Protein 5SZR (pdb70)

Radius of gyration: 61.12 Å; Cα contacts (8 Å, |Δi|>4): 3206; chains: 3; bounding box: 120×68×206 Å

Secondary structure (DSSP, 8-state):
---BS-SEEEEEEETTPPTT-EEEE--B------EEEE-S--HHHHHHE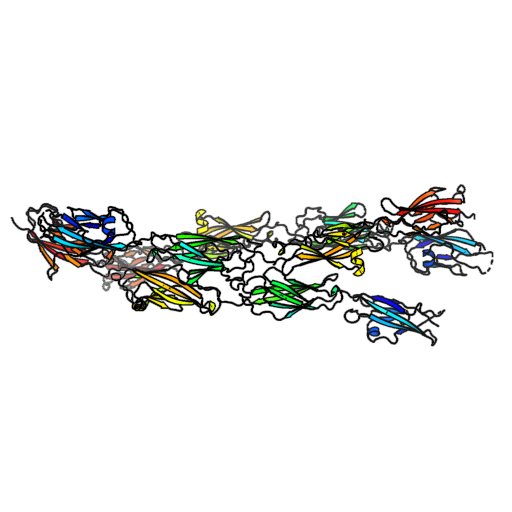EE-TTT-EEEE-S---TTT-SEEEEEEEEE-SSS-EEEEEEEEEEEP-S-S--EEEEE---SSEETTPPTT-EEEEEEEE-SS-GGGG-EEEEE-S-SSEEEEEEETTEEEEEE-S---TTT--EEEEEEEEEE-SSS--EEEEEEEEEEEP-S----EESSSEEEEEEETTPPTTEEEEE--EE--S-GGGG-EEEEEEEESS-GGGSTTTEEE-TTT-EEEE-S---TTT-SEEEEEEEEEE-SSS--EEEEEEEEEEEP------EEEESPPPTTSEEEEEEEETTPPTT-EEEE-EEE-SS-GGGG--EEEEEEESSBTTEEE-TTT-EEEE-SPPPTTS-SEEEEEEEEE-SSSSPPEEEEEEEEEEEP-/--EES-SEEEEEEETTPPTT-EEEE--EE---EEEE-S--HHHHHHEEE-TTT-EEEE-S---TTT-SEEEEEEEEE-SSS-EEEEEEEEEEE--S-S--EEEEE---SSEETTPPTT-EEEEEEEE--S-GGGG-EEEEE-S-SSEEEEEEETTEEEEEE-S---TTT--EEEEEEEEEE-SSS--EEEEEEEEEEEP-S----EESSSEEEEEEETTPPTTEEEEE--EE--S-GGGG-EEEEEEEESS-GGGHHHHEEE-TTT-EEEE-S---TTT-SEEEEEEEEEE-SSS--EEEEEEEEEEEPP-----EEEESPPPTTSEEEEEEEETTPPTT-EEEE-EEE-SS-GGGG--EEEEEEESSBTTEEE-TTT-EEEE-S---TTS-SEEEEEEEEE-SSSSPPEEEEEEEEEEEP-/--BS-SEEEEEEETTPPTT-EEEE--B------EE-S--HHHHHHEEE-SSS-EEEE-S---TTT-SEEEEEEE---EEEEEEEEE--S-S--EEEEE---SSEETTPPTT-EEEEEEEE-SS-GGGG-EEEEESS-SSEEEEEEETTEEEEEE-S---TTT--EEEEEEEEEESSSS--EEEEEEEEEEEP-S----EESSSEEEEEEESSPPTTEEEEE--EE--S-GGGG-EEEEEEEESS-GGGSTTTEEE-TTT-EEEE-S---TTT-SEEEEEEEEEE-SSS--EEEEEEEEEEEP------EEEES---TTSEEEEEEEETTPPTT-EEEE-EEE-SS-GGGG--EEEEEEESSBTTEEE-TTT-EEEE-SPPPTTS-SEEEEEEEEE-SSSSPPEEEEEEEEEEEP-

B-factor: mean 73.89, std 21.71, range [31.53, 180.65]

Foldseek 3Di:
DWDWPDAEAEFEEEQADAFFDWTDAIGTDPCAFKFKDWDPFDPVCVVFWDADRGGRTITGHHGGDCLVPQKTKTKMWIGHPDGDIDIHIYIYGYDFDLDWAKDKDKDDAPVAAELQDDFFDFGIKIFIATSTDDQSTQKDKFKPDDPFWGWDDPDRRITTITGHDRGDCLVPQKDWIKMKMWTRHVVIHIDIDIDMYGHAFALPWAWDKPDQAAEWEDEAQDAAFAFTDAIDTFTSTDDQSTQKFKWWDDKPDDPVCPVCAWTAHGRGRTITGRHGHDCLVPFKIKTKMKIWGRHVVIHMDIYIYMYGYHWALPWAKDWDPPDADPVQEDEQAAAALQDAWFAFSDATDIFTSTDDQSTQKFKAWPDKPDPQQWDAGGRTRTITGHHRHDPPDAQWIKTKMWIWGRHVVIHIDIHMYIYGYDDD/DWDWPDAEAEWEDEQADDFFAWTDATDTDVCKFKDWDPFDPVCVVFWDADGRRRTITGHDGGDCLVPQKTKTKMWIADPPRDIDIHIYIYGYDFALDWAKDKDKDDADPAAELQDDFFDFGIKIFIFTSTDDQSTQKDKFKPDDPFWGWDDPDGRITTITGHDRGDCLVPQKDWIKMKMWGRGVVIHIDIDIDMYGYAWDLDWAWDKPDQAAEWEAEAQDDFFDFGDFIDTATSTDDQSTQKFKWWDDKPDDPVCPVQAWTAHGHGRTITGNDGHDCLVPQKIKTKMKIWGRHVVIHMDIYIYIYGYDWALPWAKDWDPPDADPVQEDEQAEAALQDAWFAFSDAIDIFTSTDDQSTQKFKAWPDWPDPQQWDAGGRGRTITGHHRHDPPDAQWIKTWMWIWGRHVVIHIDIHIYIYGHDYD/DDWPDAEAEWEDEQADAWFDWTDFTDDPVLFAKDWDPFDPVVVQFWDADGRGRTITGHGGGDCLVPAWGWTWMVRVPIHIYIYGYDFALDWAKDKDKDDAQVAAELADDFFAFGIKIFIATSTDDQSTQKDKFKPDDPFWTWDDPDRRIITITGHDGGDCLVPQKDWIKMKMWTRGVVIHIDIDIDMYGHAFALPWAWDKPDQAAEWEDEFQDAAFDFGDAIDTFDSTDDQSTQKFKWWDDKPDDPVCPVCAWTAHGRGRTITGRHGGDCLVPQKIKTKMKMWGRHVVIHMDIYIYIYGHHWDLPWAKDWPPDDADPVQEDEQAEAALQDAWFAFSDFTDIFTSTDDQSTQKFKDWPDKPDPQQWDAGGRGRTITGRHRRDPPDAQWIKTWMWIWGRHVVIHIDIHMYIHGYDYD

Nearest PDB structures (foldseek):
  5szr-assembly2_B  TM=1.002E+00  e=1.065E-82  Mus musculus
  5szr-assembly1_A  TM=9.992E-01  e=2.751E-79  Mus musculus
  5v5x-assembly1_C  TM=9.193E-01  e=1.882E-64  Mus musculus
  5v5x-assembly1_A  TM=9.055E-01  e=2.402E-64  Mus musculus
  6e6b-assembly1_A  TM=9.270E-01  e=9.332E-63  Mus musculus

Structure (mmCIF, N/CA/C/O backbone):
data_5SZR
#
_entry.id   5SZR
#
_cell.length_a   104.755
_cell.length_b   104.755
_cell.length_c   352.136
_cell.angle_alpha   90.00
_cell.angle_beta   90.00
_cell.angle_gamma   90.00
#
_symmetry.space_group_name_H-M   'P 41 21 2'
#
loop_
_entity.id
_entity.type
_entity.pdbx_description
1 polymer 'Protein Pcdhgb2'
2 branched beta-D-mannopyranose-(1-4)-2-acetamido-2-deoxy-beta-D-glucopyranose-(1-4)-[alpha-L-fucopyranose-(1-6)]2-acetamido-2-deoxy-beta-D-glucopyranose
3 branched alpha-L-fucopyranose-(1-6)-2-acetamido-2-deoxy-beta-D-glucopyranose
4 branched 2-acetamido-2-deoxy-beta-D-glucopyranose-(1-4)-[alpha-L-fucopyranose-(1-6)]2-acetamido-2-deoxy-beta-D-glucopyranose
5 non-polymer 'CALCIUM ION'
6 non-polymer alpha-D-mannopyranose
7 non-polymer 1,2-ETHANEDIOL
8 water water
#
loop_
_atom_site.group_PDB
_atom_site.id
_atom_site.type_symbol
_atom_site.label_atom_id
_atom_site.label_alt_id
_atom_site.label_comp_id
_atom_site.label_asym_id
_atom_site.label_entity_id
_atom_site.label_seq_id
_atom_site.pdbx_PDB_ins_code
_atom_site.Cartn_x
_atom_site.Cartn_y
_atom_site.Cartn_z
_atom_site.occupancy
_atom_site.B_iso_or_equiv
_atom_site.auth_seq_id
_atom_site.auth_comp_id
_atom_site.auth_asym_id
_atom_site.auth_atom_id
_atom_site.pdbx_PDB_model_num
ATOM 1 N N . PRO A 1 2 ? 32.692 -12.395 138.469 1.00 150.19 209 PRO A N 1
ATOM 2 C CA . PRO A 1 2 ? 32.842 -12.777 137.061 1.00 143.75 209 PRO A CA 1
ATOM 3 C C . PRO A 1 2 ? 33.029 -11.570 136.146 1.00 137.43 209 PRO A C 1
ATOM 4 O O . PRO A 1 2 ? 32.632 -10.464 136.512 1.00 141.25 209 PRO A O 1
ATOM 8 N N . PRO A 1 3 ? 33.633 -11.776 134.977 1.00 127.72 210 PRO A N 1
ATOM 9 C CA . PRO A 1 3 ? 33.789 -10.669 134.028 1.00 119.49 210 PRO A CA 1
ATOM 10 C C . PRO A 1 3 ? 32.447 -10.233 133.461 1.00 110.14 210 PRO A C 1
ATOM 11 O O . PRO A 1 3 ? 31.511 -11.027 133.339 1.00 109.56 210 PRO A O 1
ATOM 15 N N . MET A 1 4 ? 32.356 -8.947 133.124 1.00 102.16 211 MET A N 1
ATOM 16 C CA . MET A 1 4 ? 31.139 -8.398 132.541 1.00 93.17 211 MET A CA 1
ATOM 17 C C . MET A 1 4 ? 31.478 -7.258 131.595 1.00 85.03 211 MET A C 1
ATOM 18 O O . MET A 1 4 ? 32.306 -6.399 131.914 1.00 81.90 211 MET A O 1
ATOM 23 N N . PHE A 1 5 ? 30.819 -7.253 130.439 1.00 80.61 212 PHE A N 1
ATOM 24 C CA . PHE A 1 5 ? 30.933 -6.155 129.495 1.00 76.23 212 PHE A CA 1
ATOM 25 C C . PHE A 1 5 ? 30.005 -5.010 129.892 1.00 73.50 212 PHE A C 1
ATOM 26 O O . PHE A 1 5 ? 29.001 -5.198 130.585 1.00 71.08 212 PHE A O 1
ATOM 34 N N . SER A 1 6 ? 30.360 -3.804 129.435 1.00 73.09 213 SER A N 1
ATOM 35 C CA . SER A 1 6 ? 29.565 -2.617 129.736 1.00 73.39 213 SER A CA 1
ATOM 36 C C . SER A 1 6 ? 28.134 -2.751 129.228 1.00 69.37 213 SER A C 1
ATOM 37 O O . SER A 1 6 ? 27.209 -2.178 129.814 1.00 72.08 213 SER A O 1
ATOM 40 N N . GLN A 1 7 ? 27.935 -3.500 128.150 1.00 62.68 214 GLN A N 1
ATOM 41 C CA . GLN A 1 7 ? 26.612 -3.743 127.595 1.00 62.78 214 GLN A CA 1
ATOM 42 C C . GLN A 1 7 ? 26.680 -5.042 126.805 1.00 59.75 214 GLN A C 1
ATOM 43 O O . GLN A 1 7 ? 27.760 -5.580 126.553 1.00 58.56 214 GLN A O 1
ATOM 49 N N . ASP A 1 8 ? 25.511 -5.542 126.409 1.00 58.60 215 ASP A N 1
ATOM 50 C CA . ASP A 1 8 ? 25.492 -6.810 125.688 1.00 58.64 215 ASP A CA 1
ATOM 51 C C . ASP A 1 8 ? 25.770 -6.633 124.198 1.00 55.99 215 ASP A C 1
ATOM 52 O O . ASP A 1 8 ? 26.502 -7.435 123.609 1.00 56.02 215 ASP A O 1
ATOM 57 N N . VAL A 1 9 ? 25.212 -5.599 123.570 1.00 55.38 216 VAL A N 1
ATOM 58 C CA . VAL A 1 9 ? 25.256 -5.457 122.113 1.00 53.62 216 VAL A CA 1
ATOM 59 C C . VAL A 1 9 ? 25.807 -4.081 121.758 1.00 52.63 216 VAL A C 1
ATOM 60 O O . VAL A 1 9 ? 25.209 -3.058 122.113 1.00 52.63 216 VAL A O 1
ATOM 64 N N . PHE A 1 10 ? 26.938 -4.061 121.059 1.00 53.19 217 PHE A N 1
ATOM 65 C CA . PHE A 1 10 ? 27.528 -2.850 120.510 1.00 56.55 217 PHE A CA 1
ATOM 66 C C . PHE A 1 10 ? 27.217 -2.763 119.017 1.00 56.76 217 PHE A C 1
ATOM 67 O O . PHE A 1 10 ? 27.097 -3.783 118.335 1.00 56.68 217 PHE A O 1
ATOM 75 N N . SER A 1 11 ? 27.094 -1.536 118.509 1.00 58.75 218 SER A N 1
ATOM 76 C CA . SER A 1 11 ? 26.822 -1.304 117.091 1.00 61.60 218 SER A CA 1
ATOM 77 C C . SER A 1 11 ? 27.816 -0.292 116.539 1.00 63.50 218 SER A C 1
ATOM 78 O O . SER A 1 11 ? 27.944 0.813 117.078 1.0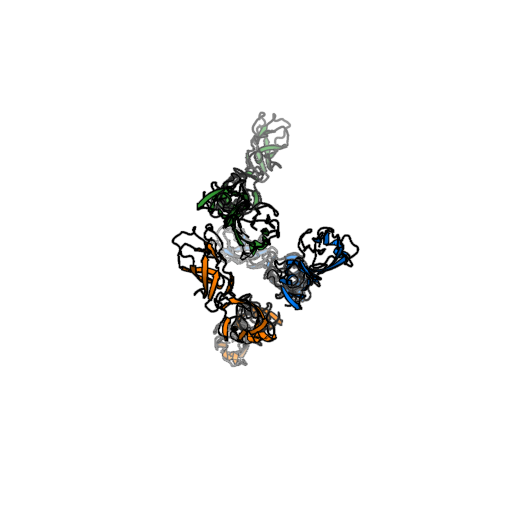0 68.32 218 SER A O 1
ATOM 81 N N . VAL A 1 12 ? 28.516 -0.672 115.469 1.00 59.44 219 VAL A N 1
ATOM 82 C CA . VAL A 1 12 ? 29.436 0.216 114.769 1.00 60.08 219 VAL A CA 1
ATOM 83 C C . VAL A 1 12 ? 29.162 0.124 113.274 1.00 59.34 219 VAL A C 1
ATOM 84 O O . VAL A 1 12 ? 28.670 -0.894 112.777 1.00 59.38 219 VAL A O 1
ATOM 88 N N . THR A 1 13 ? 29.475 1.202 112.557 1.00 59.97 220 THR A N 1
ATOM 89 C CA . THR A 1 13 ? 29.384 1.236 111.102 1.00 59.62 220 THR A CA 1
ATOM 90 C C . THR A 1 13 ? 30.765 1.478 110.508 1.00 58.89 220 THR A C 1
ATOM 91 O O . THR A 1 13 ? 31.566 2.239 111.058 1.00 58.33 220 THR A O 1
ATOM 95 N N . LEU A 1 14 ? 31.039 0.833 109.378 1.00 60.62 221 LEU A N 1
ATOM 96 C CA . LEU A 1 14 ? 32.306 0.985 108.679 1.00 62.54 221 LEU A CA 1
ATOM 97 C C . LEU A 1 14 ? 32.058 1.262 107.205 1.00 66.51 221 LEU A C 1
ATOM 98 O O . LEU A 1 14 ? 31.207 0.623 106.578 1.00 70.72 221 LEU A O 1
ATOM 103 N N . ARG A 1 15 ? 32.793 2.227 106.660 1.00 66.79 222 ARG A N 1
ATOM 104 C CA A ARG A 1 15 ? 32.802 2.429 105.218 0.47 66.26 222 ARG A CA 1
ATOM 105 C CA B ARG A 1 15 ? 32.799 2.428 105.219 0.53 66.25 222 ARG A CA 1
ATOM 106 C C . ARG A 1 15 ? 33.558 1.288 104.553 1.00 68.55 222 ARG A C 1
ATOM 107 O O . ARG A 1 15 ? 34.591 0.834 105.052 1.00 65.99 222 ARG A O 1
ATOM 122 N N . GLU A 1 16 ? 33.039 0.817 103.418 1.00 66.64 223 GLU A N 1
ATOM 123 C CA . GLU A 1 16 ? 33.633 -0.354 102.781 1.00 65.11 223 GLU A CA 1
ATOM 124 C C . GLU A 1 16 ? 35.057 -0.117 102.292 1.00 66.78 223 GLU A C 1
ATOM 125 O O . GLU A 1 16 ? 35.740 -1.089 101.953 1.00 60.99 223 GLU A O 1
ATOM 131 N N . ASP A 1 17 ? 35.536 1.126 102.276 1.00 69.16 224 ASP A N 1
ATOM 132 C CA . ASP A 1 17 ? 36.859 1.432 101.751 1.00 75.10 224 ASP A CA 1
ATOM 133 C C . ASP A 1 17 ? 37.921 1.597 102.834 1.00 70.50 224 ASP A C 1
ATOM 134 O O . ASP A 1 17 ? 39.045 1.997 102.515 1.00 70.45 224 ASP A O 1
ATOM 139 N N . VAL A 1 18 ? 37.607 1.302 104.093 1.00 65.87 225 VAL A N 1
ATOM 140 C CA . VAL A 1 18 ? 38.621 1.478 105.143 1.00 65.20 225 VAL A CA 1
ATOM 141 C C . VAL A 1 18 ? 39.756 0.487 104.917 1.00 69.08 225 VAL A C 1
ATOM 142 O O . VAL A 1 18 ? 39.500 -0.664 104.516 1.00 69.38 225 VAL A O 1
ATOM 146 N N . PRO A 1 19 ? 41.008 0.882 105.121 1.00 73.03 226 PRO A N 1
ATOM 147 C CA . PRO A 1 19 ? 42.129 -0.019 104.848 1.00 75.75 226 PRO A CA 1
ATOM 148 C C . PRO A 1 19 ? 42.247 -1.085 105.920 1.00 76.41 226 PRO A C 1
ATOM 149 O O . PRO A 1 19 ? 41.715 -0.923 107.029 1.00 75.05 226 PRO A O 1
ATOM 153 N N . PRO A 1 20 ? 42.925 -2.194 105.626 1.00 79.45 227 PRO A N 1
ATOM 154 C CA . PRO A 1 20 ? 43.140 -3.220 106.653 1.00 79.56 227 PRO A CA 1
ATOM 155 C C . PRO A 1 20 ? 43.894 -2.655 107.847 1.00 80.46 227 PRO A C 1
ATOM 156 O O . PRO A 1 20 ? 44.745 -1.773 107.714 1.00 83.13 227 PRO A O 1
ATOM 160 N N . GLY A 1 21 ? 43.572 -3.178 109.025 1.00 78.73 228 GLY A N 1
ATOM 161 C CA . GLY A 1 21 ? 44.101 -2.639 110.258 1.00 78.81 228 GLY A CA 1
ATOM 162 C C . GLY A 1 21 ? 43.308 -1.492 110.836 1.00 79.68 228 GLY A C 1
ATOM 163 O O . GLY A 1 21 ? 43.742 -0.900 111.830 1.00 83.88 228 GLY A O 1
ATOM 164 N N . PHE A 1 22 ? 42.165 -1.157 110.245 1.00 79.02 229 PHE A N 1
ATOM 165 C CA . PHE A 1 22 ? 41.336 -0.078 110.761 1.00 78.68 229 PHE A CA 1
ATOM 166 C C . PHE A 1 22 ? 40.786 -0.445 112.134 1.00 77.99 229 PHE A C 1
ATOM 167 O O . PHE A 1 22 ? 40.459 -1.604 112.401 1.00 74.98 229 PHE A O 1
ATOM 175 N N . SER A 1 23 ? 40.687 0.554 113.007 1.00 81.56 230 SER A N 1
ATOM 176 C CA . SER A 1 23 ? 40.197 0.344 114.364 1.00 85.25 230 SER A CA 1
ATOM 177 C C . SER A 1 23 ? 38.675 0.244 114.351 1.00 77.62 230 SER A C 1
ATOM 178 O O . SER A 1 23 ? 37.987 1.208 113.999 1.00 78.07 230 SER A O 1
ATOM 181 N N . VAL A 1 24 ? 38.148 -0.919 114.735 1.00 70.66 231 VAL A N 1
ATOM 182 C CA . VAL A 1 24 ? 36.706 -1.149 114.721 1.00 66.16 231 VAL A CA 1
ATOM 183 C C . VAL A 1 24 ? 36.106 -0.784 116.070 1.00 66.87 231 VAL A C 1
ATOM 184 O O . VAL A 1 24 ? 35.232 0.087 116.158 1.00 67.56 231 VAL A O 1
ATOM 188 N N . LEU A 1 25 ? 36.565 -1.458 117.124 1.00 65.61 232 LEU A N 1
ATOM 189 C CA . LEU A 1 25 ? 36.047 -1.285 118.473 1.00 63.75 232 LEU A CA 1
ATOM 190 C C . LEU A 1 25 ? 36.904 -2.103 119.423 1.00 66.59 232 LEU A C 1
ATOM 191 O O . LEU A 1 25 ? 37.447 -3.145 119.044 1.00 67.92 232 LEU A O 1
ATOM 196 N N . GLN A 1 26 ? 37.029 -1.617 120.653 1.00 67.60 233 GLN A N 1
ATOM 197 C CA . GLN A 1 26 ? 37.608 -2.386 121.743 1.00 70.19 233 GLN A CA 1
ATOM 198 C C . GLN A 1 26 ? 36.519 -2.665 122.766 1.00 69.88 233 GLN A C 1
ATOM 199 O O . GLN A 1 26 ? 35.823 -1.742 123.205 1.00 71.19 233 GLN A O 1
ATOM 205 N N . VAL A 1 27 ? 36.356 -3.934 123.125 1.00 69.62 234 VAL A N 1
ATOM 206 C CA . VAL A 1 27 ? 35.435 -4.344 124.177 1.00 71.39 234 VAL A CA 1
ATOM 207 C C . VAL A 1 27 ? 36.251 -4.862 125.354 1.00 74.96 234 VAL A C 1
ATOM 208 O O . VAL A 1 27 ? 37.251 -5.565 125.168 1.00 76.91 234 VAL A O 1
ATOM 212 N N . THR A 1 28 ? 35.835 -4.499 126.566 1.00 76.46 235 THR A N 1
ATOM 213 C CA . THR A 1 28 ? 36.520 -4.915 127.781 1.00 79.86 235 THR A CA 1
ATOM 214 C C . THR A 1 28 ? 35.505 -5.403 128.804 1.00 83.30 235 THR A C 1
ATOM 215 O O . THR A 1 28 ? 34.423 -4.825 128.944 1.00 79.41 235 THR A O 1
ATOM 219 N N . ALA A 1 29 ? 35.858 -6.477 129.504 1.00 90.74 236 ALA A N 1
ATOM 220 C CA . ALA A 1 29 ? 35.087 -7.000 130.620 1.00 97.87 236 ALA A CA 1
ATOM 221 C C . ALA A 1 29 ? 35.821 -6.721 131.926 1.00 105.86 236 ALA A C 1
ATOM 222 O O . ALA A 1 29 ? 37.030 -6.475 131.942 1.00 108.50 236 ALA A O 1
ATOM 224 N N . THR A 1 30 ? 35.078 -6.764 133.030 1.00 112.39 237 THR A N 1
ATOM 225 C CA . THR A 1 30 ? 35.581 -6.329 134.330 1.00 122.07 237 THR A CA 1
ATOM 226 C C . THR A 1 30 ? 35.500 -7.456 135.352 1.00 133.03 237 THR A C 1
ATOM 227 O O . THR A 1 30 ? 34.428 -8.029 135.567 1.00 135.34 237 THR A O 1
ATOM 231 N N . ASP A 1 31 ? 36.629 -7.741 136.009 1.00 142.42 238 ASP A N 1
ATOM 232 C CA . ASP A 1 31 ? 36.662 -8.766 137.047 1.00 151.06 238 ASP A CA 1
ATOM 233 C C . ASP A 1 31 ? 35.937 -8.337 138.317 1.00 155.29 238 ASP A C 1
ATOM 234 O O . ASP A 1 31 ? 35.534 -9.201 139.104 1.00 158.20 238 ASP A O 1
ATOM 236 N N . GLN A 1 32 ? 35.778 -7.032 138.539 1.00 155.14 239 GLN A N 1
ATOM 237 C CA . GLN A 1 32 ? 35.178 -6.510 139.769 1.00 160.29 239 GLN A CA 1
ATOM 238 C C . GLN A 1 32 ? 33.818 -7.133 140.074 1.00 160.86 239 GLN A C 1
ATOM 239 O O . GLN A 1 32 ? 32.888 -6.442 140.492 1.00 161.83 239 GLN A O 1
ATOM 241 N N . ALA A 1 38 ? 42.659 -7.950 136.368 1.00 129.02 245 ALA A N 1
ATOM 242 C CA . ALA A 1 38 ? 42.717 -9.374 136.058 1.00 128.69 245 ALA A CA 1
ATOM 243 C C . ALA A 1 38 ? 43.188 -9.615 134.627 1.00 124.68 245 ALA A C 1
ATOM 244 O O . ALA A 1 38 ? 43.206 -8.698 133.802 1.00 121.02 245 ALA A O 1
ATOM 246 N N . GLU A 1 39 ? 43.567 -10.860 134.341 1.00 126.64 246 GLU A N 1
ATOM 247 C CA . GLU A 1 39 ? 44.062 -11.270 133.028 1.00 124.84 246 GLU A CA 1
ATOM 248 C C . GLU A 1 39 ? 42.982 -12.110 132.353 1.00 119.31 246 GLU A C 1
ATOM 249 O O . GLU A 1 39 ? 42.863 -13.312 132.610 1.00 121.24 246 GLU A O 1
ATOM 255 N N . ILE A 1 40 ? 42.205 -11.475 131.481 1.00 112.58 247 ILE A N 1
ATOM 256 C CA . ILE A 1 40 ? 41.063 -12.097 130.824 1.00 108.16 247 ILE A CA 1
ATOM 257 C C . ILE A 1 40 ? 41.402 -12.324 129.359 1.00 102.29 247 ILE A C 1
ATOM 258 O O . ILE A 1 40 ? 42.079 -11.498 128.735 1.00 100.98 247 ILE A O 1
ATOM 263 N N . THR A 1 41 ? 40.943 -13.450 128.815 1.00 99.72 248 THR A N 1
ATOM 264 C CA . THR A 1 41 ? 41.128 -13.778 127.409 1.00 96.33 248 THR A CA 1
ATOM 265 C C . THR A 1 41 ? 39.840 -13.520 126.638 1.00 92.21 248 THR A C 1
ATOM 266 O O . THR A 1 41 ? 38.739 -13.747 127.151 1.00 92.83 248 THR A O 1
ATOM 270 N N . TYR A 1 42 ? 39.987 -13.042 125.405 1.00 87.30 249 TYR A N 1
ATOM 271 C CA . TYR A 1 42 ? 38.873 -12.803 124.501 1.00 82.34 249 TYR A CA 1
ATOM 272 C C . TYR A 1 42 ? 38.971 -13.728 123.295 1.00 80.91 249 TYR A C 1
ATOM 273 O O . TYR A 1 42 ? 40.066 -14.093 122.857 1.00 83.32 249 TYR A O 1
ATOM 282 N N . ALA A 1 43 ? 37.812 -14.103 122.760 1.00 77.29 250 ALA A N 1
ATOM 283 C CA . ALA A 1 43 ? 37.764 -14.982 121.602 1.00 77.24 250 ALA A CA 1
ATOM 284 C C . ALA A 1 43 ? 36.395 -14.872 120.948 1.00 77.50 250 ALA A C 1
ATOM 285 O O . ALA A 1 43 ? 35.382 -14.691 121.629 1.00 81.83 250 ALA A O 1
ATOM 287 N N . PHE A 1 44 ? 36.376 -14.971 119.622 1.00 73.26 251 PHE A N 1
ATOM 288 C CA . PHE A 1 44 ? 35.110 -15.100 118.921 1.00 70.89 251 PHE A CA 1
ATOM 289 C C . PHE A 1 44 ? 34.466 -16.444 119.248 1.00 71.19 251 PHE A C 1
ATOM 290 O O . PHE A 1 44 ? 35.137 -17.410 119.620 1.00 73.40 251 PHE A O 1
ATOM 298 N N . HIS A 1 45 ? 33.145 -16.502 119.099 1.00 69.99 252 HIS A N 1
ATOM 299 C CA . HIS A 1 45 ? 32.436 -17.765 119.240 1.00 73.36 252 HIS A CA 1
ATOM 300 C C . HIS A 1 45 ? 31.119 -17.675 118.482 1.00 70.50 252 HIS A C 1
ATOM 301 O O . HIS A 1 45 ? 30.441 -16.645 118.525 1.00 68.43 252 HIS A O 1
ATOM 308 N N . ASN A 1 46 ? 30.776 -18.756 117.780 1.00 70.48 253 ASN A N 1
ATOM 309 C CA . ASN A 1 46 ? 29.556 -18.837 116.979 1.00 71.41 253 ASN A CA 1
ATOM 310 C C . ASN A 1 46 ? 29.469 -17.677 115.987 1.00 69.16 253 ASN A C 1
ATOM 311 O O . ASN A 1 46 ? 28.438 -17.011 115.852 1.00 65.94 253 ASN A O 1
ATOM 316 N N . VAL A 1 47 ? 30.571 -17.432 115.285 1.00 69.89 254 VAL A N 1
ATOM 317 C CA . VAL A 1 47 ? 30.611 -16.406 114.255 1.00 66.96 254 VAL A CA 1
ATOM 318 C C . VAL A 1 47 ? 30.717 -17.076 112.897 1.00 66.57 254 VAL A C 1
ATOM 319 O O . VAL A 1 47 ? 31.121 -18.236 112.766 1.00 67.94 254 VAL A O 1
ATOM 323 N N . ASP A 1 48 ? 30.344 -16.319 111.873 1.00 64.63 255 ASP A N 1
ATOM 324 C CA . ASP A 1 48 ? 30.485 -16.779 110.505 1.00 63.50 255 ASP A CA 1
ATOM 325 C C . ASP A 1 48 ? 31.961 -16.927 110.151 1.00 63.84 255 ASP A C 1
ATOM 326 O O . ASP A 1 48 ? 32.833 -16.281 110.739 1.00 63.42 255 ASP A O 1
ATOM 331 N N . GLU A 1 49 ? 32.235 -17.811 109.188 1.00 64.29 256 GLU A N 1
ATOM 332 C CA . GLU A 1 49 ? 33.612 -18.053 108.771 1.00 65.28 256 GLU A CA 1
ATOM 333 C C . GLU A 1 49 ? 34.281 -16.771 108.293 1.00 66.04 256 GLU A C 1
ATOM 334 O O . GLU A 1 49 ? 35.475 -16.557 108.536 1.00 66.99 256 GLU A O 1
ATOM 340 N N . GLN A 1 50 ? 33.526 -15.899 107.624 1.00 66.51 257 GLN A N 1
ATOM 341 C CA . GLN A 1 50 ? 34.104 -14.660 107.121 1.00 66.90 257 GLN A CA 1
ATOM 342 C C . GLN A 1 50 ? 34.474 -13.694 108.240 1.00 68.77 257 GLN A C 1
ATOM 343 O O . GLN A 1 50 ? 35.347 -12.844 108.039 1.00 71.94 257 GLN A O 1
ATOM 349 N N . VAL A 1 51 ? 33.838 -13.803 109.408 1.00 67.48 258 VAL A N 1
ATOM 350 C CA . VAL A 1 51 ? 34.260 -12.998 110.554 1.00 68.02 258 VAL A CA 1
ATOM 351 C C . VAL A 1 51 ? 35.708 -13.312 110.912 1.00 72.14 258 VAL A C 1
ATOM 352 O O . VAL A 1 51 ? 36.538 -12.408 111.075 1.00 72.14 258 VAL A O 1
ATOM 356 N N . GLU A 1 52 ? 36.031 -14.604 111.038 1.00 76.64 259 GLU A N 1
ATOM 357 C CA . GLU A 1 52 ? 37.401 -15.006 111.333 1.00 81.01 259 GLU A CA 1
ATOM 358 C C . GLU A 1 52 ? 38.370 -14.552 110.248 1.00 82.98 259 GLU A C 1
ATOM 359 O O . GLU A 1 52 ? 39.568 -14.407 110.508 1.00 84.29 259 GLU A O 1
ATOM 365 N N . ARG A 1 53 ? 37.872 -14.324 109.032 1.00 82.46 260 ARG A N 1
ATOM 366 C CA . ARG A 1 53 ? 38.708 -13.999 107.888 1.00 83.89 260 ARG A CA 1
ATOM 367 C C . ARG A 1 53 ? 38.844 -12.501 107.645 1.00 79.57 260 ARG A C 1
ATOM 368 O O . ARG A 1 53 ? 39.727 -12.085 106.889 1.00 79.58 260 ARG A O 1
ATOM 376 N N . ILE A 1 54 ? 38.006 -11.686 108.273 1.00 76.16 261 ILE A N 1
ATOM 377 C CA . ILE A 1 54 ? 37.993 -10.248 108.058 1.00 73.19 261 ILE A CA 1
ATOM 378 C C . ILE A 1 54 ? 38.492 -9.487 109.282 1.00 69.14 261 ILE A C 1
ATOM 379 O O . ILE A 1 54 ? 39.200 -8.485 109.145 1.00 66.83 261 ILE A O 1
ATOM 384 N N . PHE A 1 55 ? 38.142 -9.947 110.481 1.00 68.16 262 PHE A N 1
ATOM 385 C CA . PHE A 1 55 ? 38.443 -9.230 111.710 1.00 67.57 262 PHE A CA 1
ATOM 386 C C . PHE A 1 55 ? 39.477 -9.970 112.550 1.00 69.79 262 PHE A C 1
ATOM 387 O O . PHE A 1 55 ? 39.553 -11.204 112.541 1.00 71.37 262 PHE A O 1
ATOM 395 N N . ASN A 1 56 ? 40.270 -9.194 113.287 1.00 69.54 263 ASN A N 1
ATOM 396 C CA . ASN A 1 56 ? 41.253 -9.718 114.225 1.00 71.52 263 ASN A CA 1
ATOM 397 C C . ASN A 1 56 ? 40.892 -9.251 115.628 1.00 70.32 263 ASN A C 1
ATOM 398 O O . ASN A 1 56 ? 40.713 -8.050 115.861 1.00 68.10 263 ASN A O 1
ATOM 403 N N . LEU A 1 57 ? 40.777 -10.198 116.554 1.00 70.67 264 LEU A N 1
ATOM 404 C CA . LEU A 1 57 ? 40.447 -9.912 117.944 1.00 70.16 264 LEU A CA 1
ATOM 405 C C . LEU A 1 57 ? 41.668 -10.187 118.811 1.00 71.50 264 LEU A C 1
ATOM 406 O O . LEU A 1 57 ? 42.133 -11.330 118.890 1.00 71.51 264 LEU A O 1
ATOM 411 N N . ASP A 1 58 ? 42.181 -9.143 119.458 1.00 73.22 265 ASP A N 1
ATOM 412 C CA . ASP A 1 58 ? 43.282 -9.310 120.399 1.00 77.30 265 ASP A CA 1
ATOM 413 C C . ASP A 1 58 ? 42.806 -10.131 121.592 1.00 78.28 265 ASP A C 1
ATOM 414 O O . ASP A 1 58 ? 41.896 -9.716 122.317 1.00 75.95 265 ASP A O 1
ATOM 419 N N . LYS A 1 59 ? 43.423 -11.298 121.795 1.00 82.29 266 LYS A N 1
ATOM 420 C CA . LYS A 1 59 ? 42.988 -12.189 122.865 1.00 85.71 266 LYS A CA 1
ATOM 421 C C . LYS A 1 59 ? 43.191 -11.565 124.240 1.00 88.45 266 LYS A C 1
ATOM 422 O O . LYS A 1 59 ? 42.447 -11.877 125.177 1.00 89.25 266 LYS A O 1
ATOM 424 N N . ARG A 1 60 ? 44.179 -10.684 124.383 1.00 90.37 267 ARG A N 1
ATOM 425 C CA . ARG A 1 60 ? 44.470 -10.051 125.664 1.00 94.12 267 ARG A CA 1
ATOM 426 C C . ARG A 1 60 ? 43.872 -8.656 125.792 1.00 93.69 267 ARG A C 1
ATOM 427 O O . ARG A 1 60 ? 43.382 -8.296 126.867 1.00 96.43 267 ARG A O 1
ATOM 429 N N . THR A 1 61 ? 43.894 -7.861 124.723 1.00 91.44 268 THR A N 1
ATOM 430 C CA . THR A 1 61 ? 43.411 -6.487 124.794 1.00 91.90 268 THR A CA 1
ATOM 431 C C . THR A 1 61 ? 41.917 -6.367 124.535 1.00 88.82 268 THR A C 1
ATOM 432 O O . THR A 1 61 ? 41.266 -5.486 125.107 1.00 84.03 268 THR A O 1
ATOM 436 N N . GLY A 1 62 ? 41.357 -7.225 123.687 1.00 91.08 269 GLY A N 1
ATOM 437 C CA . GLY A 1 62 ? 39.977 -7.066 123.285 1.00 88.95 269 GLY A CA 1
ATOM 438 C C . GLY A 1 62 ? 39.747 -6.018 122.221 1.00 83.02 269 GLY A C 1
ATOM 439 O O . GLY A 1 62 ? 38.588 -5.701 121.927 1.00 78.07 269 GLY A O 1
ATOM 440 N N . GLU A 1 63 ? 40.812 -5.455 121.653 1.00 82.05 270 GLU A N 1
ATOM 441 C CA . GLU A 1 63 ? 40.673 -4.573 120.503 1.00 85.31 270 GLU A CA 1
ATOM 442 C C . GLU A 1 63 ? 40.326 -5.385 119.262 1.00 79.26 270 GLU A C 1
ATOM 443 O O . GLU A 1 63 ? 40.830 -6.495 119.063 1.00 77.42 270 GLU A O 1
ATOM 449 N N . ILE A 1 64 ? 39.459 -4.825 118.425 1.00 73.61 271 ILE A N 1
ATOM 450 C CA . ILE A 1 64 ? 39.009 -5.473 117.200 1.00 70.89 271 ILE A CA 1
ATOM 451 C C . ILE A 1 64 ? 39.388 -4.583 116.028 1.00 72.01 271 ILE A C 1
ATOM 452 O O . ILE A 1 64 ? 39.007 -3.406 115.985 1.00 73.47 271 ILE A O 1
ATOM 457 N N . THR A 1 65 ? 40.132 -5.141 115.080 1.00 71.64 272 THR A N 1
ATOM 458 C CA . THR A 1 65 ? 40.526 -4.433 113.875 1.00 70.41 272 THR A CA 1
ATOM 459 C C . THR A 1 65 ? 40.248 -5.312 112.666 1.00 70.66 272 THR A C 1
ATOM 460 O O . THR A 1 65 ? 40.213 -6.542 112.763 1.00 71.14 272 THR A O 1
ATOM 464 N N . THR A 1 66 ? 40.045 -4.667 111.521 1.00 69.85 273 THR A N 1
ATOM 465 C CA . THR A 1 66 ? 39.983 -5.408 110.272 1.00 70.92 273 THR A CA 1
ATOM 466 C C . THR A 1 66 ? 41.378 -5.896 109.905 1.00 73.59 273 THR A C 1
ATOM 467 O O . THR A 1 66 ? 42.385 -5.266 110.239 1.00 75.58 273 THR A O 1
ATOM 471 N N . LYS A 1 67 ? 41.436 -7.044 109.230 1.00 72.63 274 LYS A N 1
ATOM 472 C CA . LYS A 1 67 ? 42.700 -7.564 108.727 1.00 74.30 274 LYS A CA 1
ATOM 473 C C . LYS A 1 67 ? 42.654 -7.837 107.230 1.00 75.85 274 LYS A C 1
ATOM 474 O O . LYS A 1 67 ? 43.615 -8.385 106.678 1.00 78.43 274 LYS A O 1
ATOM 480 N N . ASP A 1 68 ? 41.568 -7.458 106.561 1.00 73.86 275 ASP A N 1
ATOM 481 C CA . ASP A 1 68 ? 41.440 -7.607 105.121 1.00 75.42 275 ASP A CA 1
ATOM 482 C C . ASP A 1 68 ? 40.528 -6.496 104.616 1.00 73.89 275 ASP A C 1
ATOM 483 O O . ASP A 1 68 ? 39.998 -5.700 105.393 1.00 74.08 275 ASP A O 1
ATOM 488 N N . ASN A 1 69 ? 40.347 -6.440 103.304 1.00 75.17 276 ASN A N 1
ATOM 489 C CA . ASN A 1 69 ? 39.531 -5.381 102.732 1.00 71.80 276 ASN A CA 1
ATOM 490 C C . ASN A 1 69 ? 38.052 -5.718 102.843 1.00 65.97 276 ASN A C 1
ATOM 491 O O . ASN A 1 69 ? 37.655 -6.886 102.849 1.00 65.30 276 ASN A O 1
ATOM 496 N N . LEU A 1 70 ? 37.239 -4.677 102.946 1.00 62.26 277 LEU A N 1
ATOM 497 C CA . LEU A 1 70 ? 35.797 -4.842 102.972 1.00 61.32 277 LEU A CA 1
ATOM 498 C C . LEU A 1 70 ? 35.232 -4.724 101.556 1.00 65.50 277 LEU A C 1
ATOM 499 O O . LEU A 1 70 ? 35.940 -4.395 100.597 1.00 67.82 277 LEU A O 1
ATOM 504 N N . ASP A 1 71 ? 33.936 -5.017 101.431 1.00 65.61 278 ASP A N 1
ATOM 505 C CA . ASP A 1 71 ? 33.235 -4.911 100.157 1.00 67.98 278 ASP A CA 1
ATOM 506 C C . ASP A 1 71 ? 31.732 -4.987 100.405 1.00 66.23 278 ASP A C 1
ATOM 507 O O . ASP A 1 71 ? 31.195 -6.066 100.675 1.00 64.17 278 ASP A O 1
ATOM 512 N N . PHE A 1 72 ? 31.053 -3.838 100.323 1.00 66.57 279 PHE A N 1
ATOM 513 C CA . PHE A 1 72 ? 29.613 -3.786 100.566 1.00 65.78 279 PHE A CA 1
ATOM 514 C C . PHE A 1 72 ? 28.849 -4.689 99.607 1.00 69.75 279 PHE A C 1
ATOM 515 O O . PHE A 1 72 ? 27.807 -5.243 99.971 1.00 70.11 279 PHE A O 1
ATOM 523 N N . GLU A 1 73 ? 29.349 -4.850 98.383 1.00 73.23 280 GLU A N 1
ATOM 524 C CA . GLU A 1 73 ? 28.664 -5.684 97.407 1.00 78.45 280 GLU A CA 1
ATOM 525 C C . GLU A 1 73 ? 28.732 -7.164 97.770 1.00 79.28 280 GLU A C 1
ATOM 526 O O . GLU A 1 73 ? 27.904 -7.944 97.286 1.00 84.63 280 GLU A O 1
ATOM 532 N N . THR A 1 74 ? 29.690 -7.563 98.608 1.00 73.52 281 THR A N 1
ATOM 533 C CA . THR A 1 74 ? 29.834 -8.943 99.055 1.00 72.93 281 THR A CA 1
ATOM 534 C C . THR A 1 74 ? 29.174 -9.197 100.408 1.00 68.29 281 THR A C 1
ATOM 535 O O . THR A 1 74 ? 28.527 -10.233 100.596 1.00 66.06 281 THR A O 1
ATOM 539 N N . ALA A 1 75 ? 29.319 -8.275 101.356 1.00 61.08 282 ALA A N 1
ATOM 540 C CA . ALA A 1 75 ? 28.697 -8.430 102.665 1.00 69.76 282 ALA A CA 1
ATOM 541 C C . ALA A 1 75 ? 28.337 -7.056 103.204 1.00 67.08 282 ALA A C 1
ATOM 542 O O . ALA A 1 75 ? 29.201 -6.178 103.296 1.00 66.10 282 ALA A O 1
ATOM 544 N N . LYS A 1 76 ? 27.066 -6.876 103.559 1.00 66.21 283 LYS A N 1
ATOM 545 C CA . LYS A 1 76 ? 26.589 -5.610 104.096 1.00 64.23 283 LYS A CA 1
ATOM 546 C C . LYS A 1 76 ? 26.689 -5.516 105.615 1.00 63.76 283 LYS A C 1
ATOM 547 O O . LYS A 1 76 ? 26.560 -4.412 106.157 1.00 62.88 283 LYS A O 1
ATOM 553 N N . SER A 1 77 ? 26.915 -6.627 106.314 1.00 64.68 284 SER A N 1
ATOM 554 C CA . SER A 1 77 ? 26.941 -6.587 107.771 1.00 66.24 284 SER A CA 1
ATOM 555 C C . SER A 1 77 ? 27.675 -7.806 108.309 1.00 64.78 284 SER A C 1
ATOM 556 O O . SER A 1 77 ? 27.755 -8.849 107.655 1.00 67.73 284 SER A O 1
ATOM 559 N N . TYR A 1 78 ? 28.208 -7.655 109.520 1.00 62.23 285 TYR A N 1
ATOM 560 C CA . TYR A 1 78 ? 28.890 -8.727 110.230 1.00 61.59 285 TYR A CA 1
ATOM 561 C C . TYR A 1 78 ? 28.403 -8.782 111.670 1.00 61.07 285 TYR A C 1
ATOM 562 O O . TYR A 1 78 ? 28.206 -7.744 112.312 1.00 60.10 285 TYR A O 1
ATOM 571 N N . THR A 1 79 ? 28.223 -10.001 112.175 1.00 60.27 286 THR A N 1
ATOM 572 C CA . THR A 1 79 ? 27.825 -10.249 113.554 1.00 56.32 286 THR A CA 1
ATOM 573 C C . THR A 1 79 ? 29.004 -10.869 114.292 1.00 57.09 286 THR A C 1
ATOM 574 O O . THR A 1 79 ? 29.457 -11.964 113.939 1.00 57.07 286 THR A O 1
ATOM 578 N N . LEU A 1 80 ? 29.497 -10.169 115.308 1.00 56.54 287 LEU A N 1
ATOM 579 C CA . LEU A 1 80 ? 30.665 -10.588 116.070 1.00 57.97 287 LEU A CA 1
ATOM 580 C C . LEU A 1 80 ? 30.239 -10.904 117.499 1.00 61.46 287 LEU A C 1
ATOM 581 O O . LEU A 1 80 ? 29.725 -10.030 118.206 1.00 63.11 287 LEU A O 1
ATOM 586 N N . ASN A 1 81 ? 30.444 -12.148 117.916 1.00 62.40 288 ASN A N 1
ATOM 587 C CA . ASN A 1 81 ? 30.210 -12.565 119.292 1.00 64.02 288 ASN A CA 1
ATOM 588 C C . ASN A 1 81 ? 31.563 -12.783 119.952 1.00 66.26 288 ASN A C 1
ATOM 589 O O . ASN A 1 81 ? 32.385 -13.553 119.443 1.00 66.47 288 ASN A O 1
ATOM 594 N N . VAL A 1 82 ? 31.795 -12.100 121.070 1.00 66.78 289 VAL A N 1
ATOM 595 C CA . VAL A 1 82 ? 33.059 -12.169 121.793 1.00 67.79 289 VAL A CA 1
ATOM 596 C C . VAL A 1 82 ? 32.813 -12.807 123.152 1.00 72.10 289 VAL A C 1
ATOM 597 O O . VAL A 1 82 ? 31.834 -12.487 123.837 1.00 73.25 289 VAL A O 1
ATOM 601 N N . GLU A 1 83 ? 33.705 -13.713 123.538 1.00 74.92 290 GLU A N 1
ATOM 602 C CA . GLU A 1 83 ? 33.635 -14.408 124.815 1.00 79.93 290 GLU A CA 1
ATOM 603 C C . GLU A 1 83 ? 34.820 -13.980 125.671 1.00 83.65 290 GLU A C 1
ATOM 604 O O . GLU A 1 83 ? 35.973 -14.102 125.243 1.00 84.86 290 GLU A O 1
ATOM 610 N N . ALA A 1 84 ? 34.535 -13.484 126.872 1.00 85.65 291 ALA A N 1
ATOM 611 C CA . ALA A 1 84 ? 35.563 -13.071 127.818 1.00 89.82 291 ALA A CA 1
ATOM 612 C C . ALA A 1 84 ? 35.704 -14.123 128.910 1.00 98.01 291 ALA A C 1
ATOM 613 O O . ALA A 1 84 ? 34.718 -14.477 129.564 1.00 98.21 291 ALA A O 1
ATOM 615 N N . LYS A 1 85 ? 36.928 -14.613 129.109 1.00 104.71 292 LYS A N 1
ATOM 616 C CA . LYS A 1 85 ? 37.211 -15.669 130.076 1.00 112.29 292 LYS A CA 1
ATOM 617 C C . LYS A 1 85 ? 38.297 -15.206 131.036 1.00 120.69 292 LYS A C 1
ATOM 618 O O . LYS A 1 85 ? 39.426 -14.933 130.616 1.00 121.02 292 LYS A O 1
ATOM 621 N N . ASP A 1 86 ? 37.959 -15.132 132.316 1.00 129.15 293 ASP A N 1
ATOM 622 C CA . ASP A 1 86 ? 38.914 -14.796 133.365 1.00 137.85 293 ASP A CA 1
ATOM 623 C C . ASP A 1 86 ? 39.782 -16.024 133.642 1.00 140.01 293 ASP A C 1
ATOM 624 O O . ASP A 1 86 ? 39.614 -17.076 133.017 1.00 137.57 293 ASP A O 1
ATOM 629 N N . PRO A 1 87 ? 40.759 -15.925 134.556 1.00 149.58 294 PRO A N 1
ATOM 630 C CA . PRO A 1 87 ? 41.516 -17.134 134.923 1.00 158.24 294 PRO A CA 1
ATOM 631 C C . PRO A 1 87 ? 40.640 -18.269 135.426 1.00 160.56 294 PRO A C 1
ATOM 632 O O . PRO A 1 87 ? 41.001 -19.440 135.255 1.00 163.63 294 PRO A O 1
ATOM 636 N N . GLY A 1 88 ? 39.500 -17.961 136.036 1.00 162.64 295 GLY A N 1
ATOM 637 C CA . GLY A 1 88 ? 38.544 -18.979 136.409 1.00 165.21 295 GLY A CA 1
ATOM 638 C C . GLY A 1 88 ? 37.802 -19.521 135.199 1.00 161.89 295 GLY A C 1
ATOM 639 O O . GLY A 1 88 ? 38.033 -19.138 134.051 1.00 155.06 295 GLY A O 1
ATOM 640 N N . ASP A 1 89 ? 36.875 -20.440 135.475 1.00 159.82 296 ASP A N 1
ATOM 641 C CA . ASP A 1 89 ? 36.145 -21.098 134.398 1.00 154.00 296 ASP A CA 1
ATOM 642 C C . ASP A 1 89 ? 35.007 -20.241 133.854 1.00 145.91 296 ASP A C 1
ATOM 643 O O . ASP A 1 89 ? 34.630 -20.393 132.685 1.00 142.99 296 ASP A O 1
ATOM 645 N N . LEU A 1 90 ? 34.453 -19.347 134.672 1.00 141.60 297 LEU A N 1
ATOM 646 C CA . LEU A 1 90 ? 33.305 -18.551 134.264 1.00 131.72 297 LEU A CA 1
ATOM 647 C C . LEU A 1 90 ? 33.655 -17.658 133.076 1.00 121.45 297 LEU A C 1
ATOM 648 O O . LEU A 1 90 ? 34.815 -17.306 132.843 1.00 119.18 297 LEU A O 1
ATOM 650 N N . ALA A 1 91 ? 32.625 -17.290 132.315 1.00 114.21 298 ALA A N 1
ATOM 651 C CA . ALA A 1 91 ? 32.817 -16.457 131.139 1.00 105.99 298 ALA A CA 1
ATOM 652 C C . ALA A 1 91 ? 31.588 -15.588 130.916 1.00 100.08 298 ALA A C 1
ATOM 653 O O . ALA A 1 91 ? 30.497 -15.873 131.419 1.00 100.43 298 ALA A O 1
ATOM 655 N N . SER A 1 92 ? 31.787 -14.517 130.150 1.00 93.79 299 SER A N 1
ATOM 656 C CA . SER A 1 92 ? 30.720 -13.613 129.747 1.00 87.94 299 SER A CA 1
ATOM 657 C C . SER A 1 92 ? 30.850 -13.313 128.261 1.00 82.49 299 SER A C 1
ATOM 658 O O . SER A 1 92 ? 31.936 -13.401 127.680 1.00 81.89 299 SER A O 1
ATOM 661 N N . HIS A 1 93 ? 29.724 -12.949 127.649 1.00 79.19 300 HIS A N 1
ATOM 662 C CA . HIS A 1 93 ? 29.652 -12.749 126.210 1.00 75.60 300 HIS A CA 1
ATOM 663 C C . HIS A 1 93 ? 29.042 -11.394 125.889 1.00 69.80 300 HIS A C 1
ATOM 664 O O . HIS A 1 93 ? 28.247 -10.850 126.663 1.00 69.98 300 HIS A O 1
ATOM 671 N N . CYS A 1 94 ? 29.428 -10.855 124.735 1.00 64.86 301 CYS A N 1
ATOM 672 C CA . CYS A 1 94 ? 28.781 -9.681 124.172 1.00 62.78 301 CYS A CA 1
ATOM 673 C C . CYS A 1 94 ? 28.827 -9.790 122.655 1.00 58.96 301 CYS A C 1
ATOM 674 O O . CYS A 1 94 ? 29.625 -10.546 122.093 1.00 59.56 301 CYS A O 1
ATOM 677 N N . SER A 1 95 ? 27.960 -9.029 121.993 1.00 55.01 302 SER A N 1
ATOM 678 C CA . SER A 1 95 ? 27.864 -9.049 120.541 1.00 55.46 302 SER A CA 1
ATOM 679 C C . SER A 1 95 ? 28.116 -7.660 119.972 1.00 57.29 302 SER A C 1
ATOM 680 O O . SER A 1 95 ? 27.803 -6.643 120.601 1.00 59.13 302 SER A O 1
ATOM 683 N N . ILE A 1 96 ? 28.691 -7.631 118.774 1.00 53.80 303 ILE A N 1
ATOM 684 C CA . ILE A 1 96 ? 29.027 -6.396 118.078 1.00 54.17 303 ILE A CA 1
ATOM 685 C C . ILE A 1 96 ? 28.500 -6.522 116.657 1.00 54.60 303 ILE A C 1
ATOM 686 O O . ILE A 1 96 ? 29.029 -7.309 115.863 1.00 55.44 303 ILE A O 1
ATOM 691 N N . GLN A 1 97 ? 27.461 -5.759 116.337 1.00 53.65 304 GLN A N 1
ATOM 692 C CA . GLN A 1 97 ? 26.846 -5.796 115.016 1.00 55.15 304 GLN A CA 1
ATOM 693 C C . GLN A 1 97 ? 27.491 -4.717 114.156 1.00 56.42 304 GLN A C 1
ATOM 694 O O . GLN A 1 97 ? 27.315 -3.520 114.412 1.00 57.81 304 GLN A O 1
ATOM 700 N N . VAL A 1 98 ? 28.247 -5.144 113.149 1.00 53.98 305 VAL A N 1
ATOM 701 C CA . VAL A 1 98 ? 29.031 -4.249 112.308 1.00 54.04 305 VAL A CA 1
ATOM 702 C C . VAL A 1 98 ? 28.255 -3.998 111.026 1.00 57.17 305 VAL A C 1
ATOM 703 O O . VAL A 1 98 ? 28.001 -4.926 110.246 1.00 57.99 305 VAL A O 1
ATOM 707 N N . LYS A 1 99 ? 27.877 -2.744 110.810 1.00 57.50 306 LYS A N 1
ATOM 708 C CA . LYS A 1 99 ? 27.156 -2.330 109.616 1.00 59.24 306 LYS A CA 1
ATOM 709 C C . LYS A 1 99 ? 28.148 -1.752 108.615 1.00 58.76 306 LYS A C 1
ATOM 710 O O . LYS A 1 99 ? 29.027 -0.967 108.985 1.00 55.40 306 LYS A O 1
ATOM 716 N N . ILE A 1 100 ? 28.025 -2.160 107.356 1.00 61.51 307 ILE A N 1
ATOM 717 C CA . ILE A 1 100 ? 28.904 -1.688 106.294 1.00 60.47 307 ILE A CA 1
ATOM 718 C C . ILE A 1 100 ? 28.163 -0.632 105.491 1.00 62.83 307 ILE A C 1
ATOM 719 O O . ILE A 1 100 ? 26.957 -0.758 105.237 1.00 63.82 307 ILE A O 1
ATOM 724 N N . LEU A 1 101 ? 28.876 0.422 105.107 1.00 65.74 308 LEU A N 1
ATOM 725 C CA . LEU A 1 101 ? 28.306 1.512 104.330 1.00 68.41 308 LEU A CA 1
ATOM 726 C C . LEU A 1 101 ? 28.730 1.397 102.873 1.00 72.09 308 LEU A C 1
ATOM 727 O O . LEU A 1 101 ? 29.890 1.102 102.571 1.00 73.01 308 LEU A O 1
ATOM 732 N N . ASP A 1 102 ? 27.781 1.631 101.974 1.00 74.37 309 ASP A N 1
ATOM 733 C CA . ASP A 1 102 ? 28.040 1.523 100.547 1.00 76.18 309 ASP A CA 1
ATOM 734 C C . ASP A 1 102 ? 28.781 2.755 100.044 1.00 78.44 309 ASP A C 1
ATOM 735 O O . ASP A 1 102 ? 28.351 3.888 100.280 1.00 80.45 309 ASP A O 1
ATOM 740 N N . GLU A 1 103 ? 29.893 2.528 99.350 1.00 77.84 310 GLU A N 1
ATOM 741 C CA . GLU A 1 103 ? 30.614 3.566 98.632 1.00 78.32 310 GLU A CA 1
ATOM 742 C C . GLU A 1 103 ? 30.470 3.339 97.134 1.00 82.64 310 GLU A C 1
ATOM 743 O O . GLU A 1 103 ? 30.208 2.225 96.672 1.00 82.30 310 GLU A O 1
ATOM 749 N N . ASN A 1 104 ? 30.650 4.417 96.377 1.00 82.51 311 ASN A N 1
ATOM 750 C CA . ASN A 1 104 ? 30.563 4.378 94.920 1.00 81.30 311 ASN A CA 1
ATOM 751 C C . ASN A 1 104 ? 31.891 3.864 94.380 1.00 80.04 311 ASN A C 1
ATOM 752 O O . ASN A 1 104 ? 32.797 4.634 94.060 1.00 83.40 311 ASN A O 1
ATOM 757 N N . ASP A 1 105 ? 32.015 2.538 94.281 1.00 75.65 312 ASP A N 1
ATOM 758 C CA . ASP A 1 105 ? 33.231 1.928 93.758 1.00 76.04 312 ASP A CA 1
ATOM 759 C C . ASP A 1 105 ? 32.966 0.958 92.610 1.00 74.00 312 ASP A C 1
ATOM 760 O O . ASP A 1 105 ? 33.875 0.215 92.226 1.00 73.35 312 ASP A O 1
ATOM 765 N N . CYS A 1 106 ? 31.758 0.951 92.046 1.00 71.64 313 CYS A N 1
ATOM 766 C CA . CYS A 1 106 ? 31.419 0.096 90.913 1.00 70.92 313 CYS A CA 1
ATOM 767 C C . CYS A 1 106 ? 31.013 0.974 89.738 1.00 72.60 313 CYS A C 1
ATOM 768 O O . CYS A 1 106 ? 30.078 1.775 89.850 1.00 72.11 313 CYS A O 1
ATOM 771 N N . VAL A 1 107 ? 31.711 0.814 88.619 1.00 73.73 314 VAL A N 1
ATOM 772 C CA . VAL A 1 107 ? 31.467 1.628 87.422 1.00 75.28 314 VAL A CA 1
ATOM 773 C C . VAL A 1 107 ? 30.163 1.185 86.768 1.00 71.89 314 VAL A C 1
ATOM 774 O O . VAL A 1 107 ? 29.830 -0.014 86.815 1.00 64.96 314 VAL A O 1
ATOM 778 N N . PRO A 1 108 ? 29.378 2.095 86.188 1.00 69.65 315 PRO A N 1
ATOM 779 C CA . PRO A 1 108 ? 28.238 1.664 85.366 1.00 67.69 315 PRO A CA 1
ATOM 780 C C . PRO A 1 108 ? 28.719 0.971 84.100 1.00 66.88 315 PRO A C 1
ATOM 781 O O . PRO A 1 108 ? 29.744 1.338 83.522 1.00 68.11 315 PRO A O 1
ATOM 785 N N . GLU A 1 109 ? 27.973 -0.042 83.666 1.00 66.76 316 GLU A N 1
ATOM 786 C CA . GLU A 1 109 ? 28.258 -0.703 82.402 1.00 70.95 316 GLU A CA 1
ATOM 787 C C . GLU A 1 109 ? 27.063 -0.574 81.467 1.00 68.58 316 GLU A C 1
ATOM 788 O O . GLU A 1 109 ? 25.909 -0.524 81.907 1.00 66.91 316 GLU A O 1
ATOM 794 N N . VAL A 1 110 ? 27.357 -0.510 80.168 1.00 67.14 317 VAL A N 1
ATOM 795 C CA . VAL A 1 110 ? 26.355 -0.326 79.124 1.00 63.73 317 VAL A CA 1
ATOM 796 C C . VAL A 1 110 ? 26.297 -1.596 78.286 1.00 61.61 317 VAL A C 1
ATOM 797 O O . VAL A 1 110 ? 27.331 -2.080 77.807 1.00 61.27 317 VAL A O 1
ATOM 801 N N . ILE A 1 111 ? 25.093 -2.132 78.104 1.00 60.05 318 ILE A N 1
ATOM 802 C CA . ILE A 1 111 ? 24.880 -3.375 77.369 1.00 60.45 318 ILE A CA 1
ATOM 803 C C . ILE A 1 111 ? 24.067 -3.040 76.127 1.00 59.00 318 ILE A C 1
ATOM 804 O O . ILE A 1 111 ? 22.897 -2.648 76.232 1.00 58.25 318 ILE A O 1
ATOM 809 N N . VAL A 1 112 ? 24.680 -3.205 74.954 1.00 59.42 319 VAL A N 1
ATOM 810 C CA . VAL A 1 112 ? 24.086 -2.839 73.670 1.00 56.25 319 VAL A CA 1
ATOM 811 C C . VAL A 1 112 ? 23.760 -4.117 72.908 1.00 54.94 319 VAL A C 1
ATOM 812 O O . VAL A 1 112 ? 24.642 -4.956 72.691 1.00 55.78 319 VAL A O 1
ATOM 816 N N . THR A 1 113 ? 22.503 -4.265 72.494 1.00 53.56 320 THR A N 1
ATOM 817 C CA . THR A 1 113 ? 22.075 -5.409 71.701 1.00 53.34 320 THR A CA 1
ATOM 818 C C . THR A 1 113 ? 21.234 -4.930 70.526 1.00 54.03 320 THR A C 1
ATOM 819 O O . THR A 1 113 ? 20.789 -3.780 70.477 1.00 53.56 320 THR A O 1
ATOM 823 N N . SER A 1 114 ? 21.028 -5.844 69.575 1.00 54.19 321 SER A N 1
ATOM 824 C CA . SER A 1 114 ? 20.158 -5.634 68.416 1.00 52.45 321 SER A CA 1
ATOM 825 C C . SER A 1 114 ? 20.508 -4.352 67.666 1.00 52.28 321 SER A C 1
ATOM 826 O O . SER A 1 114 ? 19.645 -3.531 67.347 1.00 53.02 321 SER A O 1
ATOM 829 N N . VAL A 1 115 ? 21.796 -4.180 67.377 1.00 51.83 322 VAL A N 1
ATOM 830 C CA . VAL A 1 115 ? 22.210 -3.074 66.524 1.00 59.74 322 VAL A CA 1
ATOM 831 C C . VAL A 1 115 ? 21.780 -3.358 65.088 1.00 51.21 322 VAL A C 1
ATOM 832 O O . VAL A 1 115 ? 22.074 -4.425 64.534 1.00 52.07 322 VAL A O 1
ATOM 836 N N . PHE A 1 116 ? 21.062 -2.408 64.491 1.00 50.94 323 PHE A N 1
ATOM 837 C CA . PHE A 1 116 ? 20.598 -2.482 63.103 1.00 51.86 323 PHE A CA 1
ATOM 838 C C . PHE A 1 116 ? 21.812 -2.396 62.180 1.00 50.75 323 PHE A C 1
ATOM 839 O O . PHE A 1 116 ? 22.323 -1.308 61.912 1.00 50.67 323 PHE A O 1
ATOM 847 N N . THR A 1 117 ? 22.286 -3.542 61.696 1.00 51.83 324 THR A N 1
ATOM 848 C CA . THR A 1 117 ? 23.528 -3.604 60.921 1.00 55.45 324 THR A CA 1
ATOM 849 C C . THR A 1 117 ? 23.388 -4.391 59.609 1.00 54.80 324 THR A C 1
ATOM 850 O O . THR A 1 117 ? 23.186 -5.603 59.632 1.00 56.94 324 THR A O 1
ATOM 854 N N . PRO A 1 118 ? 23.500 -3.711 58.456 1.00 54.62 325 PRO A N 1
ATOM 855 C CA . PRO A 1 118 ? 23.635 -2.262 58.299 1.00 52.93 325 PRO A CA 1
ATOM 856 C C . PRO A 1 118 ? 22.294 -1.553 58.424 1.00 51.86 325 PRO A C 1
ATOM 857 O O . PRO A 1 118 ? 21.250 -2.209 58.446 1.00 50.64 325 PRO A O 1
ATOM 861 N N . LEU A 1 119 ? 22.333 -0.221 58.485 1.00 52.51 326 LEU A N 1
ATOM 862 C CA . LEU A 1 119 ? 21.140 0.588 58.679 1.00 52.46 326 LEU A CA 1
ATOM 863 C C . LEU A 1 119 ? 20.744 1.226 57.356 1.00 51.59 326 LEU A C 1
ATOM 864 O O . LEU A 1 119 ? 21.481 2.090 56.855 1.00 52.98 326 LEU A O 1
ATOM 869 N N . PRO A 1 120 ? 19.618 0.836 56.751 1.00 51.06 327 PRO A N 1
ATOM 870 C CA . PRO A 1 120 ? 19.218 1.423 55.463 1.00 51.63 327 PRO A CA 1
ATOM 871 C C . PRO A 1 120 ? 19.094 2.939 55.528 1.00 54.48 327 PRO A C 1
ATOM 872 O O . PRO A 1 120 ? 18.539 3.498 56.476 1.00 60.94 327 PRO A O 1
ATOM 876 N N . GLU A 1 121 ? 19.606 3.602 54.489 1.00 52.52 328 GLU A N 1
ATOM 877 C CA . GLU A 1 121 ? 19.604 5.059 54.447 1.00 51.77 328 GLU A CA 1
ATOM 878 C C . GLU A 1 121 ? 18.203 5.646 54.331 1.00 49.00 328 GLU A C 1
ATOM 879 O O . GLU A 1 121 ? 18.023 6.840 54.585 1.00 48.74 328 GLU A O 1
ATOM 885 N N . ASP A 1 122 ? 17.211 4.849 53.940 1.00 50.08 329 ASP A N 1
ATOM 886 C CA . ASP A 1 122 ? 15.841 5.328 53.839 1.00 53.25 329 ASP A CA 1
ATOM 887 C C . ASP A 1 122 ? 15.012 4.959 55.066 1.00 51.65 329 ASP A C 1
ATOM 888 O O . ASP A 1 122 ? 13.779 5.031 55.019 1.00 50.08 329 ASP A O 1
ATOM 893 N N . SER A 1 123 ? 15.668 4.577 56.158 1.00 55.28 330 SER A N 1
ATOM 894 C CA . SER A 1 123 ? 14.973 4.256 57.395 1.00 50.98 330 SER A CA 1
ATOM 895 C C . SER A 1 123 ? 14.091 5.426 57.824 1.00 49.20 330 SER A C 1
ATOM 896 O O . SER A 1 123 ? 14.553 6.574 57.831 1.00 49.05 330 SER A O 1
ATOM 899 N N . PRO A 1 124 ? 12.833 5.181 58.178 1.00 50.16 331 PRO A N 1
ATOM 900 C CA . PRO A 1 124 ? 11.971 6.272 58.641 1.00 53.12 331 PRO A CA 1
ATOM 901 C C . PRO A 1 124 ? 12.491 6.882 59.936 1.00 54.62 331 PRO A C 1
ATOM 902 O O . PRO A 1 124 ? 13.284 6.285 60.671 1.00 50.52 331 PRO A O 1
ATOM 906 N N . LEU A 1 125 ? 12.022 8.098 60.206 1.00 57.37 332 LEU A N 1
ATOM 907 C CA . LEU A 1 125 ? 12.243 8.720 61.504 1.00 60.54 332 LEU A CA 1
ATOM 908 C C . LEU A 1 125 ? 11.712 7.824 62.615 1.00 61.43 332 LEU A C 1
ATOM 909 O O . LEU A 1 125 ? 10.605 7.286 62.522 1.00 63.87 332 LEU A O 1
ATOM 914 N N . GLY A 1 126 ? 12.508 7.658 63.661 1.00 59.03 333 GLY A N 1
ATOM 915 C CA . GLY A 1 126 ? 12.119 6.816 64.770 1.00 61.17 333 GLY A CA 1
ATOM 916 C C . GLY A 1 126 ? 12.465 5.353 64.624 1.00 60.27 333 GLY A C 1
ATOM 917 O O . GLY A 1 126 ? 11.959 4.536 65.403 1.00 64.66 333 GLY A O 1
ATOM 918 N N . THR A 1 127 ? 13.305 4.995 63.658 1.00 54.51 334 THR A N 1
ATOM 919 C CA . THR A 1 127 ? 13.731 3.611 63.512 1.00 53.67 334 THR A CA 1
ATOM 920 C C . THR A 1 127 ? 14.630 3.217 64.677 1.00 53.45 334 THR A C 1
ATOM 921 O O . THR A 1 127 ? 15.512 3.979 65.085 1.00 53.83 334 THR A O 1
ATOM 925 N N . VAL A 1 128 ? 14.396 2.024 65.218 1.00 53.64 335 VAL A N 1
ATOM 926 C CA . VAL A 1 128 ? 15.107 1.562 66.407 1.00 53.24 335 VAL A CA 1
ATOM 927 C C . VAL A 1 128 ? 16.445 0.974 65.974 1.00 53.76 335 VAL A C 1
ATOM 928 O O . VAL A 1 128 ? 16.495 -0.089 65.351 1.00 55.28 335 VAL A O 1
ATOM 932 N N . ILE A 1 129 ? 17.533 1.662 66.311 1.00 54.26 336 ILE A N 1
ATOM 933 C CA . ILE A 1 129 ? 18.861 1.225 65.899 1.00 56.04 336 ILE A CA 1
ATOM 934 C C . ILE A 1 129 ? 19.427 0.186 66.852 1.00 57.40 336 ILE A C 1
ATOM 935 O O . ILE A 1 129 ? 20.040 -0.792 66.418 1.00 58.15 336 ILE A O 1
ATOM 940 N N . ALA A 1 130 ? 19.243 0.379 68.156 1.00 60.27 337 ALA A N 1
ATOM 941 C CA . ALA A 1 130 ? 19.886 -0.487 69.130 1.00 57.81 337 ALA A CA 1
ATOM 942 C C . ALA A 1 130 ? 19.110 -0.433 70.434 1.00 58.26 337 ALA A C 1
ATOM 943 O O . ALA A 1 130 ? 18.419 0.545 70.730 1.00 59.49 337 ALA A O 1
ATOM 945 N N . LEU A 1 131 ? 19.239 -1.503 71.210 1.00 57.33 338 LEU A N 1
ATOM 946 C CA . LEU A 1 131 ? 18.650 -1.595 72.536 1.00 56.72 338 LEU A CA 1
ATOM 947 C C . LEU A 1 131 ? 19.756 -1.460 73.575 1.00 55.00 338 LEU A C 1
ATOM 948 O O . LEU A 1 131 ? 20.788 -2.135 73.482 1.00 52.77 338 LEU A O 1
ATOM 953 N N . ILE A 1 132 ? 19.540 -0.581 74.551 1.00 56.97 339 ILE A N 1
ATOM 954 C CA . ILE A 1 132 ? 20.547 -0.211 75.538 1.00 60.37 339 ILE A CA 1
ATOM 955 C C . ILE A 1 132 ? 20.041 -0.604 76.921 1.00 63.25 339 ILE A C 1
ATOM 956 O O . ILE A 1 132 ? 18.891 -0.315 77.271 1.00 63.90 339 ILE A O 1
ATOM 961 N N . LYS A 1 133 ? 20.902 -1.249 77.706 1.00 63.87 340 LYS A N 1
ATOM 962 C CA . LYS A 1 133 ? 20.602 -1.609 79.087 1.00 65.62 340 LYS A CA 1
ATOM 963 C C . LYS A 1 133 ? 21.788 -1.232 79.962 1.00 64.49 340 LYS A C 1
ATOM 964 O O . LYS A 1 133 ? 22.941 -1.384 79.552 1.00 64.17 340 LYS A O 1
ATOM 970 N N . THR A 1 134 ? 21.508 -0.737 81.165 1.00 65.78 341 THR A N 1
ATOM 971 C CA . THR A 1 134 ? 22.554 -0.345 82.101 1.00 66.14 341 THR A CA 1
ATOM 972 C C . THR A 1 134 ? 22.494 -1.198 83.358 1.00 66.18 341 THR A C 1
ATOM 973 O O . THR A 1 134 ? 21.410 -1.537 83.844 1.00 67.38 341 THR A O 1
ATOM 977 N N . ARG A 1 135 ? 23.669 -1.542 83.875 1.00 67.01 342 ARG A N 1
ATOM 978 C CA . ARG A 1 135 ? 23.813 -2.179 85.173 1.00 72.36 342 ARG A CA 1
ATOM 979 C C . ARG A 1 135 ? 24.746 -1.347 86.042 1.00 70.15 342 ARG A C 1
ATOM 980 O O . ARG A 1 135 ? 25.598 -0.612 85.534 1.00 70.20 342 ARG A O 1
ATOM 988 N N . ASP A 1 136 ? 24.568 -1.454 87.357 1.00 68.27 343 ASP A N 1
ATOM 989 C CA . ASP A 1 136 ? 25.476 -0.814 88.308 1.00 67.11 343 ASP A CA 1
ATOM 990 C C . ASP A 1 136 ? 25.395 -1.577 89.619 1.00 66.71 343 ASP A C 1
ATOM 991 O O . ASP A 1 136 ? 24.328 -1.631 90.239 1.00 64.34 343 ASP A O 1
ATOM 996 N N . ARG A 1 137 ? 26.518 -2.159 90.040 1.00 65.63 344 ARG A N 1
ATOM 997 C CA . ARG A 1 137 ? 26.523 -3.067 91.177 1.00 67.48 344 ARG A CA 1
ATOM 998 C C . ARG A 1 137 ? 26.328 -2.357 92.510 1.00 70.59 344 ARG A C 1
ATOM 999 O O . ARG A 1 137 ? 26.070 -3.031 93.512 1.00 72.91 344 ARG A O 1
ATOM 1007 N N . ASP A 1 138 ? 26.436 -1.029 92.548 1.00 71.09 345 ASP A N 1
ATOM 1008 C CA . ASP A 1 138 ? 26.244 -0.268 93.771 1.00 72.22 345 ASP A CA 1
ATOM 1009 C C . ASP A 1 138 ? 24.757 -0.127 94.092 1.00 74.87 345 ASP A C 1
ATOM 1010 O O . ASP A 1 138 ? 23.881 -0.453 93.284 1.00 68.44 345 ASP A O 1
ATOM 1015 N N . SER A 1 139 ? 24.482 0.370 95.298 1.00 75.51 346 SER A N 1
ATOM 1016 C CA . SER A 1 139 ? 23.131 0.600 95.786 1.00 78.29 346 SER A CA 1
ATOM 1017 C C . SER A 1 139 ? 22.796 2.086 95.760 1.00 79.68 346 SER A C 1
ATOM 1018 O O . SER A 1 139 ? 23.677 2.946 95.681 1.00 77.91 346 SER A O 1
ATOM 1021 N N . GLY A 1 140 ? 21.497 2.372 95.840 1.00 83.10 347 GLY A N 1
ATOM 1022 C CA . GLY A 1 140 ? 21.027 3.740 95.980 1.00 84.59 347 GLY A CA 1
ATOM 1023 C C . GLY A 1 140 ? 21.478 4.631 94.841 1.00 81.52 347 GLY A C 1
ATOM 1024 O O . GLY A 1 140 ? 21.472 4.241 93.668 1.00 77.96 347 GLY A O 1
ATOM 1025 N N . GLU A 1 141 ? 21.887 5.852 95.196 1.00 84.45 348 GLU A N 1
ATOM 1026 C CA . GLU A 1 141 ? 22.299 6.824 94.190 1.00 86.07 348 GLU A CA 1
ATOM 1027 C C . GLU A 1 141 ? 23.558 6.374 93.463 1.00 83.69 348 GLU A C 1
ATOM 1028 O O . GLU A 1 141 ? 23.726 6.652 92.267 1.00 81.39 348 GLU A O 1
ATOM 1034 N N . ASN A 1 142 ? 24.456 5.680 94.166 1.00 82.92 349 ASN A N 1
ATOM 1035 C CA . ASN A 1 142 ? 25.669 5.188 93.528 1.00 81.60 349 ASN A CA 1
ATOM 1036 C C . ASN A 1 142 ? 25.366 4.195 92.411 1.00 80.01 349 ASN A C 1
ATOM 1037 O O . ASN A 1 142 ? 26.173 4.051 91.485 1.00 77.19 349 ASN A O 1
ATOM 1042 N N . GLY A 1 143 ? 24.216 3.528 92.466 1.00 80.30 350 GLY A N 1
ATOM 1043 C CA . GLY A 1 143 ? 23.780 2.626 91.424 1.00 77.71 350 GLY A CA 1
ATOM 1044 C C . GLY A 1 143 ? 22.759 3.189 90.460 1.00 77.85 350 GLY A C 1
ATOM 1045 O O . GLY A 1 143 ? 22.309 2.467 89.565 1.00 74.83 350 GLY A O 1
ATOM 1046 N N . ASP A 1 144 ? 22.374 4.453 90.613 1.00 81.14 351 ASP A N 1
ATOM 1047 C CA . ASP A 1 144 ? 21.395 5.084 89.734 1.00 83.23 351 ASP A CA 1
ATOM 1048 C C . ASP A 1 144 ? 22.129 5.645 88.519 1.00 82.61 351 ASP A C 1
ATOM 1049 O O . ASP A 1 144 ? 22.885 6.615 88.637 1.00 83.64 351 ASP A O 1
ATOM 1054 N N . VAL A 1 145 ? 21.903 5.038 87.353 1.00 80.07 352 VAL A N 1
ATOM 1055 C CA . VAL A 1 145 ? 22.624 5.373 86.130 1.00 78.08 352 VAL A CA 1
ATOM 1056 C C . VAL A 1 145 ? 21.672 6.035 85.144 1.00 81.09 352 VAL A C 1
ATOM 1057 O O . VAL A 1 145 ? 20.485 5.697 85.072 1.00 81.83 352 VAL A O 1
ATOM 1061 N N . TYR A 1 146 ? 22.203 6.985 84.377 1.00 83.60 353 TYR A N 1
ATOM 1062 C CA . TYR A 1 146 ? 21.468 7.612 83.289 1.00 85.96 353 TYR A CA 1
ATOM 1063 C C . TYR A 1 146 ? 22.388 7.787 82.090 1.00 84.73 353 TYR A C 1
ATOM 1064 O O . TYR A 1 146 ? 23.591 8.020 82.238 1.00 84.43 353 TYR A O 1
ATOM 1073 N N . CYS A 1 147 ? 21.807 7.668 80.899 1.00 82.53 354 CYS A N 1
ATOM 1074 C CA . CYS A 1 147 ? 22.553 7.683 79.653 1.00 81.22 354 CYS A CA 1
ATOM 1075 C C . CYS A 1 147 ? 22.200 8.904 78.817 1.00 83.51 354 CYS A C 1
ATOM 1076 O O . CYS A 1 147 ? 21.125 9.495 78.950 1.00 85.77 354 CYS A O 1
ATOM 1079 N N . HIS A 1 148 ? 23.132 9.263 77.940 1.00 83.52 355 HIS A N 1
ATOM 1080 C CA . HIS A 1 148 ? 22.904 10.267 76.914 1.00 84.12 355 HIS A CA 1
ATOM 1081 C C . HIS A 1 148 ? 23.883 10.002 75.781 1.00 79.14 355 HIS A C 1
ATOM 1082 O O . HIS A 1 148 ? 24.881 9.297 75.952 1.00 77.80 355 HIS A O 1
ATOM 1089 N N . VAL A 1 149 ? 23.575 10.566 74.619 1.00 75.86 356 VAL A N 1
ATOM 1090 C CA . VAL A 1 149 ? 24.379 10.395 73.415 1.00 70.15 356 VAL A CA 1
ATOM 1091 C C . VAL A 1 149 ? 25.232 11.638 73.220 1.00 70.80 356 VAL A C 1
ATOM 1092 O O . VAL A 1 149 ? 24.762 12.764 73.420 1.00 71.50 356 VAL A O 1
ATOM 1096 N N . LEU A 1 150 ? 26.493 11.442 72.847 1.00 73.11 357 LEU A N 1
ATOM 1097 C CA . LEU A 1 150 ? 27.345 12.568 72.503 1.00 81.36 357 LEU A CA 1
ATOM 1098 C C . LEU A 1 150 ? 27.109 12.993 71.059 1.00 86.56 357 LEU A C 1
ATOM 1099 O O . LEU A 1 150 ? 26.833 12.168 70.183 1.00 79.76 357 LEU A O 1
ATOM 1104 N N . GLY A 1 151 ? 27.210 14.297 70.821 1.00 100.10 358 GLY A N 1
ATOM 1105 C CA . GLY A 1 151 ? 27.064 14.835 69.485 1.00 102.31 358 GLY A CA 1
ATOM 1106 C C . GLY A 1 151 ? 25.616 14.972 69.054 1.00 104.07 358 GLY A C 1
ATOM 1107 O O . GLY A 1 151 ? 24.674 14.572 69.742 1.00 105.84 358 GLY A O 1
ATOM 1108 N N . ASN A 1 152 ? 25.447 15.560 67.870 1.00 105.58 359 ASN A N 1
ATOM 1109 C CA . ASN A 1 152 ? 24.133 15.804 67.281 1.00 106.37 359 ASN A CA 1
ATOM 1110 C C . ASN A 1 152 ? 24.149 15.367 65.816 1.00 103.79 359 ASN A C 1
ATOM 1111 O O . ASN A 1 152 ? 24.001 16.169 64.894 1.00 104.89 359 ASN A O 1
ATOM 1116 N N . GLU A 1 153 ? 24.340 14.068 65.601 1.00 96.68 360 GLU A N 1
ATOM 1117 C CA . GLU A 1 153 ? 24.373 13.497 64.264 1.00 92.97 360 GLU A CA 1
ATOM 1118 C C . GLU A 1 153 ? 23.052 12.849 63.874 1.00 89.76 360 GLU A C 1
ATOM 1119 O O . GLU A 1 153 ? 22.993 12.145 62.861 1.00 91.09 360 GLU A O 1
ATOM 1125 N N . GLY A 1 154 ? 21.996 13.071 64.647 1.00 86.77 361 GLY A N 1
ATOM 1126 C CA . GLY A 1 154 ? 20.688 12.549 64.334 1.00 81.64 361 GLY A CA 1
ATOM 1127 C C . GLY A 1 154 ? 20.297 11.269 65.038 1.00 76.31 361 GLY A C 1
ATOM 1128 O O . GLY A 1 154 ? 19.585 10.450 64.442 1.00 75.56 361 GLY A O 1
ATOM 1129 N N . PHE A 1 155 ? 20.731 11.067 66.280 1.00 71.73 362 PHE A N 1
ATOM 1130 C CA . PHE A 1 155 ? 20.389 9.869 67.033 1.00 69.11 362 PHE A CA 1
ATOM 1131 C C . PHE A 1 155 ? 19.989 10.272 68.444 1.00 69.99 362 PHE A C 1
ATOM 1132 O O . PHE A 1 155 ? 20.685 11.062 69.088 1.00 71.24 362 PHE A O 1
ATOM 1140 N N . VAL A 1 156 ? 18.866 9.733 68.914 1.00 68.18 363 VAL A N 1
ATOM 1141 C CA . VAL A 1 156 ? 18.261 10.132 70.178 1.00 67.97 363 VAL A CA 1
ATOM 1142 C C . VAL A 1 156 ? 17.992 8.886 71.012 1.00 65.28 363 VAL A C 1
ATOM 1143 O O . VAL A 1 156 ? 17.647 7.829 70.472 1.00 62.00 363 VAL A O 1
ATOM 1147 N N . LEU A 1 157 ? 18.168 9.010 72.328 1.00 65.73 364 LEU A N 1
ATOM 1148 C CA . LEU A 1 157 ? 17.870 7.938 73.272 1.00 65.43 364 LEU A CA 1
ATOM 1149 C C . LEU A 1 157 ? 16.449 8.094 73.797 1.00 65.38 364 LEU A C 1
ATOM 1150 O O . LEU A 1 157 ? 16.102 9.139 74.355 1.00 63.04 364 LEU A O 1
ATOM 1155 N N . LYS A 1 158 ? 15.635 7.059 73.627 1.00 65.02 365 LYS A N 1
ATOM 1156 C CA . LYS A 1 158 ? 14.290 7.019 74.181 1.00 70.33 365 LYS A CA 1
ATOM 1157 C C . LYS A 1 158 ? 14.277 6.053 75.357 1.00 71.76 365 LYS A C 1
ATOM 1158 O O . LYS A 1 158 ? 14.766 4.924 75.242 1.00 69.10 365 LYS A O 1
ATOM 1164 N N . SER A 1 159 ? 13.729 6.497 76.485 1.00 75.68 366 SER A N 1
ATOM 1165 C CA . SER A 1 159 ? 13.696 5.701 77.707 1.00 81.03 366 SER A CA 1
ATOM 1166 C C . SER A 1 159 ? 12.337 5.018 77.807 1.00 85.08 366 SER A C 1
ATOM 1167 O O . SER A 1 159 ? 11.329 5.668 78.101 1.00 89.41 366 SER A O 1
ATOM 1170 N N . SER A 1 160 ? 12.310 3.708 77.562 1.00 86.27 367 SER A N 1
ATOM 1171 C CA . SER A 1 160 ? 11.059 2.961 77.649 1.00 91.47 367 SER A CA 1
ATOM 1172 C C . SER A 1 160 ? 10.699 2.649 79.098 1.00 97.12 367 SER A C 1
ATOM 1173 O O . SER A 1 160 ? 9.573 2.911 79.537 1.00 104.91 367 SER A O 1
ATOM 1176 N N . SER A 1 161 ? 11.644 2.093 79.856 1.00 93.99 368 SER A N 1
ATOM 1177 C CA . SER A 1 161 ? 11.493 1.897 81.291 1.00 93.42 368 SER A CA 1
ATOM 1178 C C . SER A 1 161 ? 12.853 2.124 81.942 1.00 91.07 368 SER A C 1
ATOM 1179 O O . SER A 1 161 ? 13.858 2.347 81.259 1.00 89.50 368 SER A O 1
ATOM 1182 N N . LYS A 1 162 ? 12.883 2.070 83.273 1.00 89.75 369 LYS A N 1
ATOM 1183 C CA . LYS A 1 162 ? 14.099 2.404 84.006 1.00 88.18 369 LYS A CA 1
ATOM 1184 C C . LYS A 1 162 ? 15.223 1.436 83.655 1.00 84.33 369 LYS A C 1
ATOM 1185 O O . LYS A 1 162 ? 15.055 0.216 83.733 1.00 83.57 369 LYS A O 1
ATOM 1191 N N . ASN A 1 163 ? 16.368 1.998 83.260 1.00 82.76 370 ASN A N 1
ATOM 1192 C CA . ASN A 1 163 ? 17.589 1.307 82.845 1.00 79.18 370 ASN A CA 1
ATOM 1193 C C . ASN A 1 163 ? 17.489 0.711 81.446 1.00 73.53 370 ASN A C 1
ATOM 1194 O O . ASN A 1 163 ? 18.392 -0.032 81.037 1.00 71.71 370 ASN A O 1
ATOM 1199 N N . TYR A 1 164 ? 16.434 1.012 80.692 1.00 71.57 371 TYR A N 1
ATOM 1200 C CA . TYR A 1 164 ? 16.270 0.497 79.335 1.00 69.16 371 TYR A CA 1
ATOM 1201 C C . TYR A 1 164 ? 16.066 1.653 78.365 1.00 66.62 371 TYR A C 1
ATOM 1202 O O . TYR A 1 164 ? 15.210 2.518 78.589 1.00 67.70 371 TYR A O 1
ATOM 1211 N N . TYR A 1 165 ? 16.848 1.663 77.290 1.00 63.67 372 TYR A N 1
ATOM 1212 C CA . TYR A 1 165 ? 16.784 2.721 76.295 1.00 62.06 372 TYR A CA 1
ATOM 1213 C C . TYR A 1 165 ? 16.684 2.126 74.899 1.00 59.90 372 TYR A C 1
ATOM 1214 O O . TYR A 1 165 ? 17.151 1.013 74.640 1.00 56.50 372 TYR A O 1
ATOM 1223 N N . LYS A 1 166 ? 16.068 2.886 73.999 1.00 61.72 373 LYS A N 1
ATOM 1224 C CA . LYS A 1 166 ? 16.097 2.606 72.571 1.00 62.29 373 LYS A CA 1
ATOM 1225 C C . LYS A 1 166 ? 16.819 3.757 71.889 1.00 62.02 373 LYS A C 1
ATOM 1226 O O . LYS A 1 166 ? 16.442 4.920 72.068 1.00 64.70 373 LYS A O 1
ATOM 1232 N N . LEU A 1 167 ? 17.871 3.433 71.141 1.00 58.30 374 LEU A N 1
ATOM 1233 C CA . LEU A 1 167 ? 18.549 4.415 70.305 1.00 57.67 374 LEU A CA 1
ATOM 1234 C C . LEU A 1 167 ? 17.805 4.519 68.981 1.00 56.78 374 LEU A C 1
ATOM 1235 O O . LEU A 1 167 ? 17.706 3.532 68.242 1.00 57.50 374 LEU A O 1
ATOM 1240 N N . VAL A 1 168 ? 17.271 5.703 68.682 1.00 56.10 375 VAL A N 1
ATOM 1241 C CA . VAL A 1 168 ? 16.421 5.887 67.516 1.00 57.57 375 VAL A CA 1
ATOM 1242 C C . VAL A 1 168 ? 16.950 7.031 66.658 1.00 58.53 375 VAL A C 1
ATOM 1243 O O . VAL A 1 168 ? 17.631 7.940 67.137 1.00 58.64 375 VAL A O 1
ATOM 1247 N N . THR A 1 169 ? 16.623 6.966 65.366 1.00 58.88 376 THR A N 1
ATOM 1248 C CA . THR A 1 169 ? 16.878 8.075 64.458 1.00 58.31 376 THR A CA 1
ATOM 1249 C C . THR A 1 169 ? 15.822 9.155 64.645 1.00 60.91 376 THR A C 1
ATOM 1250 O O . THR A 1 169 ? 14.648 8.861 64.883 1.00 63.90 376 THR A O 1
ATOM 1254 N N . ASP A 1 170 ? 16.249 10.413 64.544 1.00 61.90 377 ASP A N 1
ATOM 1255 C CA . ASP A 1 170 ? 15.322 11.535 64.458 1.00 66.50 377 ASP A CA 1
ATOM 1256 C C . ASP A 1 170 ? 15.673 12.434 63.278 1.00 66.34 377 ASP A C 1
ATOM 1257 O O . ASP A 1 170 ? 15.335 13.622 63.280 1.00 67.54 377 ASP A O 1
ATOM 1262 N N . ARG A 1 171 ? 16.345 11.880 62.272 1.00 64.85 378 ARG A N 1
ATOM 1263 C CA . ARG A 1 171 ? 16.829 12.629 61.125 1.00 65.68 378 ARG A CA 1
ATOM 1264 C C . ARG A 1 171 ? 16.915 11.673 59.945 1.00 61.48 378 ARG A C 1
ATOM 1265 O O . ARG A 1 171 ? 17.298 10.512 60.112 1.00 59.83 378 ARG A O 1
ATOM 1273 N N . THR A 1 172 ? 16.530 12.152 58.764 1.00 60.14 379 THR A N 1
ATOM 1274 C CA . THR A 1 172 ? 16.660 11.343 57.559 1.00 57.59 379 THR A CA 1
ATOM 1275 C C . THR A 1 172 ? 18.130 11.102 57.246 1.00 57.46 379 THR A C 1
ATOM 1276 O O . THR A 1 172 ? 18.959 12.012 57.338 1.00 59.11 379 THR A O 1
ATOM 1280 N N . LEU A 1 173 ? 18.449 9.868 56.872 1.00 56.17 380 LEU A N 1
ATOM 1281 C CA . LEU A 1 173 ? 19.820 9.486 56.586 1.00 56.60 380 LEU A CA 1
ATOM 1282 C C . LEU A 1 173 ? 20.117 9.641 55.098 1.00 59.86 380 LEU A C 1
ATOM 1283 O O . LEU A 1 173 ? 19.220 9.823 54.270 1.00 60.75 380 LEU A O 1
ATOM 1288 N N . ASP A 1 174 ? 21.407 9.578 54.760 1.00 60.42 381 ASP A N 1
ATOM 1289 C CA . ASP A 1 174 ? 21.830 9.704 53.366 1.00 55.77 381 ASP A CA 1
ATOM 1290 C C . ASP A 1 174 ? 23.224 9.090 53.255 1.00 56.09 381 ASP A C 1
ATOM 1291 O O . ASP A 1 174 ? 24.205 9.704 53.684 1.00 56.76 381 ASP A O 1
ATOM 1296 N N . ARG A 1 175 ? 23.295 7.892 52.667 1.00 55.31 382 ARG A N 1
ATOM 1297 C CA . ARG A 1 175 ? 24.578 7.212 52.519 1.00 56.54 382 ARG A CA 1
ATOM 1298 C C . ARG A 1 175 ? 25.544 8.035 51.680 1.00 57.71 382 ARG A C 1
ATOM 1299 O O . ARG A 1 175 ? 26.750 8.063 51.956 1.00 59.79 382 ARG A O 1
ATOM 1307 N N . GLU A 1 176 ? 25.033 8.713 50.650 1.00 57.60 383 GLU A N 1
ATOM 1308 C CA . GLU A 1 176 ? 25.898 9.487 49.769 1.00 59.95 383 GLU A CA 1
ATOM 1309 C C . GLU A 1 176 ? 26.568 10.652 50.491 1.00 63.83 383 GLU A C 1
ATOM 1310 O O . GLU A 1 176 ? 27.604 11.139 50.025 1.00 67.36 383 GLU A O 1
ATOM 1316 N N . ALA A 1 177 ? 26.020 11.098 51.622 1.00 63.82 384 ALA A N 1
ATOM 1317 C CA . ALA A 1 177 ? 26.623 12.164 52.416 1.00 63.68 384 ALA A CA 1
ATOM 1318 C C . ALA A 1 177 ? 27.449 11.630 53.582 1.00 64.37 384 ALA A C 1
ATOM 1319 O O . ALA A 1 177 ? 28.597 12.048 53.765 1.00 67.19 384 ALA A O 1
ATOM 1321 N N . ILE A 1 178 ? 26.892 10.718 54.376 1.00 62.12 385 ILE A N 1
ATOM 1322 C CA . ILE A 1 178 ? 27.609 10.104 55.495 1.00 69.93 385 ILE A CA 1
ATOM 1323 C C . ILE A 1 178 ? 27.388 8.596 55.467 1.00 67.02 385 ILE A C 1
ATOM 1324 O O . ILE A 1 178 ? 26.290 8.125 55.795 1.00 58.28 385 ILE A O 1
ATOM 1329 N N . PRO A 1 179 ? 28.392 7.807 55.089 1.00 68.32 386 PRO A N 1
ATOM 1330 C CA . PRO A 1 179 ? 28.175 6.362 54.944 1.00 67.77 386 PRO A CA 1
ATOM 1331 C C . PRO A 1 179 ? 28.378 5.573 56.228 1.00 67.43 386 PRO A C 1
ATOM 1332 O O . PRO A 1 179 ? 27.893 4.442 56.332 1.00 58.79 386 PRO A O 1
ATOM 1336 N N . GLU A 1 180 ? 29.082 6.148 57.205 1.00 72.81 387 GLU A N 1
ATOM 1337 C CA . GLU A 1 180 ? 29.422 5.446 58.437 1.00 72.22 387 GLU A CA 1
ATOM 1338 C C . GLU A 1 180 ? 29.275 6.386 59.626 1.00 69.12 387 GLU A C 1
ATOM 1339 O O . GLU A 1 180 ? 29.515 7.590 59.517 1.00 70.67 387 GLU A O 1
ATOM 1345 N N . TYR A 1 181 ? 28.882 5.825 60.771 1.00 65.72 388 TYR A N 1
ATOM 1346 C CA . TYR A 1 181 ? 28.675 6.592 61.994 1.00 65.26 388 TYR A CA 1
ATOM 1347 C C . TYR A 1 181 ? 29.344 5.908 63.176 1.00 67.81 388 TYR A C 1
ATOM 1348 O O . TYR A 1 181 ? 29.247 4.687 63.335 1.00 63.87 388 TYR A O 1
ATOM 1357 N N . ASN A 1 182 ? 30.001 6.701 64.020 1.00 74.85 389 ASN A N 1
ATOM 1358 C CA . ASN A 1 182 ? 30.495 6.247 65.318 1.00 78.84 389 ASN A CA 1
ATOM 1359 C C . ASN A 1 182 ? 29.705 6.981 66.397 1.00 72.76 389 ASN A C 1
ATOM 1360 O O . ASN A 1 182 ? 29.885 8.188 66.594 1.00 71.89 389 ASN A O 1
ATOM 1365 N N . VAL A 1 183 ? 28.829 6.256 67.088 1.00 69.22 390 VAL A N 1
ATOM 1366 C CA . VAL A 1 183 ? 27.925 6.831 68.079 1.00 67.06 390 VAL A CA 1
ATOM 1367 C C . VAL A 1 183 ? 28.399 6.406 69.461 1.00 67.13 390 VAL A C 1
ATOM 1368 O O . VAL A 1 183 ? 28.419 5.210 69.780 1.00 59.85 390 VAL A O 1
ATOM 1372 N N . THR A 1 184 ? 28.774 7.387 70.281 1.00 67.13 391 THR A N 1
ATOM 1373 C CA . THR A 1 184 ? 29.276 7.149 71.629 1.00 67.33 391 THR A CA 1
ATOM 1374 C C . THR A 1 184 ? 28.159 7.385 72.639 1.00 65.70 391 THR A C 1
ATOM 1375 O O . THR A 1 184 ? 27.635 8.500 72.743 1.00 68.19 391 THR A O 1
ATOM 1379 N N . ILE A 1 185 ? 27.801 6.342 73.380 1.00 62.63 392 ILE A N 1
ATOM 1380 C CA . ILE A 1 185 ? 26.791 6.425 74.428 1.00 65.24 392 ILE A CA 1
ATOM 1381 C C . ILE A 1 185 ? 27.503 6.417 75.776 1.00 66.51 392 ILE A C 1
ATOM 1382 O O . ILE A 1 185 ? 28.290 5.508 76.064 1.00 65.25 392 ILE A O 1
ATOM 1387 N N . VAL A 1 186 ? 27.234 7.429 76.599 1.00 67.84 393 VAL A N 1
ATOM 1388 C CA . VAL A 1 186 ? 27.897 7.607 77.887 1.00 70.79 393 VAL A CA 1
ATOM 1389 C C . VAL A 1 186 ? 26.882 7.367 78.996 1.00 73.12 393 VAL A C 1
ATOM 1390 O O . VAL A 1 186 ? 25.754 7.870 78.934 1.00 75.07 393 VAL A O 1
ATOM 1394 N N . ALA A 1 187 ? 27.285 6.602 80.009 1.00 73.11 394 ALA A N 1
ATOM 1395 C CA . ALA A 1 187 ? 26.447 6.303 81.163 1.00 71.52 394 ALA A CA 1
ATOM 1396 C C . ALA A 1 187 ? 27.198 6.680 82.430 1.00 75.62 394 ALA A C 1
ATOM 1397 O O . ALA A 1 187 ? 28.375 6.339 82.580 1.00 77.81 394 ALA A O 1
ATOM 1399 N N . ALA A 1 188 ? 26.523 7.381 83.340 1.00 75.83 395 ALA A N 1
ATOM 1400 C CA . ALA A 1 188 ? 27.154 7.860 84.561 1.00 78.67 395 ALA A CA 1
ATOM 1401 C C . ALA A 1 188 ? 26.223 7.649 85.747 1.00 77.58 395 ALA A C 1
ATOM 1402 O O . ALA A 1 188 ? 24.999 7.755 85.620 1.00 76.53 395 ALA A O 1
ATOM 1404 N N . ASP A 1 189 ? 26.810 7.350 86.902 1.00 77.05 396 ASP A N 1
ATOM 1405 C CA . ASP A 1 189 ? 26.023 7.185 88.113 1.00 77.17 396 ASP A CA 1
ATOM 1406 C C . ASP A 1 189 ? 25.903 8.511 88.856 1.00 80.23 396 ASP A C 1
ATOM 1407 O O . ASP A 1 189 ? 26.634 9.469 88.596 1.00 82.27 396 ASP A O 1
ATOM 1412 N N . ARG A 1 190 ? 24.970 8.551 89.804 1.00 82.80 397 ARG A N 1
ATOM 1413 C CA . ARG A 1 190 ? 24.722 9.766 90.566 1.00 87.59 397 ARG A CA 1
ATOM 1414 C C . ARG A 1 190 ? 25.231 9.631 91.997 1.00 92.04 397 ARG A C 1
ATOM 1415 O O . ARG A 1 190 ? 24.528 9.969 92.957 1.00 92.71 397 ARG A O 1
ATOM 1423 N N . GLY A 1 191 ? 26.461 9.137 92.146 1.00 93.08 398 GLY A N 1
ATOM 1424 C CA . GLY A 1 191 ? 27.126 9.093 93.427 1.00 94.81 398 GLY A CA 1
ATOM 1425 C C . GLY A 1 191 ? 28.123 10.231 93.585 1.00 99.25 398 GLY A C 1
ATOM 1426 O O . GLY A 1 191 ? 28.287 11.088 92.721 1.00 101.56 398 GLY A O 1
ATOM 1427 N N . LYS A 1 192 ? 28.793 10.226 94.731 1.00 101.95 399 LYS A N 1
ATOM 1428 C CA . LYS A 1 192 ? 29.795 11.240 95.031 1.00 106.48 399 LYS A CA 1
ATOM 1429 C C . LYS A 1 192 ? 31.108 10.590 95.460 1.00 105.79 399 LYS A C 1
ATOM 1430 O O . LYS A 1 192 ? 31.201 10.035 96.554 1.00 105.56 399 LYS A O 1
ATOM 1436 N N . PRO A 1 193 ? 32.127 10.651 94.589 1.00 105.25 400 PRO A N 1
ATOM 1437 C CA . PRO A 1 193 ? 32.066 11.264 93.258 1.00 104.29 400 PRO A CA 1
ATOM 1438 C C . PRO A 1 193 ? 31.431 10.338 92.222 1.00 101.32 400 PRO A C 1
ATOM 1439 O O . PRO A 1 193 ? 31.401 9.126 92.443 1.00 100.32 400 PRO A O 1
ATOM 1443 N N . PRO A 1 194 ? 30.929 10.894 91.119 1.00 99.37 401 PRO A N 1
ATOM 1444 C CA . PRO A 1 194 ? 30.293 10.052 90.101 1.00 95.38 401 PRO A CA 1
ATOM 1445 C C . PRO A 1 194 ? 31.309 9.272 89.281 1.00 92.59 401 PRO A C 1
ATOM 1446 O O . PRO A 1 194 ? 32.445 9.704 89.071 1.00 93.29 401 PRO A O 1
ATOM 1450 N N . LEU A 1 195 ? 30.877 8.102 88.816 1.00 89.77 402 LEU A N 1
ATOM 1451 C CA . LEU A 1 195 ? 31.645 7.268 87.905 1.00 88.51 402 LEU A CA 1
ATOM 1452 C C . LEU A 1 195 ? 30.882 7.116 86.596 1.00 87.49 402 LEU A C 1
ATOM 1453 O O . LEU A 1 195 ? 29.647 7.114 86.582 1.00 79.73 402 LEU A O 1
ATOM 1458 N N . SER A 1 196 ? 31.623 6.982 85.492 1.00 96.82 403 SER A N 1
ATOM 1459 C CA . SER A 1 196 ? 31.025 6.902 84.163 1.00 102.11 403 SER A CA 1
ATOM 1460 C C . SER A 1 196 ? 31.801 5.936 83.277 1.00 91.23 403 SER A C 1
ATOM 1461 O O . SER A 1 196 ? 33.003 5.728 83.455 1.00 89.68 403 SER A O 1
ATOM 1464 N N . SER A 1 197 ? 31.092 5.356 82.308 1.00 84.50 404 SER A N 1
ATOM 1465 C CA . SER A 1 197 ? 31.688 4.560 81.242 1.00 81.82 404 SER A CA 1
ATOM 1466 C C . SER A 1 197 ? 30.990 4.909 79.934 1.00 77.94 404 SER A C 1
ATOM 1467 O O . SER A 1 197 ? 29.989 5.629 79.917 1.00 75.20 404 SER A O 1
ATOM 1470 N N . ASN A 1 198 ? 31.519 4.389 78.826 1.00 79.94 405 ASN A N 1
ATOM 1471 C CA . ASN A 1 198 ? 30.927 4.671 77.524 1.00 78.62 405 ASN A CA 1
ATOM 1472 C C . ASN A 1 198 ? 31.138 3.496 76.578 1.00 75.69 405 ASN A C 1
ATOM 1473 O O . ASN A 1 198 ? 32.015 2.652 76.786 1.00 75.42 405 ASN A O 1
ATOM 1478 N N . VAL A 1 199 ? 30.314 3.455 75.529 1.00 71.80 406 VAL A N 1
ATOM 1479 C CA . VAL A 1 199 ? 30.429 2.466 74.463 1.00 70.21 406 VAL A CA 1
ATOM 1480 C C . VAL A 1 199 ? 30.220 3.168 73.127 1.00 69.91 406 VAL A C 1
ATOM 1481 O O . VAL A 1 199 ? 29.374 4.061 73.004 1.00 70.41 406 VAL A O 1
ATOM 1485 N N . ILE A 1 200 ? 30.991 2.758 72.126 1.00 68.23 407 ILE A N 1
ATOM 1486 C CA . ILE A 1 200 ? 30.932 3.338 70.790 1.00 66.26 407 ILE A CA 1
ATOM 1487 C C . ILE A 1 200 ? 30.222 2.349 69.878 1.00 63.34 407 ILE A C 1
ATOM 1488 O O . ILE A 1 200 ? 30.680 1.213 69.706 1.00 63.58 407 ILE A O 1
ATOM 1493 N N . ILE A 1 201 ? 29.094 2.772 69.317 1.00 60.58 408 ILE A N 1
ATOM 1494 C CA . ILE A 1 201 ? 28.334 1.970 68.368 1.00 59.57 408 ILE A CA 1
ATOM 1495 C C . ILE A 1 201 ? 28.683 2.456 66.971 1.00 62.23 408 ILE A C 1
ATOM 1496 O O . ILE A 1 201 ? 28.492 3.636 66.652 1.00 58.32 408 ILE A O 1
ATOM 1501 N N . THR A 1 202 ? 29.197 1.551 66.143 1.00 63.58 409 THR A N 1
ATOM 1502 C CA . THR A 1 202 ? 29.510 1.860 64.755 1.00 63.25 409 THR A CA 1
ATOM 1503 C C . THR A 1 202 ? 28.319 1.503 63.876 1.00 61.58 409 THR A C 1
ATOM 1504 O O . THR A 1 202 ? 27.797 0.386 63.952 1.00 61.47 409 THR A O 1
ATOM 1508 N N . LEU A 1 203 ? 27.891 2.454 63.051 1.00 61.98 410 LEU A N 1
ATOM 1509 C CA . LEU A 1 203 ? 26.742 2.279 62.172 1.00 59.76 410 LEU A CA 1
ATOM 1510 C C . LEU A 1 203 ? 27.187 2.291 60.717 1.00 60.30 410 LEU A C 1
ATOM 1511 O O . LEU A 1 203 ? 27.864 3.227 60.273 1.00 60.85 410 LEU A O 1
ATOM 1516 N N . HIS A 1 204 ? 26.808 1.251 59.986 1.00 60.30 411 HIS A N 1
ATOM 1517 C CA . HIS A 1 204 ? 27.033 1.165 58.552 1.00 60.50 411 HIS A CA 1
ATOM 1518 C C . HIS A 1 204 ? 25.723 1.485 57.845 1.00 57.75 411 HIS A C 1
ATOM 1519 O O . HIS A 1 204 ? 24.714 0.809 58.071 1.00 57.12 411 HIS A O 1
ATOM 1526 N N . ILE A 1 205 ? 25.735 2.519 57.012 1.00 56.01 412 ILE A N 1
ATOM 1527 C CA . ILE A 1 205 ? 24.546 2.934 56.277 1.00 55.73 412 ILE A CA 1
ATOM 1528 C C . ILE A 1 205 ? 24.556 2.235 54.924 1.00 55.49 412 ILE A C 1
ATOM 1529 O O . ILE A 1 205 ? 25.475 2.439 54.123 1.00 57.89 412 ILE A O 1
ATOM 1534 N N . SER A 1 206 ? 23.545 1.406 54.671 1.00 53.79 413 SER A N 1
ATOM 1535 C CA . SER A 1 206 ? 23.466 0.661 53.422 1.00 56.43 413 SER A CA 1
ATOM 1536 C C . SER A 1 206 ? 22.762 1.485 52.341 1.00 54.56 413 SER A C 1
ATOM 1537 O O . SER A 1 206 ? 22.000 2.414 52.625 1.00 54.95 413 SER A O 1
ATOM 1540 N N . ASP A 1 207 ? 23.024 1.125 51.089 1.00 53.87 414 ASP A N 1
ATOM 1541 C CA . ASP A 1 207 ? 22.609 1.938 49.952 1.00 54.95 414 ASP A CA 1
ATOM 1542 C C . ASP A 1 207 ? 21.198 1.598 49.490 1.00 53.65 414 ASP A C 1
ATOM 1543 O O . ASP A 1 207 ? 20.764 0.444 49.547 1.00 51.20 414 ASP A O 1
ATOM 1548 N N . VAL A 1 208 ? 20.491 2.626 49.033 1.00 54.01 415 VAL A N 1
ATOM 1549 C CA . VAL A 1 208 ? 19.205 2.521 48.359 1.00 53.07 415 VAL A CA 1
ATOM 1550 C C . VAL A 1 208 ? 19.342 3.235 47.018 1.00 55.47 415 VAL A C 1
ATOM 1551 O O . VAL A 1 208 ? 20.136 4.171 46.878 1.00 53.05 415 VAL A O 1
ATOM 1555 N N . ASN A 1 209 ? 18.599 2.767 46.014 1.00 53.64 416 ASN A N 1
ATOM 1556 C CA . ASN A 1 209 ? 18.639 3.393 44.693 1.00 52.72 416 ASN A CA 1
ATOM 1557 C C . ASN A 1 209 ? 17.778 4.652 44.726 1.00 51.61 416 ASN A C 1
ATOM 1558 O O . ASN A 1 209 ? 16.624 4.672 44.291 1.00 54.19 416 ASN A O 1
ATOM 1563 N N . ASP A 1 210 ? 18.361 5.734 45.246 1.00 48.29 417 ASP A N 1
ATOM 1564 C CA . ASP A 1 210 ? 17.660 7.012 45.320 1.00 49.04 417 ASP A CA 1
ATOM 1565 C C . ASP A 1 210 ? 18.339 8.100 44.493 1.00 50.36 417 ASP A C 1
ATOM 1566 O O . ASP A 1 210 ? 18.057 9.284 44.689 1.00 52.72 417 ASP A O 1
ATOM 1571 N N . ASN A 1 211 ? 19.216 7.728 43.559 1.00 49.96 418 ASN A N 1
ATOM 1572 C CA . ASN A 1 211 ? 19.900 8.693 42.704 1.00 50.32 418 ASN A CA 1
ATOM 1573 C C . ASN A 1 211 ? 19.755 8.273 41.251 1.00 49.94 418 ASN A C 1
ATOM 1574 O O . ASN A 1 211 ? 20.158 7.167 40.877 1.00 50.56 418 ASN A O 1
ATOM 1579 N N . ALA A 1 212 ? 19.186 9.151 40.441 1.00 47.80 419 ALA A N 1
ATOM 1580 C CA . ALA A 1 212 ? 19.081 8.894 39.013 1.00 47.02 419 ALA A CA 1
ATOM 1581 C C . ALA A 1 212 ? 20.404 9.225 38.324 1.00 47.01 419 ALA A C 1
ATOM 1582 O O . ALA A 1 212 ? 21.102 10.156 38.735 1.00 49.27 419 ALA A O 1
ATOM 1584 N N . PRO A 1 213 ? 20.786 8.470 37.297 1.00 47.69 420 PRO A N 1
ATOM 1585 C CA . PRO A 1 213 ? 21.974 8.843 36.522 1.00 47.60 420 PRO A CA 1
ATOM 1586 C C . PRO A 1 213 ? 21.842 10.251 35.963 1.00 45.52 420 PRO A C 1
ATOM 1587 O O . PRO A 1 213 ? 20.742 10.730 35.680 1.00 44.14 420 PRO A O 1
ATOM 1591 N N . VAL A 1 214 ? 22.980 10.928 35.837 1.00 46.14 421 VAL A N 1
ATOM 1592 C CA . VAL A 1 214 ? 23.040 12.296 35.335 1.00 48.32 421 VAL A CA 1
ATOM 1593 C C . VAL A 1 214 ? 24.119 12.365 34.265 1.00 49.75 421 VAL A C 1
ATOM 1594 O O . VAL A 1 214 ? 25.269 11.989 34.517 1.00 51.35 421 VAL A O 1
ATOM 1598 N N . PHE A 1 215 ? 23.752 12.847 33.078 1.00 49.87 422 PHE A N 1
ATOM 1599 C CA . PHE A 1 215 ? 24.708 12.940 31.983 1.00 49.10 422 PHE A CA 1
ATOM 1600 C C . PHE A 1 215 ? 25.720 14.048 32.244 1.00 51.01 422 PHE A C 1
ATOM 1601 O O . PHE A 1 215 ? 25.407 15.083 32.837 1.00 52.97 422 PHE A O 1
ATOM 1609 N N . HIS A 1 216 ? 26.951 13.815 31.783 1.00 53.07 423 HIS A N 1
ATOM 1610 C CA . HIS A 1 216 ? 28.037 14.761 32.018 1.00 58.25 423 HIS A CA 1
ATOM 1611 C C . HIS A 1 216 ? 27.802 16.089 31.298 1.00 59.85 423 HIS A C 1
ATOM 1612 O O . HIS A 1 216 ? 28.313 17.127 31.735 1.00 62.99 423 HIS A O 1
ATOM 1619 N N . GLN A 1 217 ? 27.028 16.080 30.208 1.00 52.60 424 GLN A N 1
ATOM 1620 C CA . GLN A 1 217 ? 26.627 17.294 29.507 1.00 53.66 424 GLN A CA 1
ATOM 1621 C C . GLN A 1 217 ? 25.107 17.389 29.444 1.00 50.90 424 GLN A C 1
ATOM 1622 O O . GLN A 1 217 ? 24.404 16.376 29.438 1.00 49.39 424 GLN A O 1
ATOM 1628 N N . ALA A 1 218 ? 24.607 18.626 29.378 1.00 52.29 425 ALA A N 1
ATOM 1629 C CA . ALA A 1 218 ? 23.168 18.849 29.274 1.00 52.80 425 ALA A CA 1
ATOM 1630 C C . ALA A 1 218 ? 22.625 18.426 27.913 1.00 50.20 425 ALA A C 1
ATOM 1631 O O . ALA A 1 218 ? 21.454 18.042 27.803 1.00 47.54 425 ALA A O 1
ATOM 1633 N N . SER A 1 219 ? 23.447 18.506 26.872 1.00 50.35 426 SER A N 1
ATOM 1634 C CA . SER A 1 219 ? 23.089 18.029 25.544 1.00 47.95 426 SER A CA 1
ATOM 1635 C C . SER A 1 219 ? 24.378 17.829 24.763 1.00 46.43 426 SER A C 1
ATOM 1636 O O . SER A 1 219 ? 25.459 18.232 25.199 1.00 46.49 426 SER A O 1
ATOM 1639 N N . TYR A 1 220 ? 24.252 17.196 23.599 1.00 44.94 427 TYR A N 1
ATOM 1640 C CA . TYR A 1 220 ? 25.407 16.807 22.804 1.00 44.63 427 TYR A CA 1
ATOM 1641 C C . TYR A 1 220 ? 25.260 17.325 21.381 1.00 44.74 427 TYR A C 1
ATOM 1642 O O . TYR A 1 220 ? 24.255 17.053 20.715 1.00 46.17 427 TYR A O 1
ATOM 1651 N N . LEU A 1 221 ? 26.264 18.068 20.924 1.00 44.24 428 LEU A N 1
ATOM 1652 C CA . LEU A 1 221 ? 26.366 18.525 19.542 1.00 46.70 428 LEU A CA 1
ATOM 1653 C C . LEU A 1 221 ? 27.585 17.843 18.931 1.00 48.43 428 LEU A C 1
ATOM 1654 O O . LEU A 1 221 ? 28.717 18.069 19.374 1.00 49.91 428 LEU A O 1
ATOM 1659 N N . VAL A 1 222 ? 27.355 17.000 17.928 1.00 48.70 429 VAL A N 1
ATOM 1660 C CA . VAL A 1 222 ? 28.396 16.157 17.353 1.00 49.02 429 VAL A CA 1
ATOM 1661 C C . VAL A 1 222 ? 28.589 16.528 15.890 1.00 50.09 429 VAL A C 1
ATOM 1662 O O . VAL A 1 222 ? 27.613 16.751 15.166 1.00 52.64 429 VAL A O 1
ATOM 1666 N N . HIS A 1 223 ? 29.847 16.592 15.459 1.00 52.05 430 HIS A N 1
ATOM 1667 C CA . HIS A 1 223 ? 30.207 16.812 14.062 1.00 53.69 430 HIS A CA 1
ATOM 1668 C C . HIS A 1 223 ? 30.788 15.527 13.488 1.00 52.43 430 HIS A C 1
ATOM 1669 O O . HIS A 1 223 ? 31.668 14.915 14.102 1.00 51.51 430 HIS A O 1
ATOM 1676 N N . VAL A 1 224 ? 30.298 15.116 12.318 1.00 52.60 431 VAL A N 1
ATOM 1677 C CA . VAL A 1 224 ? 30.776 13.912 11.640 1.00 53.01 431 VAL A CA 1
ATOM 1678 C C . VAL A 1 224 ? 31.000 14.240 10.169 1.00 56.43 431 VAL A C 1
ATOM 1679 O O . VAL A 1 224 ? 30.058 14.622 9.464 1.00 48.38 431 VAL A O 1
ATOM 1683 N N . ALA A 1 225 ? 32.234 14.068 9.704 1.00 55.69 432 ALA A N 1
ATOM 1684 C CA . ALA A 1 225 ? 32.539 14.314 8.304 1.00 57.07 432 ALA A CA 1
ATOM 1685 C C . ALA A 1 225 ? 31.837 13.291 7.421 1.00 56.68 432 ALA A C 1
ATOM 1686 O O . ALA A 1 225 ? 31.819 12.093 7.717 1.00 57.52 432 ALA A O 1
ATOM 1688 N N . GLU A 1 226 ? 31.245 13.792 6.343 1.00 55.13 433 GLU A N 1
ATOM 1689 C CA . GLU A 1 226 ? 30.619 12.974 5.315 1.00 58.25 433 GLU A CA 1
ATOM 1690 C C . GLU A 1 226 ? 31.537 11.848 4.860 1.00 59.75 433 GLU A C 1
ATOM 1691 O O . GLU A 1 226 ? 32.764 11.936 4.982 1.00 60.23 433 GLU A O 1
ATOM 1697 N N . ASN A 1 227 ? 30.926 10.782 4.338 1.00 60.64 434 ASN A N 1
ATOM 1698 C CA . ASN A 1 227 ? 31.618 9.648 3.726 1.00 61.51 434 ASN A CA 1
ATOM 1699 C C . ASN A 1 227 ? 32.447 8.862 4.734 1.00 61.25 434 ASN A C 1
ATOM 1700 O O . ASN A 1 227 ? 33.369 8.129 4.355 1.00 61.07 434 ASN A O 1
ATOM 1705 N N . ASN A 1 228 ? 32.131 9.027 6.015 1.00 59.12 435 ASN A N 1
ATOM 1706 C CA . ASN A 1 228 ? 32.707 8.219 7.073 1.00 58.91 435 ASN A CA 1
ATOM 1707 C C . ASN A 1 228 ? 32.509 6.733 6.776 1.00 60.46 435 ASN A C 1
ATOM 1708 O O . ASN A 1 228 ? 31.500 6.337 6.184 1.00 61.46 435 ASN A O 1
ATOM 1713 N N . PRO A 1 229 ? 33.445 5.883 7.191 1.00 61.36 436 PRO A N 1
ATOM 1714 C CA . PRO A 1 229 ? 33.198 4.447 7.116 1.00 66.14 436 PRO A CA 1
ATOM 1715 C C . PRO A 1 229 ? 32.034 4.078 8.011 1.00 65.44 436 PRO A C 1
ATOM 1716 O O . PRO A 1 229 ? 31.794 4.730 9.043 1.00 55.87 436 PRO A O 1
ATOM 1720 N N . PRO A 1 230 ? 31.265 3.058 7.644 1.00 68.54 437 PRO A N 1
ATOM 1721 C CA . PRO A 1 230 ? 30.275 2.531 8.585 1.00 66.30 437 PRO A CA 1
ATOM 1722 C C . PRO A 1 230 ? 30.986 1.937 9.786 1.00 65.52 437 PRO A C 1
ATOM 1723 O O . PRO A 1 230 ? 32.105 1.427 9.682 1.00 61.16 437 PRO A O 1
ATOM 1727 N N . GLY A 1 231 ? 30.331 2.024 10.941 1.00 61.37 438 GLY A N 1
ATOM 1728 C CA . GLY A 1 231 ? 30.951 1.590 12.176 1.00 63.88 438 GLY A CA 1
ATOM 1729 C C . GLY A 1 231 ? 31.958 2.554 12.760 1.00 65.66 438 GLY A C 1
ATOM 1730 O O . GLY A 1 231 ? 32.827 2.134 13.530 1.00 67.38 438 GLY A O 1
ATOM 1731 N N . THR A 1 232 ? 31.871 3.839 12.420 1.00 66.97 439 THR A N 1
ATOM 1732 C CA . THR A 1 232 ? 32.796 4.848 12.920 1.00 68.47 439 THR A CA 1
ATOM 1733 C C . THR A 1 232 ? 32.255 5.437 14.215 1.00 68.21 439 THR A C 1
ATOM 1734 O O . THR A 1 232 ? 31.144 5.978 14.241 1.00 64.96 439 THR A O 1
ATOM 1738 N N . SER A 1 233 ? 33.043 5.336 15.281 1.00 72.82 440 SER A N 1
ATOM 1739 C CA . SER A 1 233 ? 32.678 5.950 16.552 1.00 74.32 440 SER A CA 1
ATOM 1740 C C . SER A 1 233 ? 32.699 7.470 16.421 1.00 63.52 440 SER A C 1
ATOM 1741 O O . SER A 1 233 ? 33.749 8.063 16.149 1.00 63.63 440 SER A O 1
ATOM 1744 N N . ILE A 1 234 ? 31.544 8.100 16.623 1.00 56.11 441 ILE A N 1
ATOM 1745 C CA . ILE A 1 234 ? 31.408 9.535 16.411 1.00 54.18 441 ILE A CA 1
ATOM 1746 C C . ILE A 1 234 ? 31.286 10.335 17.707 1.00 54.43 441 ILE A C 1
ATOM 1747 O O . ILE A 1 234 ? 31.502 11.556 17.675 1.00 55.35 441 ILE A O 1
ATOM 1752 N N . ALA A 1 235 ? 30.945 9.706 18.831 1.00 54.25 442 ALA A N 1
ATOM 1753 C CA . ALA A 1 235 ? 30.822 10.407 20.107 1.00 54.80 442 ALA A CA 1
ATOM 1754 C C . ALA A 1 235 ? 30.703 9.377 21.223 1.00 55.76 442 ALA A C 1
ATOM 1755 O O . ALA A 1 235 ? 30.489 8.187 20.977 1.00 57.23 442 ALA A O 1
ATOM 1757 N N . GLN A 1 236 ? 30.832 9.856 22.461 1.00 55.88 443 GLN A N 1
ATOM 1758 C CA . GLN A 1 236 ? 30.687 9.005 23.640 1.00 55.23 443 GLN A CA 1
ATOM 1759 C C . GLN A 1 236 ? 29.952 9.777 24.725 1.00 52.52 443 GLN A C 1
ATOM 1760 O O . GLN A 1 236 ? 30.492 10.744 25.273 1.00 50.32 443 GLN A O 1
ATOM 1766 N N . VAL A 1 237 ? 28.732 9.349 25.034 1.00 51.98 444 VAL A N 1
ATOM 1767 C CA . VAL A 1 237 ? 27.983 9.912 26.150 1.00 52.95 444 VAL A CA 1
ATOM 1768 C C . VAL A 1 237 ? 28.426 9.228 27.436 1.00 58.94 444 VAL A C 1
ATOM 1769 O O . VAL A 1 237 ? 28.875 8.077 27.430 1.00 59.37 444 VAL A O 1
ATOM 1773 N N . SER A 1 238 ? 28.314 9.950 28.550 1.00 63.07 445 SER A N 1
ATOM 1774 C CA . SER A 1 238 ? 28.681 9.416 29.856 1.00 69.06 445 SER A CA 1
ATOM 1775 C C . SER A 1 238 ? 27.763 10.019 30.907 1.00 61.29 445 SER A C 1
ATOM 1776 O O . SER A 1 238 ? 27.533 11.232 30.911 1.00 57.00 445 SER A O 1
ATOM 1779 N N . ALA A 1 239 ? 27.237 9.168 31.784 1.00 58.38 446 ALA A N 1
ATOM 1780 C CA . ALA A 1 239 ? 26.444 9.605 32.922 1.00 55.76 446 ALA A CA 1
ATOM 1781 C C . ALA A 1 239 ? 27.028 9.018 34.200 1.00 58.46 446 ALA A C 1
ATOM 1782 O O . ALA A 1 239 ? 27.654 7.954 34.185 1.00 62.24 446 ALA A O 1
ATOM 1784 N N . SER A 1 240 ? 26.827 9.728 35.306 1.00 57.37 447 SER A N 1
ATOM 1785 C CA . SER A 1 240 ? 27.316 9.310 36.611 1.00 57.94 447 SER A CA 1
ATOM 1786 C C . SER A 1 240 ? 26.146 8.986 37.532 1.00 52.59 447 SER A C 1
ATOM 1787 O O . SER A 1 240 ? 25.019 9.444 37.329 1.00 49.70 447 SER A O 1
ATOM 1790 N N . ASP A 1 241 ? 26.432 8.184 38.554 1.00 50.98 448 ASP A N 1
ATOM 1791 C CA . ASP A 1 241 ? 25.419 7.712 39.489 1.00 50.87 448 ASP A CA 1
ATOM 1792 C C . ASP A 1 241 ? 26.093 7.353 40.809 1.00 52.42 448 ASP A C 1
ATOM 1793 O O . ASP A 1 241 ? 26.848 6.374 40.871 1.00 53.27 448 ASP A O 1
ATOM 1798 N N . PRO A 1 242 ? 25.852 8.111 41.886 1.00 52.97 449 PRO A N 1
ATOM 1799 C CA . PRO A 1 242 ? 26.609 7.890 43.127 1.00 52.45 449 PRO A CA 1
ATOM 1800 C C . PRO A 1 242 ? 26.190 6.656 43.908 1.00 53.38 449 PRO A C 1
ATOM 1801 O O . PRO A 1 242 ? 26.870 6.310 44.883 1.00 57.95 449 PRO A O 1
ATOM 1805 N N . ASP A 1 243 ? 25.109 5.986 43.520 1.00 52.00 450 ASP A N 1
ATOM 1806 C CA . ASP A 1 243 ? 24.651 4.808 44.242 1.00 53.38 450 ASP A CA 1
ATOM 1807 C C . ASP A 1 243 ? 25.636 3.650 44.056 1.00 54.96 450 ASP A C 1
ATOM 1808 O O . ASP A 1 243 ? 26.572 3.714 43.253 1.00 56.18 450 ASP A O 1
ATOM 1813 N N . LEU A 1 244 ? 25.421 2.581 44.821 1.00 55.71 451 LEU A N 1
ATOM 1814 C CA . LEU A 1 244 ? 26.368 1.477 44.899 1.00 57.81 451 LEU A CA 1
ATOM 1815 C C . LEU A 1 244 ? 25.924 0.279 44.067 1.00 58.28 451 LEU A C 1
ATOM 1816 O O . LEU A 1 244 ? 24.729 -0.002 43.931 1.00 57.40 451 LEU A O 1
ATOM 1821 N N . GLY A 1 245 ? 26.914 -0.431 43.523 1.00 59.31 452 GLY A N 1
ATOM 1822 C CA . GLY A 1 245 ? 26.662 -1.697 42.851 1.00 59.80 452 GLY A CA 1
ATOM 1823 C C . GLY A 1 245 ? 25.647 -1.569 41.734 1.00 58.47 452 GLY A C 1
ATOM 1824 O O . GLY A 1 245 ? 25.755 -0.703 40.859 1.00 54.65 452 GLY A O 1
ATOM 1825 N N . SER A 1 246 ? 24.636 -2.443 41.772 1.00 61.30 453 SER A N 1
ATOM 1826 C CA . SER A 1 246 ? 23.608 -2.450 40.738 1.00 63.66 453 SER A CA 1
ATOM 1827 C C . SER A 1 246 ? 22.858 -1.127 40.668 1.00 63.14 453 SER A C 1
ATOM 1828 O O . SER A 1 246 ? 22.376 -0.746 39.596 1.00 64.09 453 SER A O 1
ATOM 1831 N N . ASN A 1 247 ? 22.748 -0.411 41.788 1.00 63.28 454 ASN A N 1
ATOM 1832 C CA . ASN A 1 247 ? 22.057 0.872 41.782 1.00 60.54 454 ASN A CA 1
ATOM 1833 C C . ASN A 1 247 ? 22.844 1.962 41.062 1.00 58.81 454 ASN A C 1
ATOM 1834 O O . ASN A 1 247 ? 22.276 3.016 40.755 1.00 55.24 454 ASN A O 1
ATOM 1839 N N . GLY A 1 248 ? 24.127 1.738 40.784 1.00 61.20 455 GLY A N 1
ATOM 1840 C CA . GLY A 1 248 ? 24.933 2.724 40.091 1.00 58.58 455 GLY A CA 1
ATOM 1841 C C . GLY A 1 248 ? 25.521 2.228 38.786 1.00 58.30 455 GLY A C 1
ATOM 1842 O O . GLY A 1 248 ? 26.393 2.881 38.205 1.00 60.22 455 GLY A O 1
ATOM 1843 N N . LEU A 1 249 ? 25.050 1.076 38.312 1.00 58.47 456 LEU A N 1
ATOM 1844 C CA . LEU A 1 249 ? 25.497 0.514 37.042 1.00 57.29 456 LEU A CA 1
ATOM 1845 C C . LEU A 1 249 ? 24.643 1.088 35.917 1.00 53.26 456 LEU A C 1
ATOM 1846 O O . LEU A 1 249 ? 23.417 0.938 35.928 1.00 52.02 456 LEU A O 1
ATOM 1851 N N . ILE A 1 250 ? 25.290 1.731 34.941 1.00 53.10 457 ILE A N 1
ATOM 1852 C CA . ILE A 1 250 ? 24.604 2.494 33.899 1.00 50.25 457 ILE A CA 1
ATOM 1853 C C . ILE A 1 250 ? 24.532 1.687 32.610 1.00 49.12 457 ILE A C 1
ATOM 1854 O O . ILE A 1 250 ? 25.501 1.026 32.214 1.00 47.84 457 ILE A O 1
ATOM 1859 N N . SER A 1 251 ? 23.380 1.753 31.944 1.00 49.29 458 SER A N 1
ATOM 1860 C CA . SER A 1 251 ? 23.220 1.264 30.581 1.00 53.06 458 SER A CA 1
ATOM 1861 C C . SER A 1 251 ? 22.697 2.398 29.711 1.00 52.61 458 SER A C 1
ATOM 1862 O O . SER A 1 251 ? 21.754 3.097 30.097 1.00 52.37 458 SER A O 1
ATOM 1865 N N . TYR A 1 252 ? 23.316 2.584 28.549 1.00 52.23 459 TYR A N 1
ATOM 1866 C CA . TYR A 1 252 ? 22.921 3.613 27.594 1.00 50.28 459 TYR A CA 1
ATOM 1867 C C . TYR A 1 252 ? 22.127 3.001 26.448 1.00 50.64 459 TYR A C 1
ATOM 1868 O O . TYR A 1 252 ? 22.364 1.859 26.044 1.00 50.32 459 TYR A O 1
ATOM 1877 N N . SER A 1 253 ? 21.182 3.781 25.922 1.00 52.87 460 SER A N 1
ATOM 1878 C CA . SER A 1 253 ? 20.354 3.342 24.807 1.00 52.82 460 SER A CA 1
ATOM 1879 C C . SER A 1 253 ? 19.866 4.561 24.032 1.00 50.34 460 SER A C 1
ATOM 1880 O O . SER A 1 253 ? 20.001 5.705 24.479 1.00 48.71 460 SER A O 1
ATOM 1883 N N . ILE A 1 254 ? 19.290 4.301 22.859 1.00 48.42 461 ILE A N 1
ATOM 1884 C CA . ILE A 1 254 ? 18.704 5.332 22.009 1.00 51.33 461 ILE A CA 1
ATOM 1885 C C . ILE A 1 254 ? 17.199 5.114 21.988 1.00 55.76 461 ILE A C 1
ATOM 1886 O O . ILE A 1 254 ? 16.730 4.031 21.616 1.00 60.69 461 ILE A O 1
ATOM 1891 N N . ILE A 1 255 ? 16.441 6.142 22.355 1.00 55.89 462 ILE A N 1
ATOM 1892 C CA . ILE A 1 255 ? 15.001 6.002 22.513 1.00 57.73 462 ILE A CA 1
ATOM 1893 C C . ILE A 1 255 ? 14.190 6.824 21.516 1.00 60.99 462 ILE A C 1
ATOM 1894 O O . ILE A 1 255 ? 13.017 6.498 21.289 1.00 66.06 462 ILE A O 1
ATOM 1899 N N . ALA A 1 256 ? 14.754 7.869 20.916 1.00 59.43 463 ALA A N 1
ATOM 1900 C CA . ALA A 1 256 ? 13.975 8.694 19.999 1.00 61.37 463 ALA A CA 1
ATOM 1901 C C . ALA A 1 256 ? 14.909 9.393 19.024 1.00 61.68 463 ALA A C 1
ATOM 1902 O O . ALA A 1 256 ? 16.109 9.537 19.275 1.00 60.10 463 ALA A O 1
ATOM 1904 N N . SER A 1 257 ? 14.329 9.841 17.911 1.00 65.50 464 SER A N 1
ATOM 1905 C CA . SER A 1 257 ? 15.070 10.453 16.816 1.00 65.56 464 SER A CA 1
ATOM 1906 C C . SER A 1 257 ? 14.085 11.016 15.805 1.00 67.44 464 SER A C 1
ATOM 1907 O O . SER A 1 257 ? 13.004 10.458 15.602 1.00 69.22 464 SER A O 1
ATOM 1910 N N . ASP A 1 258 ? 14.470 12.123 15.167 1.00 68.84 465 ASP A N 1
ATOM 1911 C CA . ASP A 1 258 ? 13.642 12.704 14.116 1.00 73.40 465 ASP A CA 1
ATOM 1912 C C . ASP A 1 258 ? 13.738 11.946 12.797 1.00 77.78 465 ASP A C 1
ATOM 1913 O O . ASP A 1 258 ? 13.099 12.355 11.824 1.00 81.87 465 ASP A O 1
ATOM 1918 N N . LEU A 1 259 ? 14.510 10.863 12.741 1.00 79.00 466 LEU A N 1
ATOM 1919 C CA . LEU A 1 259 ? 14.560 10.010 11.566 1.00 84.83 466 LEU A CA 1
ATOM 1920 C C . LEU A 1 259 ? 13.330 9.109 11.510 1.00 97.12 466 LEU A C 1
ATOM 1921 O O . LEU A 1 259 ? 12.496 9.086 12.422 1.00 101.71 466 LEU A O 1
ATOM 1926 N N . GLU A 1 260 ? 13.225 8.354 10.419 1.00 103.59 467 GLU A N 1
ATOM 1927 C CA . GLU A 1 260 ? 12.220 7.307 10.333 1.00 112.32 467 GLU A CA 1
ATOM 1928 C C . GLU A 1 260 ? 12.524 6.237 11.377 1.00 114.22 467 GLU A C 1
ATOM 1929 O O . GLU A 1 260 ? 13.666 5.763 11.453 1.00 115.44 467 GLU A O 1
ATOM 1935 N N . PRO A 1 261 ? 11.549 5.838 12.198 1.00 116.14 468 PRO A N 1
ATOM 1936 C CA . PRO A 1 261 ? 11.846 4.864 13.263 1.00 114.80 468 PRO A CA 1
ATOM 1937 C C . PRO A 1 261 ? 12.356 3.534 12.741 1.00 115.05 468 PRO A C 1
ATOM 1938 O O . PRO A 1 261 ? 13.157 2.878 13.420 1.00 112.78 468 PRO A O 1
ATOM 1942 N N . ARG A 1 262 ? 11.919 3.116 11.549 1.00 117.22 469 ARG A N 1
ATOM 1943 C CA . ARG A 1 262 ? 12.377 1.853 10.984 1.00 115.89 469 ARG A CA 1
ATOM 1944 C C . ARG A 1 262 ? 13.792 1.945 10.430 1.00 110.88 469 ARG A C 1
ATOM 1945 O O . ARG A 1 262 ? 14.410 0.908 10.169 1.00 111.69 469 ARG A O 1
ATOM 1947 N N . ALA A 1 263 ? 14.319 3.155 10.250 1.00 106.15 470 ALA A N 1
ATOM 1948 C CA . ALA A 1 263 ? 15.661 3.350 9.725 1.00 101.93 470 ALA A CA 1
ATOM 1949 C C . ALA A 1 263 ? 16.629 3.911 10.758 1.00 96.09 470 ALA A C 1
ATOM 1950 O O . ALA A 1 263 ? 17.783 4.187 10.416 1.00 93.88 470 ALA A O 1
ATOM 1952 N N . LEU A 1 264 ? 16.194 4.088 12.007 1.00 93.78 471 LEU A N 1
ATOM 1953 C CA . LEU A 1 264 ? 17.070 4.658 13.028 1.00 89.67 471 LEU A CA 1
ATOM 1954 C C . LEU A 1 264 ? 18.301 3.785 13.242 1.00 87.69 471 LEU A C 1
ATOM 1955 O O . LEU A 1 264 ? 19.431 4.286 13.293 1.00 84.24 471 LEU A O 1
ATOM 1960 N N . SER 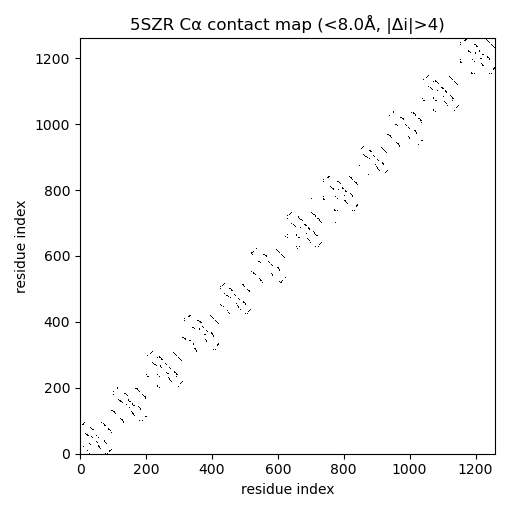A 1 265 ? 18.099 2.472 13.370 1.00 90.16 472 SER A N 1
ATOM 1961 C CA . SER A 1 265 ? 19.224 1.563 13.562 1.00 90.30 472 SER A CA 1
ATOM 1962 C C . SER A 1 265 ? 20.202 1.626 12.398 1.00 88.79 472 SER A C 1
ATOM 1963 O O . SER A 1 265 ? 21.396 1.355 12.573 1.00 87.92 472 SER A O 1
ATOM 1966 N N . SER A 1 266 ? 19.721 1.992 11.211 1.00 88.86 473 SER A N 1
ATOM 1967 C CA . SER A 1 266 ? 20.579 2.085 10.039 1.00 87.33 473 SER A CA 1
ATOM 1968 C C . SER A 1 266 ? 21.480 3.313 10.056 1.00 81.74 473 SER A C 1
ATOM 1969 O O . SER A 1 266 ? 22.383 3.404 9.217 1.00 82.76 473 SER A O 1
ATOM 1972 N N . PHE A 1 267 ? 21.265 4.252 10.977 1.00 76.56 474 PHE A N 1
ATOM 1973 C CA . PHE A 1 267 ? 22.073 5.466 11.056 1.00 72.12 474 PHE A CA 1
ATOM 1974 C C . PHE A 1 267 ? 23.056 5.433 12.221 1.00 68.73 474 PHE A C 1
ATOM 1975 O O . PHE A 1 267 ? 24.268 5.567 12.022 1.00 67.91 474 PHE A O 1
ATOM 1983 N N . VAL A 1 268 ? 22.552 5.272 13.443 1.00 65.93 475 VAL A N 1
ATOM 1984 C CA . VAL A 1 268 ? 23.374 5.373 14.640 1.00 61.35 475 VAL A CA 1
ATOM 1985 C C . VAL A 1 268 ? 22.945 4.320 15.651 1.00 57.03 475 VAL A C 1
ATOM 1986 O O . VAL A 1 268 ? 21.793 3.875 15.671 1.00 55.71 475 VAL A O 1
ATOM 1990 N N . SER A 1 269 ? 23.898 3.920 16.488 1.00 54.83 476 SER A N 1
ATOM 1991 C CA . SER A 1 269 ? 23.646 3.069 17.639 1.00 54.52 476 SER A CA 1
ATOM 1992 C C . SER A 1 269 ? 24.551 3.533 18.767 1.00 54.45 476 SER A C 1
ATOM 1993 O O . SER A 1 269 ? 25.474 4.326 18.562 1.00 55.76 476 SER A O 1
ATOM 1996 N N . VAL A 1 270 ? 24.288 3.031 19.970 1.00 52.64 477 VAL A N 1
ATOM 1997 C CA . VAL A 1 270 ? 25.138 3.308 21.119 1.00 47.46 477 VAL A CA 1
ATOM 1998 C C . VAL A 1 270 ? 25.456 1.992 21.811 1.00 48.07 477 VAL A C 1
ATOM 1999 O O . VAL A 1 270 ? 24.594 1.114 21.929 1.00 50.81 477 VAL A O 1
ATOM 2003 N N . ASN A 1 271 ? 26.712 1.835 22.219 1.00 47.55 478 ASN A N 1
ATOM 2004 C CA . ASN A 1 271 ? 27.094 0.672 23.005 1.00 51.71 478 ASN A CA 1
ATOM 2005 C C . ASN A 1 271 ? 26.539 0.819 24.419 1.00 50.75 478 ASN A C 1
ATOM 2006 O O . ASN A 1 271 ? 26.754 1.842 25.076 1.00 49.82 478 ASN A O 1
ATOM 2011 N N . GLN A 1 272 ? 25.812 -0.199 24.884 1.00 53.50 479 GLN A N 1
ATOM 2012 C CA . GLN A 1 272 ? 25.038 -0.060 26.115 1.00 56.23 479 GLN A CA 1
ATOM 2013 C C . GLN A 1 272 ? 25.909 0.075 27.362 1.00 54.24 479 GLN A C 1
ATOM 2014 O O . GLN A 1 272 ? 25.428 0.578 28.384 1.00 53.17 479 GLN A O 1
ATOM 2020 N N . ASP A 1 273 ? 27.166 -0.359 27.314 1.00 54.15 480 ASP A N 1
ATOM 2021 C CA . ASP A 1 273 ? 28.030 -0.282 28.484 1.00 57.99 480 ASP A CA 1
ATOM 2022 C C . ASP A 1 273 ? 29.022 0.869 28.420 1.00 58.46 480 ASP A C 1
ATOM 2023 O O . ASP A 1 273 ? 29.314 1.480 29.452 1.00 57.79 480 ASP A O 1
ATOM 2028 N N . SER A 1 274 ? 29.534 1.193 27.234 1.00 57.53 481 SER A N 1
ATOM 2029 C CA . SER A 1 274 ? 30.542 2.235 27.092 1.00 56.50 481 SER A CA 1
ATOM 2030 C C . SER A 1 274 ? 29.962 3.603 26.758 1.00 54.79 481 SER A C 1
ATOM 2031 O O . SER A 1 274 ? 30.633 4.616 26.991 1.00 53.72 481 SER A O 1
ATOM 2034 N N . GLY A 1 275 ? 28.754 3.657 26.204 1.00 52.80 482 GLY A N 1
ATOM 2035 C CA . GLY A 1 275 ? 28.190 4.911 25.759 1.00 50.07 482 GLY A CA 1
ATOM 2036 C C . GLY A 1 275 ? 28.757 5.441 24.463 1.00 51.09 482 GLY A C 1
ATOM 2037 O O . GLY A 1 275 ? 28.383 6.547 24.049 1.00 50.68 482 GLY A O 1
ATOM 2038 N N . VAL A 1 276 ? 29.656 4.699 23.812 1.00 52.10 483 VAL A N 1
ATOM 2039 C CA . VAL A 1 276 ? 30.159 5.109 22.509 1.00 50.53 483 VAL A CA 1
ATOM 2040 C C . VAL A 1 276 ? 29.017 5.085 21.506 1.00 49.93 483 VAL A C 1
ATOM 2041 O O . VAL A 1 276 ? 28.232 4.129 21.457 1.00 52.07 483 VAL A O 1
ATOM 2045 N N . VAL A 1 277 ? 28.906 6.149 20.718 1.00 46.81 484 VAL A N 1
ATOM 2046 C CA . VAL A 1 277 ? 27.887 6.266 19.681 1.00 48.22 484 VAL A CA 1
ATOM 2047 C C . VAL A 1 277 ? 28.554 6.020 18.332 1.00 50.59 484 VAL A C 1
ATOM 2048 O O . VAL A 1 277 ? 29.517 6.709 17.975 1.00 52.35 484 VAL A O 1
ATOM 2052 N N . PHE A 1 278 ? 28.047 5.043 17.583 1.00 49.62 485 PHE A N 1
ATOM 2053 C CA . PHE A 1 278 ? 28.596 4.675 16.284 1.00 50.02 485 PHE A CA 1
ATOM 2054 C C . PHE A 1 278 ? 27.695 5.167 15.165 1.00 50.00 485 PHE A C 1
ATOM 2055 O O . PHE A 1 278 ? 26.466 5.117 15.276 1.00 48.42 485 PHE A O 1
ATOM 2063 N N . ALA A 1 279 ? 28.314 5.624 14.078 1.00 52.92 486 ALA A N 1
ATOM 2064 C CA . ALA A 1 279 ? 27.600 5.841 12.827 1.00 51.13 486 ALA A CA 1
ATOM 2065 C C . ALA A 1 279 ? 27.490 4.507 12.104 1.00 56.57 486 ALA A C 1
ATOM 2066 O O . ALA A 1 279 ? 28.507 3.868 11.815 1.00 60.77 486 ALA A O 1
ATOM 2068 N N . GLN A 1 280 ? 26.261 4.078 11.824 1.00 57.88 487 GLN A N 1
ATOM 2069 C CA . GLN A 1 280 ? 26.019 2.775 11.222 1.00 61.17 487 GLN A CA 1
ATOM 2070 C C . GLN A 1 280 ? 26.087 2.791 9.700 1.00 62.87 487 GLN A C 1
ATOM 2071 O O . GLN A 1 280 ? 25.994 1.726 9.081 1.00 63.30 487 GLN A O 1
ATOM 2077 N N . ARG A 1 281 ? 26.244 3.962 9.088 1.00 61.81 488 ARG A N 1
ATOM 2078 C CA . ARG A 1 281 ? 26.304 4.067 7.639 1.00 61.06 488 ARG A CA 1
ATOM 2079 C C . ARG A 1 281 ? 27.177 5.252 7.262 1.00 61.06 488 ARG A C 1
ATOM 2080 O O . ARG A 1 281 ? 27.465 6.123 8.086 1.00 61.64 488 ARG A O 1
ATOM 2088 N N . ALA A 1 282 ? 27.587 5.281 5.997 1.00 62.23 489 ALA A N 1
ATOM 2089 C CA . ALA A 1 282 ? 28.296 6.433 5.457 1.00 58.97 489 ALA A CA 1
ATOM 2090 C C . ALA A 1 282 ? 27.314 7.579 5.252 1.00 56.07 489 ALA A C 1
ATOM 2091 O O . ALA A 1 282 ? 26.367 7.460 4.468 1.00 56.52 489 ALA A O 1
ATOM 2093 N N . PHE A 1 283 ? 27.523 8.680 5.968 1.00 53.25 490 PHE A N 1
ATOM 2094 C CA . PHE A 1 283 ? 26.648 9.833 5.817 1.00 53.04 490 PHE A CA 1
ATOM 2095 C C . PHE A 1 283 ? 26.953 10.571 4.515 1.00 55.63 490 PHE A C 1
ATOM 2096 O O . PHE A 1 283 ? 28.094 10.609 4.048 1.00 57.68 490 PHE A O 1
ATOM 2104 N N . ASP A 1 284 ? 25.911 11.156 3.926 1.00 54.51 491 ASP A N 1
ATOM 2105 C CA . ASP A 1 284 ? 26.009 11.917 2.682 1.00 57.95 491 ASP A CA 1
ATOM 2106 C C . ASP A 1 284 ? 25.423 13.298 2.942 1.00 58.79 491 ASP A C 1
ATOM 2107 O O . ASP A 1 284 ? 24.200 13.446 3.053 1.00 61.82 491 ASP A O 1
ATOM 2112 N N . HIS A 1 285 ? 26.298 14.303 3.050 1.00 56.76 492 HIS A N 1
ATOM 2113 C CA . HIS A 1 285 ? 25.859 15.658 3.377 1.00 58.60 492 HIS A CA 1
ATOM 2114 C C . HIS A 1 285 ? 24.838 16.181 2.375 1.00 62.95 492 HIS A C 1
ATOM 2115 O O . HIS A 1 285 ? 23.982 17.000 2.729 1.00 65.02 492 HIS A O 1
ATOM 2122 N N . GLU A 1 286 ? 24.901 15.716 1.130 1.00 65.16 493 GLU A N 1
ATOM 2123 C CA . GLU A 1 286 ? 23.975 16.195 0.114 1.00 69.25 493 GLU A CA 1
ATOM 2124 C C . GLU A 1 286 ? 22.564 15.645 0.302 1.00 74.31 493 GLU A C 1
ATOM 2125 O O . GLU A 1 286 ? 21.610 16.258 -0.188 1.00 79.74 493 GLU A O 1
ATOM 2131 N N . GLN A 1 287 ? 22.407 14.516 1.000 1.00 70.06 494 GLN A N 1
ATOM 2132 C CA A GLN A 1 287 ? 21.093 13.964 1.321 0.43 72.04 494 GLN A CA 1
ATOM 2133 C CA B GLN A 1 287 ? 21.081 13.993 1.302 0.57 72.25 494 GLN A CA 1
ATOM 2134 C C . GLN A 1 287 ? 20.545 14.523 2.630 1.00 65.98 494 GLN A C 1
ATOM 2135 O O . GLN A 1 287 ? 19.382 14.929 2.706 1.00 68.44 494 GLN A O 1
ATOM 2146 N N . LEU A 1 288 ? 21.369 14.537 3.673 1.00 63.71 495 LEU A N 1
ATOM 2147 C CA . LEU A 1 288 ? 20.925 14.970 4.991 1.00 63.63 495 LEU A CA 1
ATOM 2148 C C . LEU A 1 288 ? 22.051 15.706 5.698 1.00 60.77 495 LEU A C 1
ATOM 2149 O O . LEU A 1 288 ? 23.150 15.167 5.855 1.00 59.84 495 LEU A O 1
ATOM 2154 N N . ARG A 1 289 ? 21.768 16.933 6.130 1.00 60.16 496 ARG A N 1
ATOM 2155 C CA . ARG A 1 289 ? 22.768 17.761 6.786 1.00 60.13 496 ARG A CA 1
ATOM 2156 C C . ARG A 1 289 ? 22.814 17.562 8.293 1.00 58.75 496 ARG A C 1
ATOM 2157 O O . ARG A 1 289 ? 23.860 17.814 8.902 1.00 56.15 496 ARG A O 1
ATOM 2165 N N . SER A 1 290 ? 21.724 17.096 8.903 1.00 58.23 497 SER A N 1
ATOM 2166 C CA . SER A 1 290 ? 21.637 17.047 10.355 1.00 54.87 497 SER A CA 1
ATOM 2167 C C . SER A 1 290 ? 20.485 16.139 10.766 1.00 55.87 497 SER A C 1
ATOM 2168 O O . SER A 1 290 ? 19.489 16.016 10.048 1.00 55.35 497 SER A O 1
ATOM 2171 N N . PHE A 1 291 ? 20.629 15.509 11.934 1.00 57.39 498 PHE A N 1
ATOM 2172 C CA . PHE A 1 291 ? 19.528 14.763 12.529 1.00 59.16 498 PHE A CA 1
ATOM 2173 C C . PHE A 1 291 ? 19.638 14.814 14.046 1.00 62.87 498 PHE A C 1
ATOM 2174 O O . PHE A 1 291 ? 20.714 15.037 14.610 1.00 61.11 498 PHE A O 1
ATOM 2182 N N . GLN A 1 292 ? 18.501 14.607 14.703 1.00 66.50 499 GLN A N 1
ATOM 2183 C CA . GLN A 1 292 ? 18.398 14.711 16.149 1.00 65.57 499 GLN A CA 1
ATOM 2184 C C . GLN A 1 292 ? 18.178 13.341 16.775 1.00 61.84 499 GLN A C 1
ATOM 2185 O O . GLN A 1 292 ? 17.606 12.436 16.162 1.00 61.70 499 GLN A O 1
ATOM 2191 N N . LEU A 1 293 ? 18.621 13.214 18.022 1.00 60.77 500 LEU A N 1
ATOM 2192 C CA . LEU A 1 293 ? 18.724 11.930 18.694 1.00 59.89 500 LEU A CA 1
ATOM 2193 C C . LEU A 1 293 ? 18.505 12.141 20.185 1.00 59.97 500 LEU A C 1
ATOM 2194 O O . LEU A 1 293 ? 19.010 13.111 20.756 1.00 60.32 500 LEU A O 1
ATOM 2199 N N . THR A 1 294 ? 17.757 11.235 20.815 1.00 59.53 501 THR A N 1
ATOM 2200 C CA . THR A 1 294 ? 17.547 11.272 22.262 1.00 58.33 501 THR A CA 1
ATOM 2201 C C . THR A 1 294 ? 18.058 9.973 22.873 1.00 56.26 501 THR A C 1
ATOM 2202 O O . THR A 1 294 ? 17.510 8.898 22.606 1.00 57.93 501 THR A O 1
ATOM 2206 N N . LEU A 1 295 ? 19.096 10.075 23.695 1.00 52.34 502 LEU A N 1
ATOM 2207 C CA . LEU A 1 295 ? 19.668 8.929 24.384 1.00 51.05 502 LEU A CA 1
ATOM 2208 C C . LEU A 1 295 ? 19.196 8.897 25.834 1.00 52.30 502 LEU A C 1
ATOM 2209 O O . LEU A 1 295 ? 18.745 9.903 26.389 1.00 53.90 502 LEU A O 1
ATOM 2214 N N . GLN A 1 296 ? 19.300 7.717 26.445 1.00 50.47 503 GLN A N 1
ATOM 2215 C CA . GLN A 1 296 ? 18.850 7.511 27.813 1.00 51.31 503 GLN A CA 1
ATOM 2216 C C . GLN A 1 296 ? 19.906 6.750 28.599 1.00 51.60 503 GLN A C 1
ATOM 2217 O O . GLN A 1 296 ? 20.468 5.768 28.102 1.00 53.41 503 GLN A O 1
ATOM 2223 N N . ALA A 1 297 ? 20.175 7.213 29.818 1.00 48.69 504 ALA A N 1
ATOM 2224 C CA . ALA A 1 297 ? 21.008 6.504 30.780 1.00 49.53 504 ALA A CA 1
ATOM 2225 C C . ALA A 1 297 ? 20.116 5.924 31.865 1.00 48.71 504 ALA A C 1
ATOM 2226 O O . ALA A 1 297 ? 19.290 6.638 32.440 1.00 45.10 504 ALA A O 1
ATOM 2228 N N . ARG A 1 298 ? 20.295 4.640 32.151 1.00 51.28 505 ARG A N 1
ATOM 2229 C CA . ARG A 1 298 ? 19.421 3.896 33.045 1.00 52.59 505 ARG A CA 1
ATOM 2230 C C . ARG A 1 298 ? 20.273 3.118 34.038 1.00 50.56 505 ARG A C 1
ATOM 2231 O O . ARG A 1 298 ? 21.258 2.487 33.642 1.00 47.76 505 ARG A O 1
ATOM 2239 N N . ASP A 1 299 ? 19.909 3.166 35.321 1.00 51.23 506 ASP A N 1
ATOM 2240 C CA . ASP A 1 299 ? 20.623 2.335 36.280 1.00 52.58 506 ASP A CA 1
ATOM 2241 C C . ASP A 1 299 ? 19.930 0.978 36.408 1.00 57.83 506 ASP A C 1
ATOM 2242 O O . ASP A 1 299 ? 18.850 0.750 35.859 1.00 61.52 506 ASP A O 1
ATOM 2247 N N . HIS A 1 300 ? 20.572 0.068 37.139 1.00 58.87 507 HIS A N 1
ATOM 2248 C CA . HIS A 1 300 ? 20.068 -1.287 37.321 1.00 59.79 507 HIS A CA 1
ATOM 2249 C C . HIS A 1 300 ? 19.581 -1.526 38.749 1.00 57.39 507 HIS A C 1
ATOM 2250 O O . HIS A 1 300 ? 19.842 -2.575 39.343 1.00 55.44 507 HIS A O 1
ATOM 2257 N N . GLY A 1 301 ? 18.859 -0.552 39.308 1.00 57.69 508 GLY A N 1
ATOM 2258 C CA . GLY A 1 301 ? 18.262 -0.689 40.616 1.00 63.56 508 GLY A CA 1
ATOM 2259 C C . GLY A 1 301 ? 16.791 -1.076 40.542 1.00 68.48 508 GLY A C 1
ATOM 2260 O O . GLY A 1 301 ? 16.193 -1.189 39.476 1.00 69.62 508 GLY A O 1
ATOM 2261 N N . SER A 1 302 ? 16.212 -1.290 41.720 1.00 70.93 509 SER A N 1
ATOM 2262 C CA . SER A 1 302 ? 14.794 -1.622 41.821 1.00 73.33 509 SER A CA 1
ATOM 2263 C C . SER A 1 302 ? 14.073 -0.635 42.737 1.00 74.14 509 SER A C 1
ATOM 2264 O O . SER A 1 302 ? 14.253 -0.671 43.957 1.00 76.24 509 SER A O 1
ATOM 2267 N N . PRO A 1 303 ? 13.256 0.255 42.150 1.00 73.23 510 PRO A N 1
ATOM 2268 C CA . PRO A 1 303 ? 13.056 0.351 40.700 1.00 73.48 510 PRO A CA 1
ATOM 2269 C C . PRO A 1 303 ? 14.185 1.122 40.017 1.00 69.23 510 PRO A C 1
ATOM 2270 O O . PRO A 1 303 ? 14.997 1.743 40.703 1.00 68.70 510 PRO A O 1
ATOM 2274 N N . THR A 1 304 ? 14.237 1.070 38.690 1.00 66.64 511 THR A N 1
ATOM 2275 C CA . THR A 1 304 ? 15.295 1.740 37.951 1.00 61.40 511 THR A CA 1
ATOM 2276 C C . THR A 1 304 ? 15.061 3.243 37.902 1.00 56.49 511 THR A C 1
ATOM 2277 O O . THR A 1 304 ? 13.926 3.724 37.959 1.00 54.45 511 THR A O 1
ATOM 2281 N N . LEU A 1 305 ? 16.157 3.981 37.782 1.00 54.79 512 LEU A N 1
ATOM 2282 C CA . LEU A 1 305 ? 16.130 5.415 37.559 1.00 55.03 512 LEU A CA 1
ATOM 2283 C C . LEU A 1 305 ? 16.861 5.729 36.261 1.00 57.34 512 LEU A C 1
ATOM 2284 O O . LEU A 1 305 ? 17.730 4.969 35.818 1.00 57.46 512 LEU A O 1
ATOM 2289 N N . SER A 1 306 ? 16.495 6.850 35.643 1.00 57.51 513 SER A N 1
ATOM 2290 C CA . SER A 1 306 ? 16.971 7.131 34.299 1.00 54.10 513 SER A CA 1
ATOM 2291 C C . SER A 1 306 ? 17.032 8.630 34.056 1.00 52.48 513 SER A C 1
ATOM 2292 O O . SER A 1 306 ? 16.396 9.424 34.754 1.00 54.78 513 SER A O 1
ATOM 2295 N N . ALA A 1 307 ? 17.817 9.005 33.048 1.00 50.68 514 ALA A N 1
ATOM 2296 C CA . ALA A 1 307 ? 17.828 10.363 32.526 1.00 50.11 514 ALA A CA 1
ATOM 2297 C C . ALA A 1 307 ? 17.866 10.314 31.005 1.00 54.80 514 ALA A C 1
ATOM 2298 O O . ALA A 1 307 ? 18.295 9.327 30.398 1.00 51.77 514 ALA A O 1
ATOM 2300 N N . ASN A 1 308 ? 17.415 11.408 30.398 1.00 61.26 515 ASN A N 1
ATOM 2301 C CA . ASN A 1 308 ? 17.356 11.571 28.954 1.00 64.02 515 ASN A CA 1
ATOM 2302 C C . ASN A 1 308 ? 18.185 12.774 28.542 1.00 61.24 515 ASN A C 1
ATOM 2303 O O . ASN A 1 308 ? 18.174 13.806 29.222 1.00 63.61 515 ASN A O 1
ATOM 2308 N N . VAL A 1 309 ? 18.892 12.647 27.422 1.00 55.28 516 VAL A N 1
ATOM 2309 C CA . VAL A 1 309 ? 19.730 13.724 26.917 1.00 52.30 516 VAL A CA 1
ATOM 2310 C C . VAL A 1 309 ? 19.544 13.809 25.409 1.00 53.77 516 VAL A C 1
ATOM 2311 O O . VAL A 1 309 ? 19.340 12.797 24.731 1.00 55.08 516 VAL A O 1
ATOM 2315 N N . SER A 1 310 ? 19.591 15.030 24.888 1.00 54.34 517 SER A N 1
ATOM 2316 C CA . SER A 1 310 ? 19.430 15.268 23.461 1.00 57.67 517 SER A CA 1
ATOM 2317 C C . SER A 1 310 ? 20.795 15.348 22.791 1.00 54.80 517 SER A C 1
ATOM 2318 O O . SER A 1 310 ? 21.707 16.015 23.294 1.00 52.60 517 SER A O 1
ATOM 2321 N N . MET A 1 311 ? 20.933 14.668 21.658 1.00 54.73 518 MET A N 1
ATOM 2322 C CA . MET A 1 311 ? 22.128 14.758 20.832 1.00 52.91 518 MET A CA 1
ATOM 2323 C C . MET A 1 311 ? 21.738 15.214 19.435 1.00 54.02 518 MET A C 1
ATOM 2324 O O . MET A 1 311 ? 20.794 14.679 18.846 1.00 54.48 518 MET A O 1
ATOM 2329 N N . ARG A 1 312 ? 22.457 16.202 18.914 1.00 55.40 519 ARG A N 1
ATOM 2330 C CA . ARG A 1 312 ? 22.322 16.622 17.527 1.00 57.82 519 ARG A CA 1
ATOM 2331 C C . ARG A 1 312 ? 23.605 16.287 16.778 1.00 53.94 519 ARG A C 1
ATOM 2332 O O . ARG A 1 312 ? 24.708 16.547 17.271 1.00 54.94 519 ARG A O 1
ATOM 2340 N N . VAL A 1 313 ? 23.457 15.701 15.596 1.00 49.57 520 VAL A N 1
ATOM 2341 C CA . VAL A 1 313 ? 24.585 15.266 14.783 1.00 49.28 520 VAL A CA 1
ATOM 2342 C C . VAL A 1 313 ? 24.595 16.102 13.509 1.00 48.58 520 VAL A C 1
ATOM 2343 O O . VAL A 1 313 ? 23.613 16.109 12.756 1.00 49.21 520 VAL A O 1
ATOM 2347 N N . LEU A 1 314 ? 25.693 16.818 13.277 1.00 47.21 521 LEU A N 1
ATOM 2348 C CA . LEU A 1 314 ? 25.854 17.655 12.095 1.00 50.93 521 LEU A CA 1
ATOM 2349 C C . LEU A 1 314 ? 26.748 16.934 11.095 1.00 51.66 521 LEU A C 1
ATOM 2350 O O . LEU A 1 314 ? 27.921 16.668 11.379 1.00 54.09 521 LEU A O 1
ATOM 2355 N N . VAL A 1 315 ? 26.187 16.605 9.938 1.00 49.37 522 VAL A N 1
ATOM 2356 C CA . VAL A 1 315 ? 26.933 15.931 8.882 1.00 51.08 522 VAL A CA 1
ATOM 2357 C C . VAL A 1 315 ? 27.762 16.974 8.142 1.00 53.98 522 VAL A C 1
ATOM 2358 O O . VAL A 1 315 ? 27.218 17.933 7.584 1.00 55.27 522 VAL A O 1
ATOM 2362 N N . GLY A 1 316 ? 29.081 16.795 8.141 1.00 50.07 523 GLY A N 1
ATOM 2363 C CA . GLY A 1 316 ? 29.982 17.788 7.583 1.00 51.75 523 GLY A CA 1
ATOM 2364 C C . GLY A 1 316 ? 30.152 17.623 6.080 1.00 54.84 523 GLY A C 1
ATOM 2365 O O . GLY A 1 316 ? 30.232 16.512 5.566 1.00 55.68 523 GLY A O 1
ATOM 2366 N N . ASP A 1 317 ? 30.214 18.751 5.383 1.00 54.82 524 ASP A N 1
ATOM 2367 C CA . ASP A 1 317 ? 30.360 18.738 3.936 1.00 56.42 524 ASP A CA 1
ATOM 2368 C C . ASP A 1 317 ? 31.814 18.500 3.552 1.00 57.63 524 ASP A C 1
ATOM 2369 O O . ASP A 1 317 ? 32.719 19.163 4.067 1.00 58.50 524 ASP A O 1
ATOM 2374 N N . ARG A 1 318 ? 32.036 17.546 2.658 1.00 60.78 525 ARG A N 1
ATOM 2375 C CA . ARG A 1 318 ? 33.320 17.355 2.004 1.00 62.88 525 ARG A CA 1
ATOM 2376 C C . ARG A 1 318 ? 33.195 17.680 0.521 1.00 66.08 525 ARG A C 1
ATOM 2377 O O . ARG A 1 318 ? 32.093 17.772 -0.027 1.00 61.66 525 ARG A O 1
ATOM 2385 N N . ASN A 1 319 ? 34.345 17.851 -0.129 1.00 50.88 526 ASN A N 1
ATOM 2386 C CA . ASN A 1 319 ? 34.374 18.171 -1.556 1.00 57.12 526 ASN A CA 1
ATOM 2387 C C . ASN A 1 319 ? 34.416 16.879 -2.374 1.00 54.31 526 ASN A C 1
ATOM 2388 O O . ASN A 1 319 ? 35.412 16.531 -3.009 1.00 51.73 526 ASN A O 1
ATOM 2393 N N . ASP A 1 320 ? 33.294 16.159 -2.352 1.00 53.48 527 ASP A N 1
ATOM 2394 C CA . ASP A 1 320 ? 33.171 14.915 -3.100 1.00 54.14 527 ASP A CA 1
ATOM 2395 C C . ASP A 1 320 ? 32.375 15.077 -4.393 1.00 53.00 527 ASP A C 1
ATOM 2396 O O . ASP A 1 320 ? 31.979 14.076 -4.999 1.00 53.33 527 ASP A O 1
ATOM 2401 N N . ASN A 1 321 ? 32.144 16.310 -4.837 1.00 51.65 528 ASN A N 1
ATOM 2402 C CA . ASN A 1 321 ? 31.483 16.572 -6.110 1.00 49.33 528 ASN A CA 1
ATOM 2403 C C . ASN A 1 321 ? 32.314 17.576 -6.892 1.00 48.70 528 ASN A C 1
ATOM 2404 O O . ASN A 1 321 ? 32.611 18.663 -6.388 1.00 48.58 528 ASN A O 1
ATOM 2409 N N . ALA A 1 322 ? 32.690 17.208 -8.114 1.00 47.35 529 ALA A N 1
ATOM 2410 C CA . ALA A 1 322 ? 33.363 18.143 -8.996 1.00 46.47 529 ALA A CA 1
ATOM 2411 C C . ALA A 1 322 ? 32.335 19.027 -9.694 1.00 49.01 529 ALA A C 1
ATOM 2412 O O . ALA A 1 322 ? 31.221 18.582 -9.984 1.00 50.97 529 ALA A O 1
ATOM 2414 N N . PRO A 1 323 ? 32.677 20.287 -9.961 1.00 48.30 530 PRO A N 1
ATOM 2415 C CA . PRO A 1 323 ? 31.769 21.134 -10.740 1.00 46.33 530 PRO A CA 1
ATOM 2416 C C . PRO A 1 323 ? 31.536 20.544 -12.122 1.00 45.71 530 PRO A C 1
ATOM 2417 O O . PRO A 1 323 ? 32.379 19.827 -12.668 1.00 44.26 530 PRO A O 1
ATOM 2421 N N . ARG A 1 324 ? 30.360 20.827 -12.677 1.00 48.06 531 ARG A N 1
ATOM 2422 C CA . ARG A 1 324 ? 30.007 20.359 -14.008 1.00 52.90 531 ARG A CA 1
ATOM 2423 C C . ARG A 1 324 ? 29.445 21.508 -14.831 1.00 51.07 531 ARG A C 1
ATOM 2424 O O . ARG A 1 324 ? 28.697 22.348 -14.320 1.00 48.62 531 ARG A O 1
ATOM 2432 N N . VAL A 1 325 ? 29.823 21.542 -16.106 1.00 51.20 532 VAL A N 1
ATOM 2433 C CA . VAL A 1 325 ? 29.404 22.608 -17.008 1.00 50.14 532 VAL A CA 1
ATOM 2434 C C . VAL A 1 325 ? 28.030 22.271 -17.568 1.00 52.22 532 VAL A C 1
ATOM 2435 O O . VAL A 1 325 ? 27.806 21.166 -18.075 1.00 54.44 532 VAL A O 1
ATOM 2439 N N . LEU A 1 326 ? 27.101 23.220 -17.468 1.00 53.06 533 LEU A N 1
ATOM 2440 C CA . LEU A 1 326 ? 25.763 23.069 -18.025 1.00 53.75 533 LEU A CA 1
ATOM 2441 C C . LEU A 1 326 ? 25.548 23.871 -19.299 1.00 55.63 533 LEU A C 1
ATOM 2442 O O . LEU A 1 326 ? 24.695 23.501 -20.110 1.00 57.12 533 LEU A O 1
ATOM 2447 N N . TYR A 1 327 ? 26.295 24.954 -19.485 1.00 54.82 534 TYR A N 1
ATOM 2448 C CA . TYR A 1 327 ? 26.237 25.763 -20.695 1.00 53.36 534 TYR A CA 1
ATOM 2449 C C . TYR A 1 327 ? 27.610 26.390 -20.927 1.00 54.18 534 TYR A C 1
ATOM 2450 O O . TYR A 1 327 ? 28.251 26.836 -19.981 1.00 56.12 534 TYR A O 1
ATOM 2459 N N . PRO A 1 328 ? 28.068 26.435 -22.189 1.00 55.81 535 PRO A N 1
ATOM 2460 C CA . PRO A 1 328 ? 27.387 25.919 -23.382 1.00 56.31 535 PRO A CA 1
ATOM 2461 C C . PRO A 1 328 ? 27.419 24.401 -23.457 1.00 55.44 535 PRO A C 1
ATOM 2462 O O . PRO A 1 328 ? 28.190 23.774 -22.728 1.00 52.92 535 PRO A O 1
ATOM 2466 N N . THR A 1 329 ? 26.577 23.823 -24.312 1.00 57.06 536 THR A N 1
ATOM 2467 C CA . THR A 1 329 ? 26.673 22.399 -24.593 1.00 57.45 536 THR A CA 1
ATOM 2468 C C . THR A 1 329 ? 28.023 22.107 -25.232 1.00 59.11 536 THR A C 1
ATOM 2469 O O . THR A 1 329 ? 28.453 22.812 -26.148 1.00 59.20 536 THR A O 1
ATOM 2473 N N . LEU A 1 330 ? 28.703 21.082 -24.735 1.00 60.87 537 LEU A N 1
ATOM 2474 C CA . LEU A 1 330 ? 30.023 20.729 -25.230 1.00 61.72 537 LEU A CA 1
ATOM 2475 C C . LEU A 1 330 ? 29.939 19.534 -26.170 1.00 65.84 537 LEU A C 1
ATOM 2476 O O . LEU A 1 330 ? 29.093 18.651 -26.012 1.00 67.24 537 LEU A O 1
ATOM 2481 N N . GLU A 1 331 ? 30.827 19.522 -27.159 1.00 69.51 538 GLU A N 1
ATOM 2482 C CA . GLU A 1 331 ? 30.967 18.377 -28.037 1.00 75.40 538 GLU A CA 1
ATOM 2483 C C . GLU A 1 331 ? 31.677 17.259 -27.279 1.00 76.17 538 GLU A C 1
ATOM 2484 O O . GLU A 1 331 ? 32.176 17.473 -26.171 1.00 75.07 538 GLU A O 1
ATOM 2490 N N . PRO A 1 332 ? 31.714 16.041 -27.833 1.00 78.81 539 PRO A N 1
ATOM 2491 C CA . PRO A 1 332 ? 32.468 14.967 -27.165 1.00 79.32 539 PRO A CA 1
ATOM 2492 C C . PRO A 1 332 ? 33.908 15.333 -26.851 1.00 78.70 539 PRO A C 1
ATOM 2493 O O . PRO A 1 332 ? 34.452 14.853 -25.848 1.00 76.93 539 PRO A O 1
ATOM 2497 N N . ASP A 1 333 ? 34.541 16.179 -27.664 1.00 79.14 540 ASP A N 1
ATOM 2498 C CA . ASP A 1 333 ? 35.898 16.631 -27.385 1.00 77.82 540 ASP A CA 1
ATOM 2499 C C . ASP A 1 333 ? 35.947 17.772 -26.376 1.00 72.86 540 ASP A C 1
ATOM 2500 O O . ASP A 1 333 ? 37.033 18.310 -26.131 1.00 72.47 540 ASP A O 1
ATOM 2505 N N . GLY A 1 334 ? 34.810 18.156 -25.798 1.00 69.52 541 GLY A N 1
ATOM 2506 C CA . GLY A 1 334 ? 34.785 19.216 -24.810 1.00 65.87 541 GLY A CA 1
ATOM 2507 C C . GLY A 1 334 ? 34.884 20.618 -25.368 1.00 63.93 541 GLY A C 1
ATOM 2508 O O . GLY A 1 334 ? 35.355 21.523 -24.669 1.00 62.78 541 GLY A O 1
ATOM 2509 N N . SER A 1 335 ? 34.446 20.831 -26.609 1.00 61.68 542 SER A N 1
ATOM 2510 C CA . SER A 1 335 ? 34.565 22.122 -27.266 1.00 57.54 542 SER A CA 1
ATOM 2511 C C . SER A 1 335 ? 33.190 22.668 -27.630 1.00 53.62 542 SER A C 1
ATOM 2512 O O . SER A 1 335 ? 32.217 21.922 -27.770 1.00 53.35 542 SER A O 1
ATOM 2515 N N . ALA A 1 336 ? 33.124 23.991 -27.778 1.00 52.36 543 ALA A N 1
ATOM 2516 C CA . ALA A 1 336 ? 31.921 24.681 -28.223 1.00 53.18 543 ALA A CA 1
ATOM 2517 C C . ALA A 1 336 ? 32.311 25.763 -29.219 1.00 53.29 543 ALA A C 1
ATOM 2518 O O . ALA A 1 336 ? 33.382 26.368 -29.113 1.00 53.46 543 ALA A O 1
ATOM 2520 N N . LEU A 1 337 ? 31.435 26.010 -30.187 1.00 55.02 544 LEU A N 1
ATOM 2521 C CA . LEU A 1 337 ? 31.742 26.885 -31.311 1.00 56.27 544 LEU A CA 1
ATOM 2522 C C . LEU A 1 337 ? 30.868 28.131 -31.272 1.00 56.48 544 LEU A C 1
ATOM 2523 O O . LEU A 1 337 ? 29.640 28.034 -31.198 1.00 56.81 544 LEU A O 1
ATOM 2528 N N . PHE A 1 338 ? 31.508 29.297 -31.338 1.00 57.82 545 PHE A N 1
ATOM 2529 C CA . PHE A 1 338 ? 30.824 30.586 -31.430 1.00 61.52 545 PHE A CA 1
ATOM 2530 C C . PHE A 1 338 ? 31.475 31.346 -32.582 1.00 64.92 545 PHE A C 1
ATOM 2531 O O . PHE A 1 338 ? 32.539 31.947 -32.408 1.00 63.63 545 PHE A O 1
ATOM 2539 N N . ASP A 1 339 ? 30.843 31.324 -33.757 1.00 72.27 546 ASP A N 1
ATOM 2540 C CA . ASP A 1 339 ? 31.472 31.821 -34.976 1.00 77.03 546 ASP A CA 1
ATOM 2541 C C . ASP A 1 339 ? 30.839 33.096 -35.523 1.00 81.33 546 ASP A C 1
ATOM 2542 O O . ASP A 1 339 ? 31.216 33.538 -36.613 1.00 86.37 546 ASP A O 1
ATOM 2547 N N . MET A 1 340 ? 29.894 33.705 -34.811 1.00 81.03 547 MET A N 1
ATOM 2548 C CA . MET A 1 340 ? 29.222 34.898 -35.311 1.00 86.37 547 MET A CA 1
ATOM 2549 C C . MET A 1 340 ? 29.648 36.166 -34.574 1.00 81.99 547 MET A C 1
ATOM 2550 O O . MET A 1 340 ? 28.895 37.145 -34.547 1.00 83.55 547 MET A O 1
ATOM 2555 N N . VAL A 1 341 ? 30.845 36.180 -33.995 1.00 75.21 548 VAL A N 1
ATOM 2556 C CA . VAL A 1 341 ? 31.318 37.335 -33.234 1.00 71.14 548 VAL A CA 1
ATOM 2557 C C . VAL A 1 341 ? 31.662 38.467 -34.194 1.00 73.38 548 VAL A C 1
ATOM 2558 O O . VAL A 1 341 ? 32.544 38.310 -35.050 1.00 77.08 548 VAL A O 1
ATOM 2562 N N . PRO A 1 342 ? 30.998 39.616 -34.093 1.00 71.09 549 PRO A N 1
ATOM 2563 C CA . PRO A 1 342 ? 31.279 40.710 -35.031 1.00 69.04 549 PRO A CA 1
ATOM 2564 C C . PRO A 1 342 ? 32.617 41.366 -34.726 1.00 67.39 549 PRO A C 1
ATOM 2565 O O . PRO A 1 342 ? 33.011 41.509 -33.566 1.00 64.98 549 PRO A O 1
ATOM 2569 N N . ARG A 1 343 ? 33.318 41.769 -35.786 1.00 68.99 550 ARG A N 1
ATOM 2570 C CA . ARG A 1 343 ? 34.634 42.371 -35.605 1.00 70.29 550 ARG A CA 1
ATOM 2571 C C . ARG A 1 343 ? 34.536 43.769 -35.014 1.00 70.00 550 ARG A C 1
ATOM 2572 O O . ARG A 1 343 ? 35.429 44.190 -34.269 1.00 68.96 550 ARG A O 1
ATOM 2580 N N . ALA A 1 344 ? 33.468 44.495 -35.324 1.00 71.41 551 ALA A N 1
ATOM 2581 C CA . ALA A 1 344 ? 33.236 45.818 -34.757 1.00 74.41 551 ALA A CA 1
ATOM 2582 C C . ALA A 1 344 ? 32.760 45.777 -33.299 1.00 75.04 551 ALA A C 1
ATOM 2583 O O . ALA A 1 344 ? 32.267 46.814 -32.826 1.00 77.37 551 ALA A O 1
ATOM 2585 N N . ALA A 1 345 ? 32.882 44.654 -32.592 1.00 72.51 552 ALA A N 1
ATOM 2586 C CA . ALA A 1 345 ? 32.413 44.578 -31.214 1.00 72.76 552 ALA A CA 1
ATOM 2587 C C . ALA A 1 345 ? 33.206 45.523 -30.323 1.00 74.20 552 ALA A C 1
ATOM 2588 O O . ALA A 1 345 ? 34.439 45.546 -30.361 1.00 75.95 552 ALA A O 1
ATOM 2590 N N . GLU A 1 346 ? 32.490 46.306 -29.524 1.00 73.86 553 GLU A N 1
ATOM 2591 C CA . GLU A 1 346 ? 33.107 47.179 -28.542 1.00 74.48 553 GLU A CA 1
ATOM 2592 C C . GLU A 1 346 ? 33.522 46.371 -27.313 1.00 70.57 553 GLU A C 1
ATOM 2593 O O . GLU A 1 346 ? 32.907 45.346 -27.004 1.00 68.43 553 GLU A O 1
ATOM 2599 N N . PRO A 1 347 ? 34.567 46.803 -26.606 1.00 68.45 554 PRO A N 1
ATOM 2600 C CA . PRO A 1 347 ? 34.989 46.083 -25.399 1.00 65.85 554 PRO A CA 1
ATOM 2601 C C . PRO A 1 347 ? 33.826 45.893 -24.435 1.00 65.44 554 PRO A C 1
ATOM 2602 O O . PRO A 1 347 ? 33.012 46.794 -24.227 1.00 69.49 554 PRO A O 1
ATOM 2606 N N . GLY A 1 348 ? 33.746 44.696 -23.858 1.00 61.83 555 GLY A N 1
ATOM 2607 C CA . GLY A 1 348 ? 32.639 44.317 -23.010 1.00 60.11 555 GLY A CA 1
ATOM 2608 C C . GLY A 1 348 ? 31.591 43.467 -23.694 1.00 59.09 555 GLY A C 1
ATOM 2609 O O . GLY A 1 348 ? 30.699 42.944 -23.010 1.00 58.86 555 GLY A O 1
ATOM 2610 N N . TYR A 1 349 ? 31.672 43.323 -25.018 1.00 57.57 556 TYR A N 1
ATOM 2611 C CA . TYR A 1 349 ? 30.758 42.462 -25.760 1.00 58.20 556 TYR A CA 1
ATOM 2612 C C . TYR A 1 349 ? 30.764 41.057 -25.177 1.00 55.98 556 TYR A C 1
ATOM 2613 O O . TYR A 1 349 ? 31.818 40.425 -25.065 1.00 54.94 556 TYR A O 1
ATOM 2622 N N . LEU A 1 350 ? 29.581 40.567 -24.812 1.00 56.47 557 LEU A N 1
ATOM 2623 C CA . LEU A 1 350 ? 29.451 39.255 -24.183 1.00 55.95 557 LEU A CA 1
ATOM 2624 C C . LEU A 1 350 ? 29.434 38.175 -25.260 1.00 57.63 557 LEU A C 1
ATOM 2625 O O . LEU A 1 350 ? 28.432 37.999 -25.962 1.00 58.72 557 LEU A O 1
ATOM 2630 N N . VAL A 1 351 ? 30.545 37.448 -25.395 1.00 58.04 558 VAL A N 1
ATOM 2631 C CA . VAL A 1 351 ? 30.613 36.366 -26.375 1.00 59.30 558 VAL A CA 1
ATOM 2632 C C . VAL A 1 351 ? 29.759 35.191 -25.922 1.00 58.49 558 VAL A C 1
ATOM 2633 O O . VAL A 1 351 ? 28.908 34.691 -26.667 1.00 57.59 558 VAL A O 1
ATOM 2637 N N . THR A 1 352 ? 29.977 34.735 -24.695 1.00 58.86 559 THR A N 1
ATOM 2638 C CA . THR A 1 352 ? 29.168 33.683 -24.098 1.00 59.85 559 THR A CA 1
ATOM 2639 C C . THR A 1 352 ? 29.432 33.689 -22.599 1.00 59.28 559 THR A C 1
ATOM 2640 O O . THR A 1 352 ? 30.253 34.458 -22.091 1.00 58.40 559 THR A O 1
ATOM 2644 N N . LYS A 1 353 ? 28.723 32.818 -21.893 1.00 59.37 560 LYS A N 1
ATOM 2645 C CA . LYS A 1 353 ? 28.806 32.745 -20.442 1.00 58.49 560 LYS A CA 1
ATOM 2646 C C . LYS A 1 353 ? 28.848 31.280 -20.046 1.00 55.82 560 LYS A C 1
ATOM 2647 O O . LYS A 1 353 ? 27.900 30.537 -20.317 1.00 54.35 560 LYS A O 1
ATOM 2653 N N . VAL A 1 354 ? 29.952 30.859 -19.434 1.00 54.45 561 VAL A N 1
ATOM 2654 C CA . VAL A 1 354 ? 30.012 29.518 -18.869 1.00 51.73 561 VAL A CA 1
ATOM 2655 C C . VAL A 1 354 ? 29.081 29.455 -17.667 1.00 49.94 561 VAL A C 1
ATOM 2656 O O . VAL A 1 354 ? 29.134 30.313 -16.777 1.00 55.66 561 VAL A O 1
ATOM 2660 N N . VAL A 1 355 ? 28.203 28.457 -17.648 1.00 48.28 562 VAL A N 1
ATOM 2661 C CA . VAL A 1 355 ? 27.271 28.245 -16.545 1.00 51.61 562 VAL A CA 1
ATOM 2662 C C . VAL A 1 355 ? 27.575 26.880 -15.943 1.00 52.15 562 VAL A C 1
ATOM 2663 O O . VAL A 1 355 ? 27.367 25.849 -16.595 1.00 53.70 562 VAL A O 1
ATOM 2667 N N . ALA A 1 356 ? 28.071 26.868 -14.707 1.00 50.53 563 ALA A N 1
ATOM 2668 C CA . ALA A 1 356 ? 28.413 25.629 -14.022 1.00 49.17 563 ALA A CA 1
ATOM 2669 C C . ALA A 1 356 ? 27.731 25.581 -12.663 1.00 49.20 563 ALA A C 1
ATOM 2670 O O . ALA A 1 356 ? 27.367 26.613 -12.092 1.00 48.14 563 ALA A O 1
ATOM 2672 N N . VAL A 1 357 ? 27.561 24.358 -12.152 1.00 50.22 564 VAL A N 1
ATOM 2673 C CA . VAL A 1 357 ? 26.981 24.110 -10.838 1.00 47.67 564 VAL A CA 1
ATOM 2674 C C . VAL A 1 357 ? 27.887 23.151 -10.074 1.00 47.37 564 VAL A C 1
ATOM 2675 O O . VAL A 1 357 ? 28.808 22.551 -10.629 1.00 46.50 564 VAL A O 1
ATOM 2679 N N . ASP A 1 358 ? 27.598 23.005 -8.781 1.00 48.09 565 ASP A N 1
ATOM 2680 C CA . ASP A 1 358 ? 28.399 22.169 -7.889 1.00 47.74 565 ASP A CA 1
ATOM 2681 C C . ASP A 1 358 ? 27.500 21.678 -6.765 1.00 47.82 565 ASP A C 1
ATOM 2682 O O . ASP A 1 358 ? 26.879 22.489 -6.072 1.00 47.20 565 ASP A O 1
ATOM 2687 N N . ALA A 1 359 ? 27.433 20.357 -6.583 1.00 48.74 566 ALA A N 1
ATOM 2688 C CA . ALA A 1 359 ? 26.498 19.762 -5.633 1.00 50.30 566 ALA A CA 1
ATOM 2689 C C . ALA A 1 359 ? 26.873 20.006 -4.175 1.00 52.93 566 ALA A C 1
ATOM 2690 O O . ALA A 1 359 ? 26.046 19.747 -3.290 1.00 53.63 566 ALA A O 1
ATOM 2692 N N . ASP A 1 360 ? 28.083 20.486 -3.897 1.00 53.45 567 ASP A N 1
ATOM 2693 C CA . ASP A 1 360 ? 28.531 20.632 -2.518 1.00 55.22 567 ASP A CA 1
ATOM 2694 C C . ASP A 1 360 ? 28.019 21.930 -1.904 1.00 55.74 567 ASP A C 1
ATOM 2695 O O . ASP A 1 360 ? 27.090 22.550 -2.437 1.00 56.18 567 ASP A O 1
ATOM 2700 N N . SER A 1 361 ? 28.609 22.345 -0.784 1.00 55.39 568 SER A N 1
ATOM 2701 C CA . SER A 1 361 ? 28.195 23.545 -0.069 1.00 57.63 568 SER A CA 1
ATOM 2702 C C . SER A 1 361 ? 29.419 24.375 0.297 1.00 51.14 568 SER A C 1
ATOM 2703 O O . SER A 1 361 ? 30.557 23.902 0.241 1.00 50.53 568 SER A O 1
ATOM 2706 N N . GLY A 1 362 ? 29.168 25.629 0.670 1.00 51.81 569 GLY A N 1
ATOM 2707 C CA . GLY A 1 362 ? 30.234 26.513 1.107 1.00 52.00 569 GLY A CA 1
ATOM 2708 C C . GLY A 1 362 ? 31.332 26.662 0.076 1.00 59.18 569 GLY A C 1
ATOM 2709 O O . GLY A 1 362 ? 31.083 26.748 -1.136 1.00 58.22 569 GLY A O 1
ATOM 2710 N N . HIS A 1 363 ? 32.578 26.690 0.561 1.00 56.31 570 HIS A N 1
ATOM 2711 C CA . HIS A 1 363 ? 33.711 26.823 -0.350 1.00 53.43 570 HIS A CA 1
ATOM 2712 C C . HIS A 1 363 ? 33.831 25.626 -1.282 1.00 50.88 570 HIS A C 1
ATOM 2713 O O . HIS A 1 363 ? 34.359 25.757 -2.389 1.00 50.70 570 HIS A O 1
ATOM 2720 N N . ASN A 1 364 ? 33.346 24.457 -0.863 1.00 51.42 571 ASN A N 1
ATOM 2721 C CA . ASN A 1 364 ? 33.396 23.289 -1.734 1.00 51.91 571 ASN A CA 1
ATOM 2722 C C . ASN A 1 364 ? 32.572 23.484 -3.003 1.00 51.01 571 ASN A C 1
ATOM 2723 O O . ASN A 1 364 ? 32.768 22.751 -3.978 1.00 49.35 571 ASN A O 1
ATOM 2728 N N . ALA A 1 365 ? 31.665 24.469 -3.023 1.00 52.68 572 ALA A N 1
ATOM 2729 C CA . ALA A 1 365 ? 30.861 24.743 -4.210 1.00 50.98 572 ALA A CA 1
ATOM 2730 C C . ALA A 1 365 ? 30.962 26.198 -4.662 1.00 47.76 572 ALA A C 1
ATOM 2731 O O . ALA A 1 365 ? 30.117 26.655 -5.438 1.00 48.35 572 ALA A O 1
ATOM 2733 N N . TRP A 1 366 ? 31.969 26.938 -4.196 1.00 45.64 573 TRP A N 1
ATOM 2734 C CA . TRP A 1 366 ? 32.180 28.320 -4.621 1.00 47.16 573 TRP A CA 1
ATOM 2735 C C . TRP A 1 366 ? 33.024 28.306 -5.894 1.00 47.47 573 TRP A C 1
ATOM 2736 O O . TRP A 1 366 ? 34.231 28.045 -5.848 1.00 48.78 573 TRP A O 1
ATOM 2747 N N . LEU A 1 367 ? 32.397 28.589 -7.027 1.00 46.27 574 LEU A N 1
ATOM 2748 C CA . LEU A 1 367 ? 33.049 28.380 -8.310 1.00 46.47 574 LEU A CA 1
ATOM 2749 C C . LEU A 1 367 ? 33.813 29.617 -8.757 1.00 47.30 574 LEU A C 1
ATOM 2750 O O . LEU A 1 367 ? 33.390 30.752 -8.520 1.00 48.52 574 LEU A O 1
ATOM 2755 N N . SER A 1 368 ? 34.955 29.382 -9.394 1.00 46.98 575 SER A N 1
ATOM 2756 C CA . SER A 1 368 ? 35.770 30.433 -9.975 1.00 47.39 575 SER A CA 1
ATOM 2757 C C . SER A 1 368 ? 36.245 29.958 -11.338 1.00 50.85 575 SER A C 1
ATOM 2758 O O . SER A 1 368 ? 36.537 28.771 -11.518 1.00 52.67 575 SER A O 1
ATOM 2761 N N . TYR A 1 369 ? 36.330 30.889 -12.285 1.00 50.38 576 TYR A N 1
ATOM 2762 C CA . TYR A 1 369 ? 36.548 30.589 -13.693 1.00 47.07 576 TYR A CA 1
ATOM 2763 C C . TYR A 1 369 ? 37.904 31.126 -14.128 1.00 45.88 576 TYR A C 1
ATOM 2764 O O . TYR A 1 369 ? 38.230 32.285 -13.858 1.00 47.21 576 TYR A O 1
ATOM 2773 N N . HIS A 1 370 ? 38.689 30.288 -14.803 1.00 45.12 577 HIS A N 1
ATOM 2774 C CA . HIS A 1 370 ? 40.060 30.627 -15.154 1.00 48.11 577 HIS A CA 1
ATOM 2775 C C . HIS A 1 370 ? 40.347 30.270 -16.604 1.00 49.88 577 HIS A C 1
ATOM 2776 O O . HIS A 1 370 ? 39.849 29.262 -17.116 1.00 49.67 577 HIS A O 1
ATOM 2783 N N . VAL A 1 371 ? 41.152 31.105 -17.259 1.00 50.15 578 VAL A N 1
ATOM 2784 C CA . VAL A 1 371 ? 41.667 30.819 -18.594 1.00 47.45 578 VAL A CA 1
ATOM 2785 C C . VAL A 1 371 ? 42.950 30.016 -18.443 1.00 46.13 578 VAL A C 1
ATOM 2786 O O . VAL A 1 371 ? 43.924 30.497 -17.855 1.00 45.91 578 VAL A O 1
ATOM 2790 N N . LEU A 1 372 ? 42.960 28.794 -18.972 1.00 44.49 579 LEU A N 1
ATOM 2791 C CA . LEU A 1 372 ? 44.191 28.014 -18.955 1.00 45.45 579 LEU A CA 1
ATOM 2792 C C . LEU A 1 372 ? 45.048 28.288 -20.186 1.00 47.24 579 LEU A C 1
ATOM 2793 O O . LEU A 1 372 ? 46.273 28.420 -20.074 1.00 48.65 579 LEU A O 1
ATOM 2798 N N . GLN A 1 373 ? 44.423 28.384 -21.360 1.00 47.61 580 GLN A N 1
ATOM 2799 C CA . GLN A 1 373 ? 45.125 28.653 -22.605 1.00 49.34 580 GLN A CA 1
ATOM 2800 C C . GLN A 1 373 ? 44.329 29.667 -23.407 1.00 50.73 580 GLN A C 1
ATOM 2801 O O . GLN A 1 373 ? 43.094 29.645 -23.396 1.00 52.59 580 GLN A O 1
ATOM 2807 N N . ALA A 1 374 ? 45.041 30.556 -24.095 1.00 49.45 581 ALA A N 1
ATOM 2808 C CA . ALA A 1 374 ? 44.419 31.564 -24.941 1.00 50.05 581 ALA A CA 1
ATOM 2809 C C . ALA A 1 374 ? 45.279 31.769 -26.176 1.00 54.54 581 ALA A C 1
ATOM 2810 O O . ALA A 1 374 ? 46.500 31.917 -26.059 1.00 55.21 581 ALA A O 1
ATOM 2812 N N . SER A 1 375 ? 44.648 31.771 -27.355 1.00 49.35 582 SER A N 1
ATOM 2813 C CA . SER A 1 375 ? 45.400 32.034 -28.578 1.00 63.26 582 SER A CA 1
ATOM 2814 C C . SER A 1 375 ? 45.891 33.473 -28.644 1.00 62.89 582 SER A C 1
ATOM 2815 O O . SER A 1 375 ? 46.852 33.757 -29.365 1.00 64.56 582 SER A O 1
ATOM 2818 N N . ASP A 1 376 ? 45.260 34.382 -27.904 1.00 62.46 583 ASP A N 1
ATOM 2819 C CA . ASP A 1 376 ? 45.733 35.760 -27.791 1.00 65.36 583 ASP A CA 1
ATOM 2820 C C . ASP A 1 376 ? 45.341 36.258 -26.411 1.00 64.66 583 ASP A C 1
ATOM 2821 O O . ASP A 1 376 ? 44.207 36.718 -26.204 1.00 60.63 583 ASP A O 1
ATOM 2826 N N . PRO A 1 377 ? 46.243 36.174 -25.434 1.00 66.52 584 PRO A N 1
ATOM 2827 C CA . PRO A 1 377 ? 45.901 36.617 -24.077 1.00 70.46 584 PRO A CA 1
ATOM 2828 C C . PRO A 1 377 ? 45.590 38.105 -24.053 1.00 73.41 584 PRO A C 1
ATOM 2829 O O . PRO A 1 377 ? 46.323 38.922 -24.613 1.00 72.76 584 PRO A O 1
ATOM 2833 N N . GLY A 1 378 ? 44.486 38.453 -23.396 1.00 80.19 585 GLY A N 1
ATOM 2834 C CA . GLY A 1 378 ? 44.062 39.825 -23.262 1.00 88.19 585 GLY A CA 1
ATOM 2835 C C . GLY A 1 378 ? 43.033 40.269 -24.279 1.00 87.57 585 GLY A C 1
ATOM 2836 O O . GLY A 1 378 ? 42.399 41.311 -24.081 1.00 95.13 585 GLY A O 1
ATOM 2837 N N . LEU A 1 379 ? 42.861 39.518 -25.367 1.00 77.45 586 LEU A N 1
ATOM 2838 C CA . LEU A 1 379 ? 41.772 39.816 -26.289 1.00 70.29 586 LEU A CA 1
ATOM 2839 C C . LEU A 1 379 ? 40.422 39.573 -25.629 1.00 64.58 586 LEU A C 1
ATOM 2840 O O . LEU A 1 379 ? 39.503 40.392 -25.752 1.00 64.32 586 LEU A O 1
ATOM 2845 N N . PHE A 1 380 ? 40.288 38.452 -24.925 1.00 59.14 587 PHE A N 1
ATOM 2846 C CA . PHE A 1 380 ? 39.080 38.107 -24.199 1.00 56.14 587 PHE A CA 1
ATOM 2847 C C . PHE A 1 380 ? 39.363 38.102 -22.705 1.00 55.04 587 PHE A C 1
ATOM 2848 O O . PHE A 1 380 ? 40.458 37.735 -22.262 1.00 56.33 587 PHE A O 1
ATOM 2856 N N . SER A 1 381 ? 38.364 38.509 -21.930 1.00 53.75 588 SER A N 1
ATOM 2857 C CA . SER A 1 381 ? 38.404 38.418 -20.481 1.00 48.66 588 SER A CA 1
ATOM 2858 C C . SER A 1 381 ? 37.393 37.384 -20.008 1.00 48.34 588 SER A C 1
ATOM 2859 O O . SER A 1 381 ? 36.398 37.103 -20.683 1.00 45.61 588 SER A O 1
ATOM 2862 N N . LEU A 1 382 ? 37.657 36.819 -18.828 1.00 49.66 589 LEU A N 1
ATOM 2863 C CA . LEU A 1 382 ? 36.827 35.765 -18.252 1.00 46.70 589 LEU A CA 1
ATOM 2864 C C . LEU A 1 382 ? 36.510 36.135 -16.809 1.00 47.55 589 LEU A C 1
ATOM 2865 O O . LEU A 1 382 ? 37.413 36.198 -15.968 1.00 48.63 589 LEU A O 1
ATOM 2870 N N . GLY A 1 383 ? 35.234 36.389 -16.526 1.00 47.83 590 GLY A N 1
ATOM 2871 C CA . GLY A 1 383 ? 34.807 36.772 -15.193 1.00 47.93 590 GLY A CA 1
ATOM 2872 C C . GLY A 1 383 ? 35.148 35.733 -14.146 1.00 47.36 590 GLY A C 1
ATOM 2873 O O . GLY A 1 383 ? 34.679 34.592 -14.220 1.00 45.73 590 GLY A O 1
ATOM 2874 N N . LEU A 1 384 ? 35.979 36.124 -13.172 1.00 47.49 591 LEU A N 1
ATOM 2875 C CA . LEU A 1 384 ? 36.456 35.181 -12.166 1.00 48.75 591 LEU A CA 1
ATOM 2876 C C . LEU A 1 384 ? 35.304 34.453 -11.486 1.00 51.02 591 LEU A C 1
ATOM 2877 O O . LEU A 1 384 ? 35.362 33.235 -11.286 1.00 50.32 591 LEU A O 1
ATOM 2882 N N . ARG A 1 385 ? 34.245 35.179 -11.128 1.00 53.27 592 ARG A N 1
ATOM 2883 C CA . ARG A 1 385 ? 33.088 34.575 -10.484 1.00 52.53 592 ARG A CA 1
ATOM 2884 C C . ARG A 1 385 ? 31.880 34.445 -11.397 1.00 51.08 592 ARG A C 1
ATOM 2885 O O . ARG A 1 385 ? 30.969 33.678 -11.077 1.00 53.36 592 ARG A O 1
ATOM 2893 N N . THR A 1 386 ? 31.844 35.164 -12.515 1.00 49.56 593 THR A N 1
ATOM 2894 C CA . THR A 1 386 ? 30.668 35.132 -13.376 1.00 49.26 593 THR A CA 1
ATOM 2895 C C . THR A 1 386 ? 30.783 34.122 -14.513 1.00 45.92 593 THR A C 1
ATOM 2896 O O . THR A 1 386 ? 29.760 33.608 -14.982 1.00 46.99 593 THR A O 1
ATOM 2900 N N . GLY A 1 387 ? 31.994 33.801 -14.955 1.00 43.67 594 GLY A N 1
ATOM 2901 C CA . GLY A 1 387 ? 32.113 32.949 -16.120 1.00 45.15 594 GLY A CA 1
ATOM 2902 C C . GLY A 1 387 ? 31.652 33.607 -17.401 1.00 48.46 594 GLY A C 1
ATOM 2903 O O . GLY A 1 387 ? 31.352 32.912 -18.377 1.00 46.37 594 GLY A O 1
ATOM 2904 N N . GLU A 1 388 ? 31.565 34.935 -17.412 1.00 51.12 595 GLU A N 1
ATOM 2905 C CA . GLU A 1 388 ? 31.218 35.674 -18.616 1.00 51.85 595 GLU A CA 1
ATOM 2906 C C . GLU A 1 388 ? 32.462 35.866 -19.470 1.00 50.47 595 GLU A C 1
ATOM 2907 O O . GLU A 1 388 ? 33.501 36.319 -18.977 1.00 49.29 595 GLU A O 1
ATOM 2913 N N . VAL A 1 389 ? 32.358 35.506 -20.745 1.00 50.73 596 VAL A N 1
ATOM 2914 C CA . VAL A 1 389 ? 33.444 35.652 -21.704 1.00 49.17 596 VAL A CA 1
ATOM 2915 C C . VAL A 1 389 ? 33.171 36.914 -22.509 1.00 52.91 596 VAL A C 1
ATOM 2916 O O . VAL A 1 389 ? 32.229 36.960 -23.308 1.00 53.54 596 VAL A O 1
ATOM 2920 N N . ARG A 1 390 ? 33.986 37.944 -22.301 1.00 53.40 597 ARG A N 1
ATOM 2921 C CA . ARG A 1 390 ? 33.811 39.220 -22.974 1.00 53.83 597 ARG A CA 1
ATOM 2922 C C . ARG A 1 390 ? 35.064 39.580 -23.760 1.00 55.84 597 ARG A C 1
ATOM 2923 O O . ARG A 1 390 ? 36.167 39.112 -23.463 1.00 56.67 597 ARG A O 1
ATOM 2931 N N . THR A 1 391 ? 34.883 40.408 -24.786 1.00 54.79 598 THR A N 1
ATOM 2932 C CA . THR A 1 391 ? 36.031 41.040 -25.418 1.00 56.11 598 THR A CA 1
ATOM 2933 C C . THR A 1 391 ? 36.597 42.090 -24.473 1.00 57.40 598 THR A C 1
ATOM 2934 O O . THR A 1 391 ? 35.851 42.810 -23.805 1.00 57.34 598 THR A O 1
ATOM 2938 N N . ALA A 1 392 ? 37.925 42.164 -24.402 1.00 59.54 599 ALA A N 1
ATOM 2939 C CA . ALA A 1 392 ? 38.583 43.110 -23.516 1.00 61.30 599 ALA A CA 1
ATOM 2940 C C . ALA A 1 392 ? 39.198 44.291 -24.249 1.00 65.27 599 ALA A C 1
ATOM 2941 O O . ALA A 1 392 ? 39.535 45.290 -23.603 1.00 69.29 599 ALA A O 1
ATOM 2943 N N . ARG A 1 393 ? 39.352 44.205 -25.567 1.00 63.17 600 ARG A N 1
ATOM 2944 C CA . ARG A 1 393 ? 39.929 45.288 -26.345 1.00 68.01 600 ARG A CA 1
ATOM 2945 C C . ARG A 1 393 ? 39.352 45.235 -27.753 1.00 70.00 600 ARG A C 1
ATOM 2946 O O . ARG A 1 393 ? 38.872 44.193 -28.210 1.00 66.59 600 ARG A O 1
ATOM 2954 N N . ALA A 1 394 ? 39.394 46.377 -28.434 1.00 73.10 601 ALA A N 1
ATOM 2955 C CA . ALA A 1 394 ? 38.951 46.415 -29.818 1.00 76.16 601 ALA A CA 1
ATOM 2956 C C . ALA A 1 394 ? 39.804 45.472 -30.654 1.00 76.95 601 ALA A C 1
ATOM 2957 O O . ALA A 1 394 ? 41.025 45.398 -30.487 1.00 77.05 601 ALA A O 1
ATOM 2959 N N . LEU A 1 395 ? 39.150 44.729 -31.540 1.00 78.71 602 LEU A N 1
ATOM 2960 C CA . LEU A 1 395 ? 39.861 43.774 -32.375 1.00 82.08 602 LEU A CA 1
ATOM 2961 C C . LEU A 1 395 ? 40.824 44.498 -33.310 1.00 87.11 602 LEU A C 1
ATOM 2962 O O . LEU A 1 395 ? 40.457 45.476 -33.967 1.00 89.44 602 LEU A O 1
ATOM 2967 N N . GLY A 1 396 ? 42.072 44.020 -33.355 1.00 89.20 603 GLY A N 1
ATOM 2968 C CA . GLY A 1 396 ? 43.083 44.634 -34.187 1.00 94.08 603 GLY A CA 1
ATOM 2969 C C . GLY A 1 396 ? 43.186 43.994 -35.560 1.00 97.38 603 GLY A C 1
ATOM 2970 O O . GLY A 1 396 ? 42.670 42.905 -35.809 1.00 96.49 603 GLY A O 1
ATOM 2971 N N . ASP A 1 397 ? 43.872 44.700 -36.464 1.00 101.58 604 ASP A N 1
ATOM 2972 C CA . ASP A 1 397 ? 44.007 44.212 -37.832 1.00 103.73 604 ASP A CA 1
ATOM 2973 C C . ASP A 1 397 ? 44.887 42.971 -37.910 1.00 100.22 604 ASP A C 1
ATOM 2974 O O . ASP A 1 397 ? 44.719 42.154 -38.823 1.00 99.73 604 ASP A O 1
ATOM 2979 N N . ARG A 1 398 ? 45.822 42.810 -36.976 1.00 97.26 605 ARG A N 1
ATOM 2980 C CA . ARG A 1 398 ? 46.729 41.671 -36.967 1.00 97.05 605 ARG A CA 1
ATOM 2981 C C . ARG A 1 398 ? 46.248 40.538 -36.070 1.00 98.06 605 ARG A C 1
ATOM 2982 O O . ARG A 1 398 ? 47.029 39.629 -35.766 1.00 100.40 605 ARG A O 1
ATOM 2986 N N . ASP A 1 399 ? 44.990 40.568 -35.636 1.00 96.21 606 ASP A N 1
ATOM 2987 C CA . ASP A 1 399 ? 44.444 39.523 -34.780 1.00 91.57 606 ASP A CA 1
ATOM 2988 C C . ASP A 1 399 ? 43.766 38.459 -35.634 1.00 86.53 606 ASP A C 1
ATOM 2989 O O . ASP A 1 399 ? 43.016 38.783 -36.560 1.00 86.64 606 ASP A O 1
ATOM 2994 N N . SER A 1 400 ? 44.032 37.193 -35.316 1.00 81.98 607 SER A N 1
ATOM 2995 C CA . SER A 1 400 ? 43.486 36.089 -36.094 1.00 79.61 607 SER A CA 1
ATOM 2996 C C . SER A 1 400 ? 41.967 36.044 -35.976 1.00 76.38 607 SER A C 1
ATOM 2997 O O . SER A 1 400 ? 41.398 36.344 -34.923 1.00 74.46 607 SER A O 1
ATOM 3000 N N . ALA A 1 401 ? 41.308 35.657 -37.070 1.00 75.27 608 ALA A N 1
ATOM 3001 C CA . ALA A 1 401 ? 39.854 35.531 -37.047 1.00 74.32 608 ALA A CA 1
ATOM 3002 C C . ALA A 1 401 ? 39.411 34.395 -36.131 1.00 73.23 608 ALA A C 1
ATOM 3003 O O . ALA A 1 401 ? 38.415 34.525 -35.409 1.00 71.24 608 ALA A O 1
ATOM 3005 N N . ARG A 1 402 ? 40.131 33.275 -36.150 1.00 74.51 609 ARG A N 1
ATOM 3006 C CA . ARG A 1 402 ? 39.823 32.137 -35.294 1.00 72.99 609 ARG A CA 1
ATOM 3007 C C . ARG A 1 402 ? 40.572 32.266 -33.975 1.00 68.32 609 ARG A C 1
ATOM 3008 O O . ARG A 1 402 ? 41.794 32.448 -33.964 1.00 68.02 609 ARG A O 1
ATOM 3016 N N . GLN A 1 403 ? 39.839 32.158 -32.869 1.00 64.93 610 GLN A N 1
ATOM 3017 C CA . GLN A 1 403 ? 40.409 32.244 -31.534 1.00 64.89 610 GLN A CA 1
ATOM 3018 C C . GLN A 1 403 ? 39.986 31.031 -30.719 1.00 61.26 610 GLN A C 1
ATOM 3019 O O . GLN A 1 403 ? 38.933 30.435 -30.963 1.00 60.73 610 GLN A O 1
ATOM 3025 N N . ARG A 1 404 ? 40.812 30.671 -29.743 1.00 60.00 611 ARG A N 1
ATOM 3026 C CA . ARG A 1 404 ? 40.556 29.490 -28.930 1.00 58.45 611 ARG A CA 1
ATOM 3027 C C . ARG A 1 404 ? 40.914 29.764 -27.479 1.00 53.79 611 ARG A C 1
ATOM 3028 O O . ARG A 1 404 ? 42.018 30.235 -27.188 1.00 52.20 611 ARG A O 1
ATOM 3036 N N . LEU A 1 405 ? 39.978 29.461 -26.578 1.00 52.94 612 LEU A N 1
ATOM 3037 C CA . LEU A 1 405 ? 40.168 29.579 -25.138 1.00 50.95 612 LEU A CA 1
ATOM 3038 C C . LEU A 1 405 ? 39.939 28.223 -24.484 1.00 52.43 612 LEU A C 1
ATOM 3039 O O . LEU A 1 405 ? 38.948 27.547 -24.783 1.00 52.64 612 LEU A O 1
ATOM 3044 N N . LEU A 1 406 ? 40.843 27.835 -23.584 1.00 52.54 613 LEU A N 1
ATOM 3045 C CA . LEU A 1 406 ? 40.665 26.658 -22.738 1.00 49.34 613 LEU A CA 1
ATOM 3046 C C . LEU A 1 406 ? 40.409 27.154 -21.321 1.00 48.25 613 LEU A C 1
ATOM 3047 O O . LEU A 1 406 ? 41.316 27.682 -20.670 1.00 49.61 613 LEU A O 1
ATOM 3052 N N . VAL A 1 407 ? 39.178 26.989 -20.847 1.00 47.35 614 VAL A N 1
ATOM 3053 C CA . VAL A 1 407 ? 38.752 27.559 -19.575 1.00 46.87 614 VAL A CA 1
ATOM 3054 C C . VAL A 1 407 ? 38.524 26.449 -18.558 1.00 47.72 614 VAL A C 1
ATOM 3055 O O . VAL A 1 407 ? 38.159 25.317 -18.898 1.00 47.63 614 VAL A O 1
ATOM 3059 N N . ALA A 1 408 ? 38.735 26.792 -17.290 1.00 46.20 615 ALA A N 1
ATOM 3060 C CA . ALA A 1 408 ? 38.555 25.866 -16.183 1.00 46.09 615 ALA A CA 1
ATOM 3061 C C . ALA A 1 408 ? 37.640 26.504 -15.150 1.00 48.69 615 ALA A C 1
ATOM 3062 O O . ALA A 1 408 ? 37.862 27.650 -14.740 1.00 50.49 615 ALA A O 1
ATOM 3064 N N . VAL A 1 409 ? 36.612 25.771 -14.739 1.00 48.80 616 VAL A N 1
ATOM 3065 C CA . VAL A 1 409 ? 35.763 26.166 -13.623 1.00 49.29 616 VAL A CA 1
ATOM 3066 C C . VAL A 1 409 ? 36.158 25.314 -12.423 1.00 48.51 616 VAL A C 1
ATOM 3067 O O . VAL A 1 409 ? 36.070 24.080 -12.470 1.00 47.40 616 VAL A O 1
ATOM 3071 N N . ARG A 1 410 ? 36.624 25.971 -11.360 1.00 48.71 617 ARG A N 1
ATOM 3072 C CA . ARG A 1 410 ? 37.144 25.309 -10.172 1.00 48.60 617 ARG A CA 1
ATOM 3073 C C . ARG A 1 410 ? 36.289 25.651 -8.960 1.00 47.93 617 ARG A C 1
ATOM 3074 O O . ARG A 1 410 ? 35.710 26.738 -8.877 1.00 48.27 617 ARG A O 1
ATOM 3082 N N . ASP A 1 411 ? 36.212 24.721 -8.012 1.00 47.59 618 ASP A N 1
ATOM 3083 C CA . ASP A 1 411 ? 35.586 25.045 -6.743 1.00 48.66 618 ASP A CA 1
ATOM 3084 C C . ASP A 1 411 ? 36.653 25.540 -5.766 1.00 49.54 618 ASP A C 1
ATOM 3085 O O . ASP A 1 411 ? 37.841 25.621 -6.090 1.00 48.84 618 ASP A O 1
ATOM 3090 N N . GLY A 1 412 ? 36.227 25.891 -4.560 1.00 49.17 619 GLY A N 1
ATOM 3091 C CA . GLY A 1 412 ? 37.147 26.436 -3.585 1.00 53.60 619 GLY A CA 1
ATOM 3092 C C . GLY A 1 412 ? 37.598 25.421 -2.556 1.00 55.69 619 GLY A C 1
ATOM 3093 O O . GLY A 1 412 ? 38.116 25.787 -1.500 1.00 51.53 619 GLY A O 1
ATOM 3094 N N . GLY A 1 413 ? 37.414 24.140 -2.863 1.00 60.12 620 GLY A N 1
ATOM 3095 C CA . GLY A 1 413 ? 37.813 23.076 -1.971 1.00 61.06 620 GLY A CA 1
ATOM 3096 C C . GLY A 1 413 ? 39.312 22.854 -1.963 1.00 65.76 620 GLY A C 1
ATOM 3097 O O . GLY A 1 413 ? 40.079 23.474 -2.701 1.00 65.50 620 GLY A O 1
ATOM 3098 N N . GLN A 1 414 ? 39.729 21.944 -1.091 1.00 72.74 621 GLN A N 1
ATOM 3099 C CA . GLN A 1 414 ? 41.131 21.584 -0.951 1.00 79.28 621 GLN A CA 1
ATOM 3100 C C . GLN A 1 414 ? 41.253 20.066 -0.843 1.00 78.63 621 GLN A C 1
ATOM 3101 O O . GLN A 1 414 ? 40.872 19.482 0.172 1.00 80.73 621 GLN A O 1
ATOM 3107 N N . PRO A 1 415 ? 41.768 19.416 -1.900 1.00 76.84 622 PRO A N 1
ATOM 3108 C CA . PRO A 1 415 ? 42.210 20.043 -3.154 1.00 74.59 622 PRO A CA 1
ATOM 3109 C C . PRO A 1 415 ? 41.038 20.430 -4.061 1.00 70.21 622 PRO A C 1
ATOM 3110 O O . PRO A 1 415 ? 39.950 19.867 -3.922 1.00 73.65 622 PRO A O 1
ATOM 3114 N N . PRO A 1 416 ? 41.253 21.403 -4.948 1.00 62.40 623 PRO A N 1
ATOM 3115 C CA . PRO A 1 416 ? 40.160 21.891 -5.806 1.00 60.81 623 PRO A CA 1
ATOM 3116 C C . PRO A 1 416 ? 39.835 20.921 -6.935 1.00 60.32 623 PRO A C 1
ATOM 3117 O O . PRO A 1 416 ? 40.720 20.505 -7.687 1.00 61.55 623 PRO A O 1
ATOM 3121 N N . LEU A 1 417 ? 38.554 20.581 -7.065 1.00 57.00 624 LEU A N 1
ATOM 3122 C CA . LEU A 1 417 ? 38.060 19.872 -8.238 1.00 53.42 624 LEU A CA 1
ATOM 3123 C C . LEU A 1 417 ? 37.639 20.874 -9.310 1.00 51.19 624 LEU A C 1
ATOM 3124 O O . LEU A 1 417 ? 37.287 22.020 -9.012 1.00 45.88 624 LEU A O 1
ATOM 3129 N N . SER A 1 418 ? 37.676 20.434 -10.569 1.00 56.29 625 SER A N 1
ATOM 3130 C CA . SER A 1 418 ? 37.431 21.355 -11.669 1.00 60.60 625 SER A CA 1
ATOM 3131 C C . SER A 1 418 ? 36.787 20.639 -12.848 1.00 59.38 625 SER A C 1
ATOM 3132 O O . SER A 1 418 ? 36.783 19.408 -12.938 1.00 60.26 625 SER A O 1
ATOM 3135 N N . ALA A 1 419 ? 36.236 21.445 -13.751 1.00 56.37 626 ALA A N 1
ATOM 3136 C CA . ALA A 1 419 ? 35.804 21.015 -15.070 1.00 56.53 626 ALA A CA 1
ATOM 3137 C C . ALA A 1 419 ? 36.381 21.982 -16.095 1.00 58.41 626 ALA A C 1
ATOM 3138 O O . ALA A 1 419 ? 36.691 23.133 -15.773 1.00 57.10 626 ALA A O 1
ATOM 3140 N N . THR A 1 420 ? 36.536 21.507 -17.329 1.00 61.13 627 THR A N 1
ATOM 3141 C CA . THR A 1 420 ? 37.152 22.295 -18.385 1.00 64.99 627 THR A CA 1
ATOM 3142 C C . THR A 1 420 ? 36.247 22.333 -19.609 1.00 61.61 627 THR A C 1
ATOM 3143 O O . THR A 1 420 ? 35.386 21.471 -19.800 1.00 63.39 627 THR A O 1
ATOM 3147 N N . ALA A 1 421 ? 36.452 23.356 -20.439 1.00 56.97 628 ALA A N 1
ATOM 3148 C CA . ALA A 1 421 ? 35.753 23.479 -21.711 1.00 55.52 628 ALA A CA 1
ATOM 3149 C C . ALA A 1 421 ? 36.614 24.283 -22.677 1.00 58.07 628 ALA A C 1
ATOM 3150 O O . ALA A 1 421 ? 37.271 25.249 -22.277 1.00 55.97 628 ALA A O 1
ATOM 3152 N N . THR A 1 422 ? 36.613 23.876 -23.944 1.00 61.80 629 THR A N 1
ATOM 3153 C CA . THR A 1 422 ? 37.314 24.602 -24.996 1.00 66.19 629 THR A CA 1
ATOM 3154 C C . THR A 1 422 ? 36.315 25.441 -25.779 1.00 61.53 629 THR A C 1
ATOM 3155 O O . THR A 1 422 ? 35.315 24.920 -26.281 1.00 60.40 629 THR A O 1
ATOM 3159 N N . LEU A 1 423 ? 36.586 26.733 -25.878 1.00 57.93 630 LEU A N 1
ATOM 3160 C CA . LEU A 1 423 ? 35.694 27.678 -26.537 1.00 52.59 630 LEU A CA 1
ATOM 3161 C C . LEU A 1 423 ? 36.375 28.160 -27.806 1.00 52.29 630 LEU A C 1
ATOM 3162 O O . LEU A 1 423 ? 37.359 28.904 -27.739 1.00 51.68 630 LEU A O 1
ATOM 3167 N N . HIS A 1 424 ? 35.859 27.728 -28.954 1.00 53.79 631 HIS A N 1
ATOM 3168 C CA . HIS A 1 424 ? 36.301 28.229 -30.248 1.00 55.35 631 HIS A CA 1
ATOM 3169 C C . HIS A 1 424 ? 35.516 29.500 -30.548 1.00 55.69 631 HIS A C 1
ATOM 3170 O O . HIS A 1 424 ? 34.304 29.450 -30.781 1.00 56.36 631 HIS A O 1
ATOM 3177 N N . LEU A 1 425 ? 36.200 30.637 -30.527 1.00 56.19 632 LEU A N 1
ATOM 3178 C CA . LEU A 1 425 ? 35.593 31.930 -30.816 1.00 59.09 632 LEU A CA 1
ATOM 3179 C C . LEU A 1 425 ? 36.113 32.409 -32.166 1.00 63.25 632 LEU A C 1
ATOM 3180 O O . LEU A 1 425 ? 37.320 32.608 -32.337 1.00 65.25 632 LEU A O 1
ATOM 3185 N N . ILE A 1 426 ? 35.207 32.581 -33.124 1.00 65.98 633 ILE A N 1
ATOM 3186 C CA . ILE A 1 426 ? 35.566 32.880 -34.506 1.00 66.31 633 ILE A CA 1
ATOM 3187 C C . ILE A 1 426 ? 34.892 34.182 -34.908 1.00 66.93 633 ILE A C 1
ATOM 3188 O O . ILE A 1 426 ? 33.657 34.268 -34.923 1.00 67.70 633 ILE A O 1
ATOM 3193 N N . PHE A 1 427 ? 35.697 35.188 -35.238 1.00 67.97 634 PHE A N 1
ATOM 3194 C CA . PHE A 1 427 ? 35.166 36.477 -35.653 1.00 71.04 634 PHE A CA 1
ATOM 3195 C C . PHE A 1 427 ? 34.618 36.406 -37.069 1.00 74.75 634 PHE A C 1
ATOM 3196 O O . PHE A 1 427 ? 35.235 35.823 -37.965 1.00 76.01 634 PHE A O 1
ATOM 3204 N N . ALA A 1 428 ? 33.452 37.010 -37.268 1.00 76.71 635 ALA A N 1
ATOM 3205 C CA . ALA A 1 428 ? 32.835 37.067 -38.583 1.00 79.46 635 ALA A CA 1
ATOM 3206 C C . ALA A 1 428 ? 33.309 38.312 -39.316 1.00 83.00 635 ALA A C 1
ATOM 3207 O O . ALA A 1 428 ? 33.341 39.407 -38.741 1.00 82.94 635 ALA A O 1
ATOM 3209 N N . ASP A 1 429 ? 33.684 38.138 -40.578 1.00 86.29 636 ASP A N 1
ATOM 3210 C CA . ASP A 1 429 ? 33.972 39.279 -41.425 1.00 89.90 636 ASP A CA 1
ATOM 3211 C C . ASP A 1 429 ? 32.673 39.992 -41.787 1.00 92.90 636 ASP A C 1
ATOM 3212 O O . ASP A 1 429 ? 31.615 39.371 -41.925 1.00 92.41 636 ASP A O 1
ATOM 3217 N N . SER A 1 430 ? 32.756 41.311 -41.918 1.00 98.24 637 SER A N 1
ATOM 3218 C CA . SER A 1 430 ? 31.602 42.110 -42.323 1.00 101.17 637 SER A CA 1
ATOM 3219 C C . SER A 1 430 ? 31.389 42.029 -43.833 1.00 102.83 637 SER A C 1
ATOM 3220 O O . SER A 1 430 ? 30.256 42.037 -44.313 1.00 104.80 637 SER A O 1
ATOM 3223 N N . PRO B 1 2 ? -13.689 34.579 -23.804 1.00 148.42 209 PRO B N 1
ATOM 3224 C CA . PRO B 1 2 ? -13.400 33.418 -22.955 1.00 143.19 209 PRO B CA 1
ATOM 3225 C C . PRO B 1 2 ? -11.992 33.456 -22.366 1.00 140.19 209 PRO B C 1
ATOM 3226 O O . PRO B 1 2 ? -11.107 32.756 -22.861 1.00 141.52 209 PRO B O 1
ATOM 3230 N N . PRO B 1 3 ? -11.787 34.258 -21.324 1.00 137.40 210 PRO B N 1
ATOM 3231 C CA . PRO B 1 3 ? -10.459 34.337 -20.706 1.00 133.51 210 PRO B CA 1
ATOM 3232 C C . PRO B 1 3 ? -10.094 33.030 -20.021 1.00 130.35 210 PRO B C 1
ATOM 3233 O O . PRO B 1 3 ? -10.939 32.170 -19.764 1.00 136.62 210 PRO B O 1
ATOM 3237 N N . MET B 1 4 ? -8.802 32.882 -19.733 1.00 116.83 211 MET B N 1
ATOM 3238 C CA . MET B 1 4 ? -8.303 31.668 -19.105 1.00 106.63 211 MET B CA 1
ATOM 3239 C C . MET B 1 4 ? -7.158 32.004 -18.165 1.00 97.25 211 MET B C 1
ATOM 3240 O O . MET B 1 4 ? -6.327 32.863 -18.470 1.00 98.17 211 MET B O 1
ATOM 3245 N N . PHE B 1 5 ? -7.119 31.308 -17.034 1.00 88.41 212 PHE B N 1
ATOM 3246 C CA . PHE B 1 5 ? -6.017 31.404 -16.092 1.00 81.68 212 PHE B CA 1
ATOM 3247 C C . PHE B 1 5 ? -4.900 30.441 -16.479 1.00 78.87 212 PHE B C 1
ATOM 3248 O O . PHE B 1 5 ? -5.119 29.439 -17.162 1.00 80.75 212 PHE B O 1
ATOM 3256 N N . SER B 1 6 ? -3.688 30.756 -16.012 1.00 74.73 213 SER B N 1
ATOM 3257 C CA . SER B 1 6 ? -2.524 29.916 -16.281 1.00 71.83 213 SER B CA 1
ATOM 3258 C C . SER B 1 6 ? -2.668 28.510 -15.703 1.00 67.18 213 SER B C 1
ATOM 3259 O O . SER B 1 6 ? -2.006 27.582 -16.182 1.00 70.21 213 SER B O 1
ATOM 3262 N N . GLN B 1 7 ? -3.513 28.331 -14.692 1.00 60.41 214 GLN B N 1
ATOM 3263 C CA . GLN B 1 7 ? -3.746 27.028 -14.079 1.00 59.93 214 GLN B CA 1
ATOM 3264 C C . GLN B 1 7 ? -5.029 27.128 -13.265 1.00 56.43 214 GLN B C 1
ATOM 3265 O O . GLN B 1 7 ? -5.539 28.222 -13.015 1.00 55.01 214 GLN B O 1
ATOM 3271 N N . ASP B 1 8 ? -5.547 25.972 -12.852 1.00 55.91 215 ASP B N 1
ATOM 3272 C CA . ASP B 1 8 ? -6.840 25.951 -12.178 1.00 57.83 215 ASP B CA 1
ATOM 3273 C C . ASP B 1 8 ? -6.737 26.156 -10.669 1.00 55.76 215 ASP B C 1
ATOM 3274 O O . ASP B 1 8 ? -7.574 26.853 -10.086 1.00 54.65 215 ASP B O 1
ATOM 3279 N N . VAL B 1 9 ? -5.734 25.572 -10.018 1.00 55.73 216 VAL B N 1
ATOM 3280 C CA . VAL B 1 9 ? -5.595 25.648 -8.567 1.00 54.47 216 VAL B CA 1
ATOM 3281 C C . VAL B 1 9 ? -4.205 26.174 -8.238 1.00 53.48 216 VAL B C 1
ATOM 3282 O O . VAL B 1 9 ? -3.200 25.564 -8.625 1.00 51.87 216 VAL B O 1
ATOM 3286 N N . PHE B 1 10 ? -4.151 27.299 -7.527 1.00 54.17 217 PHE B N 1
ATOM 3287 C CA . PHE B 1 10 ? -2.909 27.862 -7.013 1.00 56.28 217 PHE B CA 1
ATOM 3288 C C . PHE B 1 10 ? -2.782 27.537 -5.526 1.00 58.71 217 PHE B C 1
ATOM 3289 O O . PHE B 1 10 ? -3.770 27.579 -4.787 1.00 57.85 217 PHE B O 1
ATOM 3297 N N . SER B 1 11 ? -1.564 27.224 -5.087 1.00 61.22 218 SER B N 1
ATOM 3298 C CA . SER B 1 11 ? -1.284 26.951 -3.682 1.00 61.54 218 SER B CA 1
ATOM 3299 C C . SER B 1 11 ? -0.327 27.997 -3.131 1.00 62.53 218 SER B C 1
ATOM 3300 O O . SER B 1 11 ? 0.651 28.369 -3.789 1.00 65.15 218 SER B O 1
ATOM 3303 N N . VAL B 1 12 ? -0.607 28.455 -1.913 1.00 61.27 219 VAL B N 1
ATOM 3304 C CA . VAL B 1 12 ? 0.114 29.565 -1.300 1.00 60.67 219 VAL B CA 1
ATOM 3305 C C . VAL B 1 12 ? 0.037 29.403 0.216 1.00 56.61 219 VAL B C 1
ATOM 3306 O O . VAL B 1 12 ? -0.994 28.986 0.752 1.00 52.34 219 VAL B O 1
ATOM 3310 N N . THR B 1 13 ? 1.140 29.704 0.907 1.00 58.08 220 THR B N 1
ATOM 3311 C CA . THR B 1 13 ? 1.217 29.562 2.357 1.00 59.00 220 THR B CA 1
ATOM 3312 C C . THR B 1 13 ? 1.606 30.884 3.011 1.00 58.85 220 THR B C 1
ATOM 3313 O O . THR B 1 13 ? 2.525 31.571 2.553 1.00 57.76 220 THR B O 1
ATOM 3317 N N . LEU B 1 14 ? 0.920 31.225 4.102 1.00 59.77 221 LEU B N 1
ATOM 3318 C CA . LEU B 1 14 ? 1.154 32.475 4.813 1.00 62.37 221 LEU B CA 1
ATOM 3319 C C . LEU B 1 14 ? 1.415 32.217 6.290 1.00 61.97 221 LEU B C 1
ATOM 3320 O O . LEU B 1 14 ? 0.774 31.358 6.903 1.00 61.68 221 LEU B O 1
ATOM 3325 N N . ARG B 1 15 ? 2.364 32.963 6.854 1.00 62.32 222 ARG B N 1
ATOM 3326 C CA A ARG B 1 15 ? 2.570 32.958 8.296 0.56 64.82 222 ARG B CA 1
ATOM 3327 C CA B ARG B 1 15 ? 2.564 32.948 8.296 0.44 64.76 222 ARG B CA 1
ATOM 3328 C C . ARG B 1 15 ? 1.436 33.706 8.983 1.00 63.03 222 ARG B C 1
ATOM 3329 O O . ARG B 1 15 ? 1.022 34.778 8.535 1.00 65.71 222 ARG B O 1
ATOM 3344 N N . GLU B 1 16 ? 0.936 33.144 10.083 1.00 62.89 223 GLU B N 1
ATOM 3345 C CA . GLU B 1 16 ? -0.223 33.736 10.747 1.00 61.41 223 GLU B CA 1
ATOM 3346 C C . GLU B 1 16 ? 0.019 35.167 11.222 1.00 61.78 223 GLU B C 1
ATOM 3347 O O . GLU B 1 16 ? -0.950 35.882 11.498 1.00 60.49 223 GLU B O 1
ATOM 3353 N N . ASP B 1 17 ? 1.271 35.616 11.303 1.00 64.43 224 ASP B N 1
ATOM 3354 C CA . ASP B 1 17 ? 1.567 36.943 11.827 1.00 70.17 224 ASP B CA 1
ATOM 3355 C C . ASP B 1 17 ? 1.896 37.963 10.736 1.00 68.34 224 ASP B C 1
ATOM 3356 O O . ASP B 1 17 ? 2.489 39.003 11.037 1.00 69.44 224 ASP B O 1
ATOM 3361 N N . VAL B 1 18 ? 1.518 37.702 9.488 1.00 65.56 225 VAL B N 1
ATOM 3362 C CA . VAL B 1 18 ? 1.830 38.670 8.426 1.00 67.71 225 VAL B CA 1
ATOM 3363 C C . VAL B 1 18 ? 0.992 39.927 8.629 1.00 72.43 225 VAL B C 1
ATOM 3364 O O . VAL B 1 18 ? -0.177 39.827 9.045 1.00 72.26 225 VAL B O 1
ATOM 3368 N N . PRO B 1 19 ? 1.538 41.116 8.374 1.00 76.65 226 PRO B N 1
ATOM 3369 C CA . PRO B 1 19 ? 0.754 42.332 8.567 1.00 79.21 226 PRO B CA 1
ATOM 3370 C C . PRO B 1 19 ? -0.410 42.376 7.600 1.00 77.67 226 PRO B C 1
ATOM 3371 O O . PRO B 1 19 ? -0.328 41.845 6.477 1.00 74.54 226 PRO B O 1
ATOM 3375 N N . PRO B 1 20 ? -1.526 42.987 7.997 1.00 80.89 227 PRO B N 1
ATOM 3376 C CA . PRO B 1 20 ? -2.630 43.180 7.050 1.00 79.82 227 PRO B CA 1
ATOM 3377 C C . PRO B 1 20 ? -2.184 44.045 5.881 1.00 81.30 227 PRO B C 1
ATOM 3378 O O . PRO B 1 20 ? -1.433 45.009 6.047 1.00 83.23 227 PRO B O 1
ATOM 3382 N N . GLY B 1 21 ? -2.653 43.688 4.690 1.00 80.61 228 GLY B N 1
ATOM 3383 C CA . GLY B 1 21 ? -2.125 44.253 3.469 1.00 84.23 228 GLY B CA 1
ATOM 3384 C C . GLY B 1 21 ? -1.033 43.431 2.829 1.00 85.24 228 GLY B C 1
ATOM 3385 O O . GLY B 1 21 ? -0.415 43.894 1.864 1.00 88.28 228 GLY B O 1
ATOM 3386 N N . PHE B 1 22 ? -0.776 42.230 3.338 1.00 84.47 229 PHE B N 1
ATOM 3387 C CA . PHE B 1 22 ? 0.291 41.388 2.819 1.00 85.19 229 PHE B CA 1
ATOM 3388 C C . PHE B 1 22 ? -0.093 40.822 1.457 1.00 85.05 229 PHE B C 1
ATOM 3389 O O . PHE B 1 22 ? -1.223 40.371 1.251 1.00 81.20 229 PHE B O 1
ATOM 3397 N N . SER B 1 23 ? 0.857 40.851 0.523 1.00 90.69 230 SER B N 1
ATOM 3398 C CA . SER B 1 23 ? 0.608 40.353 -0.825 1.00 94.92 230 SER B CA 1
ATOM 3399 C C . SER B 1 23 ? 0.510 38.832 -0.813 1.00 86.58 230 SER B C 1
ATOM 3400 O O . SER B 1 23 ? 1.487 38.141 -0.504 1.00 87.38 230 SER B O 1
ATOM 3403 N N . VAL B 1 24 ? -0.667 38.308 -1.153 1.00 79.16 231 VAL B N 1
ATOM 3404 C CA . VAL B 1 24 ? -0.901 36.868 -1.147 1.00 73.63 231 VAL B CA 1
ATOM 3405 C C . VAL B 1 24 ? -0.568 36.286 -2.514 1.00 71.96 231 VAL B C 1
ATOM 3406 O O . VAL B 1 24 ? 0.291 35.404 -2.631 1.00 71.86 231 VAL B O 1
ATOM 3410 N N . LEU B 1 25 ? -1.246 36.774 -3.552 1.00 70.62 232 LEU B N 1
ATOM 3411 C CA . LEU B 1 25 ? -1.086 36.267 -4.909 1.00 66.75 232 LEU B CA 1
ATOM 3412 C C . LEU B 1 25 ? -1.888 37.144 -5.858 1.00 67.67 232 LEU B C 1
ATOM 3413 O O . LEU B 1 25 ? -2.943 37.668 -5.490 1.00 67.55 232 LEU B O 1
ATOM 3418 N N . GLN B 1 26 ? -1.378 37.296 -7.078 1.00 67.80 233 GLN B N 1
ATOM 3419 C CA . GLN B 1 26 ? -2.105 37.950 -8.160 1.00 71.03 233 GLN B CA 1
ATOM 3420 C C . GLN B 1 26 ? -2.396 36.922 -9.245 1.00 71.20 233 GLN B C 1
ATOM 3421 O O . GLN B 1 26 ? -1.468 36.369 -9.847 1.00 71.91 233 GLN B O 1
ATOM 3427 N N . VAL B 1 27 ? -3.678 36.663 -9.488 1.00 70.57 234 VAL B N 1
ATOM 3428 C CA . VAL B 1 27 ? -4.116 35.769 -10.554 1.00 70.79 234 VAL B CA 1
ATOM 3429 C C . VAL B 1 27 ? -4.635 36.616 -11.709 1.00 75.77 234 VAL B C 1
ATOM 3430 O O . VAL B 1 27 ? -5.444 37.530 -11.504 1.00 78.82 234 VAL B O 1
ATOM 3434 N N . THR B 1 28 ? -4.161 36.326 -12.922 1.00 76.57 235 THR B N 1
ATOM 3435 C CA . THR B 1 28 ? -4.574 37.051 -14.118 1.00 81.59 235 THR B CA 1
ATOM 3436 C C . THR B 1 28 ? -5.039 36.067 -15.182 1.00 83.24 235 THR B C 1
ATOM 3437 O O . THR B 1 28 ? -4.319 35.118 -15.512 1.00 80.28 235 THR B O 1
ATOM 3441 N N . ALA B 1 29 ? -6.237 36.296 -15.711 1.00 87.61 236 ALA B N 1
ATOM 3442 C CA . ALA B 1 29 ? -6.754 35.555 -16.850 1.00 92.05 236 ALA B CA 1
ATOM 3443 C C . ALA B 1 29 ? -6.599 36.389 -18.116 1.00 98.99 236 ALA B C 1
ATOM 3444 O O . ALA B 1 29 ? -6.612 37.622 -18.072 1.00 102.97 236 ALA B O 1
ATOM 3446 N N . THR B 1 30 ? -6.448 35.707 -19.249 1.00 102.73 237 THR B N 1
ATOM 3447 C CA . THR B 1 30 ? -6.129 36.361 -20.511 1.00 110.83 237 THR B CA 1
ATOM 3448 C C . THR B 1 30 ? -7.059 35.879 -21.617 1.00 113.93 237 THR B C 1
ATOM 3449 O O . THR B 1 30 ? -7.367 34.687 -21.707 1.00 112.17 237 THR B O 1
ATOM 3453 N N . ASP B 1 31 ? -7.492 36.810 -22.464 1.00 119.12 238 ASP B N 1
ATOM 3454 C CA . ASP B 1 31 ? -8.398 36.493 -23.566 1.00 123.29 238 ASP B CA 1
ATOM 3455 C C . ASP B 1 31 ? -7.676 36.519 -24.910 1.00 127.22 238 ASP B C 1
ATOM 3456 O O . ASP B 1 31 ? -6.882 35.631 -25.216 1.00 124.59 238 ASP B O 1
ATOM 3458 N N . GLU B 1 39 ? -10.297 43.815 -21.011 1.00 125.06 246 GLU B N 1
ATOM 3459 C CA . GLU B 1 39 ? -10.638 44.223 -19.651 1.00 123.61 246 GLU B CA 1
ATOM 3460 C C . GLU B 1 39 ? -11.462 43.150 -18.941 1.00 119.43 246 GLU B C 1
ATOM 3461 O O . GLU B 1 39 ? -12.576 42.832 -19.358 1.00 122.16 246 GLU B O 1
ATOM 3467 N N . ILE B 1 40 ? -10.912 42.602 -17.860 1.00 113.69 247 ILE B N 1
ATOM 3468 C CA . ILE B 1 40 ? -11.527 41.506 -17.122 1.00 109.53 247 ILE B CA 1
ATOM 3469 C C . ILE B 1 40 ? -11.834 41.976 -15.707 1.00 109.26 247 ILE B C 1
ATOM 3470 O O . ILE B 1 40 ? -11.043 42.706 -15.100 1.00 108.93 247 ILE B O 1
ATOM 3475 N N . THR B 1 41 ? -12.985 41.556 -15.185 1.00 109.93 248 THR B N 1
ATOM 3476 C CA . THR B 1 41 ? -13.358 41.791 -13.797 1.00 107.21 248 THR B CA 1
ATOM 3477 C C . THR B 1 41 ? -13.174 40.511 -12.990 1.00 102.07 248 THR B C 1
ATOM 3478 O O . THR B 1 41 ? -13.539 39.423 -13.444 1.00 100.47 248 THR B O 1
ATOM 3482 N N . TYR B 1 42 ? -12.602 40.646 -11.795 1.00 99.48 249 TYR B N 1
ATOM 3483 C CA . TYR B 1 42 ? -12.346 39.518 -10.909 1.00 94.85 249 TYR B CA 1
ATOM 3484 C C . TYR B 1 42 ? -13.239 39.600 -9.678 1.00 96.59 249 TYR B C 1
ATOM 3485 O O . TYR B 1 42 ? -13.492 40.690 -9.154 1.00 101.10 249 TYR B O 1
ATOM 3494 N N . ALA B 1 43 ? -13.702 38.441 -9.214 1.00 94.13 250 ALA B N 1
ATOM 3495 C CA . ALA B 1 43 ? -14.607 38.379 -8.076 1.00 95.47 250 ALA B CA 1
ATOM 3496 C C . ALA B 1 43 ? -14.581 36.975 -7.490 1.00 95.63 250 ALA B C 1
ATOM 3497 O O . ALA B 1 43 ? -14.335 35.998 -8.203 1.00 98.97 250 ALA B O 1
ATOM 3499 N N . PHE B 1 44 ? -14.834 36.889 -6.184 1.00 90.65 251 PHE B N 1
ATOM 3500 C CA . PHE B 1 44 ? -14.962 35.605 -5.514 1.00 84.84 251 PHE B CA 1
ATOM 3501 C C . PHE B 1 44 ? -16.307 34.962 -5.840 1.00 85.12 251 PHE B C 1
ATOM 3502 O O . PHE B 1 44 ? -17.265 35.631 -6.236 1.00 88.56 251 PHE B O 1
ATOM 3510 N N . HIS B 1 45 ? -16.377 33.646 -5.649 1.00 84.06 252 HIS B N 1
ATOM 3511 C CA . HIS B 1 45 ? -17.652 32.943 -5.702 1.00 92.48 252 HIS B CA 1
ATOM 3512 C C . HIS B 1 45 ? -17.539 31.652 -4.900 1.00 91.23 252 HIS B C 1
ATOM 3513 O O . HIS B 1 45 ? -16.481 31.016 -4.885 1.00 91.00 252 HIS B O 1
ATOM 3520 N N . ASN B 1 46 ? -18.632 31.292 -4.222 1.00 91.56 253 ASN B N 1
ATOM 3521 C CA . ASN B 1 46 ? -18.702 30.088 -3.387 1.00 89.97 253 ASN B CA 1
ATOM 3522 C C . ASN B 1 46 ? -17.560 30.045 -2.371 1.00 83.43 253 ASN B C 1
ATOM 3523 O O . ASN B 1 46 ? -16.909 29.016 -2.170 1.00 78.98 253 ASN B O 1
ATOM 3528 N N . VAL B 1 47 ? -17.312 31.179 -1.722 1.00 81.65 254 VAL B N 1
ATOM 3529 C CA . VAL B 1 47 ? -16.273 31.282 -0.705 1.00 75.11 254 VAL B CA 1
ATOM 3530 C C . VAL B 1 47 ? -16.932 31.349 0.663 1.00 75.12 254 VAL B C 1
ATOM 3531 O O . VAL B 1 47 ? -18.084 31.776 0.803 1.00 79.04 254 VAL B O 1
ATOM 3535 N N . ASP B 1 48 ? -16.192 30.910 1.679 1.00 71.38 255 ASP B N 1
ATOM 3536 C CA . ASP B 1 48 ? -16.669 31.023 3.049 1.00 71.57 255 ASP B CA 1
ATOM 3537 C C . ASP B 1 48 ? -16.813 32.491 3.430 1.00 71.71 255 ASP B C 1
ATOM 3538 O O . ASP B 1 48 ? -16.134 33.366 2.885 1.00 72.10 255 ASP B O 1
ATOM 3543 N N . GLU B 1 49 ? -17.726 32.758 4.363 1.00 72.93 256 GLU B N 1
ATOM 3544 C CA . GLU B 1 49 ? -17.925 34.123 4.840 1.00 75.11 256 GLU B CA 1
ATOM 3545 C C . GLU B 1 49 ? -16.613 34.747 5.302 1.00 75.87 256 GLU B C 1
ATOM 3546 O O . GLU B 1 49 ? -16.367 35.938 5.078 1.00 78.21 256 GLU B O 1
ATOM 3552 N N . GLN B 1 50 ? -15.745 33.948 5.926 1.00 73.49 257 GLN B N 1
ATOM 3553 C CA . GLN B 1 50 ? -14.484 34.477 6.434 1.00 70.55 257 GLN B CA 1
ATOM 3554 C C . GLN B 1 50 ? -13.542 34.898 5.313 1.00 70.35 257 GLN B C 1
ATOM 3555 O O . GLN B 1 50 ? -12.730 35.809 5.508 1.00 70.49 257 GLN B O 1
ATOM 3561 N N . VAL B 1 51 ? -13.624 34.255 4.145 1.00 70.45 258 VAL B N 1
ATOM 3562 C CA . VAL B 1 51 ? -12.833 34.709 3.001 1.00 70.99 258 VAL B CA 1
ATOM 3563 C C . VAL B 1 51 ? -13.120 36.176 2.714 1.00 76.58 258 VAL B C 1
ATOM 3564 O O . VAL B 1 51 ? -12.204 36.968 2.455 1.00 77.10 258 VAL B O 1
ATOM 3568 N N . GLU B 1 52 ? -14.394 36.566 2.781 1.00 81.80 259 GLU B N 1
ATOM 3569 C CA . GLU B 1 52 ? -14.776 37.946 2.513 1.00 87.12 259 GLU B CA 1
ATOM 3570 C C . GLU B 1 52 ? -14.324 38.905 3.606 1.00 89.79 259 GLU B C 1
ATOM 3571 O O . GLU B 1 52 ? -14.257 40.112 3.358 1.00 93.35 259 GLU B O 1
ATOM 3577 N N . ARG B 1 53 ? -14.024 38.405 4.806 1.00 88.55 260 ARG B N 1
ATOM 3578 C CA . ARG B 1 53 ? -13.605 39.273 5.900 1.00 90.19 260 ARG B CA 1
ATOM 3579 C C . ARG B 1 53 ? -12.094 39.379 6.038 1.00 84.78 260 ARG B C 1
ATOM 3580 O O . ARG B 1 53 ? -11.608 40.326 6.667 1.00 86.00 260 ARG B O 1
ATOM 3588 N N . ILE B 1 54 ? -11.345 38.444 5.462 1.00 78.95 261 ILE B N 1
ATOM 3589 C CA . ILE B 1 54 ? -9.903 38.379 5.632 1.00 75.97 261 ILE B CA 1
ATOM 3590 C C . ILE B 1 54 ? -9.163 38.859 4.387 1.00 75.11 261 ILE B C 1
ATOM 3591 O O . ILE B 1 54 ? -8.151 39.556 4.494 1.00 76.46 261 ILE B O 1
ATOM 3596 N N . PHE B 1 55 ? -9.657 38.512 3.203 1.00 72.68 262 PHE B N 1
ATOM 3597 C CA . PHE B 1 55 ? -8.958 38.784 1.959 1.00 71.63 262 PHE B CA 1
ATOM 3598 C C . PHE B 1 55 ? -9.680 39.839 1.134 1.00 74.65 262 PHE B C 1
ATOM 3599 O O . PHE B 1 55 ? -10.913 39.921 1.131 1.00 77.55 262 PHE B O 1
ATOM 3607 N N . ASN B 1 56 ? -8.891 40.645 0.432 1.00 74.71 263 ASN B N 1
ATOM 3608 C CA . ASN B 1 56 ? -9.395 41.627 -0.516 1.00 78.07 263 ASN B CA 1
ATOM 3609 C C . ASN B 1 56 ? -8.909 41.261 -1.911 1.00 75.66 263 ASN B C 1
ATOM 3610 O O . ASN B 1 56 ? -7.717 41.000 -2.110 1.00 72.99 263 ASN B O 1
ATOM 3615 N N . LEU B 1 57 ? -9.830 41.242 -2.869 1.00 75.49 264 LEU B N 1
ATOM 3616 C CA . LEU B 1 57 ? -9.526 40.899 -4.251 1.00 73.71 264 LEU B CA 1
ATOM 3617 C C . LEU B 1 57 ? -9.762 42.119 -5.129 1.00 76.32 264 LEU B C 1
ATOM 3618 O O . LEU B 1 57 ? -10.861 42.684 -5.129 1.00 77.38 264 LEU B O 1
ATOM 3623 N N . ASP B 1 58 ? -8.736 42.514 -5.877 1.00 77.06 265 ASP B N 1
ATOM 3624 C CA . ASP B 1 58 ? -8.854 43.664 -6.761 1.00 81.94 265 ASP B CA 1
ATOM 3625 C C . ASP B 1 58 ? -9.778 43.335 -7.928 1.00 85.36 265 ASP B C 1
ATOM 3626 O O . ASP B 1 58 ? -9.570 42.349 -8.643 1.00 83.01 265 ASP B O 1
ATOM 3631 N N . LYS B 1 59 ? -10.800 44.172 -8.121 1.00 91.12 266 LYS B N 1
ATOM 3632 C CA . LYS B 1 59 ? -11.789 43.912 -9.162 1.00 96.54 266 LYS B CA 1
ATOM 3633 C C . LYS B 1 59 ? -11.166 43.898 -10.553 1.00 99.87 266 LYS B C 1
ATOM 3634 O O . LYS B 1 59 ? -11.617 43.145 -11.424 1.00 99.84 266 LYS B O 1
ATOM 3636 N N . ARG B 1 60 ? -10.137 44.711 -10.786 1.00 103.04 267 ARG B N 1
ATOM 3637 C CA . ARG B 1 60 ? -9.523 44.798 -12.105 1.00 108.26 267 ARG B CA 1
ATOM 3638 C C . ARG B 1 60 ? -8.115 44.227 -12.177 1.00 106.47 267 ARG B C 1
ATOM 3639 O O . ARG B 1 60 ? -7.745 43.670 -13.213 1.00 108.47 26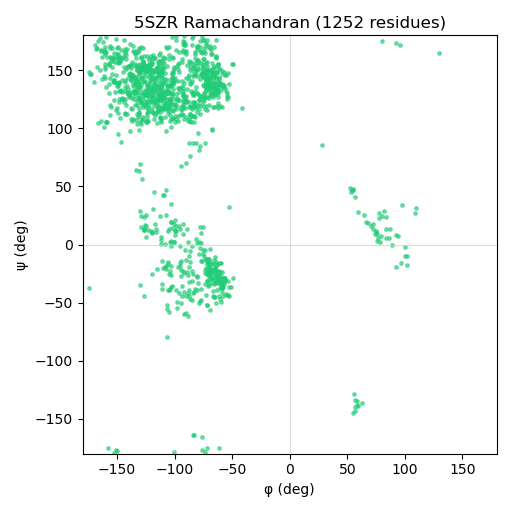7 ARG B O 1
ATOM 3643 N N . THR B 1 61 ? -7.320 44.348 -11.111 1.00 103.99 268 THR B N 1
ATOM 3644 C CA . THR B 1 61 ? -5.931 43.907 -11.175 1.00 102.60 268 THR B CA 1
ATOM 3645 C C . THR B 1 61 ? -5.790 42.419 -10.884 1.00 95.98 268 THR B C 1
ATOM 3646 O O . THR B 1 61 ? -4.891 41.767 -11.429 1.00 91.35 268 THR B O 1
ATOM 3650 N N . GLY B 1 62 ? -6.662 41.862 -10.050 1.00 96.31 269 GLY B N 1
ATOM 3651 C CA . GLY B 1 62 ? -6.546 40.468 -9.689 1.00 91.93 269 GLY B CA 1
ATOM 3652 C C . GLY B 1 62 ? -5.572 40.186 -8.572 1.00 84.12 269 GLY B C 1
ATOM 3653 O O . GLY B 1 62 ? -5.315 39.012 -8.277 1.00 79.52 269 GLY B O 1
ATOM 3654 N N . GLU B 1 63 ? -5.006 41.221 -7.955 1.00 80.90 270 GLU B N 1
ATOM 3655 C CA . GLU B 1 63 ? -4.210 41.036 -6.752 1.00 82.47 270 GLU B CA 1
ATOM 3656 C C . GLU B 1 63 ? -5.094 40.586 -5.595 1.00 77.53 270 GLU B C 1
ATOM 3657 O O . GLU B 1 63 ? -6.261 40.972 -5.484 1.00 76.95 270 GLU B O 1
ATOM 3663 N N . ILE B 1 64 ? -4.522 39.761 -4.725 1.00 73.87 271 ILE B N 1
ATOM 3664 C CA . ILE B 1 64 ? -5.194 39.298 -3.520 1.00 73.11 271 ILE B CA 1
ATOM 3665 C C . ILE B 1 64 ? -4.303 39.641 -2.337 1.00 75.07 271 ILE B C 1
ATOM 3666 O O . ILE B 1 64 ? -3.141 39.220 -2.290 1.00 75.16 271 ILE B O 1
ATOM 3671 N N . THR B 1 65 ? -4.837 40.415 -1.397 1.00 76.38 272 THR B N 1
ATOM 3672 C CA . THR B 1 65 ? -4.107 40.813 -0.203 1.00 76.07 272 THR B CA 1
ATOM 3673 C C . THR B 1 65 ? -4.965 40.554 1.024 1.00 76.54 272 THR B C 1
ATOM 3674 O O . THR B 1 65 ? -6.198 40.557 0.951 1.00 77.40 272 THR B O 1
ATOM 3678 N N . THR B 1 66 ? -4.302 40.322 2.153 1.00 75.47 273 THR B N 1
ATOM 3679 C CA . THR B 1 66 ? -5.016 40.233 3.417 1.00 74.44 273 THR B CA 1
ATOM 3680 C C . THR B 1 66 ? -5.458 41.623 3.849 1.00 77.31 273 THR B C 1
ATOM 3681 O O . THR B 1 66 ? -4.712 42.596 3.713 1.00 79.08 273 THR B O 1
ATOM 3685 N N . LYS B 1 67 ? -6.687 41.723 4.354 1.00 78.09 274 LYS B N 1
ATOM 3686 C CA . LYS B 1 67 ? -7.185 42.985 4.886 1.00 83.11 274 LYS B CA 1
ATOM 3687 C C . LYS B 1 67 ? -7.474 42.905 6.380 1.00 85.98 274 LYS B C 1
ATOM 3688 O O . LYS B 1 67 ? -8.074 43.832 6.938 1.00 92.15 274 LYS B O 1
ATOM 3694 N N . ASP B 1 68 ? -7.053 41.830 7.040 1.00 82.14 275 ASP B N 1
ATOM 3695 C CA . ASP B 1 68 ? -7.229 41.677 8.475 1.00 82.22 275 ASP B CA 1
ATOM 3696 C C . ASP B 1 68 ? -6.121 40.769 8.993 1.00 79.03 275 ASP B C 1
ATOM 3697 O O . ASP B 1 68 ? -5.269 40.303 8.232 1.00 78.57 275 ASP B O 1
ATOM 3702 N N . ASN B 1 69 ? -6.137 40.516 10.298 1.00 77.72 276 ASN B N 1
ATOM 3703 C CA . ASN B 1 69 ? -5.107 39.693 10.912 1.00 72.97 276 ASN B CA 1
ATOM 3704 C C . ASN B 1 69 ? -5.445 38.213 10.782 1.00 64.69 276 ASN B C 1
ATOM 3705 O O . ASN B 1 69 ? -6.611 37.810 10.829 1.00 63.15 276 ASN B O 1
ATOM 3710 N N . LEU B 1 70 ? -4.405 37.403 10.615 1.00 60.73 277 LEU B N 1
ATOM 3711 C CA . LEU B 1 70 ? -4.548 35.958 10.555 1.00 59.02 277 LEU B CA 1
ATOM 3712 C C . LEU B 1 70 ? -4.425 35.349 11.951 1.00 63.00 277 LEU B C 1
ATOM 3713 O O . LEU B 1 70 ? -3.950 35.986 12.897 1.00 64.51 277 LEU B O 1
ATOM 3718 N N . ASP B 1 71 ? -4.870 34.095 12.074 1.00 62.82 278 ASP B N 1
ATOM 3719 C CA . ASP B 1 71 ? -4.767 33.386 13.352 1.00 65.59 278 ASP B CA 1
ATOM 3720 C C . ASP B 1 71 ? -4.853 31.885 13.072 1.00 61.09 278 ASP B C 1
ATOM 3721 O O . ASP B 1 71 ? -5.941 31.368 12.808 1.00 57.13 278 ASP B O 1
ATOM 3726 N N . PHE B 1 72 ? -3.705 31.205 13.161 1.00 61.70 279 PHE B N 1
ATOM 3727 C CA . PHE B 1 72 ? -3.664 29.761 12.946 1.00 61.57 279 PHE B CA 1
ATOM 3728 C C . PHE B 1 72 ? -4.581 29.019 13.908 1.00 68.72 279 PHE B C 1
ATOM 3729 O O . PHE B 1 72 ? -5.107 27.953 13.568 1.00 71.25 279 PHE B O 1
ATOM 3737 N N . GLU B 1 73 ? -4.782 29.555 15.112 1.00 70.63 280 GLU B N 1
ATOM 3738 C CA . GLU B 1 73 ? -5.629 28.881 16.087 1.00 75.80 280 GLU B CA 1
ATOM 3739 C C . GLU B 1 73 ? -7.105 28.932 15.707 1.00 76.77 280 GLU B C 1
ATOM 3740 O O . GLU B 1 73 ? -7.876 28.075 16.152 1.00 80.79 280 GLU B O 1
ATOM 3746 N N . THR B 1 74 ? -7.514 29.907 14.894 1.00 73.30 281 THR B N 1
ATOM 3747 C CA . THR B 1 74 ? -8.906 30.013 14.468 1.00 71.46 281 THR B CA 1
ATOM 3748 C C . THR B 1 74 ? -9.148 29.302 13.138 1.00 66.60 281 THR B C 1
ATOM 3749 O O . THR B 1 74 ? -10.137 28.578 12.991 1.00 65.05 281 THR B O 1
ATOM 3753 N N . ALA B 1 75 ? -8.255 29.491 12.167 1.00 63.19 282 ALA B N 1
ATOM 3754 C CA . ALA B 1 75 ? -8.373 28.839 10.869 1.00 63.32 282 ALA B CA 1
ATOM 3755 C C . ALA B 1 75 ? -6.986 28.508 10.339 1.00 64.59 282 ALA B C 1
ATOM 3756 O O . ALA B 1 75 ? -6.127 29.391 10.243 1.00 64.79 282 ALA B O 1
ATOM 3758 N N . LYS B 1 76 ? -6.773 27.239 9.992 1.00 64.33 283 LYS B N 1
ATOM 3759 C CA . LYS B 1 76 ? -5.490 26.789 9.470 1.00 63.82 283 LYS B CA 1
ATOM 3760 C C . LYS B 1 76 ? -5.368 26.938 7.957 1.00 64.41 283 LYS B C 1
ATOM 3761 O O . LYS B 1 76 ? -4.266 26.765 7.423 1.00 64.64 283 LYS B O 1
ATOM 3767 N N . SER B 1 77 ? -6.456 27.248 7.252 1.00 64.82 284 SER B N 1
ATOM 3768 C CA . SER B 1 77 ? -6.396 27.366 5.800 1.00 65.92 284 SER B CA 1
ATOM 3769 C C . SER B 1 77 ? -7.633 28.099 5.300 1.00 66.31 284 SER B C 1
ATOM 3770 O O . SER B 1 77 ? -8.612 28.286 6.027 1.00 68.15 284 SER B O 1
ATOM 3773 N N . TYR B 1 78 ? -7.568 28.514 4.035 1.00 65.06 285 TYR B N 1
ATOM 3774 C CA . TYR B 1 78 ? -8.678 29.161 3.351 1.00 65.21 285 TYR B CA 1
ATOM 3775 C C . TYR B 1 78 ? -8.749 28.652 1.917 1.00 63.95 285 TYR B C 1
ATOM 3776 O O . TYR B 1 78 ? -7.742 28.238 1.336 1.00 65.13 285 TYR B O 1
ATOM 3785 N N . THR B 1 79 ? -9.955 28.694 1.349 1.00 61.48 286 THR B N 1
ATOM 3786 C CA . THR B 1 79 ? -10.217 28.255 -0.019 1.00 57.60 286 THR B CA 1
ATOM 3787 C C . THR B 1 79 ? -10.845 29.419 -0.775 1.00 55.55 286 THR B C 1
ATOM 3788 O O . THR B 1 79 ? -12.012 29.755 -0.550 1.00 55.86 286 THR B O 1
ATOM 3792 N N . LEU B 1 80 ? -10.071 30.037 -1.661 1.00 53.85 287 LEU B N 1
ATOM 3793 C CA . LEU B 1 80 ? -10.521 31.179 -2.447 1.00 57.67 287 LEU B CA 1
ATOM 3794 C C . LEU B 1 80 ? -10.804 30.722 -3.876 1.00 59.70 287 LEU B C 1
ATOM 3795 O O . LEU B 1 80 ? -9.907 30.213 -4.555 1.00 60.22 287 LEU B O 1
ATOM 3800 N N . ASN B 1 81 ? -12.046 30.891 -4.326 1.00 61.82 288 ASN B N 1
ATOM 3801 C CA . ASN B 1 81 ? -12.420 30.635 -5.714 1.00 64.53 288 ASN B CA 1
ATOM 3802 C C . ASN B 1 81 ? -12.674 31.973 -6.395 1.00 66.97 288 ASN B C 1
ATOM 3803 O O . ASN B 1 81 ? -13.540 32.739 -5.958 1.00 68.11 288 ASN B O 1
ATOM 3808 N N . VAL B 1 82 ? -11.925 32.247 -7.462 1.00 69.04 289 VAL B N 1
ATOM 3809 C CA . VAL B 1 82 ? -11.989 33.513 -8.185 1.00 71.12 289 VAL B CA 1
ATOM 3810 C C . VAL B 1 82 ? -12.654 33.281 -9.535 1.00 75.97 289 VAL B C 1
ATOM 3811 O O . VAL B 1 82 ? -12.392 32.273 -10.203 1.00 76.95 289 VAL B O 1
ATOM 3815 N N . GLU B 1 83 ? -13.515 34.215 -9.936 1.00 79.82 290 GLU B N 1
ATOM 3816 C CA . GLU B 1 83 ? -14.188 34.176 -11.230 1.00 82.98 290 GLU B CA 1
ATOM 3817 C C . GLU B 1 83 ? -13.734 35.362 -12.071 1.00 84.27 290 GLU B C 1
ATOM 3818 O O . GLU B 1 83 ? -13.853 36.514 -11.641 1.00 84.26 290 GLU B O 1
ATOM 3824 N N . ALA B 1 84 ? -13.233 35.079 -13.271 1.00 86.53 291 ALA B N 1
ATOM 3825 C CA . ALA B 1 84 ? -12.826 36.108 -14.223 1.00 90.21 291 ALA B CA 1
ATOM 3826 C C . ALA B 1 84 ? -13.863 36.197 -15.334 1.00 99.37 291 ALA B C 1
ATOM 3827 O O . ALA B 1 84 ? -14.061 35.231 -16.078 1.00 98.30 291 ALA B O 1
ATOM 3829 N N . LYS B 1 85 ? -14.514 37.351 -15.450 1.00 109.56 292 LYS B N 1
ATOM 3830 C CA . LYS B 1 85 ? -15.564 37.578 -16.436 1.00 122.03 292 LYS B CA 1
ATOM 3831 C C . LYS B 1 85 ? -15.076 38.558 -17.495 1.00 133.46 292 LYS B C 1
ATOM 3832 O O . LYS B 1 85 ? -14.604 39.648 -17.166 1.00 136.28 292 LYS B O 1
ATOM 3835 N N . ASP B 1 86 ? -15.204 38.174 -18.760 1.00 143.01 293 ASP B N 1
ATOM 3836 C CA . ASP B 1 86 ? -14.799 39.018 -19.881 1.00 154.55 293 ASP B CA 1
ATOM 3837 C C . ASP B 1 86 ? -15.847 40.116 -20.088 1.00 159.74 293 ASP B C 1
ATOM 3838 O O . ASP B 1 86 ? -16.787 40.253 -19.299 1.00 163.48 293 ASP B O 1
ATOM 3843 N N . PRO B 1 87 ? -15.683 40.965 -21.115 1.00 162.49 294 PRO B N 1
ATOM 3844 C CA . PRO B 1 87 ? -16.779 41.895 -21.459 1.00 169.98 294 PRO B CA 1
ATOM 3845 C C . PRO B 1 87 ? -18.083 41.193 -21.809 1.00 174.26 294 PRO B C 1
ATOM 3846 O O . PRO B 1 87 ? -19.157 41.651 -21.390 1.00 180.65 294 PRO B O 1
ATOM 3850 N N . GLY B 1 88 ? -18.025 40.093 -22.555 1.00 172.30 295 GLY B N 1
ATOM 3851 C CA . GLY B 1 88 ? -19.153 39.190 -22.629 1.00 173.01 295 GLY B CA 1
ATOM 3852 C C . GLY B 1 88 ? -19.470 38.620 -21.255 1.00 170.04 295 GLY B C 1
ATOM 3853 O O . GLY B 1 88 ? -18.885 38.991 -20.232 1.00 165.17 295 GLY B O 1
ATOM 3854 N N . ASP B 1 89 ? -20.422 37.702 -21.233 1.00 177.15 296 ASP B N 1
ATOM 3855 C CA . ASP B 1 89 ? -20.753 37.061 -19.963 1.00 173.03 296 ASP B CA 1
ATOM 3856 C C . ASP B 1 89 ? -19.947 35.788 -19.727 1.00 167.10 296 ASP B C 1
ATOM 3857 O O . ASP B 1 89 ? -20.032 35.225 -18.634 1.00 161.21 296 ASP B O 1
ATOM 3859 N N . LEU B 1 90 ? -19.138 35.358 -20.702 1.00 166.07 297 LEU B N 1
ATOM 3860 C CA . LEU B 1 90 ? -18.357 34.135 -20.547 1.00 155.41 297 LEU B CA 1
ATOM 3861 C C . LEU B 1 90 ? -17.319 34.295 -19.442 1.00 143.50 297 LEU B C 1
ATOM 3862 O O . LEU B 1 90 ? -16.743 35.369 -19.257 1.00 142.31 297 LEU B O 1
ATOM 3864 N N . ALA B 1 91 ? -17.075 33.220 -18.701 1.00 133.75 298 ALA B N 1
ATOM 3865 C CA . ALA B 1 91 ? -16.224 33.328 -17.525 1.00 123.06 298 ALA B CA 1
ATOM 3866 C C . ALA B 1 91 ? -15.341 32.099 -17.371 1.00 115.79 298 ALA B C 1
ATOM 3867 O O . ALA B 1 91 ? -15.622 31.026 -17.918 1.00 118.21 298 ALA B O 1
ATOM 3869 N N . SER B 1 92 ? -14.263 32.283 -16.612 1.00 106.52 299 SER B N 1
ATOM 3870 C CA . SER B 1 92 ? -13.346 31.224 -16.225 1.00 97.62 299 SER B CA 1
ATOM 3871 C C . SER B 1 92 ? -13.085 31.324 -14.732 1.00 90.31 299 SER B C 1
ATOM 3872 O O . SER B 1 92 ? -13.112 32.414 -14.155 1.00 90.13 299 SER B O 1
ATOM 3875 N N . HIS B 1 93 ? -12.819 30.179 -14.111 1.00 85.53 300 HIS B N 1
ATOM 3876 C CA . HIS B 1 93 ? -12.633 30.114 -12.670 1.00 80.60 300 HIS B CA 1
ATOM 3877 C C . HIS B 1 93 ? -11.300 29.462 -12.340 1.00 73.68 300 HIS B C 1
ATOM 3878 O O . HIS B 1 93 ? -10.805 28.602 -13.077 1.00 71.85 300 HIS B O 1
ATOM 3885 N N . CYS B 1 94 ? -10.721 29.896 -11.222 1.00 69.83 301 CYS B N 1
ATOM 3886 C CA . CYS B 1 94 ? -9.563 29.249 -10.627 1.00 68.33 301 CYS B CA 1
ATOM 3887 C C . CYS B 1 94 ? -9.723 29.281 -9.113 1.00 63.49 301 CYS B C 1
ATOM 3888 O O . CYS B 1 94 ? -10.589 29.976 -8.575 1.00 61.83 301 CYS B O 1
ATOM 3891 N N . SER B 1 95 ? -8.880 28.517 -8.421 1.00 60.91 302 SER B N 1
ATOM 3892 C CA . SER B 1 95 ? -8.928 28.421 -6.968 1.00 58.63 302 SER B CA 1
ATOM 3893 C C . SER B 1 95 ? -7.553 28.689 -6.377 1.00 57.89 302 SER B C 1
ATOM 3894 O O . SER B 1 95 ? -6.530 28.303 -6.954 1.00 60.01 302 SER B O 1
ATOM 3897 N N . ILE B 1 96 ? -7.536 29.361 -5.230 1.00 54.58 303 ILE B N 1
ATOM 3898 C CA . ILE B 1 96 ? -6.322 29.597 -4.456 1.00 55.67 303 ILE B CA 1
ATOM 3899 C C . ILE B 1 96 ? -6.520 28.963 -3.087 1.00 56.65 303 ILE B C 1
ATOM 3900 O O . ILE B 1 96 ? -7.412 29.372 -2.334 1.00 58.57 303 ILE B O 1
ATOM 3905 N N . GLN B 1 97 ? -5.696 27.970 -2.763 1.00 56.29 304 GLN B N 1
ATOM 3906 C CA . GLN B 1 97 ? -5.762 27.291 -1.473 1.00 59.01 304 GLN B CA 1
ATOM 3907 C C . GLN B 1 97 ? -4.676 27.866 -0.570 1.00 60.17 304 GLN B C 1
ATOM 3908 O O . GLN B 1 97 ? -3.489 27.570 -0.744 1.00 61.66 304 GLN B O 1
ATOM 3914 N N . VAL B 1 98 ? -5.087 28.692 0.388 1.00 58.67 305 VAL B N 1
ATOM 3915 C CA . VAL B 1 98 ? -4.160 29.412 1.255 1.00 58.22 305 VAL B CA 1
ATOM 3916 C C . VAL B 1 98 ? -3.931 28.589 2.515 1.00 57.40 305 VAL B C 1
ATOM 3917 O O . VAL B 1 98 ? -4.873 28.311 3.264 1.00 57.89 305 VAL B O 1
ATOM 3921 N N . LYS B 1 99 ? -2.680 28.206 2.749 1.00 55.99 306 LYS B N 1
ATOM 3922 C CA . LYS B 1 99 ? -2.294 27.398 3.896 1.00 58.15 306 LYS B CA 1
ATOM 3923 C C . LYS B 1 99 ? -1.647 28.295 4.946 1.00 58.99 306 LYS B C 1
ATOM 3924 O O . LYS B 1 99 ? -0.727 29.057 4.636 1.00 58.45 306 LYS B O 1
ATOM 3930 N N . ILE B 1 100 ? -2.143 28.220 6.180 1.00 59.49 307 ILE B N 1
ATOM 3931 C CA . ILE B 1 100 ? -1.661 29.065 7.269 1.00 59.64 307 ILE B CA 1
ATOM 3932 C C . ILE B 1 100 ? -0.630 28.290 8.075 1.00 59.58 307 ILE B C 1
ATOM 3933 O O . ILE B 1 100 ? -0.776 27.079 8.295 1.00 59.09 307 ILE B O 1
ATOM 3938 N N . LEU B 1 101 ? 0.420 28.982 8.506 1.00 60.65 308 LEU B N 1
ATOM 3939 C CA . LEU B 1 101 ? 1.497 28.379 9.278 1.00 64.60 308 LEU B CA 1
ATOM 3940 C C . LEU B 1 101 ? 1.410 28.803 10.739 1.00 68.77 308 LEU B C 1
ATOM 3941 O O . LEU B 1 101 ? 1.180 29.978 11.046 1.00 70.16 308 LEU B O 1
ATOM 3946 N N . ASP B 1 102 ? 1.598 27.836 11.634 1.00 70.39 309 ASP B N 1
ATOM 3947 C CA . ASP B 1 102 ? 1.561 28.109 13.063 1.00 72.08 309 ASP B CA 1
ATOM 3948 C C . ASP B 1 102 ? 2.805 28.878 13.493 1.00 74.65 309 ASP B C 1
ATOM 3949 O O . ASP B 1 102 ? 3.925 28.548 13.092 1.00 76.51 309 ASP B O 1
ATOM 3954 N N . GLU B 1 103 ? 2.600 29.914 14.299 1.00 74.94 310 GLU B N 1
ATOM 3955 C CA . GLU B 1 103 ? 3.669 30.614 14.992 1.00 77.43 310 GLU B CA 1
ATOM 3956 C C . GLU B 1 103 ? 3.463 30.465 16.492 1.00 78.41 310 GLU B C 1
ATOM 3957 O O . GLU B 1 103 ? 2.365 30.154 16.962 1.00 74.93 310 GLU B O 1
ATOM 3963 N N . ASN B 1 104 ? 4.535 30.690 17.244 1.00 77.85 311 ASN B N 1
ATOM 3964 C CA . ASN B 1 104 ? 4.478 30.605 18.699 1.00 76.58 311 ASN B CA 1
ATOM 3965 C C . ASN B 1 104 ? 3.965 31.936 19.236 1.00 77.16 311 ASN B C 1
ATOM 3966 O O . ASN B 1 104 ? 4.738 32.837 19.562 1.00 79.69 311 ASN B O 1
ATOM 3971 N N . ASP B 1 105 ? 2.638 32.067 19.334 1.00 75.37 312 ASP B N 1
ATOM 3972 C CA . ASP B 1 105 ? 2.037 33.294 19.841 1.00 74.66 312 ASP B CA 1
ATOM 3973 C C . ASP B 1 105 ? 1.014 33.048 20.947 1.00 73.47 312 ASP B C 1
ATOM 3974 O O . ASP B 1 105 ? 0.240 33.956 21.269 1.00 73.04 312 ASP B O 1
ATOM 3979 N N . CYS B 1 106 ? 0.996 31.858 21.546 1.00 73.27 313 CYS B N 1
ATOM 3980 C CA . CYS B 1 106 ? 0.119 31.550 22.671 1.00 73.18 313 CYS B CA 1
ATOM 3981 C C . CYS B 1 106 ? 0.981 31.213 23.878 1.00 76.10 313 CYS B C 1
ATOM 3982 O O . CYS B 1 106 ? 1.785 30.276 23.826 1.00 77.19 313 CYS B O 1
ATOM 3985 N N . VAL B 1 107 ? 0.810 31.972 24.956 1.00 76.93 314 VAL B N 1
ATOM 3986 C CA . VAL B 1 107 ? 1.633 31.780 26.157 1.00 75.89 314 VAL B CA 1
ATOM 3987 C C . VAL B 1 107 ? 1.204 30.498 26.861 1.00 75.73 314 VAL B C 1
ATOM 3988 O O . VAL B 1 107 ? -0.008 30.229 26.963 1.00 74.12 314 VAL B O 1
ATOM 3992 N N . PRO B 1 108 ? 2.137 29.672 27.337 1.00 76.56 315 PRO B N 1
ATOM 3993 C CA . PRO B 1 108 ? 1.745 28.498 28.123 1.00 76.44 315 PRO B CA 1
ATOM 3994 C C . PRO B 1 108 ? 1.079 28.918 29.423 1.00 76.00 315 PRO B C 1
ATOM 3995 O O . PRO B 1 108 ? 1.458 29.914 30.042 1.00 77.52 315 PRO B O 1
ATOM 3999 N N . GLU B 1 109 ? 0.070 28.156 29.830 1.00 76.76 316 GLU B N 1
ATOM 4000 C CA . GLU B 1 109 ? -0.569 28.364 31.118 1.00 81.05 316 GLU B CA 1
ATOM 4001 C C . GLU B 1 109 ? -0.459 27.096 31.954 1.00 77.13 316 GLU B C 1
ATOM 4002 O O . GLU B 1 109 ? -0.473 25.978 31.429 1.00 77.67 316 GLU B O 1
ATOM 4008 N N . VAL B 1 110 ? -0.329 27.283 33.263 1.00 72.72 317 VAL B N 1
ATOM 4009 C CA . VAL B 1 110 ? -0.196 26.185 34.213 1.00 68.47 317 VAL B CA 1
ATOM 4010 C C . VAL B 1 110 ? -1.372 26.244 35.179 1.00 65.00 317 VAL B C 1
ATOM 4011 O O . VAL B 1 110 ? -1.705 27.317 35.698 1.00 64.37 317 VAL B O 1
ATOM 4015 N N . ILE B 1 111 ? -2.010 25.095 35.396 1.00 62.59 318 ILE B N 1
ATOM 4016 C CA . ILE B 1 111 ? -3.233 24.985 36.181 1.00 62.24 318 ILE B CA 1
ATOM 4017 C C . ILE B 1 111 ? -2.921 24.103 37.385 1.00 61.55 318 ILE B C 1
ATOM 4018 O O . ILE B 1 111 ? -2.688 22.895 37.235 1.00 61.61 318 ILE B O 1
ATOM 4023 N N . VAL B 1 112 ? -2.918 24.696 38.576 1.00 59.34 319 VAL B N 1
ATOM 4024 C CA . VAL B 1 112 ? -2.588 23.988 39.811 1.00 59.26 319 VAL B CA 1
ATOM 4025 C C . VAL B 1 112 ? -3.854 23.843 40.644 1.00 58.28 319 VAL B C 1
ATOM 4026 O O . VAL B 1 112 ? -4.552 24.830 40.906 1.00 51.81 319 VAL B O 1
ATOM 4030 N N . THR B 1 113 ? -4.158 22.609 41.040 1.00 54.87 320 THR B N 1
ATOM 4031 C CA . THR B 1 113 ? -5.327 22.289 41.844 1.00 56.15 320 THR B CA 1
ATOM 4032 C C . THR B 1 113 ? -4.902 21.418 43.020 1.00 57.95 320 THR B C 1
ATOM 4033 O O . THR B 1 113 ? -3.779 20.905 43.072 1.00 55.96 320 THR B O 1
ATOM 4037 N N . SER B 1 114 ? -5.822 21.262 43.975 1.00 62.02 321 SER B N 1
ATOM 4038 C CA . SER B 1 114 ? -5.655 20.341 45.102 1.00 59.68 321 SER B CA 1
ATOM 4039 C C . SER B 1 114 ? -4.388 20.630 45.901 1.00 56.92 321 SER B C 1
ATOM 4040 O O . SER B 1 114 ? -3.682 19.710 46.319 1.00 56.95 321 SER B O 1
ATOM 4043 N N . VAL B 1 115 ? -4.079 21.905 46.121 1.00 57.19 322 VAL B N 1
ATOM 4044 C CA . VAL B 1 115 ? -2.886 22.215 46.902 1.00 59.67 322 VAL B CA 1
ATOM 4045 C C . VAL B 1 115 ? -3.173 21.937 48.375 1.00 56.81 322 VAL B C 1
ATOM 4046 O O . VAL B 1 115 ? -4.262 22.233 48.889 1.00 54.85 322 VAL B O 1
ATOM 4050 N N . PHE B 1 116 ? -2.202 21.313 49.039 1.00 57.60 323 PHE B N 1
ATOM 4051 C CA . PHE B 1 116 ? -2.330 20.783 50.399 1.00 58.68 323 PHE B CA 1
ATOM 4052 C C . PHE B 1 116 ? -2.186 21.933 51.388 1.00 60.63 323 PHE B C 1
ATOM 4053 O O . PHE B 1 116 ? -1.073 22.317 51.750 1.00 61.87 323 PHE B O 1
ATOM 4061 N N . THR B 1 117 ? -3.306 22.493 51.831 1.00 63.87 324 THR B N 1
ATOM 4062 C CA . THR B 1 117 ? -3.257 23.623 52.757 1.00 70.93 324 THR B CA 1
ATOM 4063 C C . THR B 1 117 ? -4.244 23.500 53.916 1.00 72.07 324 THR B C 1
ATOM 4064 O O . THR B 1 117 ? -5.444 23.322 53.699 1.00 73.33 324 THR B O 1
ATOM 4068 N N . PRO B 1 118 ? -3.734 23.597 55.157 1.00 71.08 325 PRO B N 1
ATOM 4069 C CA . PRO B 1 118 ? -2.300 23.740 55.432 1.00 68.54 325 PRO B CA 1
ATOM 4070 C C . PRO B 1 118 ? -1.561 22.411 55.345 1.00 64.66 325 PRO B C 1
ATOM 4071 O O . PRO B 1 118 ? -2.181 21.353 55.456 1.00 63.89 325 PRO B O 1
ATOM 4075 N N . LEU B 1 119 ? -0.245 22.472 55.143 1.00 62.87 326 LEU B N 1
ATOM 4076 C CA . LEU B 1 119 ? 0.562 21.273 54.970 1.00 61.18 326 LEU B CA 1
ATOM 4077 C C . LEU B 1 119 ? 1.171 20.884 56.313 1.00 61.49 326 LEU B C 1
ATOM 4078 O O . LEU B 1 119 ? 2.037 21.613 56.820 1.00 62.51 326 LEU B O 1
ATOM 4083 N N . PRO B 1 120 ? 0.752 19.773 56.925 1.00 60.71 327 PRO B N 1
ATOM 4084 C CA . PRO B 1 120 ? 1.292 19.397 58.239 1.00 61.10 327 PRO B CA 1
ATOM 4085 C C . PRO B 1 120 ? 2.804 19.221 58.218 1.00 62.56 327 PRO B C 1
ATOM 4086 O O . PRO B 1 120 ? 3.370 18.619 57.303 1.00 62.19 327 PRO B O 1
ATOM 4090 N N . GLU B 1 121 ? 3.456 19.748 59.260 1.00 63.01 328 GLU B N 1
ATOM 4091 C CA . GLU B 1 121 ? 4.913 19.722 59.326 1.00 63.64 328 GLU B CA 1
ATOM 4092 C C . GLU B 1 121 ? 5.474 18.306 59.415 1.00 61.35 328 GLU B C 1
ATOM 4093 O O . GLU B 1 121 ? 6.653 18.101 59.103 1.00 57.83 328 GLU B O 1
ATOM 4099 N N . ASP B 1 122 ? 4.669 17.327 59.826 1.00 61.78 329 ASP B N 1
ATOM 4100 C CA . ASP B 1 122 ? 5.127 15.947 59.899 1.00 62.08 329 ASP B CA 1
ATOM 4101 C C . ASP B 1 122 ? 4.757 15.142 58.656 1.00 58.28 329 ASP B C 1
ATOM 4102 O O . ASP B 1 122 ? 4.816 13.908 58.686 1.00 58.03 329 ASP B O 1
ATOM 4107 N N . SER B 1 123 ? 4.386 15.816 57.571 1.00 58.08 330 SER B N 1
ATOM 4108 C CA . SER B 1 123 ? 4.092 15.133 56.317 1.00 55.98 330 SER B CA 1
ATOM 4109 C C . SER B 1 123 ? 5.279 14.267 55.903 1.00 55.00 330 SER B C 1
ATOM 4110 O O . SER B 1 123 ? 6.420 14.750 55.894 1.00 54.09 330 SER B O 1
ATOM 4113 N N . PRO B 1 124 ? 5.062 12.998 55.573 1.00 57.01 331 PRO B N 1
ATOM 4114 C CA . PRO B 1 124 ? 6.176 12.143 55.144 1.00 58.46 331 PRO B CA 1
ATOM 4115 C C . PRO B 1 124 ? 6.720 12.579 53.790 1.00 57.60 331 PRO B C 1
ATOM 4116 O O . PRO B 1 124 ? 6.131 13.392 53.074 1.00 55.25 331 PRO B O 1
ATOM 4120 N N . LEU B 1 125 ? 7.884 12.025 53.455 1.00 61.41 332 LEU B N 1
ATOM 4121 C CA . LEU B 1 125 ? 8.497 12.289 52.161 1.00 66.88 332 LEU B CA 1
ATOM 4122 C C . LEU B 1 125 ? 7.616 11.765 51.033 1.00 68.09 332 LEU B C 1
ATOM 4123 O O . LEU B 1 125 ? 7.056 10.669 51.113 1.00 70.17 332 LEU B O 1
ATOM 4128 N N . GLY B 1 126 ? 7.503 12.554 49.970 1.00 67.91 333 GLY B N 1
ATOM 4129 C CA . GLY B 1 126 ? 6.656 12.175 48.861 1.00 69.43 333 GLY B CA 1
ATOM 4130 C C . GLY B 1 126 ? 5.196 12.520 49.034 1.00 68.99 333 GLY B C 1
ATOM 4131 O O . GLY B 1 126 ? 4.364 12.016 48.270 1.00 70.24 333 GLY B O 1
ATOM 4132 N N . THR B 1 127 ? 4.856 13.349 50.017 1.00 65.39 334 THR B N 1
ATOM 4133 C CA . THR B 1 127 ? 3.484 13.814 50.161 1.00 65.32 334 THR B CA 1
ATOM 4134 C C . THR B 1 127 ? 3.116 14.692 48.972 1.00 66.46 334 THR B C 1
ATOM 4135 O O . THR B 1 127 ? 3.863 15.606 48.608 1.00 67.78 334 THR B O 1
ATOM 4139 N N . VAL B 1 128 ? 1.971 14.407 48.357 1.00 65.91 335 VAL B N 1
ATOM 4140 C CA . VAL B 1 128 ? 1.532 15.142 47.174 1.00 64.09 335 VAL B CA 1
ATOM 4141 C C . VAL B 1 128 ? 0.971 16.485 47.629 1.00 63.02 335 VAL B C 1
ATOM 4142 O O . VAL B 1 128 ? -0.075 16.543 48.281 1.00 62.04 335 VAL B O 1
ATOM 4146 N N . ILE B 1 129 ? 1.667 17.566 47.281 1.00 64.99 336 ILE B N 1
ATOM 4147 C CA . ILE B 1 129 ? 1.265 18.908 47.688 1.00 66.05 336 ILE B CA 1
ATOM 4148 C C . ILE B 1 129 ? 0.240 19.497 46.732 1.00 65.65 336 ILE B C 1
ATOM 4149 O O . ILE B 1 129 ? -0.777 20.050 47.157 1.00 65.44 336 ILE B O 1
ATOM 4154 N N . ALA B 1 130 ? 0.495 19.409 45.428 1.00 65.90 337 ALA B N 1
ATOM 4155 C CA . ALA B 1 130 ? -0.390 20.025 44.452 1.00 65.60 337 ALA B CA 1
ATOM 4156 C C . ALA B 1 130 ? -0.364 19.213 43.170 1.00 66.58 337 ALA B C 1
ATOM 4157 O O . ALA B 1 130 ? 0.597 18.495 42.882 1.00 70.39 337 ALA B O 1
ATOM 4159 N N . LEU B 1 131 ? -1.442 19.335 42.404 1.00 64.02 338 LEU B N 1
ATOM 4160 C CA . LEU B 1 131 ? -1.546 18.743 41.081 1.00 61.37 338 LEU B CA 1
ATOM 4161 C C . LEU B 1 131 ? -1.460 19.858 40.050 1.00 61.15 338 LEU B C 1
ATOM 4162 O O . LEU B 1 131 ? -2.159 20.870 40.166 1.00 60.16 338 LEU B O 1
ATOM 4167 N N . ILE B 1 132 ? -0.597 19.678 39.053 1.00 60.98 339 ILE B N 1
ATOM 4168 C CA . ILE B 1 132 ? -0.301 20.713 38.070 1.00 60.66 339 ILE B CA 1
ATOM 4169 C C . ILE B 1 132 ? -0.591 20.167 36.678 1.00 61.22 339 ILE B C 1
ATOM 4170 O O . ILE B 1 132 ? -0.204 19.038 36.353 1.00 59.79 339 ILE B O 1
ATOM 4175 N N . LYS B 1 133 ? -1.284 20.968 35.868 1.00 62.64 340 LYS B N 1
ATOM 4176 C CA . LYS B 1 133 ? -1.607 20.651 34.483 1.00 64.78 340 LYS B CA 1
ATOM 4177 C C . LYS B 1 133 ? -1.239 21.841 33.604 1.00 62.81 340 LYS B C 1
ATOM 4178 O O . LYS B 1 133 ? -1.321 22.995 34.033 1.00 58.93 340 LYS B O 1
ATOM 4184 N N . THR B 1 134 ? -0.824 21.563 32.370 1.00 66.20 341 THR B N 1
ATOM 4185 C CA . THR B 1 134 ? -0.416 22.614 31.448 1.00 67.46 341 THR B CA 1
ATOM 4186 C C . THR B 1 134 ? -1.245 22.572 30.174 1.00 71.41 341 THR B C 1
ATOM 4187 O O . THR B 1 134 ? -1.626 21.497 29.697 1.00 73.14 341 THR B O 1
ATOM 4191 N N . ARG B 1 135 ? -1.523 23.757 29.636 1.00 74.36 342 ARG B N 1
ATOM 4192 C CA . ARG B 1 135 ? -2.167 23.918 28.343 1.00 80.81 342 ARG B CA 1
ATOM 4193 C C . ARG B 1 135 ? -1.371 24.911 27.510 1.00 79.07 342 ARG B C 1
ATOM 4194 O O . ARG B 1 135 ? -0.766 25.848 28.040 1.00 79.41 342 ARG B O 1
ATOM 4202 N N . ASP B 1 136 ? -1.363 24.688 26.198 1.00 77.10 343 ASP B N 1
ATOM 4203 C CA . ASP B 1 136 ? -0.758 25.629 25.260 1.00 76.53 343 ASP B CA 1
ATOM 4204 C C . ASP B 1 136 ? -1.521 25.523 23.950 1.00 73.77 343 ASP B C 1
ATOM 4205 O O . ASP B 1 136 ? -1.528 24.461 23.321 1.00 72.70 343 ASP B O 1
ATOM 4210 N N . ARG B 1 137 ? -2.154 26.624 23.544 1.00 72.16 344 ARG B N 1
ATOM 4211 C CA . ARG B 1 137 ? -3.065 26.591 22.407 1.00 73.24 344 ARG B CA 1
ATOM 4212 C C . ARG B 1 137 ? -2.349 26.373 21.077 1.00 73.55 344 ARG B C 1
ATOM 4213 O O . ARG B 1 137 ? -3.003 26.006 20.095 1.00 72.61 344 ARG B O 1
ATOM 4221 N N . ASP B 1 138 ? -1.034 26.576 21.026 1.00 74.19 345 ASP B N 1
ATOM 4222 C CA . ASP B 1 138 ? -0.277 26.400 19.796 1.00 76.56 345 ASP B CA 1
ATOM 4223 C C . ASP B 1 138 ? -0.137 24.915 19.455 1.00 75.45 345 ASP B C 1
ATOM 4224 O O . ASP B 1 138 ? -0.491 24.028 20.240 1.00 72.64 345 ASP B O 1
ATOM 4229 N N . SER B 1 139 ? 0.383 24.653 18.257 1.00 75.56 346 SER B N 1
ATOM 4230 C CA . SER B 1 139 ? 0.646 23.307 17.765 1.00 76.97 346 SER B CA 1
ATOM 4231 C C . SER B 1 139 ? 2.145 23.027 17.767 1.00 77.20 346 SER B C 1
ATOM 4232 O O . SER B 1 139 ? 2.971 23.924 17.946 1.00 75.80 346 SER B O 1
ATOM 4235 N N . GLY B 1 140 ? 2.486 21.756 17.548 1.00 79.16 347 GLY B N 1
ATOM 4236 C CA . GLY B 1 140 ? 3.862 21.298 17.460 1.00 80.84 347 GLY B CA 1
ATOM 4237 C C . GLY B 1 140 ? 4.681 21.682 18.678 1.00 79.44 347 GLY B C 1
ATOM 4238 O O . GLY B 1 140 ? 4.190 21.716 19.812 1.00 79.05 347 GLY B O 1
ATOM 4239 N N . GLU B 1 141 ? 5.960 21.988 18.434 1.00 80.52 348 GLU B N 1
ATOM 4240 C CA . GLU B 1 141 ? 6.850 22.407 19.512 1.00 81.93 348 GLU B CA 1
ATOM 4241 C C . GLU B 1 141 ? 6.363 23.687 20.182 1.00 80.31 348 GLU B C 1
ATOM 4242 O O . GLU B 1 141 ? 6.610 23.892 21.378 1.00 80.72 348 GLU B O 1
ATOM 4248 N N . ASN B 1 142 ? 5.675 24.558 19.438 1.00 78.96 349 ASN B N 1
ATOM 4249 C CA . ASN B 1 142 ? 5.133 25.769 20.039 1.00 78.52 349 ASN B CA 1
ATOM 4250 C C . ASN B 1 142 ? 4.101 25.455 21.116 1.00 81.34 349 ASN B C 1
ATOM 4251 O O . ASN B 1 142 ? 3.866 26.291 21.997 1.00 82.48 349 ASN B O 1
ATOM 4256 N N . GLY B 1 143 ? 3.490 24.273 21.072 1.00 82.09 350 GLY B N 1
ATOM 4257 C CA . GLY B 1 143 ? 2.548 23.835 22.081 1.00 80.81 350 GLY B CA 1
ATOM 4258 C C . GLY B 1 143 ? 3.070 22.797 23.052 1.00 81.74 350 GLY B C 1
ATOM 4259 O O . GLY B 1 143 ? 2.272 22.197 23.780 1.00 80.27 350 GLY B O 1
ATOM 4260 N N . ASP B 1 144 ? 4.381 22.569 23.094 1.00 84.10 351 ASP B N 1
ATOM 4261 C CA . ASP B 1 144 ? 4.989 21.557 23.950 1.00 84.79 351 ASP B CA 1
ATOM 4262 C C . ASP B 1 144 ? 5.643 22.264 25.133 1.00 85.48 351 ASP B C 1
ATOM 4263 O O . ASP B 1 144 ? 6.700 22.886 24.983 1.00 86.18 351 ASP B O 1
ATOM 4268 N N . VAL B 1 145 ? 5.025 22.161 26.307 1.00 83.72 352 VAL B N 1
ATOM 4269 C CA . VAL B 1 145 ? 5.450 22.919 27.476 1.00 81.93 352 VAL B CA 1
ATOM 4270 C C . VAL B 1 145 ? 5.984 21.963 28.535 1.00 82.87 352 VAL B C 1
ATOM 4271 O O . VAL B 1 145 ? 5.528 20.821 28.664 1.00 83.90 352 VAL B O 1
ATOM 4275 N N . TYR B 1 146 ? 6.978 22.438 29.287 1.00 83.03 353 TYR B N 1
ATOM 4276 C CA . TYR B 1 146 ? 7.595 21.661 30.351 1.00 86.05 353 TYR B CA 1
ATOM 4277 C C . TYR B 1 146 ? 7.781 22.534 31.583 1.00 86.98 353 TYR B C 1
ATOM 4278 O O . TYR B 1 146 ? 8.075 23.728 31.475 1.00 88.97 353 TYR B O 1
ATOM 4287 N N . CYS B 1 147 ? 7.607 21.930 32.753 1.00 86.73 354 CYS B N 1
ATOM 4288 C CA . CYS B 1 147 ? 7.636 22.650 34.013 1.00 86.33 354 CYS B CA 1
ATOM 4289 C C . CYS B 1 147 ? 8.877 22.298 34.818 1.00 87.95 354 CYS B C 1
ATOM 4290 O O . CYS B 1 147 ? 9.536 21.281 34.585 1.00 90.81 354 CYS B O 1
ATOM 4293 N N . HIS B 1 148 ? 9.177 23.168 35.778 1.00 86.48 355 HIS B N 1
ATOM 4294 C CA . HIS B 1 148 ? 10.252 22.969 36.737 1.00 85.81 355 HIS B CA 1
ATOM 4295 C C . HIS B 1 148 ? 10.012 23.919 37.899 1.00 81.20 355 HIS B C 1
ATOM 4296 O O . HIS B 1 148 ? 9.268 24.897 37.779 1.00 79.01 355 HIS B O 1
ATOM 4303 N N . VAL B 1 149 ? 10.646 23.617 39.025 1.00 80.13 356 VAL B N 1
ATOM 4304 C CA . VAL B 1 149 ? 10.499 24.392 40.252 1.00 75.39 356 VAL B CA 1
ATOM 4305 C C . VAL B 1 149 ? 11.734 25.259 40.434 1.00 76.74 356 VAL B C 1
ATOM 4306 O O . VAL B 1 149 ? 12.861 24.809 40.196 1.00 77.50 356 VAL B O 1
ATOM 4310 N N . LEU B 1 150 ? 11.528 26.507 40.845 1.00 79.07 357 LEU B N 1
ATOM 4311 C CA . LEU B 1 150 ? 12.633 27.400 41.160 1.00 86.03 357 LEU B CA 1
ATOM 4312 C C . LEU B 1 150 ? 13.062 27.191 42.606 1.00 94.08 357 LEU B C 1
ATOM 4313 O O . LEU B 1 150 ? 12.221 27.148 43.510 1.00 90.97 357 LEU B O 1
ATOM 4318 N N . GLY B 1 151 ? 14.369 27.056 42.816 1.00 105.76 358 GLY B N 1
ATOM 4319 C CA . GLY B 1 151 ? 14.923 26.946 44.148 1.00 113.55 358 GLY B CA 1
ATOM 4320 C C . GLY B 1 151 ? 15.070 25.511 44.621 1.00 118.22 358 GLY B C 1
ATOM 4321 O O . GLY B 1 151 ? 14.637 24.550 43.979 1.00 118.78 358 GLY B O 1
ATOM 4322 N N . ASN B 1 152 ? 15.707 25.374 45.786 1.00 126.32 359 ASN B N 1
ATOM 4323 C CA . ASN B 1 152 ? 15.938 24.080 46.422 1.00 126.63 359 ASN B CA 1
ATOM 4324 C C . ASN B 1 152 ? 15.487 24.175 47.881 1.00 122.92 359 ASN B C 1
ATOM 4325 O O . ASN B 1 152 ? 16.299 24.154 48.808 1.00 128.97 359 ASN B O 1
ATOM 4330 N N . GLU B 1 153 ? 14.177 24.288 48.082 1.00 110.79 360 GLU B N 1
ATOM 4331 C CA . GLU B 1 153 ? 13.606 24.335 49.419 1.00 102.60 360 GLU B CA 1
ATOM 4332 C C . GLU B 1 153 ? 12.952 23.022 49.828 1.00 98.25 360 GLU B C 1
ATOM 4333 O O . GLU B 1 153 ? 12.385 22.943 50.922 1.00 97.97 360 GLU B O 1
ATOM 4339 N N . GLY B 1 154 ? 13.014 21.995 48.982 1.00 95.04 361 GLY B N 1
ATOM 4340 C CA . GLY B 1 154 ? 12.527 20.680 49.355 1.00 90.85 361 GLY B CA 1
ATOM 4341 C C . GLY B 1 154 ? 11.259 20.241 48.651 1.00 86.83 361 GLY B C 1
ATOM 4342 O O . GLY B 1 154 ? 10.458 19.493 49.221 1.00 85.91 361 GLY B O 1
ATOM 4343 N N . PHE B 1 155 ? 11.067 20.688 47.411 1.00 84.93 362 PHE B N 1
ATOM 4344 C CA . PHE B 1 155 ? 9.903 20.310 46.620 1.00 82.68 362 PHE B CA 1
ATOM 4345 C C . PHE B 1 155 ? 10.355 19.969 45.210 1.00 82.99 362 PHE B C 1
ATOM 4346 O O . PHE B 1 155 ? 11.101 20.737 44.594 1.00 85.62 362 PHE B O 1
ATOM 4354 N N . VAL B 1 156 ? 9.912 18.820 44.701 1.00 80.21 363 VAL B N 1
ATOM 4355 C CA . VAL B 1 156 ? 10.267 18.387 43.357 1.00 80.63 363 VAL B CA 1
ATOM 4356 C C . VAL B 1 156 ? 8.992 18.116 42.569 1.00 77.43 363 VAL B C 1
ATOM 4357 O O . VAL B 1 156 ? 7.937 17.816 43.138 1.00 75.51 363 VAL B O 1
ATOM 4361 N N . LEU B 1 157 ? 9.095 18.247 41.247 1.00 75.18 364 LEU B N 1
ATOM 4362 C CA . LEU B 1 157 ? 8.010 17.923 40.330 1.00 71.92 364 LEU B CA 1
ATOM 4363 C C . LEU B 1 157 ? 8.193 16.508 39.801 1.00 70.54 364 LEU B C 1
ATOM 4364 O O . LEU B 1 157 ? 9.300 16.125 39.408 1.00 70.51 364 LEU B O 1
ATOM 4369 N N . LYS B 1 158 ? 7.109 15.737 39.786 1.00 71.05 365 LYS B N 1
ATOM 4370 C CA . LYS B 1 158 ? 7.124 14.375 39.266 1.00 76.35 365 LYS B CA 1
ATOM 4371 C C . LYS B 1 158 ? 6.057 14.265 38.190 1.00 80.38 365 LYS B C 1
ATOM 4372 O O . LYS B 1 158 ? 4.884 14.560 38.443 1.00 79.56 365 LYS B O 1
ATOM 4378 N N . SER B 1 159 ? 6.464 13.852 36.991 1.00 85.42 366 SER B N 1
ATOM 4379 C CA . SER B 1 159 ? 5.567 13.773 35.844 1.00 88.11 366 SER B CA 1
ATOM 4380 C C . SER B 1 159 ? 4.885 12.410 35.845 1.00 90.25 366 SER B C 1
ATOM 4381 O O . SER B 1 159 ? 5.521 11.389 35.566 1.00 92.42 366 SER B O 1
ATOM 4384 N N . SER B 1 160 ? 3.589 12.393 36.161 1.00 92.18 367 SER B N 1
ATOM 4385 C CA . SER B 1 160 ? 2.823 11.152 36.088 1.00 96.76 367 SER B CA 1
ATOM 4386 C C . SER B 1 160 ? 2.472 10.801 34.645 1.00 98.36 367 SER B C 1
ATOM 4387 O O . SER B 1 160 ? 2.495 9.625 34.264 1.00 104.26 367 SER B O 1
ATOM 4390 N N . SER B 1 161 ? 2.147 11.807 33.836 1.00 94.98 368 SER B N 1
ATOM 4391 C CA . SER B 1 161 ? 1.987 11.645 32.399 1.00 95.21 368 SER B CA 1
ATOM 4392 C C . SER B 1 161 ? 2.346 12.970 31.740 1.00 92.43 368 SER B C 1
ATOM 4393 O O . SER B 1 161 ? 2.760 13.924 32.406 1.00 91.21 368 SER B O 1
ATOM 4396 N N . LYS B 1 162 ? 2.185 13.029 30.420 1.00 90.50 369 LYS B N 1
ATOM 4397 C CA . LYS B 1 162 ? 2.541 14.236 29.685 1.00 86.95 369 LYS B CA 1
ATOM 4398 C C . LYS B 1 162 ? 1.582 15.370 30.030 1.00 82.90 369 LYS B C 1
ATOM 4399 O O . LYS B 1 162 ? 0.359 15.199 29.981 1.00 82.53 369 LYS B O 1
ATOM 4405 N N . ASN B 1 163 ? 2.151 16.526 30.382 1.00 80.21 370 ASN B N 1
ATOM 4406 C CA . ASN B 1 163 ? 1.433 17.740 30.772 1.00 77.31 370 ASN B CA 1
ATOM 4407 C C . ASN B 1 163 ? 0.747 17.611 32.129 1.00 76.93 370 ASN B C 1
ATOM 4408 O O . ASN B 1 163 ? -0.119 18.427 32.467 1.00 76.97 370 ASN B O 1
ATOM 4413 N N . TYR B 1 164 ? 1.122 16.611 32.925 1.00 75.81 371 TYR B N 1
ATOM 4414 C CA . TYR B 1 164 ? 0.567 16.411 34.258 1.00 73.45 371 TYR B CA 1
ATOM 4415 C C . TYR B 1 164 ? 1.704 16.201 35.247 1.00 72.84 371 TYR B C 1
ATOM 4416 O O . TYR B 1 164 ? 2.579 15.359 35.022 1.00 74.71 371 TYR B O 1
ATOM 4425 N N . TYR B 1 165 ? 1.691 16.961 36.340 1.00 70.02 372 TYR B N 1
ATOM 4426 C CA . TYR B 1 165 ? 2.760 16.912 37.326 1.00 69.54 372 TYR B CA 1
ATOM 4427 C C . TYR B 1 165 ? 2.188 16.820 38.734 1.00 68.59 372 TYR B C 1
ATOM 4428 O O . TYR B 1 165 ? 1.076 17.282 39.009 1.00 67.06 372 TYR B O 1
ATOM 4437 N N . LYS B 1 166 ? 2.969 16.216 39.626 1.00 69.36 373 LYS B N 1
ATOM 4438 C CA . LYS B 1 166 ? 2.697 16.222 41.056 1.00 69.20 373 LYS B CA 1
ATOM 4439 C C . LYS B 1 166 ? 3.843 16.938 41.754 1.00 66.71 373 LYS B C 1
ATOM 4440 O O . LYS B 1 166 ? 5.005 16.547 41.603 1.00 68.98 373 LYS B O 1
ATOM 4446 N N . LEU B 1 167 ? 3.519 17.992 42.495 1.00 62.92 374 LEU B N 1
ATOM 4447 C CA . LEU B 1 167 ? 4.492 18.642 43.362 1.00 61.26 374 LEU B CA 1
ATOM 4448 C C . LEU B 1 167 ? 4.545 17.877 44.680 1.00 61.43 374 LEU B C 1
ATOM 4449 O O . LEU B 1 167 ? 3.523 17.740 45.361 1.00 61.47 374 LEU B O 1
ATOM 4454 N N . VAL B 1 168 ? 5.720 17.349 45.025 1.00 61.80 375 VAL B N 1
ATOM 4455 C CA . VAL B 1 168 ? 5.866 16.510 46.206 1.00 64.02 375 VAL B CA 1
ATOM 4456 C C . VAL B 1 168 ? 7.021 17.017 47.059 1.00 66.17 375 VAL B C 1
ATOM 4457 O O . VAL B 1 168 ? 7.889 17.764 46.601 1.00 67.12 375 VAL B O 1
ATOM 4461 N N . THR B 1 169 ? 7.016 16.592 48.320 1.00 67.82 376 THR B N 1
ATOM 4462 C CA . THR B 1 169 ? 8.105 16.874 49.243 1.00 67.99 376 THR B CA 1
ATOM 4463 C C . THR B 1 169 ? 9.199 15.826 49.092 1.00 70.73 376 THR B C 1
ATOM 4464 O O . THR B 1 169 ? 8.917 14.634 48.940 1.00 71.75 376 THR B O 1
ATOM 4468 N N . ASP B 1 170 ? 10.453 16.279 49.121 1.00 73.09 377 ASP B N 1
ATOM 4469 C CA . ASP B 1 170 ? 11.595 15.383 49.252 1.00 77.29 377 ASP B CA 1
ATOM 4470 C C . ASP B 1 170 ? 12.468 15.775 50.440 1.00 77.41 377 ASP B C 1
ATOM 4471 O O . ASP B 1 170 ? 13.665 15.470 50.464 1.00 78.32 377 ASP B O 1
ATOM 4476 N N . ARG B 1 171 ? 11.878 16.437 51.433 1.00 76.88 378 ARG B N 1
ATOM 4477 C CA . ARG B 1 171 ? 12.586 16.917 52.610 1.00 77.10 378 ARG B CA 1
ATOM 4478 C C . ARG B 1 171 ? 11.600 16.978 53.767 1.00 70.91 378 ARG B C 1
ATOM 4479 O O . ARG B 1 171 ? 10.431 17.323 53.570 1.00 66.56 378 ARG B O 1
ATOM 4487 N N . THR B 1 172 ? 12.066 16.623 54.965 1.00 71.01 379 THR B N 1
ATOM 4488 C CA . THR B 1 172 ? 11.234 16.749 56.155 1.00 67.07 379 THR B CA 1
ATOM 4489 C C . THR B 1 172 ? 11.019 18.219 56.486 1.00 65.40 379 THR B C 1
ATOM 4490 O O . THR B 1 172 ? 11.943 19.031 56.405 1.00 67.02 379 THR B O 1
ATOM 4494 N N . LEU B 1 173 ? 9.792 18.555 56.866 1.00 63.16 380 LEU B N 1
ATOM 4495 C CA . LEU B 1 173 ? 9.405 19.924 57.168 1.00 62.82 380 LEU B CA 1
ATOM 4496 C C . LEU B 1 173 ? 9.485 20.185 58.669 1.00 65.03 380 LEU B C 1
ATOM 4497 O O . LEU B 1 173 ? 9.586 19.261 59.480 1.00 67.50 380 LEU B O 1
ATOM 4502 N N . ASP B 1 174 ? 9.448 21.470 59.030 1.00 64.86 381 ASP B N 1
ATOM 4503 C CA . ASP B 1 174 ? 9.524 21.876 60.438 1.00 62.21 381 ASP B CA 1
ATOM 4504 C C . ASP B 1 174 ? 8.936 23.276 60.550 1.00 60.62 381 ASP B C 1
ATOM 4505 O O . ASP B 1 174 ? 9.580 24.252 60.149 1.00 61.42 381 ASP B O 1
ATOM 4510 N N . ARG B 1 175 ? 7.721 23.370 61.095 1.00 60.11 382 ARG B N 1
ATOM 4511 C CA . ARG B 1 175 ? 7.051 24.661 61.210 1.00 62.61 382 ARG B CA 1
ATOM 4512 C C . ARG B 1 175 ? 7.844 25.633 62.072 1.00 64.73 382 ARG B C 1
ATOM 4513 O O . ARG B 1 175 ? 7.839 26.841 61.808 1.00 66.57 382 ARG B O 1
ATOM 4521 N N . GLU B 1 176 ? 8.530 25.129 63.103 1.00 63.47 383 GLU B N 1
ATOM 4522 C CA . GLU B 1 176 ? 9.318 25.986 63.981 1.00 66.80 383 GLU B CA 1
ATOM 4523 C C . GLU B 1 176 ? 10.506 26.631 63.274 1.00 69.08 383 GLU B C 1
ATOM 4524 O O . GLU B 1 176 ? 11.091 27.570 63.823 1.00 72.62 383 GLU B O 1
ATOM 4530 N N . ALA B 1 177 ? 10.868 26.164 62.078 1.00 68.77 384 ALA B N 1
ATOM 4531 C CA . ALA B 1 177 ? 11.968 26.721 61.300 1.00 69.74 384 ALA B CA 1
ATOM 4532 C C . ALA B 1 177 ? 11.495 27.541 60.110 1.00 69.83 384 ALA B C 1
ATOM 4533 O O . ALA B 1 177 ? 11.928 28.684 59.932 1.00 72.51 384 ALA B O 1
ATOM 4535 N N . ILE B 1 178 ? 10.622 26.983 59.276 1.00 67.96 385 ILE B N 1
ATOM 4536 C CA . ILE B 1 178 ? 10.067 27.700 58.128 1.00 70.22 385 ILE B CA 1
ATOM 4537 C C . ILE B 1 178 ? 8.557 27.495 58.113 1.00 68.86 385 ILE B C 1
ATOM 4538 O O . ILE B 1 178 ? 8.083 26.417 57.725 1.00 67.21 385 ILE B O 1
ATOM 4543 N N . PRO B 1 179 ? 7.769 28.485 58.524 1.00 70.33 386 PRO B N 1
ATOM 4544 C CA . PRO B 1 179 ? 6.321 28.272 58.632 1.00 70.83 386 PRO B CA 1
ATOM 4545 C C . PRO B 1 179 ? 5.556 28.533 57.343 1.00 71.06 386 PRO B C 1
ATOM 4546 O O . PRO B 1 179 ? 4.398 28.118 57.228 1.00 69.99 386 PRO B O 1
ATOM 4550 N N . GLU B 1 180 ? 6.171 29.208 56.370 1.00 74.33 387 GLU B N 1
ATOM 4551 C CA . GLU B 1 180 ? 5.473 29.579 55.144 1.00 74.96 387 GLU B CA 1
ATOM 4552 C C . GLU B 1 180 ? 6.402 29.473 53.941 1.00 72.28 387 GLU B C 1
ATOM 4553 O O . GLU B 1 180 ? 7.551 29.919 53.989 1.00 72.45 387 GLU B O 1
ATOM 4559 N N . TYR B 1 181 ? 5.893 28.898 52.855 1.00 72.24 388 TYR B N 1
ATOM 4560 C CA . TYR B 1 181 ? 6.656 28.714 51.628 1.00 73.55 388 TYR B CA 1
ATOM 4561 C C . TYR B 1 181 ? 5.980 29.425 50.464 1.00 78.30 388 TYR B C 1
ATOM 4562 O O . TYR B 1 181 ? 4.749 29.439 50.360 1.00 77.26 388 TYR B O 1
ATOM 4571 N N . ASN B 1 182 ? 6.794 30.008 49.585 1.00 84.21 389 ASN B N 1
ATOM 4572 C CA . ASN B 1 182 ? 6.341 30.525 48.295 1.00 87.67 389 ASN B CA 1
ATOM 4573 C C . ASN B 1 182 ? 7.068 29.746 47.207 1.00 81.26 389 ASN B C 1
ATOM 4574 O O . ASN B 1 182 ? 8.275 29.927 47.009 1.00 84.30 389 ASN B O 1
ATOM 4579 N N . VAL B 1 183 ? 6.341 28.875 46.513 1.00 72.42 390 VAL B N 1
ATOM 4580 C CA . VAL B 1 183 ? 6.913 27.986 45.508 1.00 68.19 390 VAL B CA 1
ATOM 4581 C C . VAL B 1 183 ? 6.485 28.480 44.133 1.00 67.34 390 VAL B C 1
ATOM 4582 O O . VAL B 1 183 ? 5.288 28.511 43.818 1.00 65.92 390 VAL B O 1
ATOM 4586 N N . THR B 1 184 ? 7.462 28.858 43.313 1.00 67.38 391 THR B N 1
ATOM 4587 C CA . THR B 1 184 ? 7.215 29.332 41.958 1.00 67.56 391 THR B CA 1
ATOM 4588 C C . THR B 1 184 ? 7.434 28.186 40.978 1.00 65.77 391 THR B C 1
ATOM 4589 O O . THR B 1 184 ? 8.508 27.578 40.955 1.00 66.08 391 THR B O 1
ATOM 4593 N N . ILE B 1 185 ? 6.421 27.899 40.169 1.00 66.17 392 ILE B N 1
ATOM 4594 C CA . ILE B 1 185 ? 6.505 26.882 39.127 1.00 69.30 392 ILE B CA 1
ATOM 4595 C C . ILE B 1 185 ? 6.494 27.577 37.774 1.00 70.60 392 ILE B C 1
ATOM 4596 O O . ILE B 1 185 ? 5.591 28.371 37.482 1.00 68.80 392 ILE B O 1
ATOM 4601 N N . VAL B 1 186 ? 7.499 27.282 36.953 1.00 74.01 393 VAL B N 1
ATOM 4602 C CA . VAL B 1 186 ? 7.682 27.917 35.654 1.00 76.95 393 VAL B CA 1
ATOM 4603 C C . VAL B 1 186 ? 7.418 26.885 34.567 1.00 79.36 393 VAL B C 1
ATOM 4604 O O . VAL B 1 186 ? 7.994 25.791 34.588 1.00 80.88 393 VAL B O 1
ATOM 4608 N N . ALA B 1 187 ? 6.547 27.232 33.625 1.00 80.22 394 ALA B N 1
ATOM 4609 C CA . ALA B 1 187 ? 6.272 26.416 32.450 1.00 79.27 394 ALA B CA 1
ATOM 4610 C C . ALA B 1 187 ? 6.696 27.190 31.212 1.00 80.78 394 ALA B C 1
ATOM 4611 O O . ALA B 1 187 ? 6.386 28.379 31.087 1.00 81.32 394 ALA B O 1
ATOM 4613 N N . ALA B 1 188 ? 7.402 26.520 30.302 1.00 82.52 395 ALA B N 1
ATOM 4614 C CA . ALA B 1 188 ? 7.897 27.151 29.087 1.00 84.67 395 ALA B CA 1
ATOM 4615 C C . ALA B 1 188 ? 7.654 26.240 27.894 1.00 80.81 395 ALA B C 1
ATOM 4616 O O . ALA B 1 188 ? 7.869 25.028 27.982 1.00 80.16 395 ALA B O 1
ATOM 4618 N N . ASP B 1 189 ? 7.212 26.824 26.780 1.00 78.39 396 ASP B N 1
ATOM 4619 C CA . ASP B 1 189 ? 7.060 26.031 25.571 1.00 76.88 396 ASP B CA 1
ATOM 4620 C C . ASP B 1 189 ? 8.405 25.890 24.859 1.00 77.87 396 ASP B C 1
ATOM 4621 O O . ASP B 1 189 ? 9.374 26.596 25.151 1.00 78.39 396 ASP B O 1
ATOM 4626 N N . ARG B 1 190 ? 8.456 24.956 23.911 1.00 78.81 397 ARG B N 1
ATOM 4627 C CA . ARG B 1 190 ? 9.661 24.695 23.126 1.00 80.62 397 ARG B CA 1
ATOM 4628 C C . ARG B 1 190 ? 9.570 25.297 21.729 1.00 82.89 397 ARG B C 1
ATOM 4629 O O . ARG B 1 190 ? 10.073 24.725 20.757 1.00 83.47 397 ARG B O 1
ATOM 4637 N N . GLY B 1 191 ? 8.927 26.455 21.600 1.00 82.70 398 GLY B N 1
ATOM 4638 C CA . GLY B 1 191 ? 8.876 27.153 20.337 1.00 82.85 398 GLY B CA 1
ATOM 4639 C C . GLY B 1 191 ? 10.100 28.020 20.118 1.00 83.53 398 GLY B C 1
ATOM 4640 O O . GLY B 1 191 ? 10.995 28.122 20.956 1.00 82.66 398 GLY B O 1
ATOM 4641 N N . LYS B 1 192 ? 10.135 28.654 18.951 1.00 84.60 399 LYS B N 1
ATOM 4642 C CA . LYS B 1 192 ? 11.232 29.552 18.618 1.00 86.73 399 LYS B CA 1
ATOM 4643 C C . LYS B 1 192 ? 10.699 30.905 18.153 1.00 89.26 399 LYS B C 1
ATOM 4644 O O . LYS B 1 192 ? 10.155 31.014 17.055 1.00 93.98 399 LYS B O 1
ATOM 4648 N N . PRO B 1 193 ? 10.836 31.941 19.000 1.00 88.70 400 PRO B N 1
ATOM 4649 C CA . PRO B 1 193 ? 11.399 31.888 20.357 1.00 89.22 400 PRO B CA 1
ATOM 4650 C C . PRO B 1 193 ? 10.401 31.371 21.393 1.00 87.47 400 PRO B C 1
ATOM 4651 O O . PRO B 1 193 ? 9.195 31.460 21.169 1.00 87.81 400 PRO B O 1
ATOM 4655 N N . PRO B 1 194 ? 10.894 30.849 22.515 1.00 86.99 401 PRO B N 1
ATOM 4656 C CA . PRO B 1 194 ? 9.990 30.247 23.499 1.00 83.17 401 PRO B CA 1
ATOM 4657 C C . PRO B 1 194 ? 9.222 31.293 24.295 1.00 83.67 401 PRO B C 1
ATOM 4658 O O . PRO B 1 194 ? 9.647 32.441 24.444 1.00 83.86 401 PRO B O 1
ATOM 4662 N N . LEU B 1 195 ? 8.061 30.872 24.798 1.00 83.71 402 LEU B N 1
ATOM 4663 C CA . LEU B 1 195 ? 7.241 31.654 25.711 1.00 84.58 402 LEU B CA 1
ATOM 4664 C C . LEU B 1 195 ? 7.110 30.900 27.028 1.00 86.37 402 LEU B C 1
ATOM 4665 O O . LEU B 1 195 ? 7.145 29.665 27.053 1.00 81.30 402 LEU B O 1
ATOM 4670 N N . SER B 1 196 ? 6.952 31.643 28.124 1.00 94.78 403 SER B N 1
ATOM 4671 C CA . SER B 1 196 ? 6.871 31.017 29.437 1.00 101.16 403 SER B CA 1
ATOM 4672 C C . SER B 1 196 ? 6.087 31.897 30.401 1.00 94.01 403 SER B C 1
ATOM 4673 O O . SER B 1 196 ? 6.139 33.127 30.329 1.00 95.12 403 SER B O 1
ATOM 4676 N N . SER B 1 197 ? 5.365 31.244 31.312 1.00 87.55 404 SER B N 1
ATOM 4677 C CA . SER B 1 197 ? 4.673 31.894 32.416 1.00 83.36 404 SER B CA 1
ATOM 4678 C C . SER B 1 197 ? 5.049 31.189 33.715 1.00 80.57 404 SER B C 1
ATOM 4679 O O . SER B 1 197 ? 5.676 30.127 33.709 1.00 80.13 404 SER B O 1
ATOM 4682 N N . ASN B 1 198 ? 4.661 31.784 34.843 1.00 78.92 405 ASN B N 1
ATOM 4683 C CA . ASN B 1 198 ? 4.906 31.165 36.138 1.00 76.68 405 ASN B CA 1
ATOM 4684 C C . ASN B 1 198 ? 3.682 31.315 37.032 1.00 74.92 405 ASN B C 1
ATOM 4685 O O . ASN B 1 198 ? 2.873 32.232 36.862 1.00 75.82 405 ASN B O 1
ATOM 4690 N N . VAL B 1 199 ? 3.555 30.388 37.980 1.00 71.92 406 VAL B N 1
ATOM 4691 C CA . VAL B 1 199 ? 2.526 30.425 39.011 1.00 71.34 406 VAL B CA 1
ATOM 4692 C C . VAL B 1 199 ? 3.207 30.210 40.356 1.00 71.34 406 VAL B C 1
ATOM 4693 O O . VAL B 1 199 ? 4.061 29.325 40.490 1.00 70.79 406 VAL B O 1
ATOM 4697 N N . ILE B 1 200 ? 2.841 31.024 41.345 1.00 70.87 407 ILE B N 1
ATOM 4698 C CA . ILE B 1 200 ? 3.439 30.982 42.675 1.00 70.76 407 ILE B CA 1
ATOM 4699 C C . ILE B 1 200 ? 2.442 30.343 43.632 1.00 67.97 407 ILE B C 1
ATOM 4700 O O . ILE B 1 200 ? 1.316 30.832 43.787 1.00 67.58 407 ILE B O 1
ATOM 4705 N N . ILE B 1 201 ? 2.857 29.252 44.272 1.00 65.95 408 ILE B N 1
ATOM 4706 C CA . ILE B 1 201 ? 2.032 28.530 45.233 1.00 64.82 408 ILE B CA 1
ATOM 4707 C C . ILE B 1 201 ? 2.494 28.895 46.635 1.00 68.07 408 ILE B C 1
ATOM 4708 O O . ILE B 1 201 ? 3.692 28.822 46.940 1.00 68.80 408 ILE B O 1
ATOM 4713 N N . THR B 1 202 ? 1.548 29.284 47.489 1.00 69.40 409 THR B N 1
ATOM 4714 C CA . THR B 1 202 ? 1.828 29.597 48.885 1.00 68.55 409 THR B CA 1
ATOM 4715 C C . THR B 1 202 ? 1.486 28.395 49.757 1.00 68.01 409 THR B C 1
ATOM 4716 O O . THR B 1 202 ? 0.362 27.882 49.707 1.00 67.36 409 THR B O 1
ATOM 4720 N N . LEU B 1 203 ? 2.452 27.956 50.555 1.00 68.32 410 LEU B N 1
ATOM 4721 C CA . LEU B 1 203 ? 2.290 26.807 51.433 1.00 69.14 410 LEU B CA 1
ATOM 4722 C C . LEU B 1 203 ? 2.310 27.252 52.891 1.00 67.40 410 LEU B C 1
ATOM 4723 O O . LEU B 1 203 ? 3.254 27.919 53.331 1.00 67.70 410 LEU B O 1
ATOM 4728 N N . HIS B 1 204 ? 1.267 26.885 53.631 1.00 65.80 411 HIS B N 1
ATOM 4729 C CA . HIS B 1 204 ? 1.186 27.135 55.064 1.00 66.54 411 HIS B CA 1
ATOM 4730 C C . HIS B 1 204 ? 1.447 25.835 55.814 1.00 63.81 411 HIS B C 1
ATOM 4731 O O . HIS B 1 204 ? 0.759 24.835 55.589 1.00 61.56 411 HIS B O 1
ATOM 4738 N N . ILE B 1 205 ? 2.432 25.856 56.705 1.00 64.37 412 ILE B N 1
ATOM 4739 C CA . ILE B 1 205 ? 2.815 24.673 57.468 1.00 63.49 412 ILE B CA 1
ATOM 4740 C C . ILE B 1 205 ? 2.064 24.683 58.793 1.00 64.98 412 ILE B C 1
ATOM 4741 O O . ILE B 1 205 ? 2.249 25.590 59.615 1.00 68.06 412 ILE B O 1
ATOM 4746 N N . SER B 1 206 ? 1.216 23.676 59.004 1.00 64.25 413 SER B N 1
ATOM 4747 C CA . SER B 1 206 ? 0.441 23.570 60.233 1.00 65.99 413 SER B CA 1
ATOM 4748 C C . SER B 1 206 ? 1.242 22.849 61.312 1.00 64.03 413 SER B C 1
ATOM 4749 O O . SER B 1 206 ? 2.082 21.991 61.022 1.00 61.50 413 SER B O 1
ATOM 4752 N N . ASP B 1 207 ? 0.965 23.201 62.566 1.00 63.68 414 ASP B N 1
ATOM 4753 C CA . ASP B 1 207 ? 1.790 22.748 63.674 1.00 61.93 414 ASP B CA 1
ATOM 4754 C C . ASP B 1 207 ? 1.432 21.334 64.115 1.00 59.66 414 ASP B C 1
ATOM 4755 O O . ASP B 1 207 ? 0.278 20.903 64.046 1.00 57.77 414 ASP B O 1
ATOM 4760 N N . VAL B 1 208 ? 2.450 20.620 64.587 1.00 61.00 415 VAL B N 1
ATOM 4761 C CA . VAL B 1 208 ? 2.316 19.338 65.265 1.00 61.51 415 VAL B CA 1
ATOM 4762 C C . VAL B 1 208 ? 3.000 19.454 66.623 1.00 61.82 415 VAL B C 1
ATOM 4763 O O . VAL B 1 208 ? 4.003 20.161 66.772 1.00 59.05 415 VAL B O 1
ATOM 4767 N N . ASN B 1 209 ? 2.440 18.779 67.627 1.00 73.13 416 ASN B N 1
ATOM 4768 C CA . ASN B 1 209 ? 3.055 18.796 68.950 1.00 71.97 416 ASN B CA 1
ATOM 4769 C C . ASN B 1 209 ? 4.310 17.934 68.951 1.00 72.24 416 ASN B C 1
ATOM 4770 O O . ASN B 1 209 ? 4.256 16.746 69.279 1.00 73.78 416 ASN B O 1
ATOM 4775 N N . ASP B 1 210 ? 5.450 18.526 68.586 1.00 70.82 417 ASP B N 1
ATOM 4776 C CA . ASP B 1 210 ? 6.709 17.794 68.533 1.00 68.49 417 ASP B CA 1
ATOM 4777 C C . ASP B 1 210 ? 7.817 18.468 69.333 1.00 64.55 417 ASP B C 1
ATOM 4778 O O . ASP B 1 210 ? 8.985 18.097 69.178 1.00 65.79 417 ASP B O 1
ATOM 4783 N N . ASN B 1 211 ? 7.490 19.436 70.184 1.00 61.32 418 ASN B N 1
ATOM 4784 C CA . ASN B 1 211 ? 8.466 20.073 71.061 1.00 60.58 418 ASN B CA 1
ATOM 4785 C C . ASN B 1 211 ? 8.003 19.921 72.503 1.00 59.11 418 ASN B C 1
ATOM 4786 O O . ASN B 1 211 ? 6.887 20.325 72.845 1.00 59.89 418 ASN B O 1
ATOM 4791 N N . ALA B 1 212 ? 8.851 19.334 73.342 1.00 57.70 419 ALA B N 1
ATOM 4792 C CA . ALA B 1 212 ? 8.512 19.233 74.754 1.00 59.22 419 ALA B CA 1
ATOM 4793 C C . ALA B 1 212 ? 8.815 20.546 75.477 1.00 57.85 419 ALA B C 1
ATOM 4794 O O . ALA B 1 212 ? 9.700 21.300 75.066 1.00 58.50 419 ALA B O 1
ATOM 4796 N N . PRO B 1 213 ? 8.084 20.852 76.544 1.00 58.74 420 PRO B N 1
ATOM 4797 C CA . PRO B 1 213 ? 8.459 21.996 77.382 1.00 58.30 420 PRO B CA 1
ATOM 4798 C C . PRO B 1 213 ? 9.899 21.866 77.866 1.00 56.46 420 PRO B C 1
ATOM 4799 O O . PRO B 1 213 ? 10.400 20.764 78.098 1.00 54.93 420 PRO B O 1
ATOM 4803 N N . VAL B 1 214 ? 10.573 23.009 77.987 1.00 57.07 421 VAL B N 1
ATOM 4804 C CA . VAL B 1 214 ? 11.939 23.074 78.497 1.00 57.07 421 VAL B CA 1
ATOM 4805 C C . VAL B 1 214 ? 12.001 24.179 79.542 1.00 58.32 421 VAL B C 1
ATOM 4806 O O . VAL B 1 214 ? 11.723 25.345 79.233 1.00 59.77 421 VAL B O 1
ATOM 4810 N N . PHE B 1 215 ? 12.370 23.817 80.770 1.00 58.05 422 PHE B N 1
ATOM 4811 C CA . PHE B 1 215 ? 12.461 24.787 81.853 1.00 58.07 422 PHE B CA 1
ATOM 4812 C C . PHE B 1 215 ? 13.589 25.781 81.606 1.00 58.59 422 PHE B C 1
ATOM 4813 O O . PHE B 1 215 ? 14.631 25.448 81.034 1.00 58.28 422 PHE B O 1
ATOM 4821 N N . HIS B 1 216 ? 13.375 27.016 82.068 1.00 60.07 423 HIS B N 1
ATOM 4822 C CA . HIS B 1 216 ? 14.361 28.070 81.855 1.00 64.35 423 HIS B CA 1
ATOM 4823 C C . HIS B 1 216 ? 15.682 27.762 82.554 1.00 63.35 423 HIS B C 1
ATOM 4824 O O . HIS B 1 216 ? 16.738 28.226 82.111 1.00 64.73 423 HIS B O 1
ATOM 4831 N N . GLN B 1 217 ? 15.648 26.984 83.637 1.00 60.76 424 GLN B N 1
ATOM 4832 C CA . GLN B 1 217 ? 16.847 26.538 84.331 1.00 59.25 424 GLN B CA 1
ATOM 4833 C C . GLN B 1 217 ? 16.866 25.017 84.398 1.00 56.17 424 GLN B C 1
ATOM 4834 O O . GLN B 1 217 ? 15.818 24.370 84.468 1.00 56.53 424 GLN B O 1
ATOM 4840 N N . ALA B 1 218 ? 18.073 24.448 84.375 1.00 55.58 425 ALA B N 1
ATOM 4841 C CA . ALA B 1 218 ? 18.206 22.998 84.478 1.00 57.38 425 ALA B CA 1
ATOM 4842 C C . ALA B 1 218 ? 17.798 22.490 85.858 1.00 56.61 425 ALA B C 1
ATOM 4843 O O . ALA B 1 218 ? 17.341 21.349 85.987 1.00 56.76 425 ALA B O 1
ATOM 4845 N N . SER B 1 219 ? 17.959 23.313 86.891 1.00 55.92 426 SER B N 1
ATOM 4846 C CA . SER B 1 219 ? 17.516 22.986 88.240 1.00 52.48 426 SER B CA 1
ATOM 4847 C C . SER B 1 219 ? 17.410 24.287 89.019 1.00 51.79 426 SER B C 1
ATOM 4848 O O . SER B 1 219 ? 17.950 25.318 88.608 1.00 51.03 426 SER B O 1
ATOM 4851 N N . TYR B 1 220 ? 16.715 24.225 90.156 1.00 51.65 427 TYR B N 1
ATOM 4852 C CA . TYR B 1 220 ? 16.376 25.411 90.931 1.00 51.38 427 TYR B CA 1
ATOM 4853 C C . TYR B 1 220 ? 16.889 25.288 92.362 1.00 53.32 427 TYR B C 1
ATOM 4854 O O . TYR B 1 220 ? 16.613 24.298 93.051 1.00 54.26 427 TYR B O 1
ATOM 4863 N N . LEU B 1 221 ? 17.624 26.304 92.805 1.00 52.48 428 LEU B N 1
ATOM 4864 C CA . LEU B 1 221 ? 18.060 26.441 94.188 1.00 51.02 428 LEU B CA 1
ATOM 4865 C C . LEU B 1 221 ? 17.413 27.699 94.752 1.00 52.65 428 LEU B C 1
ATOM 4866 O O . LEU B 1 221 ? 17.643 28.799 94.239 1.00 50.92 428 LEU B O 1
ATOM 4871 N N . VAL B 1 222 ? 16.602 27.535 95.798 1.00 56.44 429 VAL B N 1
ATOM 4872 C CA . VAL B 1 222 ? 15.788 28.612 96.352 1.00 57.88 429 VAL B CA 1
ATOM 4873 C C . VAL B 1 222 ? 16.141 28.808 97.821 1.00 59.58 429 VAL B C 1
ATOM 4874 O O . VAL B 1 222 ? 16.331 27.833 98.555 1.00 65.26 429 VAL B O 1
ATOM 4878 N N . HIS B 1 223 ? 16.225 30.068 98.246 1.00 58.33 430 HIS B N 1
ATOM 4879 C CA . HIS B 1 223 ? 16.458 30.428 99.642 1.00 59.94 430 HIS B CA 1
ATOM 4880 C C . HIS B 1 223 ? 15.201 31.077 100.205 1.00 58.10 430 HIS B C 1
ATOM 4881 O O . HIS B 1 223 ? 14.643 31.990 99.587 1.00 57.23 430 HIS B O 1
ATOM 4888 N N . VAL B 1 224 ? 14.755 30.607 101.373 1.00 56.08 431 VAL B N 1
ATOM 4889 C CA . VAL B 1 224 ? 13.583 31.157 102.049 1.00 57.93 431 VAL B CA 1
ATOM 4890 C C . VAL B 1 224 ? 13.927 31.420 103.512 1.00 61.06 431 VAL B C 1
ATOM 4891 O O . VAL B 1 224 ? 14.370 30.514 104.229 1.00 57.17 431 VAL B O 1
ATOM 4895 N N . ALA B 1 225 ? 13.701 32.653 103.956 1.00 63.51 432 ALA B N 1
ATOM 4896 C CA . ALA B 1 225 ? 13.939 32.998 105.349 1.00 61.67 432 ALA B CA 1
ATOM 4897 C C . ALA B 1 225 ? 12.923 32.298 106.242 1.00 63.65 432 ALA B C 1
ATOM 4898 O O . ALA B 1 225 ? 11.718 32.310 105.968 1.00 62.35 432 ALA B O 1
ATOM 4900 N N . GLU B 1 226 ? 13.430 31.681 107.303 1.00 65.32 433 GLU B N 1
ATOM 4901 C CA . GLU B 1 226 ? 12.611 31.063 108.331 1.00 70.33 433 GLU B CA 1
ATOM 4902 C C . GLU B 1 226 ? 11.538 32.021 108.828 1.00 69.05 433 GLU B C 1
ATOM 4903 O O . GLU B 1 226 ? 11.674 33.243 108.719 1.00 70.71 433 GLU B O 1
ATOM 4909 N N . ASN B 1 227 ? 10.456 31.454 109.364 1.00 66.99 434 ASN B N 1
ATOM 4910 C CA . ASN B 1 227 ? 9.351 32.201 109.962 1.00 70.22 434 ASN B CA 1
ATOM 4911 C C . ASN B 1 227 ? 8.625 33.063 108.943 1.00 73.55 434 ASN B C 1
ATOM 4912 O O . ASN B 1 227 ? 8.019 34.080 109.300 1.00 75.97 434 ASN B O 1
ATOM 4917 N N . ASN B 1 228 ? 8.691 32.665 107.673 1.00 74.24 435 ASN B N 1
ATOM 4918 C CA . ASN B 1 228 ? 7.999 33.347 106.598 1.00 75.23 435 ASN B CA 1
ATOM 4919 C C . ASN B 1 228 ? 6.489 33.303 106.820 1.00 78.55 435 ASN B C 1
ATOM 4920 O O . ASN B 1 228 ? 5.975 32.406 107.494 1.00 78.88 435 ASN B O 1
ATOM 4925 N N . PRO B 1 229 ? 5.756 34.256 106.251 1.00 82.50 436 PRO B N 1
ATOM 4926 C CA . PRO B 1 229 ? 4.292 34.175 106.271 1.00 86.71 436 PRO B CA 1
ATOM 4927 C C . PRO B 1 229 ? 3.814 33.059 105.362 1.00 87.06 436 PRO B C 1
ATOM 4928 O O . PRO B 1 229 ? 4.412 32.817 104.303 1.00 81.77 436 PRO B O 1
ATOM 4932 N N . PRO B 1 230 ? 2.761 32.342 105.742 1.00 91.00 437 PRO B N 1
ATOM 4933 C CA . PRO B 1 230 ? 2.217 31.316 104.847 1.00 92.22 437 PRO B CA 1
ATOM 4934 C C . PRO B 1 230 ? 1.621 31.942 103.598 1.00 95.24 437 PRO B C 1
ATOM 4935 O O . PRO B 1 230 ? 1.168 33.089 103.604 1.00 99.15 437 PRO B O 1
ATOM 4939 N N . GLY B 1 231 ? 1.635 31.169 102.514 1.00 94.38 438 GLY B N 1
ATOM 4940 C CA . GLY B 1 231 ? 1.110 31.643 101.250 1.00 95.30 438 GLY B CA 1
ATOM 4941 C C . GLY B 1 231 ? 1.981 32.638 100.520 1.00 94.73 438 GLY B C 1
ATOM 4942 O O . GLY B 1 231 ? 1.516 33.249 99.554 1.00 97.84 438 GLY B O 1
ATOM 4943 N N . THR B 1 232 ? 3.228 32.826 100.945 1.00 93.60 439 THR B N 1
ATOM 4944 C CA . THR B 1 232 ? 4.112 33.785 100.298 1.00 94.18 439 THR B CA 1
ATOM 4945 C C . THR B 1 232 ? 4.856 33.122 99.145 1.00 91.82 439 THR B C 1
ATOM 4946 O O . THR B 1 232 ? 5.205 31.938 99.203 1.00 88.31 439 THR B O 1
ATOM 4950 N N . SER B 1 233 ? 5.080 33.892 98.087 1.00 93.31 440 SER B N 1
ATOM 4951 C CA . SER B 1 233 ? 5.776 33.375 96.918 1.00 92.05 440 SER B CA 1
ATOM 4952 C C . SER B 1 233 ? 7.264 33.244 97.216 1.00 79.96 440 SER B C 1
ATOM 4953 O O . SER B 1 233 ? 7.913 34.217 97.611 1.00 80.97 440 SER B O 1
ATOM 4956 N N . ILE B 1 234 ? 7.805 32.045 97.028 1.00 69.62 441 ILE B N 1
ATOM 4957 C CA . ILE B 1 234 ? 9.219 31.804 97.268 1.00 64.94 441 ILE B CA 1
ATOM 4958 C C . ILE B 1 234 ? 10.022 31.629 95.982 1.00 65.42 441 ILE B C 1
ATOM 4959 O O . ILE B 1 234 ? 11.247 31.832 96.007 1.00 66.40 441 ILE B O 1
ATOM 4964 N N . ALA B 1 235 ? 9.386 31.279 94.867 1.00 64.57 442 ALA B N 1
ATOM 4965 C CA . ALA B 1 235 ? 10.090 31.098 93.601 1.00 63.77 442 ALA B CA 1
ATOM 4966 C C . ALA B 1 235 ? 9.057 31.043 92.478 1.00 64.93 442 ALA B C 1
ATOM 4967 O O . ALA B 1 235 ? 7.844 31.058 92.717 1.00 67.16 442 ALA B O 1
ATOM 4969 N N . GLN B 1 236 ? 9.554 30.986 91.243 1.00 63.51 443 GLN B N 1
ATOM 4970 C CA . GLN B 1 236 ? 8.693 30.850 90.072 1.00 64.46 443 GLN B CA 1
ATOM 4971 C C . GLN B 1 236 ? 9.453 30.111 88.984 1.00 63.26 443 GLN B C 1
ATOM 4972 O O . GLN B 1 236 ? 10.463 30.616 88.484 1.00 63.65 443 GLN B O 1
ATOM 4978 N N . VAL B 1 237 ? 8.970 28.923 88.620 1.00 63.02 444 VAL B N 1
ATOM 4979 C CA . VAL B 1 237 ? 9.530 28.165 87.508 1.00 62.99 444 VAL B CA 1
ATOM 4980 C C . VAL B 1 237 ? 8.856 28.627 86.226 1.00 68.94 444 VAL B C 1
ATOM 4981 O O . VAL B 1 237 ? 7.714 29.101 86.236 1.00 68.60 444 VAL B O 1
ATOM 4985 N N . SER B 1 238 ? 9.574 28.501 85.109 1.00 74.04 445 SER B N 1
ATOM 4986 C CA . SER B 1 238 ? 9.050 28.883 83.804 1.00 80.05 445 SER B CA 1
ATOM 4987 C C . SER B 1 238 ? 9.648 27.965 82.751 1.00 72.19 445 SER B C 1
ATOM 4988 O O . SER B 1 238 ? 10.863 27.740 82.736 1.00 68.61 445 SER B O 1
ATOM 4991 N N . ALA B 1 239 ? 8.791 27.430 81.883 1.00 67.45 446 ALA B N 1
ATOM 4992 C CA . ALA B 1 239 ? 9.219 26.583 80.782 1.00 64.99 446 ALA B CA 1
ATOM 4993 C C . ALA B 1 239 ? 8.683 27.142 79.471 1.00 65.39 446 ALA B C 1
ATOM 4994 O O . ALA B 1 239 ? 7.615 27.759 79.429 1.00 67.31 446 ALA B O 1
ATOM 4996 N N . SER B 1 240 ? 9.438 26.926 78.400 1.00 64.51 447 SER B N 1
ATOM 4997 C CA . SER B 1 240 ? 9.100 27.451 77.085 1.00 66.42 447 SER B CA 1
ATOM 4998 C C . SER B 1 240 ? 8.802 26.309 76.123 1.00 64.27 447 SER B C 1
ATOM 4999 O O . SER B 1 240 ? 9.422 25.243 76.192 1.00 63.56 447 SER B O 1
ATOM 5002 N N . ASP B 1 241 ? 7.848 26.540 75.229 1.00 64.57 448 ASP B N 1
ATOM 5003 C CA . ASP B 1 241 ? 7.408 25.541 74.265 1.00 66.34 448 ASP B CA 1
ATOM 5004 C C . ASP B 1 241 ? 7.088 26.244 72.951 1.00 68.31 448 ASP B C 1
ATOM 5005 O O . ASP B 1 241 ? 6.135 27.031 72.889 1.00 70.28 448 ASP B O 1
ATOM 5010 N N . PRO B 1 242 ? 7.854 25.998 71.885 1.00 68.22 449 PRO B N 1
ATOM 5011 C CA . PRO B 1 242 ? 7.675 26.763 70.646 1.00 67.94 449 PRO B CA 1
ATOM 5012 C C . PRO B 1 242 ? 6.490 26.325 69.801 1.00 68.41 449 PRO B C 1
ATOM 5013 O O . PRO B 1 242 ? 6.229 26.955 68.771 1.00 68.73 449 PRO B O 1
ATOM 5017 N N . ASP B 1 243 ? 5.769 25.280 70.199 1.00 68.86 450 ASP B N 1
ATOM 5018 C CA . ASP B 1 243 ? 4.616 24.831 69.434 1.00 71.17 450 ASP B CA 1
ATOM 5019 C C . ASP B 1 243 ? 3.482 25.851 69.538 1.00 70.02 450 ASP B C 1
ATOM 5020 O O . ASP B 1 243 ? 3.523 26.790 70.337 1.00 67.84 450 ASP B O 1
ATOM 5025 N N . LEU B 1 244 ? 2.459 25.663 68.707 1.00 70.44 451 LEU B N 1
ATOM 5026 C CA . LEU B 1 244 ? 1.352 26.604 68.610 1.00 73.50 451 LEU B CA 1
ATOM 5027 C C . LEU B 1 244 ? 0.174 26.171 69.474 1.00 76.13 451 LEU B C 1
ATOM 5028 O O . LEU B 1 244 ? -0.065 24.979 69.679 1.00 76.01 451 LEU B O 1
ATOM 5033 N N . GLY B 1 245 ? -0.560 27.165 69.975 1.00 78.77 452 GLY B N 1
ATOM 5034 C CA . GLY B 1 245 ? -1.834 26.910 70.630 1.00 81.72 452 GLY B CA 1
ATOM 5035 C C . GLY B 1 245 ? -1.719 25.948 71.795 1.00 80.84 452 GLY B C 1
ATOM 5036 O O . GLY B 1 245 ? -0.823 26.057 72.642 1.00 77.08 452 GLY B O 1
ATOM 5037 N N . SER B 1 246 ? -2.642 24.980 71.833 1.00 80.74 453 SER B N 1
ATOM 5038 C CA . SER B 1 246 ? -2.668 24.014 72.926 1.00 81.09 453 SER B CA 1
ATOM 5039 C C . SER B 1 246 ? -1.376 23.217 73.008 1.00 78.65 453 SER B C 1
ATOM 5040 O O . SER B 1 246 ? -0.977 22.795 74.100 1.00 77.94 453 SER B O 1
ATOM 5043 N N . ASN B 1 247 ? -0.705 23.004 71.875 1.00 78.37 454 ASN B N 1
ATOM 5044 C CA . ASN B 1 247 ? 0.564 22.290 71.895 1.00 76.18 454 ASN B CA 1
ATOM 5045 C C . ASN B 1 247 ? 1.643 23.052 72.657 1.00 72.83 454 ASN B C 1
ATOM 5046 O O . ASN B 1 247 ? 2.623 22.441 73.100 1.00 70.26 454 ASN B O 1
ATOM 5051 N N . GLY B 1 248 ? 1.479 24.362 72.836 1.00 72.24 455 GLY B N 1
ATOM 5052 C CA . GLY B 1 248 ? 2.465 25.158 73.543 1.00 68.77 455 GLY B CA 1
ATOM 5053 C C . GLY B 1 248 ? 1.994 25.699 74.880 1.00 67.97 455 GLY B C 1
ATOM 5054 O O . GLY B 1 248 ? 2.746 26.397 75.568 1.00 66.82 455 GLY B O 1
ATOM 5055 N N . LEU B 1 249 ? 0.756 25.387 75.260 1.00 69.03 456 LEU B N 1
ATOM 5056 C CA . LEU B 1 249 ? 0.205 25.852 76.527 1.00 69.65 456 LEU B CA 1
ATOM 5057 C C . LEU B 1 249 ? 0.755 25.014 77.675 1.00 69.22 456 LEU B C 1
ATOM 5058 O O . LEU B 1 249 ? 0.629 23.787 77.671 1.00 69.25 456 LEU B O 1
ATOM 5063 N N . ILE B 1 250 ? 1.352 25.681 78.667 1.00 68.45 457 ILE B N 1
ATOM 5064 C CA . ILE B 1 250 ? 2.070 25.013 79.752 1.00 65.10 457 ILE B CA 1
ATOM 5065 C C . ILE B 1 250 ? 1.221 24.994 81.015 1.00 66.38 457 ILE B C 1
ATOM 5066 O O . ILE B 1 250 ? 0.570 25.988 81.363 1.00 67.77 457 ILE B O 1
ATOM 5071 N N . SER B 1 251 ? 1.241 23.861 81.714 1.00 66.86 458 SER B N 1
ATOM 5072 C CA . SER B 1 251 ? 0.724 23.754 83.070 1.00 68.14 458 SER B CA 1
ATOM 5073 C C . SER B 1 251 ? 1.810 23.185 83.974 1.00 67.57 458 SER B C 1
ATOM 5074 O O . SER B 1 251 ? 2.560 22.288 83.573 1.00 67.05 458 SER B O 1
ATOM 5077 N N . TYR B 1 252 ? 1.899 23.719 85.190 1.00 67.73 459 TYR B N 1
ATOM 5078 C CA . TYR B 1 252 ? 2.912 23.331 86.159 1.00 65.08 459 TYR B CA 1
ATOM 5079 C C . TYR B 1 252 ? 2.275 22.584 87.327 1.00 66.12 459 TYR B C 1
ATOM 5080 O O . TYR B 1 252 ? 1.127 22.843 87.701 1.00 66.64 459 TYR B O 1
ATOM 5089 N N . SER B 1 253 ? 3.033 21.653 87.903 1.00 66.16 460 SER B N 1
ATOM 5090 C CA . SER B 1 253 ? 2.544 20.849 89.015 1.00 69.06 460 SER B CA 1
ATOM 5091 C C . SER B 1 253 ? 3.734 20.344 89.823 1.00 68.86 460 SER B C 1
ATOM 5092 O O . SER B 1 253 ? 4.893 20.488 89.423 1.00 66.90 460 SER B O 1
ATOM 5095 N N . ILE B 1 254 ? 3.427 19.756 90.978 1.00 71.38 461 ILE B N 1
ATOM 5096 C CA . ILE B 1 254 ? 4.414 19.116 91.844 1.00 71.40 461 ILE B CA 1
ATOM 5097 C C . ILE B 1 254 ? 4.168 17.618 91.793 1.00 74.35 461 ILE B C 1
ATOM 5098 O O . ILE B 1 254 ? 3.072 17.153 92.130 1.00 76.67 461 ILE B O 1
ATOM 5103 N N . ILE B 1 255 ? 5.185 16.859 91.395 1.00 74.59 462 ILE B N 1
ATOM 5104 C CA . ILE B 1 255 ? 5.042 15.416 91.263 1.00 79.19 462 ILE B CA 1
ATOM 5105 C C . ILE B 1 255 ? 5.818 14.630 92.317 1.00 82.80 462 ILE B C 1
ATOM 5106 O O . ILE B 1 255 ? 5.483 13.459 92.554 1.00 87.21 462 ILE B O 1
ATOM 5111 N N . ALA B 1 256 ? 6.827 15.218 92.959 1.00 81.56 463 ALA B N 1
ATOM 5112 C CA . ALA B 1 256 ? 7.642 14.462 93.900 1.00 85.48 463 ALA B CA 1
ATOM 5113 C C . ALA B 1 256 ? 8.222 15.390 94.959 1.00 87.63 463 ALA B C 1
ATOM 5114 O O . ALA B 1 256 ? 8.241 16.615 94.806 1.00 86.43 463 ALA B O 1
ATOM 5116 N N . SER B 1 257 ? 8.709 14.779 96.038 1.00 91.09 464 SER B N 1
ATOM 5117 C CA . SER B 1 257 ? 9.244 15.508 97.179 1.00 90.61 464 SER B CA 1
ATOM 5118 C C . SER B 1 257 ? 9.938 14.525 98.108 1.00 92.00 464 SER B C 1
ATOM 5119 O O . SER B 1 257 ? 9.443 13.414 98.316 1.00 95.17 464 SER B O 1
ATOM 5122 N N . ASP B 1 258 ? 11.083 14.936 98.661 1.00 91.07 465 ASP B N 1
ATOM 5123 C CA . ASP B 1 258 ? 11.699 14.141 99.720 1.00 93.77 465 ASP B CA 1
ATOM 5124 C C . ASP B 1 258 ? 10.972 14.284 101.048 1.00 96.92 465 ASP B C 1
ATOM 5125 O O . ASP B 1 258 ? 11.340 13.606 102.012 1.00 100.72 465 ASP B O 1
ATOM 5130 N N . LEU B 1 259 ? 9.969 15.156 101.119 1.00 97.22 466 LEU B N 1
ATOM 5131 C CA . LEU B 1 259 ? 9.123 15.251 102.294 1.00 103.08 466 LEU B CA 1
ATOM 5132 C C . LEU B 1 259 ? 8.200 14.040 102.376 1.00 113.08 466 LEU B C 1
ATOM 5133 O O . LEU B 1 259 ? 8.142 13.201 101.472 1.00 116.08 466 LEU B O 1
ATOM 5138 N N . GLU B 1 260 ? 7.471 13.954 103.479 1.00 118.41 467 GLU B N 1
ATOM 5139 C CA . GLU B 1 260 ? 6.447 12.928 103.590 1.00 124.06 467 GLU B CA 1
ATOM 5140 C C . GLU B 1 260 ? 5.340 13.231 102.587 1.00 123.52 467 GLU B C 1
ATOM 5141 O O . GLU B 1 260 ? 4.912 14.388 102.476 1.00 123.62 467 GLU B O 1
ATOM 5147 N N . PRO B 1 261 ? 4.870 12.240 101.828 1.00 124.85 468 PRO B N 1
ATOM 5148 C CA . PRO B 1 261 ? 3.854 12.527 100.802 1.00 124.47 468 PRO B CA 1
ATOM 5149 C C . PRO B 1 261 ? 2.584 13.133 101.366 1.00 126.32 468 PRO B C 1
ATOM 5150 O O . PRO B 1 261 ? 1.960 13.974 100.705 1.00 125.87 468 PRO B O 1
ATOM 5154 N N . ARG B 1 262 ? 2.191 12.742 102.581 1.00 128.13 469 ARG B N 1
ATOM 5155 C CA . ARG B 1 262 ? 0.922 13.193 103.140 1.00 132.11 469 ARG B CA 1
ATOM 5156 C C . ARG B 1 262 ? 0.971 14.655 103.569 1.00 128.39 469 ARG B C 1
ATOM 5157 O O . ARG B 1 262 ? -0.074 15.313 103.632 1.00 131.08 469 ARG B O 1
ATOM 5159 N N . ALA B 1 263 ? 2.157 15.180 103.866 1.00 123.53 470 ALA B N 1
ATOM 5160 C CA . ALA B 1 263 ? 2.297 16.534 104.384 1.00 121.52 470 ALA B CA 1
ATOM 5161 C C . ALA B 1 263 ? 2.781 17.534 103.342 1.00 117.78 470 ALA B C 1
ATOM 5162 O O . ALA B 1 263 ? 2.899 18.721 103.659 1.00 119.15 470 ALA B O 1
ATOM 5164 N N . LEU B 1 264 ? 3.054 17.088 102.110 1.00 111.52 471 LEU B N 1
ATOM 5165 C CA . LEU B 1 264 ? 3.615 17.974 101.091 1.00 102.49 471 LEU B CA 1
ATOM 5166 C C . LEU B 1 264 ? 2.716 19.180 100.840 1.00 97.57 471 LEU B C 1
ATOM 5167 O O . LEU B 1 264 ? 3.200 20.314 100.743 1.00 91.91 471 LEU B O 1
ATOM 5172 N N . SER B 1 265 ? 1.405 18.950 100.727 1.00 99.50 472 SER B N 1
ATOM 5173 C CA . SER B 1 265 ? 0.463 20.038 100.480 1.00 101.35 472 SER B CA 1
ATOM 5174 C C . SER B 1 265 ? 0.561 21.131 101.538 1.00 102.45 472 SER B C 1
ATOM 5175 O O . SER B 1 265 ? 0.308 22.304 101.242 1.00 101.57 472 SER B O 1
ATOM 5178 N N . SER B 1 266 ? 0.928 20.771 102.768 1.00 103.96 473 SER B N 1
ATOM 5179 C CA . SER B 1 266 ? 1.051 21.739 103.849 1.00 103.78 473 SER B CA 1
ATOM 5180 C C . SER B 1 266 ? 2.327 22.568 103.774 1.00 100.79 473 SER B C 1
ATOM 5181 O O . SER B 1 266 ? 2.424 23.584 104.471 1.00 102.37 473 SER B O 1
ATOM 5184 N N . PHE B 1 267 ? 3.303 22.165 102.960 1.00 96.31 474 PHE B N 1
ATOM 5185 C CA . PHE B 1 267 ? 4.578 22.869 102.866 1.00 91.02 474 PHE B CA 1
ATOM 5186 C C . PHE B 1 267 ? 4.621 23.824 101.677 1.00 88.11 474 PHE B C 1
ATOM 5187 O O . PHE B 1 267 ? 4.898 25.016 101.849 1.00 85.76 474 PHE B O 1
ATOM 5195 N N . VAL B 1 268 ? 4.353 23.320 100.468 1.00 88.58 475 VAL B N 1
ATOM 5196 C CA . VAL B 1 268 ? 4.452 24.110 99.247 1.00 84.97 475 VAL B CA 1
ATOM 5197 C C . VAL B 1 268 ? 3.349 23.717 98.273 1.00 85.86 475 VAL B C 1
ATOM 5198 O O . VAL B 1 268 ? 2.695 22.682 98.414 1.00 87.65 475 VAL B O 1
ATOM 5202 N N . SER B 1 269 ? 3.163 24.569 97.266 1.00 85.59 476 SER B N 1
ATOM 5203 C CA . SER B 1 269 ? 2.280 24.308 96.137 1.00 84.81 476 SER B CA 1
ATOM 5204 C C . SER B 1 269 ? 2.695 25.228 95.001 1.00 83.87 476 SER B C 1
ATOM 5205 O O . SER B 1 269 ? 3.240 26.309 95.237 1.00 84.86 476 SER B O 1
ATOM 5208 N N . VAL B 1 270 ? 2.430 24.792 93.769 1.00 81.85 477 VAL B N 1
ATOM 5209 C CA . VAL B 1 270 ? 2.719 25.577 92.574 1.00 76.77 477 VAL B CA 1
ATOM 5210 C C . VAL B 1 270 ? 1.409 25.969 91.908 1.00 75.15 477 VAL B C 1
ATOM 5211 O O . VAL B 1 270 ? 0.461 25.175 91.853 1.00 76.31 477 VAL B O 1
ATOM 5215 N N . ASN B 1 271 ? 1.356 27.198 91.408 1.00 71.82 478 ASN B N 1
ATOM 5216 C CA . ASN B 1 271 ? 0.198 27.632 90.646 1.00 73.75 478 ASN B CA 1
ATOM 5217 C C . ASN B 1 271 ? 0.208 26.949 89.284 1.00 72.48 478 ASN B C 1
ATOM 5218 O O . ASN B 1 271 ? 1.246 26.883 88.617 1.00 68.27 478 ASN B O 1
ATOM 5223 N N . GLN B 1 272 ? -0.953 26.428 88.880 1.00 75.82 479 GLN B N 1
ATOM 5224 C CA . GLN B 1 272 ? -1.028 25.617 87.668 1.00 75.64 479 GLN B CA 1
ATOM 5225 C C . GLN B 1 272 ? -0.558 26.391 86.442 1.00 72.00 479 GLN B C 1
ATOM 5226 O O . GLN B 1 272 ? 0.068 25.819 85.542 1.00 68.66 479 GLN B O 1
ATOM 5232 N N . ASP B 1 273 ? -0.832 27.692 86.396 1.00 74.13 480 ASP B N 1
ATOM 5233 C CA . ASP B 1 273 ? -0.604 28.495 85.201 1.00 76.18 480 ASP B CA 1
ATOM 5234 C C . ASP B 1 273 ? 0.596 29.423 85.292 1.00 74.74 480 ASP B C 1
ATOM 5235 O O . ASP B 1 273 ? 1.316 29.581 84.302 1.00 75.66 480 ASP B O 1
ATOM 5240 N N . SER B 1 274 ? 0.838 30.047 86.444 1.00 72.64 481 SER B N 1
ATOM 5241 C CA . SER B 1 274 ? 1.930 31.004 86.568 1.00 70.68 481 SER B CA 1
ATOM 5242 C C . SER B 1 274 ? 3.270 30.353 86.876 1.00 66.67 481 SER B C 1
ATOM 5243 O O . SER B 1 274 ? 4.313 30.957 86.602 1.00 64.99 481 SER B O 1
ATOM 5246 N N . GLY B 1 275 ? 3.271 29.151 87.443 1.00 65.54 482 GLY B N 1
ATOM 5247 C CA . GLY B 1 275 ? 4.509 28.538 87.875 1.00 61.91 482 GLY B CA 1
ATOM 5248 C C . GLY B 1 275 ? 5.079 29.093 89.160 1.00 60.20 482 GLY B C 1
ATOM 5249 O O . GLY B 1 275 ? 6.196 28.715 89.537 1.00 55.88 482 GLY B O 1
ATOM 5250 N N . VAL B 1 276 ? 4.361 29.988 89.839 1.00 62.54 483 VAL B N 1
ATOM 5251 C CA . VAL B 1 276 ? 4.817 30.477 91.132 1.00 63.20 483 VAL B CA 1
ATOM 5252 C C . VAL B 1 276 ? 4.729 29.349 92.148 1.00 63.00 483 VAL B C 1
ATOM 5253 O O . VAL B 1 276 ? 3.728 28.622 92.207 1.00 64.49 483 VAL B O 1
ATOM 5257 N N . VAL B 1 277 ? 5.787 29.183 92.935 1.00 61.46 484 VAL B N 1
ATOM 5258 C CA . VAL B 1 277 ? 5.798 28.260 94.062 1.00 63.21 484 VAL B CA 1
ATOM 5259 C C . VAL B 1 277 ? 5.467 29.054 95.317 1.00 68.65 484 VAL B C 1
ATOM 5260 O O . VAL B 1 277 ? 6.047 30.121 95.552 1.00 70.30 484 VAL B O 1
ATOM 5264 N N . PHE B 1 278 ? 4.529 28.548 96.115 1.00 71.83 485 PHE B N 1
ATOM 5265 C CA . PHE B 1 278 ? 4.076 29.217 97.328 1.00 73.77 485 PHE B CA 1
ATOM 5266 C C . PHE B 1 278 ? 4.442 28.395 98.555 1.00 74.24 485 PHE B C 1
ATOM 5267 O O . PHE B 1 278 ? 4.258 27.175 98.573 1.00 74.12 485 PHE B O 1
ATOM 5275 N N . ALA B 1 279 ? 4.947 29.072 99.586 1.00 74.42 486 ALA B N 1
ATOM 5276 C CA . ALA B 1 279 ? 5.160 28.439 100.882 1.00 75.57 486 ALA B CA 1
ATOM 5277 C C . ALA B 1 279 ? 3.823 28.337 101.605 1.00 79.23 486 ALA B C 1
ATOM 5278 O O . ALA B 1 279 ? 3.173 29.356 101.860 1.00 81.71 486 ALA B O 1
ATOM 5280 N N . GLN B 1 280 ? 3.411 27.115 101.928 1.00 80.25 487 GLN B N 1
ATOM 5281 C CA . GLN B 1 280 ? 2.123 26.872 102.562 1.00 85.57 487 GLN B CA 1
ATOM 5282 C C . GLN B 1 280 ? 2.202 26.844 104.085 1.00 86.80 487 GLN B C 1
ATOM 5283 O O . GLN B 1 280 ? 1.217 26.483 104.739 1.00 90.58 487 GLN B O 1
ATOM 5289 N N . ARG B 1 281 ? 3.337 27.222 104.662 1.00 83.04 488 ARG B N 1
ATOM 5290 C CA . ARG B 1 281 ? 3.489 27.258 106.110 1.00 82.50 488 ARG B CA 1
ATOM 5291 C C . ARG B 1 281 ? 4.694 28.122 106.448 1.00 79.32 488 ARG B C 1
ATOM 5292 O O . ARG B 1 281 ? 5.431 28.571 105.567 1.00 77.44 488 ARG B O 1
ATOM 5300 N N . ALA B 1 282 ? 4.883 28.347 107.744 1.00 79.71 489 ALA B N 1
ATOM 5301 C CA . ALA B 1 282 ? 6.035 29.081 108.254 1.00 76.79 489 ALA B CA 1
ATOM 5302 C C . ALA B 1 282 ? 7.149 28.081 108.540 1.00 76.00 489 ALA B C 1
ATOM 5303 O O . ALA B 1 282 ? 7.052 27.284 109.479 1.00 81.30 489 ALA B O 1
ATOM 5305 N N . PHE B 1 283 ? 8.205 28.119 107.735 1.00 68.56 490 PHE B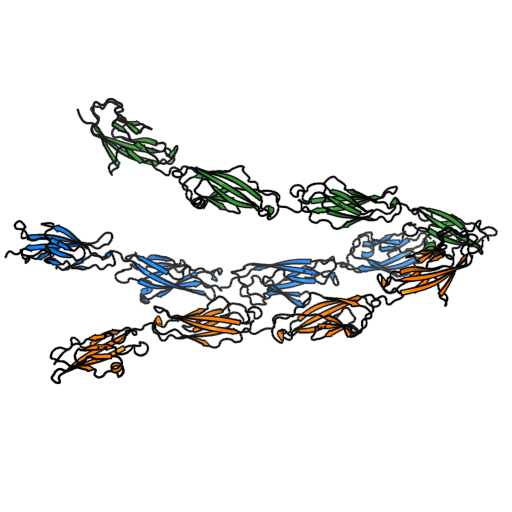 N 1
ATOM 5306 C CA . PHE B 1 283 ? 9.297 27.174 107.902 1.00 67.36 490 PHE B CA 1
ATOM 5307 C C . PHE B 1 283 ? 10.100 27.498 109.157 1.00 66.86 490 PHE B C 1
ATOM 5308 O O . PHE B 1 283 ? 10.152 28.643 109.612 1.00 67.39 490 PHE B O 1
ATOM 5316 N N . ASP B 1 284 ? 10.735 26.466 109.710 1.00 65.93 491 ASP B N 1
ATOM 5317 C CA . ASP B 1 284 ? 11.487 26.555 110.960 1.00 65.23 491 ASP B CA 1
ATOM 5318 C C . ASP B 1 284 ? 12.855 25.928 110.726 1.00 63.76 491 ASP B C 1
ATOM 5319 O O . ASP B 1 284 ? 12.970 24.702 110.636 1.00 66.24 491 ASP B O 1
ATOM 5324 N N . HIS B 1 285 ? 13.888 26.770 110.618 1.00 61.45 492 HIS B N 1
ATOM 5325 C CA . HIS B 1 285 ? 15.234 26.277 110.329 1.00 62.37 492 HIS B CA 1
ATOM 5326 C C . HIS B 1 285 ? 15.698 25.249 111.355 1.00 67.61 492 HIS B C 1
ATOM 5327 O O . HIS B 1 285 ? 16.496 24.362 111.030 1.00 66.73 492 HIS B O 1
ATOM 5334 N N . GLU B 1 286 ? 15.209 25.340 112.592 1.00 72.39 493 GLU B N 1
ATOM 5335 C CA . GLU B 1 286 ? 15.635 24.387 113.611 1.00 75.92 493 GLU B CA 1
ATOM 5336 C C . GLU B 1 286 ? 15.005 23.015 113.401 1.00 80.91 493 GLU B C 1
ATOM 5337 O O . GLU B 1 286 ? 15.645 21.995 113.680 1.00 84.61 493 GLU B O 1
ATOM 5343 N N . GLN B 1 287 ? 13.769 22.964 112.900 1.00 81.61 494 GLN B N 1
ATOM 5344 C CA . GLN B 1 287 ? 13.117 21.681 112.655 1.00 86.19 494 GLN B CA 1
ATOM 5345 C C . GLN B 1 287 ? 13.639 21.019 111.383 1.00 86.50 494 GLN B C 1
ATOM 5346 O O . GLN B 1 287 ? 13.969 19.828 111.384 1.00 89.12 494 GLN B O 1
ATOM 5352 N N . LEU B 1 288 ? 13.721 21.775 110.290 1.00 83.70 495 LEU B N 1
ATOM 5353 C CA . LEU B 1 288 ? 14.139 21.225 109.003 1.00 80.87 495 LEU B CA 1
ATOM 5354 C C . LEU B 1 288 ? 14.872 22.309 108.229 1.00 73.83 495 LEU B C 1
ATOM 5355 O O . LEU B 1 288 ? 14.314 23.385 107.993 1.00 70.07 495 LEU B O 1
ATOM 5360 N N . ARG B 1 289 ? 16.119 22.025 107.841 1.00 72.39 496 ARG B N 1
ATOM 5361 C CA . ARG B 1 289 ? 16.927 23.012 107.135 1.00 71.50 496 ARG B CA 1
ATOM 5362 C C . ARG B 1 289 ? 16.572 23.107 105.653 1.00 71.63 496 ARG B C 1
ATOM 5363 O O . ARG B 1 289 ? 16.666 24.194 105.072 1.00 70.05 496 ARG B O 1
ATOM 5371 N N . SER B 1 290 ? 16.180 22.001 105.022 1.00 72.65 497 SER B N 1
ATOM 5372 C CA . SER B 1 290 ? 15.927 22.022 103.587 1.00 71.23 497 SER B CA 1
ATOM 5373 C C . SER B 1 290 ? 15.042 20.846 103.197 1.00 74.37 497 SER B C 1
ATOM 5374 O O . SER B 1 290 ? 14.843 19.903 103.968 1.00 77.49 497 SER B O 1
ATOM 5377 N N . PHE B 1 291 ? 14.511 20.924 101.978 1.00 74.19 498 PHE B N 1
ATOM 5378 C CA . PHE B 1 291 ? 13.739 19.846 101.377 1.00 76.78 498 PHE B CA 1
ATOM 5379 C C . PHE B 1 291 ? 13.832 19.961 99.861 1.00 77.43 498 PHE B C 1
ATOM 5380 O O . PHE B 1 291 ? 14.033 21.050 99.317 1.00 75.35 498 PHE B O 1
ATOM 5388 N N . GLN B 1 292 ? 13.687 18.826 99.183 1.00 80.54 499 GLN B N 1
ATOM 5389 C CA . GLN B 1 292 ? 13.790 18.761 97.734 1.00 80.33 499 GLN B CA 1
ATOM 5390 C C . GLN B 1 292 ? 12.415 18.612 97.098 1.00 80.35 499 GLN B C 1
ATOM 5391 O O . GLN B 1 292 ? 11.449 18.181 97.732 1.00 82.91 499 GLN B O 1
ATOM 5397 N N . LEU B 1 293 ? 12.351 18.959 95.815 1.00 78.85 500 LEU B N 1
ATOM 5398 C CA . LEU B 1 293 ? 11.092 19.057 95.097 1.00 79.20 500 LEU B CA 1
ATOM 5399 C C . LEU B 1 293 ? 11.335 18.750 93.627 1.00 78.06 500 LEU B C 1
ATOM 5400 O O . LEU B 1 293 ? 12.391 19.078 93.078 1.00 78.22 500 LEU B O 1
ATOM 5405 N N . THR B 1 294 ? 10.347 18.119 92.990 1.00 77.36 501 THR B N 1
ATOM 5406 C CA . THR B 1 294 ? 10.392 17.823 91.560 1.00 74.40 501 THR B CA 1
ATOM 5407 C C . THR B 1 294 ? 9.166 18.435 90.895 1.00 72.38 501 THR B C 1
ATOM 5408 O O . THR B 1 294 ? 8.037 17.997 91.142 1.00 75.54 501 THR B O 1
ATOM 5412 N N . LEU B 1 295 ? 9.387 19.439 90.052 1.00 67.38 502 LEU B N 1
ATOM 5413 C CA . LEU B 1 295 ? 8.320 20.108 89.322 1.00 66.52 502 LEU B CA 1
ATOM 5414 C C . LEU B 1 295 ? 8.196 19.542 87.911 1.00 67.15 502 LEU B C 1
ATOM 5415 O O . LEU B 1 295 ? 9.152 19.005 87.344 1.00 67.23 502 LEU B O 1
ATOM 5420 N N . GLN B 1 296 ? 7.001 19.684 87.341 1.00 67.56 503 GLN B N 1
ATOM 5421 C CA . GLN B 1 296 ? 6.712 19.186 86.001 1.00 68.18 503 GLN B CA 1
ATOM 5422 C C . GLN B 1 296 ? 5.973 20.244 85.196 1.00 68.03 503 GLN B C 1
ATOM 5423 O O . GLN B 1 296 ? 4.965 20.789 85.657 1.00 68.28 503 GLN B O 1
ATOM 5429 N N . ALA B 1 297 ? 6.473 20.523 83.995 1.00 67.82 504 ALA B N 1
ATOM 5430 C CA . ALA B 1 297 ? 5.785 21.352 83.015 1.00 67.99 504 ALA B CA 1
ATOM 5431 C C . ALA B 1 297 ? 5.233 20.450 81.922 1.00 70.99 504 ALA B C 1
ATOM 5432 O O . ALA B 1 297 ? 5.951 19.588 81.408 1.00 71.99 504 ALA B O 1
ATOM 5434 N N . ARG B 1 298 ? 3.967 20.649 81.567 1.00 72.56 505 ARG B N 1
ATOM 5435 C CA . ARG B 1 298 ? 3.264 19.761 80.652 1.00 74.59 505 ARG B CA 1
ATOM 5436 C C . ARG B 1 298 ? 2.498 20.590 79.632 1.00 73.49 505 ARG B C 1
ATOM 5437 O O . ARG B 1 298 ? 1.795 21.535 80.004 1.00 72.44 505 ARG B O 1
ATOM 5445 N N . ASP B 1 299 ? 2.629 20.243 78.350 1.00 72.80 506 ASP B N 1
ATOM 5446 C CA . ASP B 1 299 ? 1.830 20.947 77.362 1.00 72.46 506 ASP B CA 1
ATOM 5447 C C . ASP B 1 299 ? 0.446 20.311 77.261 1.00 74.73 506 ASP B C 1
ATOM 5448 O O . ASP B 1 299 ? 0.171 19.258 77.844 1.00 76.52 506 ASP B O 1
ATOM 5453 N N . HIS B 1 300 ? -0.438 20.971 76.520 1.00 75.03 507 HIS B N 1
ATOM 5454 C CA . HIS B 1 300 ? -1.813 20.517 76.345 1.00 77.97 507 HIS B CA 1
ATOM 5455 C C . HIS B 1 300 ? -2.060 20.007 74.928 1.00 78.30 507 HIS B C 1
ATOM 5456 O O . HIS B 1 300 ? -3.091 20.290 74.316 1.00 78.62 507 HIS B O 1
ATOM 5463 N N . GLY B 1 301 ? -1.109 19.238 74.394 1.00 78.20 508 GLY B N 1
ATOM 5464 C CA . GLY B 1 301 ? -1.236 18.655 73.079 1.00 82.84 508 GLY B CA 1
ATOM 5465 C C . GLY B 1 301 ? -1.605 17.179 73.132 1.00 87.63 508 GLY B C 1
ATOM 5466 O O . GLY B 1 301 ? -1.750 16.574 74.191 1.00 89.04 508 GLY B O 1
ATOM 5467 N N . SER B 1 302 ? -1.758 16.603 71.943 1.00 90.49 509 SER B N 1
ATOM 5468 C CA . SER B 1 302 ? -2.099 15.191 71.807 1.00 94.41 509 SER B CA 1
ATOM 5469 C C . SER B 1 302 ? -1.072 14.465 70.943 1.00 96.01 509 SER B C 1
ATOM 5470 O O . SER B 1 302 ? -1.072 14.616 69.719 1.00 97.20 509 SER B O 1
ATOM 5473 N N . PRO B 1 303 ? -0.197 13.665 71.574 1.00 96.06 510 PRO B N 1
ATOM 5474 C CA . PRO B 1 303 ? -0.151 13.414 73.019 1.00 97.38 510 PRO B CA 1
ATOM 5475 C C . PRO B 1 303 ? 0.586 14.506 73.790 1.00 93.61 510 PRO B C 1
ATOM 5476 O O . PRO B 1 303 ? 1.310 15.299 73.190 1.00 92.76 510 PRO B O 1
ATOM 5480 N N . THR B 1 304 ? 0.404 14.544 75.106 1.00 92.10 511 THR B N 1
ATOM 5481 C CA . THR B 1 304 ? 1.053 15.569 75.908 1.00 88.43 511 THR B CA 1
ATOM 5482 C C . THR B 1 304 ? 2.550 15.306 76.010 1.00 83.87 511 THR B C 1
ATOM 5483 O O . THR B 1 304 ? 3.008 14.160 76.005 1.00 85.65 511 THR B O 1
ATOM 5487 N N . LEU B 1 305 ? 3.315 16.389 76.084 1.00 78.61 512 LEU B N 1
ATOM 5488 C CA . LEU B 1 305 ? 4.752 16.340 76.302 1.00 75.62 512 LEU B CA 1
ATOM 5489 C C . LEU B 1 305 ? 5.073 17.078 77.593 1.00 75.28 512 LEU B C 1
ATOM 5490 O O . LEU B 1 305 ? 4.322 17.959 78.023 1.00 75.83 512 LEU B O 1
ATOM 5495 N N . SER B 1 306 ? 6.192 16.719 78.215 1.00 73.50 513 SER B N 1
ATOM 5496 C CA . SER B 1 306 ? 6.457 17.190 79.564 1.00 69.62 513 SER B CA 1
ATOM 5497 C C . SER B 1 306 ? 7.955 17.330 79.795 1.00 69.10 513 SER B C 1
ATOM 5498 O O . SER B 1 306 ? 8.780 16.910 78.981 1.00 70.85 513 SER B O 1
ATOM 5501 N N . ALA B 1 307 ? 8.291 17.950 80.924 1.00 68.02 514 ALA B N 1
ATOM 5502 C CA . ALA B 1 307 ? 9.664 18.062 81.391 1.00 66.26 514 ALA B CA 1
ATOM 5503 C C . ALA B 1 307 ? 9.653 18.066 82.910 1.00 66.63 514 ALA B C 1
ATOM 5504 O O . ALA B 1 307 ? 8.787 18.689 83.531 1.00 62.60 514 ALA B O 1
ATOM 5506 N N . ASN B 1 308 ? 10.615 17.367 83.498 1.00 72.27 515 ASN B N 1
ATOM 5507 C CA . ASN B 1 308 ? 10.747 17.256 84.942 1.00 77.11 515 ASN B CA 1
ATOM 5508 C C . ASN B 1 308 ? 12.001 17.993 85.393 1.00 70.87 515 ASN B C 1
ATOM 5509 O O . ASN B 1 308 ? 13.054 17.888 84.756 1.00 71.23 515 ASN B O 1
ATOM 5514 N N . VAL B 1 309 ? 11.883 18.748 86.489 1.00 66.27 516 VAL B N 1
ATOM 5515 C CA . VAL B 1 309 ? 12.981 19.562 86.994 1.00 60.74 516 VAL B CA 1
ATOM 5516 C C . VAL B 1 309 ? 13.031 19.455 88.514 1.00 64.95 516 VAL B C 1
ATOM 5517 O O . VAL B 1 309 ? 12.032 19.170 89.179 1.00 67.26 516 VAL B O 1
ATOM 5521 N N . SER B 1 310 ? 14.222 19.682 89.059 1.00 64.33 517 SER B N 1
ATOM 5522 C CA . SER B 1 310 ? 14.475 19.563 90.486 1.00 64.17 517 SER B CA 1
ATOM 5523 C C . SER B 1 310 ? 14.603 20.947 91.106 1.00 58.75 517 SER B C 1
ATOM 5524 O O . SER B 1 310 ? 15.313 21.810 90.577 1.00 54.41 517 SER B O 1
ATOM 5527 N N . MET B 1 311 ? 13.916 21.152 92.224 1.00 59.48 518 MET B N 1
ATOM 5528 C CA . MET B 1 311 ? 14.042 22.365 93.017 1.00 60.24 518 MET B CA 1
ATOM 5529 C C . MET B 1 311 ? 14.403 21.988 94.446 1.00 63.74 518 MET B C 1
ATOM 5530 O O . MET B 1 311 ? 13.762 21.120 95.046 1.00 66.07 518 MET B O 1
ATOM 5535 N N . ARG B 1 312 ? 15.431 22.636 94.980 1.00 64.41 519 ARG B N 1
ATOM 5536 C CA . ARG B 1 312 ? 15.824 22.483 96.372 1.00 63.67 519 ARG B CA 1
ATOM 5537 C C . ARG B 1 312 ? 15.567 23.791 97.105 1.00 58.27 519 ARG B C 1
ATOM 5538 O O . ARG B 1 312 ? 15.931 24.865 96.613 1.00 54.26 519 ARG B O 1
ATOM 5546 N N . VAL B 1 313 ? 14.940 23.697 98.273 1.00 58.81 520 VAL B N 1
ATOM 5547 C CA . VAL B 1 313 ? 14.566 24.859 99.070 1.00 59.11 520 VAL B CA 1
ATOM 5548 C C . VAL B 1 313 ? 15.428 24.870 100.324 1.00 60.09 520 VAL B C 1
ATOM 5549 O O . VAL B 1 313 ? 15.370 23.936 101.133 1.00 63.23 520 VAL B O 1
ATOM 5553 N N . LEU B 1 314 ? 16.230 25.920 100.484 1.00 57.90 521 LEU B N 1
ATOM 5554 C CA . LEU B 1 314 ? 17.099 26.082 101.646 1.00 58.75 521 LEU B CA 1
ATOM 5555 C C . LEU B 1 314 ? 16.448 27.065 102.616 1.00 57.34 521 LEU B C 1
ATOM 5556 O O . LEU B 1 314 ? 16.381 28.269 102.340 1.00 56.10 521 LEU B O 1
ATOM 5561 N N . VAL B 1 315 ? 15.970 26.550 103.748 1.00 56.88 522 VAL B N 1
ATOM 5562 C CA . VAL B 1 315 ? 15.371 27.392 104.780 1.00 56.27 522 VAL B CA 1
ATOM 5563 C C . VAL B 1 315 ? 16.480 28.131 105.520 1.00 54.84 522 VAL B C 1
ATOM 5564 O O . VAL B 1 315 ? 17.386 27.511 106.089 1.00 55.87 522 VAL B O 1
ATOM 5568 N N . GLY B 1 316 ? 16.411 29.460 105.519 1.00 53.57 523 GLY B N 1
ATOM 5569 C CA . GLY B 1 316 ? 17.465 30.254 106.127 1.00 54.78 523 GLY B CA 1
ATOM 5570 C C . GLY B 1 316 ? 17.284 30.411 107.626 1.00 58.68 523 GLY B C 1
ATOM 5571 O O . GLY B 1 316 ? 16.177 30.366 108.154 1.00 61.60 523 GLY B O 1
ATOM 5572 N N . ASP B 1 317 ? 18.401 30.607 108.321 1.00 58.15 524 ASP B N 1
ATOM 5573 C CA . ASP B 1 317 ? 18.395 30.705 109.775 1.00 58.83 524 ASP B CA 1
ATOM 5574 C C . ASP B 1 317 ? 18.215 32.155 110.205 1.00 59.40 524 ASP B C 1
ATOM 5575 O O . ASP B 1 317 ? 19.010 33.022 109.831 1.00 59.48 524 ASP B O 1
ATOM 5580 N N . ARG B 1 318 ? 17.181 32.413 110.993 1.00 61.58 525 ARG B N 1
ATOM 5581 C CA . ARG B 1 318 ? 17.029 33.683 111.685 1.00 64.72 525 ARG B CA 1
ATOM 5582 C C . ARG B 1 318 ? 17.427 33.536 113.151 1.00 61.62 525 ARG B C 1
ATOM 5583 O O . ARG B 1 318 ? 17.488 32.432 113.700 1.00 57.70 525 ARG B O 1
ATOM 5591 N N . ASN B 1 319 ? 17.700 34.675 113.784 1.00 55.92 526 ASN B N 1
ATOM 5592 C CA . ASN B 1 319 ? 18.039 34.699 115.207 1.00 54.20 526 ASN B CA 1
ATOM 5593 C C . ASN B 1 319 ? 16.743 34.778 116.011 1.00 53.26 526 ASN B C 1
ATOM 5594 O O . ASN B 1 319 ? 16.358 35.823 116.536 1.00 53.97 526 ASN B O 1
ATOM 5599 N N . ASP B 1 320 ? 16.049 33.641 116.096 1.00 52.25 527 ASP B N 1
ATOM 5600 C CA . ASP B 1 320 ? 14.785 33.563 116.818 1.00 55.78 527 ASP B CA 1
ATOM 5601 C C . ASP B 1 320 ? 14.890 32.699 118.072 1.00 56.05 527 ASP B C 1
ATOM 5602 O O . ASP B 1 320 ? 13.882 32.169 118.549 1.00 56.00 527 ASP B O 1
ATOM 5607 N N . ASN B 1 321 ? 16.095 32.565 118.623 1.00 56.07 528 ASN B N 1
ATOM 5608 C CA . ASN B 1 321 ? 16.338 31.772 119.824 1.00 55.97 528 ASN B CA 1
ATOM 5609 C C . ASN B 1 321 ? 17.395 32.491 120.647 1.00 56.74 528 ASN B C 1
ATOM 5610 O O . ASN B 1 321 ? 18.552 32.583 120.227 1.00 55.43 528 ASN B O 1
ATOM 5615 N N . ALA B 1 322 ? 17.005 33.009 121.809 1.00 59.38 529 ALA B N 1
ATOM 5616 C CA . ALA B 1 322 ? 17.980 33.630 122.685 1.00 56.77 529 ALA B CA 1
ATOM 5617 C C . ALA B 1 322 ? 18.849 32.554 123.330 1.00 54.93 529 ALA B C 1
ATOM 5618 O O . ALA B 1 322 ? 18.399 31.424 123.533 1.00 55.06 529 ALA B O 1
ATOM 5620 N N . PRO B 1 323 ? 20.110 32.865 123.625 1.00 54.41 530 PRO B N 1
ATOM 5621 C CA . PRO B 1 323 ? 20.941 31.911 124.366 1.00 52.76 530 PRO B CA 1
ATOM 5622 C C . PRO B 1 323 ? 20.363 31.651 125.747 1.00 50.87 530 PRO B C 1
ATOM 5623 O O . PRO B 1 323 ? 19.628 32.466 126.308 1.00 50.33 530 PRO B O 1
ATOM 5627 N N . ARG B 1 324 ? 20.685 30.479 126.284 1.00 53.11 531 ARG B N 1
ATOM 5628 C CA . ARG B 1 324 ? 20.182 30.072 127.588 1.00 59.54 531 ARG B CA 1
ATOM 5629 C C . ARG B 1 324 ? 21.313 29.459 128.400 1.00 59.71 531 ARG B C 1
ATOM 5630 O O . ARG B 1 324 ? 22.114 28.677 127.878 1.00 58.41 531 ARG B O 1
ATOM 5638 N N . VAL B 1 325 ? 21.378 29.831 129.675 1.00 59.48 532 VAL B N 1
ATOM 5639 C CA . VAL B 1 325 ? 22.456 29.405 130.555 1.00 57.79 532 VAL B CA 1
ATOM 5640 C C . VAL B 1 325 ? 22.113 28.037 131.130 1.00 58.65 532 VAL B C 1
ATOM 5641 O O . VAL B 1 325 ? 21.003 27.821 131.629 1.00 58.42 532 VAL B O 1
ATOM 5645 N N . LEU B 1 326 ? 23.063 27.108 131.043 1.00 59.52 533 LEU B N 1
ATOM 5646 C CA . LEU B 1 326 ? 22.924 25.775 131.618 1.00 60.25 533 LEU B CA 1
ATOM 5647 C C . LEU B 1 326 ? 23.701 25.613 132.916 1.00 62.07 533 LEU B C 1
ATOM 5648 O O . LEU B 1 326 ? 23.236 24.927 133.831 1.00 65.06 533 LEU B O 1
ATOM 5653 N N . TYR B 1 327 ? 24.874 26.229 133.013 1.00 61.08 534 TYR B N 1
ATOM 5654 C CA . TYR B 1 327 ? 25.685 26.189 134.223 1.00 63.54 534 TYR B CA 1
ATOM 5655 C C . TYR B 1 327 ? 26.341 27.550 134.439 1.00 62.28 534 TYR B C 1
ATOM 5656 O O . TYR B 1 327 ? 26.859 28.143 133.495 1.00 61.97 534 TYR B O 1
ATOM 5665 N N . PRO B 1 328 ? 26.333 28.049 135.686 1.00 61.99 535 PRO B N 1
ATOM 5666 C CA . PRO B 1 328 ? 25.778 27.406 136.882 1.00 63.86 535 PRO B CA 1
ATOM 5667 C C . PRO B 1 328 ? 24.256 27.469 136.956 1.00 64.18 535 PRO B C 1
ATOM 5668 O O . PRO B 1 328 ? 23.637 28.242 136.220 1.00 63.15 535 PRO B O 1
ATOM 5672 N N . THR B 1 329 ? 23.668 26.647 137.826 1.00 65.71 536 THR B N 1
ATOM 5673 C CA . THR B 1 329 ? 22.241 26.742 138.097 1.00 64.90 536 THR B CA 1
ATOM 5674 C C . THR B 1 329 ? 21.930 28.088 138.737 1.00 65.70 536 THR B C 1
ATOM 5675 O O . THR B 1 329 ? 22.579 28.491 139.706 1.00 67.08 536 THR B O 1
ATOM 5679 N N . LEU B 1 330 ? 20.937 28.784 138.194 1.00 64.81 537 LEU B N 1
ATOM 5680 C CA . LEU B 1 330 ? 20.596 30.123 138.647 1.00 65.93 537 LEU B CA 1
ATOM 5681 C C . LEU B 1 330 ? 19.369 30.087 139.546 1.00 72.70 537 LEU B C 1
ATOM 5682 O O . LEU B 1 330 ? 18.446 29.297 139.328 1.00 75.85 537 LEU B O 1
ATOM 5687 N N . GLU B 1 331 ? 19.377 30.944 140.566 1.00 75.69 538 GLU B N 1
ATOM 5688 C CA . GLU B 1 331 ? 18.234 31.136 141.440 1.00 80.00 538 GLU B CA 1
ATOM 5689 C C . GLU B 1 331 ? 17.127 31.869 140.684 1.00 79.96 538 GLU B C 1
ATOM 5690 O O . GLU B 1 331 ? 17.340 32.349 139.567 1.00 77.73 538 GLU B O 1
ATOM 5696 N N . PRO B 1 332 ? 15.922 31.959 141.261 1.00 82.16 539 PRO B N 1
ATOM 5697 C CA . PRO B 1 332 ? 14.864 32.753 140.611 1.00 83.33 539 PRO B CA 1
ATOM 5698 C C . PRO B 1 332 ? 15.290 34.163 140.230 1.00 82.98 539 PRO B C 1
ATOM 5699 O O . PRO B 1 332 ? 14.876 34.661 139.176 1.00 82.47 539 PRO B O 1
ATOM 5703 N N . ASP B 1 333 ? 16.117 34.819 141.045 1.00 83.52 540 ASP B N 1
ATOM 5704 C CA . ASP B 1 333 ? 16.593 36.156 140.716 1.00 81.73 540 ASP B CA 1
ATOM 5705 C C . ASP B 1 333 ? 17.721 36.150 139.692 1.00 77.90 540 ASP B C 1
ATOM 5706 O O . ASP B 1 333 ? 18.244 37.223 139.371 1.00 77.63 540 ASP B O 1
ATOM 5711 N N . GLY B 1 334 ? 18.108 34.981 139.186 1.00 75.49 541 GLY B N 1
ATOM 5712 C CA . GLY B 1 334 ? 19.195 34.897 138.231 1.00 70.05 541 GLY B CA 1
ATOM 5713 C C . GLY B 1 334 ? 20.577 34.936 138.841 1.00 67.88 541 GLY B C 1
ATOM 5714 O O . GLY B 1 334 ? 21.533 35.322 138.161 1.00 65.25 541 GLY B O 1
ATOM 5715 N N . SER B 1 335 ? 20.717 34.545 140.106 1.00 69.09 542 SER B N 1
ATOM 5716 C CA . SER B 1 335 ? 21.990 34.625 140.805 1.00 67.05 542 SER B CA 1
ATOM 5717 C C . SER B 1 335 ? 22.523 33.236 141.133 1.00 64.36 542 SER B C 1
ATOM 5718 O O . SER B 1 335 ? 21.773 32.262 141.235 1.00 64.52 542 SER B O 1
ATOM 5721 N N . ALA B 1 336 ? 23.845 33.163 141.292 1.00 62.37 543 ALA B N 1
ATOM 5722 C CA . ALA B 1 336 ? 24.533 31.949 141.705 1.00 62.31 543 ALA B CA 1
ATOM 5723 C C . ALA B 1 336 ? 25.645 32.320 142.675 1.00 66.25 543 ALA B C 1
ATOM 5724 O O . ALA B 1 336 ? 26.302 33.352 142.509 1.00 67.67 543 ALA B O 1
ATOM 5726 N N . LEU B 1 337 ? 25.862 31.467 143.675 1.00 68.01 544 LEU B N 1
ATOM 5727 C CA . LEU B 1 337 ? 26.750 31.763 144.792 1.00 69.63 544 LEU B CA 1
ATOM 5728 C C . LEU B 1 337 ? 27.986 30.874 144.756 1.00 72.12 544 LEU B C 1
ATOM 5729 O O . LEU B 1 337 ? 27.872 29.649 144.660 1.00 73.13 544 LEU B O 1
ATOM 5734 N N . PHE B 1 338 ? 29.161 31.493 144.861 1.00 76.00 545 PHE B N 1
ATOM 5735 C CA . PHE B 1 338 ? 30.437 30.784 144.975 1.00 82.63 545 PHE B CA 1
ATOM 5736 C C . PHE B 1 338 ? 31.172 31.380 146.175 1.00 93.22 545 PHE B C 1
ATOM 5737 O O . PHE B 1 338 ? 31.724 32.480 146.080 1.00 95.22 545 PHE B O 1
ATOM 5745 N N . ASP B 1 339 ? 31.190 30.661 147.299 1.00 101.76 546 ASP B N 1
ATOM 5746 C CA . ASP B 1 339 ? 31.588 31.248 148.572 1.00 109.31 546 ASP B CA 1
ATOM 5747 C C . ASP B 1 339 ? 32.852 30.640 149.177 1.00 114.83 546 ASP B C 1
ATOM 5748 O O . ASP B 1 339 ? 33.134 30.890 150.354 1.00 121.79 546 ASP B O 1
ATOM 5753 N N . MET B 1 340 ? 33.628 29.864 148.418 1.00 109.57 547 MET B N 1
ATOM 5754 C CA . MET B 1 340 ? 34.859 29.267 148.943 1.00 111.63 547 MET B CA 1
ATOM 5755 C C . MET B 1 340 ? 36.033 29.579 148.011 1.00 106.94 547 MET B C 1
ATOM 5756 O O . MET B 1 340 ? 36.737 28.690 147.528 1.00 108.40 547 MET B O 1
ATOM 5761 N N . VAL B 1 341 ? 36.254 30.867 147.780 1.00 100.21 548 VAL B N 1
ATOM 5762 C CA . VAL B 1 341 ? 37.342 31.348 146.932 1.00 92.55 548 VAL B CA 1
ATOM 5763 C C . VAL B 1 341 ? 38.491 31.778 147.839 1.00 92.78 548 VAL B C 1
ATOM 5764 O O . VAL B 1 341 ? 38.301 32.677 148.671 1.00 93.76 548 VAL B O 1
ATOM 5768 N N . PRO B 1 342 ? 39.673 31.178 147.720 1.00 91.62 549 PRO B N 1
ATOM 5769 C CA . PRO B 1 342 ? 40.767 31.523 148.635 1.00 92.39 549 PRO B CA 1
ATOM 5770 C C . PRO B 1 342 ? 41.328 32.902 148.326 1.00 90.96 549 PRO B C 1
ATOM 5771 O O . PRO B 1 342 ? 41.455 33.296 147.164 1.00 86.34 549 PRO B O 1
ATOM 5775 N N . ARG B 1 343 ? 41.667 33.638 149.385 1.00 94.43 550 ARG B N 1
ATOM 5776 C CA . ARG B 1 343 ? 42.255 34.958 149.191 1.00 97.80 550 ARG B CA 1
ATOM 5777 C C . ARG B 1 343 ? 43.652 34.866 148.592 1.00 99.96 550 ARG B C 1
ATOM 5778 O O . ARG B 1 343 ? 44.049 35.739 147.812 1.00 100.35 550 ARG B O 1
ATOM 5786 N N . ALA B 1 344 ? 44.402 33.817 148.922 1.00 101.92 551 ALA B N 1
ATOM 5787 C CA . ALA B 1 344 ? 45.742 33.625 148.384 1.00 103.34 551 ALA B CA 1
ATOM 5788 C C . ALA B 1 344 ? 45.745 33.083 146.959 1.00 100.97 551 ALA B C 1
ATOM 5789 O O . ALA B 1 344 ? 46.792 32.620 146.495 1.00 103.82 551 ALA B O 1
ATOM 5791 N N . ALA B 1 345 ? 44.614 33.127 146.258 1.00 96.80 552 ALA B N 1
ATOM 5792 C CA . ALA B 1 345 ? 44.547 32.581 144.908 1.00 95.74 552 ALA B CA 1
ATOM 5793 C C . ALA B 1 345 ? 45.404 33.402 143.952 1.00 95.28 552 ALA B C 1
ATOM 5794 O O . ALA B 1 345 ? 45.301 34.632 143.905 1.00 96.12 552 ALA B O 1
ATOM 5796 N N . GLU B 1 346 ? 46.251 32.716 143.190 1.00 94.39 553 GLU B N 1
ATOM 5797 C CA . GLU B 1 346 ? 47.090 33.378 142.210 1.00 93.17 553 GLU B CA 1
ATOM 5798 C C . GLU B 1 346 ? 46.246 33.827 141.019 1.00 85.48 553 GLU B C 1
ATOM 5799 O O . GLU B 1 346 ? 45.171 33.278 140.769 1.00 81.89 553 GLU B O 1
ATOM 5805 N N . PRO B 1 347 ? 46.705 34.839 140.278 1.00 82.64 554 PRO B N 1
ATOM 5806 C CA . PRO B 1 347 ? 45.975 35.250 139.071 1.00 77.20 554 PRO B CA 1
ATOM 5807 C C . PRO B 1 347 ? 45.833 34.089 138.098 1.00 73.77 554 PRO B C 1
ATOM 5808 O O . PRO B 1 347 ? 46.778 33.334 137.861 1.00 76.17 554 PRO B O 1
ATOM 5812 N N . GLY B 1 348 ? 44.636 33.950 137.536 1.00 69.47 555 GLY B N 1
ATOM 5813 C CA . GLY B 1 348 ? 44.311 32.823 136.691 1.00 67.63 555 GLY B CA 1
ATOM 5814 C C . GLY B 1 348 ? 43.512 31.735 137.372 1.00 68.69 555 GLY B C 1
ATOM 5815 O O . GLY B 1 348 ? 43.165 30.742 136.720 1.00 67.63 555 GLY B O 1
ATOM 5816 N N . TYR B 1 349 ? 43.222 31.888 138.661 1.00 71.21 556 TYR B N 1
ATOM 5817 C CA . TYR B 1 349 ? 42.386 30.932 139.374 1.00 70.66 556 TYR B CA 1
ATOM 5818 C C . TYR B 1 349 ? 40.993 30.890 138.758 1.00 68.77 556 TYR B C 1
ATOM 5819 O O . TYR B 1 349 ? 40.360 31.929 138.560 1.00 67.53 556 TYR B O 1
ATOM 5828 N N . LEU B 1 350 ? 40.507 29.685 138.477 1.00 69.37 557 LEU B N 1
ATOM 5829 C CA . LEU B 1 350 ? 39.206 29.504 137.843 1.00 68.51 557 LEU B CA 1
ATOM 5830 C C . LEU B 1 350 ? 38.125 29.440 138.919 1.00 70.49 557 LEU B C 1
ATOM 5831 O O . LEU B 1 350 ? 38.007 28.440 139.637 1.00 72.27 557 LEU B O 1
ATOM 5836 N N . VAL B 1 351 ? 37.339 30.511 139.033 1.00 70.10 558 VAL B N 1
ATOM 5837 C CA . VAL B 1 351 ? 36.217 30.519 139.969 1.00 69.10 558 VAL B CA 1
ATOM 5838 C C . VAL B 1 351 ? 35.101 29.616 139.462 1.00 67.21 558 VAL B C 1
ATOM 5839 O O . VAL B 1 351 ? 34.608 28.742 140.184 1.00 66.38 558 VAL B O 1
ATOM 5843 N N . THR B 1 352 ? 34.687 29.816 138.214 1.00 66.16 559 THR B N 1
ATOM 5844 C CA . THR B 1 352 ? 33.677 28.981 137.576 1.00 67.50 559 THR B CA 1
ATOM 5845 C C . THR B 1 352 ? 33.696 29.289 136.085 1.00 67.18 559 THR B C 1
ATOM 5846 O O . THR B 1 352 ? 34.337 30.243 135.634 1.00 66.80 559 THR B O 1
ATOM 5850 N N . LYS B 1 353 ? 32.996 28.455 135.323 1.00 67.31 560 LYS B N 1
ATOM 5851 C CA . LYS B 1 353 ? 32.801 28.662 133.896 1.00 63.70 560 LYS B CA 1
ATOM 5852 C C . LYS B 1 353 ? 31.309 28.747 133.616 1.00 60.40 560 LYS B C 1
ATOM 5853 O O . LYS B 1 353 ? 30.540 27.894 134.071 1.00 59.13 560 LYS B O 1
ATOM 5859 N N . VAL B 1 354 ? 30.902 29.776 132.883 1.00 59.55 561 VAL B N 1
ATOM 5860 C CA . VAL B 1 354 ? 29.522 29.879 132.420 1.00 58.08 561 VAL B CA 1
ATOM 5861 C C . VAL B 1 354 ? 29.365 29.032 131.164 1.00 57.55 561 VAL B C 1
ATOM 5862 O O . VAL B 1 354 ? 30.190 29.106 130.245 1.00 59.95 561 VAL B O 1
ATOM 5866 N N . VAL B 1 355 ? 28.316 28.213 131.124 1.00 57.29 562 VAL B N 1
ATOM 5867 C CA . VAL B 1 355 ? 28.053 27.312 130.005 1.00 58.46 562 VAL B CA 1
ATOM 5868 C C . VAL B 1 355 ? 26.665 27.620 129.458 1.00 58.17 562 VAL B C 1
ATOM 5869 O O . VAL B 1 355 ? 25.661 27.433 130.159 1.00 58.33 562 VAL B O 1
ATOM 5873 N N . ALA B 1 356 ? 26.608 28.083 128.209 1.00 56.13 563 ALA B N 1
ATOM 5874 C CA . ALA B 1 356 ? 25.353 28.418 127.553 1.00 54.76 563 ALA B CA 1
ATOM 5875 C C . ALA B 1 356 ? 25.282 27.744 126.189 1.00 57.54 563 ALA B C 1
ATOM 5876 O O . ALA B 1 356 ? 26.298 27.345 125.612 1.00 57.97 563 ALA B O 1
ATOM 5878 N N . VAL B 1 357 ? 24.055 27.625 125.676 1.00 58.31 564 VAL B N 1
ATOM 5879 C CA . VAL B 1 357 ? 23.797 27.046 124.366 1.00 56.95 564 VAL B CA 1
ATOM 5880 C C . VAL B 1 357 ? 22.813 27.937 123.619 1.00 57.73 564 VAL B C 1
ATOM 5881 O O . VAL B 1 357 ? 22.139 28.788 124.202 1.00 58.76 564 VAL B O 1
ATOM 5885 N N . ASP B 1 358 ? 22.734 27.718 122.308 1.00 57.24 565 ASP B N 1
ATOM 5886 C CA . ASP B 1 358 ? 21.884 28.518 121.431 1.00 56.62 565 ASP B CA 1
ATOM 5887 C C . ASP B 1 358 ? 21.348 27.605 120.339 1.00 57.48 565 ASP B C 1
ATOM 5888 O O . ASP B 1 358 ? 22.130 26.954 119.639 1.00 57.09 565 ASP B O 1
ATOM 5893 N N . ALA B 1 359 ? 20.022 27.556 120.194 1.00 58.44 566 ALA B N 1
ATOM 5894 C CA . ALA B 1 359 ? 19.412 26.633 119.244 1.00 59.95 566 ALA B CA 1
ATOM 5895 C C . ALA B 1 359 ? 19.650 27.033 117.791 1.00 60.69 566 ALA B C 1
ATOM 5896 O O . ALA B 1 359 ? 19.455 26.205 116.895 1.00 59.43 566 ALA B O 1
ATOM 5898 N N . ASP B 1 360 ? 20.072 28.269 117.538 1.00 59.99 567 ASP B N 1
ATOM 5899 C CA . ASP B 1 360 ? 20.229 28.769 116.179 1.00 60.19 567 ASP B CA 1
ATOM 5900 C C . ASP B 1 360 ? 21.499 28.183 115.554 1.00 60.60 567 ASP B C 1
ATOM 5901 O O . ASP B 1 360 ? 22.079 27.217 116.060 1.00 61.97 567 ASP B O 1
ATOM 5906 N N . SER B 1 361 ? 21.939 28.755 114.432 1.00 59.50 568 SER B N 1
ATOM 5907 C CA . SER B 1 361 ? 23.123 28.289 113.724 1.00 58.29 568 SER B CA 1
ATOM 5908 C C . SER B 1 361 ? 23.987 29.478 113.322 1.00 53.17 568 SER B C 1
ATOM 5909 O O . SER B 1 361 ? 23.549 30.632 113.348 1.00 51.72 568 SER B O 1
ATOM 5912 N N . GLY B 1 362 ? 25.229 29.180 112.946 1.00 50.72 569 GLY B N 1
ATOM 5913 C CA . GLY B 1 362 ? 26.149 30.215 112.502 1.00 52.99 569 GLY B CA 1
ATOM 5914 C C . GLY B 1 362 ? 26.336 31.304 113.535 1.00 57.19 569 GLY B C 1
ATOM 5915 O O . GLY B 1 362 ? 26.353 31.051 114.747 1.00 58.75 569 GLY B O 1
ATOM 5916 N N . HIS B 1 363 ? 26.475 32.543 113.053 1.00 57.92 570 HIS B N 1
ATOM 5917 C CA . HIS B 1 363 ? 26.639 33.678 113.957 1.00 56.14 570 HIS B CA 1
ATOM 5918 C C . HIS B 1 363 ? 25.487 33.783 114.948 1.00 54.90 570 HIS B C 1
ATOM 5919 O O . HIS B 1 363 ? 25.693 34.189 116.098 1.00 56.73 570 HIS B O 1
ATOM 5926 N N . ASN B 1 364 ? 24.276 33.409 114.532 1.00 53.88 571 ASN B N 1
ATOM 5927 C CA . ASN B 1 364 ? 23.129 33.466 115.431 1.00 54.27 571 ASN B CA 1
ATOM 5928 C C . ASN B 1 364 ? 23.308 32.575 116.655 1.00 51.53 571 ASN B C 1
ATOM 5929 O O . ASN B 1 364 ? 22.585 32.745 117.640 1.00 50.31 571 ASN B O 1
ATOM 5934 N N . ALA B 1 365 ? 24.254 31.637 116.622 1.00 50.98 572 ALA B N 1
ATOM 5935 C CA . ALA B 1 365 ? 24.567 30.814 117.783 1.00 50.29 572 ALA B CA 1
ATOM 5936 C C . ALA B 1 365 ? 26.010 30.975 118.247 1.00 49.02 572 ALA B C 1
ATOM 5937 O O . ALA B 1 365 ? 26.472 30.185 119.079 1.00 48.97 572 ALA B O 1
ATOM 5939 N N . TRP B 1 366 ? 26.741 31.962 117.727 1.00 48.58 573 TRP B N 1
ATOM 5940 C CA . TRP B 1 366 ? 28.110 32.212 118.169 1.00 50.59 573 TRP B CA 1
ATOM 5941 C C . TRP B 1 366 ? 28.062 33.048 119.444 1.00 49.60 573 TRP B C 1
ATOM 5942 O O . TRP B 1 366 ? 27.710 34.232 119.409 1.00 48.87 573 TRP B O 1
ATOM 5953 N N . LEU B 1 367 ? 28.419 32.438 120.569 1.00 49.65 574 LEU B N 1
ATOM 5954 C CA . LEU B 1 367 ? 28.216 33.058 121.871 1.00 48.79 574 LEU B CA 1
ATOM 5955 C C . LEU B 1 367 ? 29.456 33.812 122.332 1.00 50.45 574 LEU B C 1
ATOM 5956 O O . LEU B 1 367 ? 30.588 33.366 122.128 1.00 51.36 574 LEU B O 1
ATOM 5961 N N . SER B 1 368 ? 29.225 34.970 122.942 1.00 50.64 575 SER B N 1
ATOM 5962 C CA . SER B 1 368 ? 30.266 35.763 123.573 1.00 51.26 575 SER B CA 1
ATOM 5963 C C . SER B 1 368 ? 29.791 36.176 124.959 1.00 52.81 575 SER B C 1
ATOM 5964 O O . SER B 1 368 ? 28.592 36.356 125.192 1.00 51.66 575 SER B O 1
ATOM 5967 N N . TYR B 1 369 ? 30.746 36.337 125.874 1.00 53.24 576 TYR B N 1
ATOM 5968 C CA . TYR B 1 369 ? 30.468 36.544 127.291 1.00 49.13 576 TYR B CA 1
ATOM 5969 C C . TYR B 1 369 ? 31.039 37.885 127.729 1.00 48.35 576 TYR B C 1
ATOM 5970 O O . TYR B 1 369 ? 32.219 38.168 127.496 1.00 48.09 576 TYR B O 1
ATOM 5979 N N . HIS B 1 370 ? 30.205 38.707 128.364 1.00 48.29 577 HIS B N 1
ATOM 5980 C CA . HIS B 1 370 ? 30.580 40.068 128.715 1.00 51.55 577 HIS B CA 1
ATOM 5981 C C . HIS B 1 370 ? 30.253 40.345 130.175 1.00 53.31 577 HIS B C 1
ATOM 5982 O O . HIS B 1 370 ? 29.304 39.789 130.735 1.00 53.45 577 HIS B O 1
ATOM 5989 N N . VAL B 1 371 ? 31.053 41.209 130.788 1.00 54.11 578 VAL B N 1
ATOM 5990 C CA . VAL B 1 371 ? 30.771 41.712 132.127 1.00 54.39 578 VAL B CA 1
ATOM 5991 C C . VAL B 1 371 ? 29.952 42.988 131.982 1.00 55.44 578 VAL B C 1
ATOM 5992 O O . VAL B 1 371 ? 30.419 43.971 131.394 1.00 47.79 578 VAL B O 1
ATOM 5996 N N . LEU B 1 372 ? 28.722 42.970 132.493 1.00 46.31 579 LEU B N 1
ATOM 5997 C CA . LEU B 1 372 ? 27.931 44.193 132.500 1.00 48.15 579 LEU B CA 1
ATOM 5998 C C . LEU B 1 372 ? 28.191 45.023 133.753 1.00 55.19 579 LEU B C 1
ATOM 5999 O O . LEU B 1 372 ? 28.357 46.242 133.662 1.00 57.23 579 LEU B O 1
ATOM 6004 N N . GLN B 1 373 ? 28.243 44.387 134.923 1.00 54.87 580 GLN B N 1
ATOM 6005 C CA . GLN B 1 373 ? 28.507 45.085 136.174 1.00 59.52 580 GLN B CA 1
ATOM 6006 C C . GLN B 1 373 ? 29.553 44.325 136.974 1.00 59.36 580 GLN B C 1
ATOM 6007 O O . GLN B 1 373 ? 29.559 43.090 136.997 1.00 59.71 580 GLN B O 1
ATOM 6013 N N . ALA B 1 374 ? 30.438 45.073 137.628 1.00 59.13 581 ALA B N 1
ATOM 6014 C CA . ALA B 1 374 ? 31.496 44.493 138.441 1.00 59.77 581 ALA B CA 1
ATOM 6015 C C . ALA B 1 374 ? 31.664 45.331 139.699 1.00 63.88 581 ALA B C 1
ATOM 6016 O O . ALA B 1 374 ? 31.783 46.558 139.617 1.00 66.53 581 ALA B O 1
ATOM 6018 N N . SER B 1 375 ? 31.662 44.671 140.861 1.00 63.84 582 SER B N 1
ATOM 6019 C CA . SER B 1 375 ? 31.892 45.395 142.107 1.00 69.63 582 SER B CA 1
ATOM 6020 C C . SER B 1 375 ? 33.325 45.901 142.195 1.00 72.97 582 SER B C 1
ATOM 6021 O O . SER B 1 375 ? 33.584 46.925 142.836 1.00 76.89 582 SER B O 1
ATOM 6024 N N . ASP B 1 376 ? 34.264 45.200 141.563 1.00 72.96 583 ASP B N 1
ATOM 6025 C CA . ASP B 1 376 ? 35.637 45.675 141.418 1.00 76.86 583 ASP B CA 1
ATOM 6026 C C . ASP B 1 376 ? 36.082 45.336 140.001 1.00 73.46 583 ASP B C 1
ATOM 6027 O O . ASP B 1 376 ? 36.468 44.189 139.722 1.00 69.06 583 ASP B O 1
ATOM 6032 N N . PRO B 1 377 ? 36.014 46.292 139.074 1.00 74.83 584 PRO B N 1
ATOM 6033 C CA . PRO B 1 377 ? 36.421 46.005 137.691 1.00 72.70 584 PRO B CA 1
ATOM 6034 C C . PRO B 1 377 ? 37.915 45.734 137.622 1.00 73.88 584 PRO B C 1
ATOM 6035 O O . PRO B 1 377 ? 38.728 46.529 138.097 1.00 77.76 584 PRO B O 1
ATOM 6039 N N . GLY B 1 378 ? 38.272 44.600 137.030 1.00 74.59 585 GLY B N 1
ATOM 6040 C CA . GLY B 1 378 ? 39.649 44.187 136.913 1.00 79.49 585 GLY B CA 1
ATOM 6041 C C . GLY B 1 378 ? 40.074 43.133 137.911 1.00 81.35 585 GLY B C 1
ATOM 6042 O O . GLY B 1 378 ? 41.105 42.484 137.704 1.00 82.54 585 GLY B O 1
ATOM 6043 N N . LEU B 1 379 ? 39.315 42.953 138.993 1.00 78.36 586 LEU B N 1
ATOM 6044 C CA . LEU B 1 379 ? 39.609 41.865 139.916 1.00 76.70 586 LEU B CA 1
ATOM 6045 C C . LEU B 1 379 ? 39.394 40.514 139.249 1.00 73.20 586 LEU B C 1
ATOM 6046 O O . LEU B 1 379 ? 40.233 39.613 139.369 1.00 73.94 586 LEU B O 1
ATOM 6051 N N . PHE B 1 380 ? 38.280 40.357 138.539 1.00 69.67 587 PHE B N 1
ATOM 6052 C CA . PHE B 1 380 ? 37.981 39.141 137.802 1.00 65.95 587 PHE B CA 1
ATOM 6053 C C . PHE B 1 380 ? 37.968 39.421 136.306 1.00 65.70 587 PHE B C 1
ATOM 6054 O O . PHE B 1 380 ? 37.623 40.520 135.861 1.00 65.19 587 PHE B O 1
ATOM 6062 N N . SER B 1 381 ? 38.346 38.406 135.536 1.00 65.80 588 SER B N 1
ATOM 6063 C CA . SER B 1 381 ? 38.270 38.437 134.087 1.00 62.65 588 SER B CA 1
ATOM 6064 C C . SER B 1 381 ? 37.269 37.393 133.620 1.00 59.50 588 SER B C 1
ATOM 6065 O O . SER B 1 381 ? 37.066 36.368 134.277 1.00 57.03 588 SER B O 1
ATOM 6068 N N . LEU B 1 382 ? 36.652 37.657 132.471 1.00 61.07 589 LEU B N 1
ATOM 6069 C CA . LEU B 1 382 ? 35.634 36.783 131.903 1.00 58.55 589 LEU B CA 1
ATOM 6070 C C . LEU B 1 382 ? 36.022 36.457 130.469 1.00 56.82 589 LEU B C 1
ATOM 6071 O O . LEU B 1 382 ? 36.162 37.365 129.644 1.00 58.82 589 LEU B O 1
ATOM 6076 N N . GLY B 1 383 ? 36.205 35.171 130.179 1.00 55.34 590 GLY B N 1
ATOM 6077 C CA . GLY B 1 383 ? 36.579 34.739 128.843 1.00 55.61 590 GLY B CA 1
ATOM 6078 C C . GLY B 1 383 ? 35.536 35.069 127.794 1.00 52.89 590 GLY B C 1
ATOM 6079 O O . GLY B 1 383 ? 34.406 34.572 127.852 1.00 51.17 590 GLY B O 1
ATOM 6080 N N . LEU B 1 384 ? 35.913 35.910 126.828 1.00 53.30 591 LEU B N 1
ATOM 6081 C CA . LEU B 1 384 ? 34.966 36.371 125.815 1.00 55.03 591 LEU B CA 1
ATOM 6082 C C . LEU B 1 384 ? 34.285 35.211 125.094 1.00 56.46 591 LEU B C 1
ATOM 6083 O O . LEU B 1 384 ? 33.068 35.236 124.876 1.00 55.03 591 LEU B O 1
ATOM 6088 N N . ARG B 1 385 ? 35.045 34.184 124.718 1.00 57.67 592 ARG B N 1
ATOM 6089 C CA . ARG B 1 385 ? 34.453 33.021 124.069 1.00 55.94 592 ARG B CA 1
ATOM 6090 C C . ARG B 1 385 ? 34.311 31.819 124.990 1.00 55.00 592 ARG B C 1
ATOM 6091 O O . ARG B 1 385 ? 33.433 30.983 124.759 1.00 54.73 592 ARG B O 1
ATOM 6099 N N . THR B 1 386 ? 35.141 31.703 126.027 1.00 54.94 593 THR B N 1
ATOM 6100 C CA . THR B 1 386 ? 35.095 30.525 126.889 1.00 53.38 593 THR B CA 1
ATOM 6101 C C . THR B 1 386 ? 34.104 30.659 128.040 1.00 50.21 593 THR B C 1
ATOM 6102 O O . THR B 1 386 ? 33.597 29.642 128.531 1.00 50.34 593 THR B O 1
ATOM 6106 N N . GLY B 1 387 ? 33.803 31.879 128.477 1.00 49.77 594 GLY B N 1
ATOM 6107 C CA . GLY B 1 387 ? 32.933 32.038 129.627 1.00 50.67 594 GLY B CA 1
ATOM 6108 C C . GLY B 1 387 ? 33.567 31.655 130.947 1.00 52.94 594 GLY B C 1
ATOM 6109 O O . GLY B 1 387 ? 32.853 31.419 131.926 1.00 52.85 594 GLY B O 1
ATOM 6110 N N . GLU B 1 388 ? 34.895 31.579 130.995 1.00 54.83 595 GLU B N 1
ATOM 6111 C CA . GLU B 1 388 ? 35.604 31.237 132.219 1.00 59.44 595 GLU B CA 1
ATOM 6112 C C . GLU B 1 388 ? 35.790 32.483 133.077 1.00 60.34 595 GLU B C 1
ATOM 6113 O O . GLU B 1 388 ? 36.229 33.528 132.584 1.00 60.77 595 GLU B O 1
ATOM 6119 N N . VAL B 1 389 ? 35.444 32.374 134.355 1.00 60.25 596 VAL B N 1
ATOM 6120 C CA . VAL B 1 389 ? 35.571 33.471 135.306 1.00 59.55 596 VAL B CA 1
ATOM 6121 C C . VAL B 1 389 ? 36.828 33.220 136.128 1.00 62.35 596 VAL B C 1
ATOM 6122 O O . VAL B 1 389 ? 36.870 32.301 136.954 1.00 63.30 596 VAL B O 1
ATOM 6126 N N . ARG B 1 390 ? 37.858 34.030 135.900 1.00 63.90 597 ARG B N 1
ATOM 6127 C CA . ARG B 1 390 ? 39.140 33.879 136.571 1.00 66.43 597 ARG B CA 1
ATOM 6128 C C . ARG B 1 390 ? 39.483 35.137 137.360 1.00 70.33 597 ARG B C 1
ATOM 6129 O O . ARG B 1 390 ? 39.004 36.234 137.062 1.00 69.52 597 ARG B O 1
ATOM 6137 N N . THR B 1 391 ? 40.317 34.965 138.384 1.00 73.09 598 THR B N 1
ATOM 6138 C CA . THR B 1 391 ? 40.905 36.117 139.053 1.00 75.08 598 THR B CA 1
ATOM 6139 C C . THR B 1 391 ? 41.976 36.718 138.153 1.00 76.35 598 THR B C 1
ATOM 6140 O O . THR B 1 391 ? 42.826 35.999 137.619 1.00 77.37 598 THR B O 1
ATOM 6144 N N . ALA B 1 392 ? 41.927 38.037 137.972 1.00 77.18 599 ALA B N 1
ATOM 6145 C CA . ALA B 1 392 ? 42.856 38.713 137.077 1.00 79.98 599 ALA B CA 1
ATOM 6146 C C . ALA B 1 392 ? 44.054 39.315 137.794 1.00 86.35 599 ALA B C 1
ATOM 6147 O O . ALA B 1 392 ? 45.069 39.591 137.145 1.00 92.51 599 ALA B O 1
ATOM 6149 N N . ARG B 1 393 ? 43.965 39.520 139.104 1.00 84.76 600 ARG B N 1
ATOM 6150 C CA . ARG B 1 393 ? 45.069 40.079 139.865 1.00 89.15 600 ARG B CA 1
ATOM 6151 C C . ARG B 1 393 ? 45.034 39.496 141.268 1.00 90.07 600 ARG B C 1
ATOM 6152 O O . ARG B 1 393 ? 43.996 39.023 141.739 1.00 86.28 600 ARG B O 1
ATOM 6160 N N . ALA B 1 394 ? 46.188 39.531 141.930 1.00 94.17 601 ALA B N 1
ATOM 6161 C CA . ALA B 1 394 ? 46.250 39.103 143.319 1.00 96.09 601 ALA B CA 1
ATOM 6162 C C . ALA B 1 394 ? 45.331 39.972 144.168 1.00 95.15 601 ALA B C 1
ATOM 6163 O O . ALA B 1 394 ? 45.240 41.187 143.972 1.00 95.49 601 ALA B O 1
ATOM 6165 N N . LEU B 1 395 ? 44.631 39.338 145.101 1.00 95.39 602 LEU B N 1
ATOM 6166 C CA . LEU B 1 395 ? 43.717 40.074 145.960 1.00 97.51 602 LEU B CA 1
ATOM 6167 C C . LEU B 1 395 ? 44.496 40.941 146.943 1.00 104.05 602 LEU B C 1
ATOM 6168 O O . LEU B 1 395 ? 45.560 40.552 147.433 1.00 108.43 602 LEU B O 1
ATOM 6173 N N . GLY B 1 396 ? 43.964 42.132 147.219 1.00 106.00 603 GLY B N 1
ATOM 6174 C CA . GLY B 1 396 ? 44.578 43.050 148.150 1.00 111.64 603 GLY B CA 1
ATOM 6175 C C . GLY B 1 396 ? 43.837 43.108 149.479 1.00 113.98 603 GLY B C 1
ATOM 6176 O O . GLY B 1 396 ? 42.737 42.586 149.637 1.00 112.77 603 GLY B O 1
ATOM 6177 N N . ASP B 1 397 ? 44.475 43.766 150.449 1.00 119.30 604 ASP B N 1
ATOM 6178 C CA . ASP B 1 397 ? 43.875 43.914 151.769 1.00 123.25 604 ASP B CA 1
ATOM 6179 C C . ASP B 1 397 ? 42.661 44.833 151.761 1.00 121.61 604 ASP B C 1
ATOM 6180 O O . ASP B 1 397 ? 41.825 44.738 152.665 1.00 120.07 604 ASP B O 1
ATOM 6185 N N . ARG B 1 398 ? 42.548 45.717 150.771 1.00 121.05 605 ARG B N 1
ATOM 6186 C CA . ARG B 1 398 ? 41.494 46.722 150.737 1.00 121.49 605 ARG B CA 1
ATOM 6187 C C . ARG B 1 398 ? 40.327 46.331 149.842 1.00 118.87 605 ARG B C 1
ATOM 6188 O O . ARG B 1 398 ? 39.476 47.178 149.550 1.00 120.16 605 ARG B O 1
ATOM 6191 N N . ASP B 1 399 ? 40.265 45.079 149.401 1.00 116.36 606 ASP B N 1
ATOM 6192 C CA . ASP B 1 399 ? 39.190 44.600 148.545 1.00 111.44 606 ASP B CA 1
ATOM 6193 C C . ASP B 1 399 ? 38.162 43.845 149.378 1.00 110.80 606 ASP B C 1
ATOM 6194 O O . ASP B 1 399 ? 38.518 43.099 150.295 1.00 116.54 606 ASP B O 1
ATOM 6199 N N . SER B 1 400 ? 36.887 44.049 149.056 1.00 105.18 607 SER B N 1
ATOM 6200 C CA . SER B 1 400 ? 35.813 43.428 149.818 1.00 101.82 607 SER B CA 1
ATOM 6201 C C . SER B 1 400 ? 35.813 41.917 149.618 1.00 96.17 607 SER B C 1
ATOM 6202 O O . SER B 1 400 ? 36.157 41.409 148.549 1.00 92.81 607 SER B O 1
ATOM 6205 N N . ALA B 1 401 ? 35.424 41.194 150.670 1.00 95.76 608 ALA B N 1
ATOM 6206 C CA . ALA B 1 401 ? 35.368 39.740 150.577 1.00 93.07 608 ALA B CA 1
ATOM 6207 C C . ALA B 1 401 ? 34.203 39.279 149.711 1.00 87.88 608 ALA B C 1
ATOM 6208 O O . ALA B 1 401 ? 34.295 38.237 149.052 1.00 85.32 608 ALA B O 1
ATOM 6210 N N . ARG B 1 402 ? 33.110 40.034 149.696 1.00 87.12 609 ARG B N 1
ATOM 6211 C CA . ARG B 1 402 ? 31.954 39.729 148.864 1.00 83.22 609 ARG B CA 1
ATOM 6212 C C . ARG B 1 402 ? 32.055 40.532 147.574 1.00 78.91 609 ARG B C 1
ATOM 6213 O O . ARG B 1 402 ? 32.172 41.762 147.613 1.00 79.61 609 ARG B O 1
ATOM 6221 N N . GLN B 1 403 ? 32.009 39.838 146.439 1.00 74.93 610 GLN B N 1
ATOM 6222 C CA . GLN B 1 403 ? 32.078 40.453 145.124 1.00 71.39 610 GLN B CA 1
ATOM 6223 C C . GLN B 1 403 ? 30.857 40.052 144.305 1.00 69.15 610 GLN B C 1
ATOM 6224 O O . GLN B 1 403 ? 30.167 39.078 144.616 1.00 68.51 610 GLN B O 1
ATOM 6230 N N . ARG B 1 404 ? 30.592 40.816 143.247 1.00 68.61 611 ARG B N 1
ATOM 6231 C CA . ARG B 1 404 ? 29.392 40.609 142.444 1.00 66.03 611 ARG B CA 1
ATOM 6232 C C . ARG B 1 404 ? 29.691 40.916 140.984 1.00 64.78 611 ARG B C 1
ATOM 6233 O O . ARG B 1 404 ? 30.265 41.965 140.674 1.00 65.20 611 ARG B O 1
ATOM 6241 N N . LEU B 1 405 ? 29.292 40.003 140.097 1.00 63.08 612 LEU B N 1
ATOM 6242 C CA . LEU B 1 405 ? 29.481 40.144 138.657 1.00 61.35 612 LEU B CA 1
ATOM 6243 C C . LEU B 1 405 ? 28.155 39.901 137.952 1.00 62.37 612 LEU B C 1
ATOM 6244 O O . LEU B 1 405 ? 27.561 38.828 138.102 1.00 62.74 612 LEU B O 1
ATOM 6249 N N . LEU B 1 406 ? 27.700 40.884 137.176 1.00 62.42 613 LEU B N 1
ATOM 6250 C CA . LEU B 1 406 ? 26.550 40.719 136.293 1.00 59.05 613 LEU B CA 1
ATOM 6251 C C . LEU B 1 406 ? 27.084 40.458 134.891 1.00 60.41 613 LEU B C 1
ATOM 6252 O O . LEU B 1 406 ? 27.618 41.365 134.246 1.00 62.81 613 LEU B O 1
ATOM 6257 N N . VAL B 1 407 ? 26.945 39.220 134.423 1.00 58.44 614 VAL B N 1
ATOM 6258 C CA . VAL B 1 407 ? 27.513 38.804 133.151 1.00 57.32 614 VAL B CA 1
ATOM 6259 C C . VAL B 1 407 ? 26.394 38.585 132.141 1.00 56.63 614 VAL B C 1
ATOM 6260 O O . VAL B 1 407 ? 25.238 38.319 132.490 1.00 55.85 614 VAL B O 1
ATOM 6264 N N . ALA B 1 408 ? 26.757 38.695 130.864 1.00 54.54 615 ALA B N 1
ATOM 6265 C CA . ALA B 1 408 ? 25.814 38.558 129.764 1.00 55.15 615 ALA B CA 1
ATOM 6266 C C . ALA B 1 408 ? 26.384 37.611 128.721 1.00 53.94 615 ALA B C 1
ATOM 6267 O O . ALA B 1 408 ? 27.510 37.801 128.250 1.00 53.27 615 ALA B O 1
ATOM 6269 N N . VAL B 1 409 ? 25.609 36.593 128.371 1.00 53.92 616 VAL B N 1
ATOM 6270 C CA . VAL B 1 409 ? 25.905 35.741 127.224 1.00 53.83 616 VAL B CA 1
ATOM 6271 C C . VAL B 1 409 ? 25.115 36.283 126.043 1.00 53.16 616 VAL B C 1
ATOM 6272 O O . VAL B 1 409 ? 23.881 36.322 126.091 1.00 53.14 616 VAL B O 1
ATOM 6276 N N . ARG B 1 410 ? 25.818 36.707 124.990 1.00 52.15 617 ARG B N 1
ATOM 6277 C CA . ARG B 1 410 ? 25.198 37.258 123.792 1.00 52.65 617 ARG B CA 1
ATOM 6278 C C . ARG B 1 410 ? 25.550 36.410 122.577 1.00 52.69 617 ARG B C 1
ATOM 6279 O O . ARG B 1 410 ? 26.653 35.859 122.483 1.00 50.82 617 ARG B O 1
ATOM 6287 N N . ASP B 1 411 ? 24.612 36.315 121.637 1.00 53.64 618 ASP B N 1
ATOM 6288 C CA . ASP B 1 411 ? 24.903 35.656 120.374 1.00 53.42 618 ASP B CA 1
ATOM 6289 C C . ASP B 1 411 ? 25.383 36.690 119.350 1.00 54.69 618 ASP B C 1
ATOM 6290 O O . ASP B 1 411 ? 25.401 37.895 119.607 1.00 54.11 618 ASP B O 1
ATOM 6295 N N . GLY B 1 412 ? 25.787 36.214 118.179 1.00 57.44 619 GLY B N 1
ATOM 6296 C CA . GLY B 1 412 ? 26.279 37.080 117.130 1.00 59.38 619 GLY B CA 1
ATOM 6297 C C . GLY B 1 412 ? 25.224 37.610 116.186 1.00 62.47 619 GLY B C 1
ATOM 6298 O O . GLY B 1 412 ? 25.567 38.157 115.133 1.00 61.60 619 GLY B O 1
ATOM 6299 N N . GLY B 1 413 ? 23.950 37.473 116.533 1.00 66.48 620 GLY B N 1
ATOM 6300 C CA . GLY B 1 413 ? 22.876 37.909 115.671 1.00 69.77 620 GLY B CA 1
ATOM 6301 C C . GLY B 1 413 ? 22.726 39.419 115.643 1.00 73.74 620 GLY B C 1
ATOM 6302 O O . GLY B 1 413 ? 23.406 40.172 116.341 1.00 73.07 620 GLY B O 1
ATOM 6303 N N . GLN B 1 414 ? 21.801 39.861 114.799 1.00 78.80 621 GLN B N 1
ATOM 6304 C CA . GLN B 1 414 ? 21.509 41.275 114.629 1.00 85.07 621 GLN B CA 1
ATOM 6305 C C . GLN B 1 414 ? 19.999 41.484 114.537 1.00 86.98 621 GLN B C 1
ATOM 6306 O O . GLN B 1 414 ? 19.382 41.118 113.536 1.00 88.81 621 GLN B O 1
ATOM 6312 N N . PRO B 1 415 ? 19.392 42.051 115.594 1.00 87.23 622 PRO B N 1
ATOM 6313 C CA . PRO B 1 415 ? 20.045 42.448 116.847 1.00 84.16 622 PRO B CA 1
ATOM 6314 C C . PRO B 1 415 ? 20.341 41.251 117.748 1.00 80.67 622 PRO B C 1
ATOM 6315 O O . PRO B 1 415 ? 19.585 40.279 117.740 1.00 86.56 622 PRO B O 1
ATOM 6319 N N . PRO B 1 416 ? 21.436 41.315 118.501 1.00 71.35 623 PRO B N 1
ATOM 6320 C CA . PRO B 1 416 ? 21.847 40.150 119.294 1.00 68.51 623 PRO B CA 1
ATOM 6321 C C . PRO B 1 416 ? 20.932 39.912 120.486 1.00 67.80 623 PRO B C 1
ATOM 6322 O O . PRO B 1 416 ? 20.531 40.846 121.187 1.00 70.97 623 PRO B O 1
ATOM 6326 N N . LEU B 1 417 ? 20.597 38.643 120.702 1.00 62.97 624 LEU B N 1
ATOM 6327 C CA . LEU B 1 417 ? 19.858 38.207 121.877 1.00 58.14 624 LEU B CA 1
ATOM 6328 C C . LEU B 1 417 ? 20.829 37.756 122.965 1.00 55.58 624 LEU B C 1
ATOM 6329 O O . LEU B 1 417 ? 21.977 37.388 122.695 1.00 50.64 624 LEU B O 1
ATOM 6334 N N . SER B 1 418 ? 20.358 37.787 124.211 1.00 59.33 625 SER B N 1
ATOM 6335 C CA . SER B 1 418 ? 21.253 37.548 125.333 1.00 63.14 625 SER B CA 1
ATOM 6336 C C . SER B 1 418 ? 20.528 36.857 126.478 1.00 60.36 625 SER B C 1
ATOM 6337 O O . SER B 1 418 ? 19.297 36.866 126.567 1.00 60.90 625 SER B O 1
ATOM 6340 N N . ALA B 1 419 ? 21.326 36.247 127.354 1.00 56.85 626 ALA B N 1
ATOM 6341 C CA . ALA B 1 419 ? 20.893 35.826 128.678 1.00 58.03 626 ALA B CA 1
ATOM 6342 C C . ALA B 1 419 ? 21.881 36.370 129.703 1.00 60.17 626 ALA B C 1
ATOM 6343 O O . ALA B 1 419 ? 23.061 36.575 129.402 1.00 56.76 626 ALA B O 1
ATOM 6345 N N . THR B 1 420 ? 21.386 36.611 130.914 1.00 65.75 627 THR B N 1
ATOM 6346 C CA . THR B 1 420 ? 22.164 37.237 131.971 1.00 70.90 627 THR B CA 1
ATOM 6347 C C . THR B 1 420 ? 22.223 36.330 133.193 1.00 67.69 627 THR B C 1
ATOM 6348 O O . THR B 1 420 ? 21.380 35.449 133.380 1.00 69.64 627 THR B O 1
ATOM 6352 N N . ALA B 1 421 ? 23.234 36.560 134.030 1.00 63.98 628 ALA B N 1
ATOM 6353 C CA . ALA B 1 421 ? 23.395 35.801 135.265 1.00 63.11 628 ALA B CA 1
ATOM 6354 C C . ALA B 1 421 ? 24.233 36.611 136.243 1.00 65.79 628 ALA B C 1
ATOM 6355 O O . ALA B 1 421 ? 25.301 37.112 135.879 1.00 63.69 628 ALA B O 1
ATOM 6357 N N . THR B 1 422 ? 23.752 36.738 137.477 1.00 71.12 629 THR B N 1
ATOM 6358 C CA . THR B 1 422 ? 24.498 37.427 138.521 1.00 75.57 629 THR B CA 1
ATOM 6359 C C . THR B 1 422 ? 25.340 36.419 139.288 1.00 68.04 629 THR B C 1
ATOM 6360 O O . THR B 1 422 ? 24.824 35.407 139.770 1.00 66.57 629 THR B O 1
ATOM 6364 N N . LEU B 1 423 ? 26.636 36.691 139.384 1.00 63.82 630 LEU B N 1
ATOM 6365 C CA . LEU B 1 423 ? 27.592 35.785 140.011 1.00 60.64 630 LEU B CA 1
ATOM 6366 C C . LEU B 1 423 ? 28.093 36.421 141.301 1.00 60.83 630 LEU B C 1
ATOM 6367 O O . LEU B 1 423 ? 28.891 37.364 141.264 1.00 59.95 630 LEU B O 1
ATOM 6372 N N . HIS B 1 424 ? 27.621 35.909 142.435 1.00 61.17 631 HIS B N 1
ATOM 6373 C CA . HIS B 1 424 ? 28.086 36.348 143.747 1.00 64.83 631 HIS B CA 1
ATOM 6374 C C . HIS B 1 424 ? 29.326 35.538 144.108 1.00 67.58 631 HIS B C 1
ATOM 6375 O O . HIS B 1 424 ? 29.242 34.326 144.333 1.00 69.93 631 HIS B O 1
ATOM 6382 N N . LEU B 1 425 ? 30.476 36.200 144.153 1.00 67.75 632 LEU B N 1
ATOM 6383 C CA . LEU B 1 425 ? 31.751 35.550 144.434 1.00 68.79 632 LEU B CA 1
ATOM 6384 C C . LEU B 1 425 ? 32.252 36.045 145.785 1.00 73.44 632 LEU B C 1
ATOM 6385 O O . LEU B 1 425 ? 32.509 37.241 145.955 1.00 75.52 632 LEU B O 1
ATOM 6390 N N . ILE B 1 426 ? 32.383 35.129 146.742 1.00 76.37 633 ILE B N 1
ATOM 6391 C CA . ILE B 1 426 ? 32.721 35.460 148.122 1.00 77.31 633 ILE B CA 1
ATOM 6392 C C . ILE B 1 426 ? 34.080 34.858 148.443 1.00 77.42 633 ILE B C 1
ATOM 6393 O O . ILE B 1 426 ? 34.274 33.643 148.309 1.00 76.02 633 ILE B O 1
ATOM 6398 N N . PHE B 1 427 ? 35.012 35.700 148.885 1.00 79.89 634 PHE B N 1
ATOM 6399 C CA . PHE B 1 427 ? 36.350 35.246 149.241 1.00 83.31 634 PHE B CA 1
ATOM 6400 C C . PHE B 1 427 ? 36.357 34.677 150.655 1.00 89.52 634 PHE B C 1
ATOM 6401 O O . PHE B 1 427 ? 36.057 35.386 151.622 1.00 92.01 634 PHE B O 1
ATOM 6409 N N . ALA B 1 428 ? 36.706 33.401 150.773 1.00 92.08 635 ALA B N 1
ATOM 6410 C CA . ALA B 1 428 ? 36.861 32.793 152.084 1.00 97.82 635 ALA B CA 1
ATOM 6411 C C . ALA B 1 428 ? 38.097 33.347 152.778 1.00 104.13 635 ALA B C 1
ATOM 6412 O O . ALA B 1 428 ? 39.160 33.496 152.167 1.00 105.05 635 ALA B O 1
ATOM 6414 N N . ASP B 1 429 ? 37.952 33.657 154.063 1.00 108.77 636 ASP B N 1
ATOM 6415 C CA . ASP B 1 429 ? 39.085 34.081 154.867 1.00 114.47 636 ASP B CA 1
ATOM 6416 C C . ASP B 1 429 ? 39.951 32.877 155.220 1.00 117.90 636 ASP B C 1
ATOM 6417 O O . ASP B 1 429 ? 39.458 31.757 155.382 1.00 117.16 636 ASP B O 1
ATOM 6422 N N . SER B 1 430 ? 41.256 33.119 155.321 1.00 122.92 637 SER B N 1
ATOM 6423 C CA . SER B 1 430 ? 42.217 32.078 155.678 1.00 128.76 637 SER B CA 1
ATOM 6424 C C . SER B 1 430 ? 41.844 31.375 156.982 1.00 133.74 637 SER B C 1
ATOM 6425 O O . SER B 1 430 ? 42.177 30.208 157.185 1.00 135.95 637 SER B O 1
ATOM 6428 N N . PRO C 1 3 ? 42.048 18.546 161.033 1.00 158.24 210 PRO C N 1
ATOM 6429 C CA . PRO C 1 3 ? 42.021 18.472 159.567 1.00 153.34 210 PRO C CA 1
ATOM 6430 C C . PRO C 1 3 ? 42.520 19.767 158.930 1.00 148.82 210 PRO C C 1
ATOM 6431 O O . PRO C 1 3 ? 41.718 20.659 158.662 1.00 147.85 210 PRO C O 1
ATOM 6435 N N . MET C 1 4 ? 43.829 19.876 158.701 1.00 146.39 211 MET C N 1
ATOM 6436 C CA . MET C 1 4 ? 44.425 21.121 158.232 1.00 141.76 211 MET C CA 1
ATOM 6437 C C . MET C 1 4 ? 45.508 20.832 157.204 1.00 135.97 211 MET C C 1
ATOM 6438 O O . MET C 1 4 ? 46.353 19.957 157.419 1.00 135.95 211 MET C O 1
ATOM 6443 N N . PHE C 1 5 ? 45.485 21.573 156.100 1.00 130.14 212 PHE C N 1
ATOM 6444 C CA . PHE C 1 5 ? 46.575 21.569 155.136 1.00 125.18 212 PHE C CA 1
ATOM 6445 C C . PHE C 1 5 ? 47.632 22.593 155.540 1.00 126.25 212 PHE C C 1
ATOM 6446 O O . PHE C 1 5 ? 47.352 23.563 156.249 1.00 126.77 212 PHE C O 1
ATOM 6454 N N . SER C 1 6 ? 48.865 22.363 155.076 1.00 126.58 213 SER C N 1
ATOM 6455 C CA . SER C 1 6 ? 49.973 23.236 155.458 1.00 127.05 213 SER C CA 1
ATOM 6456 C C . SER C 1 6 ? 49.736 24.671 155.002 1.00 124.67 213 SER C C 1
ATOM 6457 O O . SER C 1 6 ? 49.965 25.618 155.765 1.00 127.63 213 SER C O 1
ATOM 6460 N N . GLN C 1 7 ? 49.278 24.852 153.765 1.00 120.78 214 GLN C N 1
ATOM 6461 C CA . GLN C 1 7 ? 48.925 26.167 153.252 1.00 119.07 214 GLN C CA 1
ATOM 6462 C C . GLN C 1 7 ? 47.723 26.030 152.328 1.00 113.62 214 GLN C C 1
ATOM 6463 O O . GLN C 1 7 ? 47.402 24.940 151.847 1.00 113.63 214 GLN C O 1
ATOM 6469 N N . ASP C 1 8 ? 47.056 27.159 152.081 1.00 109.99 215 ASP C N 1
ATOM 6470 C CA . ASP C 1 8 ? 45.804 27.120 151.331 1.00 106.34 215 ASP C CA 1
ATOM 6471 C C . ASP C 1 8 ? 46.039 26.841 149.850 1.00 101.68 215 ASP C C 1
ATOM 6472 O O . ASP C 1 8 ? 45.313 26.042 149.246 1.00 89.30 215 ASP C O 1
ATOM 6477 N N . VAL C 1 9 ? 47.040 27.478 149.245 1.00 98.03 216 VAL C N 1
ATOM 6478 C CA . VAL C 1 9 ? 47.236 27.434 147.799 1.00 94.68 216 VAL C CA 1
ATOM 6479 C C . VAL C 1 9 ? 48.637 26.920 147.490 1.00 96.86 216 VAL C C 1
ATOM 6480 O O . VAL C 1 9 ? 49.623 27.402 148.062 1.00 98.23 216 VAL C O 1
ATOM 6484 N N . PHE C 1 10 ? 48.717 25.946 146.587 1.00 97.65 217 PHE C N 1
ATOM 6485 C CA . PHE C 1 10 ? 49.968 25.439 146.044 1.00 99.62 217 PHE C CA 1
ATOM 6486 C C . PHE C 1 10 ? 50.065 25.802 144.565 1.00 100.45 217 PHE C C 1
ATOM 6487 O O . PHE C 1 10 ? 49.055 26.051 143.901 1.00 98.52 217 PHE C O 1
ATOM 6495 N N . SER C 1 11 ? 51.294 25.828 144.050 1.00 106.10 218 SER C N 1
ATOM 6496 C CA . SER C 1 11 ? 51.541 26.188 142.657 1.00 112.02 218 SER C CA 1
ATOM 6497 C C . SER C 1 11 ? 52.561 25.238 142.049 1.00 110.16 218 SER C C 1
ATOM 6498 O O . SER C 1 11 ? 53.659 25.074 142.590 1.00 116.29 218 SER C O 1
ATOM 6501 N N . VAL C 1 12 ? 52.199 24.620 140.923 1.00 101.83 219 VAL C N 1
ATOM 6502 C CA . VAL C 1 12 ? 53.077 23.705 140.204 1.00 99.10 219 VAL C CA 1
ATOM 6503 C C . VAL C 1 12 ? 52.952 23.981 138.711 1.00 95.34 219 VAL C C 1
ATOM 6504 O O . VAL C 1 12 ? 51.913 24.446 138.232 1.00 90.82 219 VAL C O 1
ATOM 6508 N N . THR C 1 13 ? 54.026 23.698 137.973 1.00 94.99 220 THR C N 1
ATOM 6509 C CA . THR C 1 13 ? 54.037 23.827 136.520 1.00 94.34 220 THR C CA 1
ATOM 6510 C C . THR C 1 13 ? 54.433 22.499 135.890 1.00 94.19 220 THR C C 1
ATOM 6511 O O . THR C 1 13 ? 55.365 21.833 136.353 1.00 96.76 220 THR C O 1
ATOM 6515 N N . LEU C 1 14 ? 53.725 22.120 134.828 1.00 91.62 221 LEU C N 1
ATOM 6516 C CA . LEU C 1 14 ? 53.963 20.858 134.140 1.00 93.16 221 LEU C CA 1
ATOM 6517 C C . LEU C 1 14 ? 54.188 21.118 132.660 1.00 94.82 221 LEU C C 1
ATOM 6518 O O . LEU C 1 14 ? 53.405 21.835 132.027 1.00 94.12 221 LEU C O 1
ATOM 6523 N N . ARG C 1 15 ? 55.257 20.539 132.114 1.00 96.65 222 ARG C N 1
ATOM 6524 C CA . ARG C 1 15 ? 55.407 20.470 130.668 1.00 96.03 222 ARG C CA 1
ATOM 6525 C C . ARG C 1 15 ? 54.265 19.651 130.076 1.00 92.90 222 ARG C C 1
ATOM 6526 O O . ARG C 1 15 ? 53.857 18.630 130.637 1.00 92.98 222 ARG C O 1
ATOM 6534 N N . GLU C 1 16 ? 53.745 20.100 128.934 1.00 89.56 223 GLU C N 1
ATOM 6535 C CA . GLU C 1 16 ? 52.572 19.459 128.348 1.00 88.49 223 GLU C CA 1
ATOM 6536 C C . GLU C 1 16 ? 52.851 18.064 127.800 1.00 92.87 223 GLU C C 1
ATOM 6537 O O . GLU C 1 16 ? 51.906 17.406 127.352 1.00 93.73 223 GLU C O 1
ATOM 6543 N N . ASP C 1 17 ? 54.094 17.588 127.825 1.00 96.74 224 ASP C N 1
ATOM 6544 C CA . ASP C 1 17 ? 54.447 16.319 127.202 1.00 101.84 224 ASP C CA 1
ATOM 6545 C C . ASP C 1 17 ? 54.689 15.192 128.202 1.00 105.41 224 ASP C C 1
ATOM 6546 O O . ASP C 1 17 ? 55.195 14.135 127.810 1.00 107.93 224 ASP C O 1
ATOM 6551 N N . VAL C 1 18 ? 54.343 15.377 129.472 1.00 105.24 225 VAL C N 1
ATOM 6552 C CA . VAL C 1 18 ? 54.564 14.295 130.440 1.00 109.68 225 VAL C CA 1
ATOM 6553 C C . VAL C 1 18 ? 53.549 13.185 130.194 1.00 114.65 225 VAL C C 1
ATOM 6554 O O . VAL C 1 18 ? 52.379 13.477 129.882 1.00 113.58 225 VAL C O 1
ATOM 6558 N N . PRO C 1 19 ? 53.940 11.917 130.294 1.00 119.67 226 PRO C N 1
ATOM 6559 C CA . PRO C 1 19 ? 53.006 10.823 130.014 1.00 121.89 226 PRO C CA 1
ATOM 6560 C C . PRO C 1 19 ? 52.008 10.659 131.145 1.00 121.93 226 PRO C C 1
ATOM 6561 O O . PRO C 1 19 ? 52.192 11.229 132.232 1.00 121.10 226 PRO C O 1
ATOM 6565 N N . PRO C 1 20 ? 50.929 9.906 130.924 1.00 124.58 227 PRO C N 1
ATOM 6566 C CA . PRO C 1 20 ? 50.001 9.615 132.022 1.00 123.76 227 PRO C CA 1
ATOM 6567 C C . PRO C 1 20 ? 50.707 8.910 133.170 1.00 126.94 227 PRO C C 1
ATOM 6568 O O . PRO C 1 20 ? 51.676 8.174 132.978 1.00 128.81 227 PRO C O 1
ATOM 6572 N N . GLY C 1 21 ? 50.207 9.150 134.381 1.00 127.85 228 GLY C N 1
ATOM 6573 C CA . GLY C 1 21 ? 50.824 8.631 135.580 1.00 131.07 228 GLY C CA 1
ATOM 6574 C C . GLY C 1 21 ? 51.891 9.518 136.185 1.00 128.36 228 GLY C C 1
ATOM 6575 O O . GLY C 1 21 ? 52.464 9.149 137.217 1.00 130.91 228 GLY C O 1
ATOM 6576 N N . PHE C 1 22 ? 52.174 10.669 135.580 1.00 123.99 229 PHE C N 1
ATOM 6577 C CA . PHE C 1 22 ? 53.190 11.569 136.108 1.00 122.78 229 PHE C CA 1
ATOM 6578 C C . PHE C 1 22 ? 52.769 12.110 137.467 1.00 124.84 229 PHE C C 1
ATOM 6579 O O . PHE C 1 22 ? 51.620 12.513 137.667 1.00 119.08 229 PHE C O 1
ATOM 6587 N N . SER C 1 23 ? 53.713 12.122 138.405 1.00 138.57 230 SER C N 1
ATOM 6588 C CA . SER C 1 23 ? 53.444 12.580 139.763 1.00 149.38 230 SER C CA 1
ATOM 6589 C C . SER C 1 23 ? 53.486 14.104 139.798 1.00 133.36 230 SER C C 1
ATOM 6590 O O . SER C 1 23 ? 54.541 14.710 139.588 1.00 134.32 230 SER C O 1
ATOM 6593 N N . VAL C 1 24 ? 52.337 14.721 140.071 1.00 119.70 231 VAL C N 1
ATOM 6594 C CA . VAL C 1 24 ? 52.209 16.174 140.082 1.00 115.34 231 VAL C CA 1
ATOM 6595 C C . VAL C 1 24 ? 52.543 16.713 141.466 1.00 119.74 231 VAL C C 1
ATOM 6596 O O . VAL C 1 24 ? 53.484 17.498 141.629 1.00 119.02 231 VAL C O 1
ATOM 6600 N N . LEU C 1 25 ? 51.768 16.299 142.466 1.00 123.50 232 LEU C N 1
ATOM 6601 C CA . LEU C 1 25 ? 51.937 16.772 143.832 1.00 125.15 232 LEU C CA 1
ATOM 6602 C C . LEU C 1 25 ? 51.232 15.797 144.765 1.00 128.83 232 LEU C C 1
ATOM 6603 O O . LEU C 1 25 ? 50.471 14.929 144.330 1.00 132.67 232 LEU C O 1
ATOM 6608 N N . GLN C 1 26 ? 51.506 15.943 146.060 1.00 126.61 233 GLN C N 1
ATOM 6609 C CA . GLN C 1 26 ? 50.804 15.197 147.095 1.00 126.61 233 GLN C CA 1
ATOM 6610 C C . GLN C 1 26 ? 50.515 16.138 148.254 1.00 125.90 233 GLN C C 1
ATOM 6611 O O . GLN C 1 26 ? 51.417 16.835 148.728 1.00 126.73 233 GLN C O 1
ATOM 6617 N N . VAL C 1 27 ? 49.260 16.165 148.697 1.00 125.25 234 VAL C N 1
ATOM 6618 C CA . VAL C 1 27 ? 48.818 17.036 149.780 1.00 125.95 234 VAL C CA 1
ATOM 6619 C C . VAL C 1 27 ? 48.602 16.197 151.032 1.00 132.99 234 VAL C C 1
ATOM 6620 O O . VAL C 1 27 ? 48.038 15.099 150.969 1.00 135.17 234 VAL C O 1
ATOM 6624 N N . THR C 1 28 ? 49.052 16.717 152.173 1.00 136.72 235 THR C N 1
ATOM 6625 C CA . THR C 1 28 ? 48.945 16.023 153.449 1.00 143.71 235 THR C CA 1
ATOM 6626 C C . THR C 1 28 ? 48.206 16.902 154.449 1.00 146.35 235 THR C C 1
ATOM 6627 O O . THR C 1 28 ? 48.524 18.086 154.597 1.00 143.25 235 THR C O 1
ATOM 6631 N N . ALA C 1 29 ? 47.220 16.317 155.126 1.00 152.20 236 ALA C N 1
ATOM 6632 C CA . ALA C 1 29 ? 46.471 16.979 156.185 1.00 152.11 236 ALA C CA 1
ATOM 6633 C C . ALA C 1 29 ? 46.831 16.349 157.522 1.00 156.24 236 ALA C C 1
ATOM 6634 O O . ALA C 1 29 ? 46.971 15.126 157.623 1.00 161.03 236 ALA C O 1
ATOM 6636 N N . THR C 1 30 ? 46.977 17.184 158.550 1.00 156.46 237 THR C N 1
ATOM 6637 C CA . THR C 1 30 ? 47.517 16.745 159.831 1.00 160.10 237 THR C CA 1
ATOM 6638 C C . THR C 1 30 ? 46.664 17.258 160.982 1.00 161.40 237 THR C C 1
ATOM 6639 O O . THR C 1 30 ? 46.344 18.451 161.040 1.00 157.84 237 THR C O 1
ATOM 6643 N N . ASP C 1 31 ? 46.317 16.354 161.897 1.00 168.49 238 ASP C N 1
ATOM 6644 C CA . ASP C 1 31 ? 45.616 16.681 163.137 1.00 172.79 238 ASP C CA 1
ATOM 6645 C C . ASP C 1 31 ? 45.493 15.439 164.009 1.00 149.08 238 ASP C C 1
ATOM 6646 O O . ASP C 1 31 ? 44.632 14.591 163.772 1.00 150.34 238 ASP C O 1
ATOM 6648 N N . GLU C 1 39 ? 44.057 8.760 158.931 1.00 165.03 246 GLU C N 1
ATOM 6649 C CA . GLU C 1 39 ? 42.920 8.205 158.206 1.00 165.07 246 GLU C CA 1
ATOM 6650 C C . GLU C 1 39 ? 41.929 9.307 157.826 1.00 162.28 246 GLU C C 1
ATOM 6651 O O . GLU C 1 39 ? 40.968 9.562 158.551 1.00 165.29 246 GLU C O 1
ATOM 6657 N N . ILE C 1 40 ? 42.167 9.958 156.686 1.00 156.84 247 ILE C N 1
ATOM 6658 C CA . ILE C 1 40 ? 41.354 11.082 156.237 1.00 152.16 247 ILE C CA 1
ATOM 6659 C C . ILE C 1 40 ? 40.886 10.833 154.811 1.00 150.75 247 ILE C C 1
ATOM 6660 O O . ILE C 1 40 ? 41.559 10.163 154.022 1.00 151.25 247 ILE C O 1
ATOM 6662 N N . THR C 1 41 ? 39.722 11.391 154.480 1.00 149.64 248 THR C N 1
ATOM 6663 C CA . THR C 1 41 ? 39.130 11.241 153.157 1.00 148.17 248 THR C CA 1
ATOM 6664 C C . THR C 1 41 ? 39.616 12.367 152.250 1.00 146.96 248 THR C C 1
ATOM 6665 O O . THR C 1 41 ? 39.436 13.548 152.568 1.00 145.26 248 THR C O 1
ATOM 6667 N N . TYR C 1 42 ? 40.225 12.000 151.125 1.00 148.16 249 TYR C N 1
ATOM 6668 C CA . TYR C 1 42 ? 40.718 12.949 150.134 1.00 145.76 249 TYR C CA 1
ATOM 6669 C C . TYR C 1 42 ? 39.868 12.855 148.875 1.00 147.23 249 TYR C C 1
ATOM 6670 O O . TYR C 1 42 ? 39.658 11.758 148.346 1.00 150.43 249 TYR C O 1
ATOM 6679 N N . ALA C 1 43 ? 39.391 14.000 148.393 1.00 145.41 250 ALA C N 1
ATOM 6680 C CA . ALA C 1 43 ? 38.549 14.027 147.204 1.00 143.95 250 ALA C CA 1
ATOM 6681 C C . ALA C 1 43 ? 38.589 15.418 146.588 1.00 140.33 250 ALA C C 1
ATOM 6682 O O . ALA C 1 43 ? 38.964 16.396 147.238 1.00 144.17 250 ALA C O 1
ATOM 6684 N N . PHE C 1 44 ? 38.204 15.487 145.317 1.00 132.86 251 PHE C N 1
ATOM 6685 C CA . PHE C 1 44 ? 38.004 16.765 144.654 1.00 124.89 251 PHE C CA 1
ATOM 6686 C C . PHE C 1 44 ? 36.622 17.319 144.988 1.00 125.70 251 PHE C C 1
ATOM 6687 O O . PHE C 1 44 ? 35.719 16.591 145.408 1.00 128.25 251 PHE C O 1
ATOM 6695 N N . HIS C 1 45 ? 36.464 18.626 144.791 1.00 125.50 252 HIS C N 1
ATOM 6696 C CA . HIS C 1 45 ? 35.162 19.263 144.930 1.00 129.77 252 HIS C CA 1
ATOM 6697 C C . HIS C 1 45 ? 35.203 20.622 144.245 1.00 124.77 252 HIS C C 1
ATOM 6698 O O . HIS C 1 45 ? 36.220 21.318 144.300 1.00 121.59 252 HIS C O 1
ATOM 6705 N N . ASN C 1 46 ? 34.094 20.979 143.597 1.00 117.67 253 ASN C N 1
ATOM 6706 C CA . ASN C 1 46 ? 33.945 22.257 142.900 1.00 112.06 253 ASN C CA 1
ATOM 6707 C C . ASN C 1 46 ? 35.062 22.463 141.876 1.00 108.59 253 ASN C C 1
ATOM 6708 O O . ASN C 1 46 ? 35.681 23.525 141.791 1.00 107.56 253 ASN C O 1
ATOM 6713 N N . VAL C 1 47 ? 35.316 21.424 141.087 1.00 106.53 254 VAL C N 1
ATOM 6714 C CA . VAL C 1 47 ? 36.318 21.475 140.034 1.00 100.94 254 VAL C CA 1
ATOM 6715 C C . VAL C 1 47 ? 35.619 21.360 138.686 1.00 98.46 254 VAL C C 1
ATOM 6716 O O . VAL C 1 47 ? 34.459 20.950 138.585 1.00 99.18 254 VAL C O 1
ATOM 6720 N N . ASP C 1 48 ? 36.345 21.733 137.635 1.00 95.93 255 ASP C N 1
ATOM 6721 C CA . ASP C 1 48 ? 35.805 21.674 136.286 1.00 93.99 255 ASP C CA 1
ATOM 6722 C C . ASP C 1 48 ? 35.679 20.224 135.823 1.00 94.66 255 ASP C C 1
ATOM 6723 O O . ASP C 1 48 ? 36.360 19.323 136.320 1.00 94.22 255 ASP C O 1
ATOM 6728 N N . GLU C 1 49 ? 34.783 20.006 134.856 1.00 96.73 256 GLU C N 1
ATOM 6729 C CA . GLU C 1 49 ? 34.550 18.655 134.352 1.00 100.69 256 GLU C CA 1
ATOM 6730 C C . GLU C 1 49 ? 35.826 18.044 133.786 1.00 101.78 256 GLU C C 1
ATOM 6731 O O . GLU C 1 49 ? 36.074 16.843 133.949 1.00 105.09 256 GLU C O 1
ATOM 6737 N N . GLN C 1 50 ? 36.653 18.853 133.121 1.00 99.73 257 GLN C N 1
ATOM 6738 C CA . GLN C 1 50 ? 37.884 18.331 132.542 1.00 101.30 257 GLN C CA 1
ATOM 6739 C C . GLN C 1 50 ? 38.931 18.006 133.597 1.00 102.99 257 GLN C C 1
ATOM 6740 O O . GLN C 1 50 ? 39.844 17.221 133.322 1.00 102.57 257 GLN C O 1
ATOM 6746 N N . VAL C 1 51 ? 38.820 18.586 134.793 1.00 104.66 258 VAL C N 1
ATOM 6747 C CA . VAL C 1 51 ? 39.748 18.250 135.870 1.00 107.46 258 VAL C CA 1
ATOM 6748 C C . VAL C 1 51 ? 39.602 16.784 136.258 1.00 112.39 258 VAL C C 1
ATOM 6749 O O . VAL C 1 51 ? 40.594 16.092 136.520 1.00 113.33 258 VAL C O 1
ATOM 6753 N N . GLU C 1 52 ? 38.364 16.283 136.284 1.00 116.64 259 GLU C N 1
ATOM 6754 C CA . GLU C 1 52 ? 38.130 14.893 136.661 1.00 124.83 259 GLU C CA 1
ATOM 6755 C C . GLU C 1 52 ? 38.742 13.922 135.660 1.00 129.93 259 GLU C C 1
ATOM 6756 O O . GLU C 1 52 ? 39.141 12.815 136.038 1.00 135.41 259 GLU C O 1
ATOM 6762 N N . ARG C 1 53 ? 38.825 14.316 134.386 1.00 127.21 260 ARG C N 1
ATOM 6763 C CA . ARG C 1 53 ? 39.318 13.417 133.349 1.00 126.94 260 ARG C CA 1
ATOM 6764 C C . ARG C 1 53 ? 40.839 13.345 133.314 1.00 123.73 260 ARG C C 1
ATOM 6765 O O . ARG C 1 53 ? 41.396 12.319 132.909 1.00 127.12 260 ARG C O 1
ATOM 6773 N N . ILE C 1 54 ? 41.521 14.407 133.731 1.00 117.62 261 ILE C N 1
ATOM 6774 C CA . ILE C 1 54 ? 42.970 14.485 133.576 1.00 114.60 261 ILE C CA 1
ATOM 6775 C C . ILE C 1 54 ? 43.701 13.950 134.802 1.00 113.92 261 ILE C C 1
ATOM 6776 O O . ILE C 1 54 ? 44.703 13.242 134.672 1.00 116.53 261 ILE C O 1
ATOM 6781 N N . PHE C 1 55 ? 43.221 14.263 136.001 1.00 111.45 262 PHE C N 1
ATOM 6782 C CA . PHE C 1 55 ? 43.936 13.949 137.229 1.00 111.88 262 PHE C CA 1
ATOM 6783 C C . PHE C 1 55 ? 43.199 12.890 138.040 1.00 113.79 262 PHE C C 1
ATOM 6784 O O . PHE C 1 55 ? 41.966 12.822 138.036 1.00 112.87 262 PHE C O 1
ATOM 6792 N N . ASN C 1 56 ? 43.976 12.065 138.739 1.00 115.96 263 ASN C N 1
ATOM 6793 C CA . ASN C 1 56 ? 43.457 11.060 139.657 1.00 118.06 263 ASN C CA 1
ATOM 6794 C C . ASN C 1 56 ? 43.989 11.351 141.052 1.00 120.02 263 ASN C C 1
ATOM 6795 O O . ASN C 1 56 ? 45.200 11.513 141.236 1.00 117.65 263 ASN C O 1
ATOM 6800 N N . LEU C 1 57 ? 43.086 11.417 142.026 1.00 124.03 264 LEU C N 1
ATOM 6801 C CA . LEU C 1 57 ? 43.430 11.712 143.411 1.00 128.13 264 LEU C CA 1
ATOM 6802 C C . LEU C 1 57 ? 43.177 10.475 144.261 1.00 137.84 264 LEU C C 1
ATOM 6803 O O . LEU C 1 57 ? 42.062 9.942 144.271 1.00 139.65 264 LEU C O 1
ATOM 6808 N N . ASP C 1 58 ? 44.208 10.027 144.973 1.00 145.34 265 ASP C N 1
ATOM 6809 C CA . ASP C 1 58 ? 44.081 8.846 145.815 1.00 152.29 265 ASP C CA 1
ATOM 6810 C C . ASP C 1 58 ? 43.222 9.147 147.039 1.00 153.50 265 ASP C C 1
ATOM 6811 O O . ASP C 1 58 ? 43.182 10.273 147.543 1.00 149.99 265 ASP C O 1
ATOM 6816 N N . LYS C 1 59 ? 42.534 8.112 147.525 1.00 159.94 266 LYS C N 1
ATOM 6817 C CA . LYS C 1 59 ? 41.653 8.287 148.674 1.00 162.66 266 LYS C CA 1
ATOM 6818 C C . LYS C 1 59 ? 42.435 8.483 149.968 1.00 163.83 266 LYS C C 1
ATOM 6819 O O . LYS C 1 59 ? 41.920 9.101 150.907 1.00 166.51 266 LYS C O 1
ATOM 6821 N N . ARG C 1 60 ? 43.666 7.981 150.039 1.00 162.46 267 ARG C N 1
ATOM 6822 C CA . ARG C 1 60 ? 44.416 8.033 151.289 1.00 166.67 267 ARG C CA 1
ATOM 6823 C C . ARG C 1 60 ? 45.817 8.598 151.108 1.00 167.23 267 ARG C C 1
ATOM 6824 O O . ARG C 1 60 ? 46.325 9.292 151.995 1.00 171.42 267 ARG C O 1
ATOM 6826 N N . THR C 1 61 ? 46.454 8.310 149.972 1.00 156.57 268 THR C N 1
ATOM 6827 C CA . THR C 1 61 ? 47.825 8.768 149.768 1.00 150.44 268 THR C CA 1
ATOM 6828 C C . THR C 1 61 ? 47.897 10.278 149.590 1.00 144.69 268 THR C C 1
ATOM 6829 O O . THR C 1 61 ? 48.859 10.910 150.042 1.00 139.07 268 THR C O 1
ATOM 6833 N N . GLY C 1 62 ? 46.892 10.875 148.954 1.00 147.50 269 GLY C N 1
ATOM 6834 C CA . GLY C 1 62 ? 46.975 12.260 148.556 1.00 146.16 269 GLY C CA 1
ATOM 6835 C C . GLY C 1 62 ? 47.800 12.505 147.314 1.00 139.43 269 GLY C C 1
ATOM 6836 O O . GLY C 1 62 ? 47.970 13.667 146.924 1.00 107.66 269 GLY C O 1
ATOM 6837 N N . GLU C 1 63 ? 48.323 11.451 146.689 1.00 133.93 270 GLU C N 1
ATOM 6838 C CA . GLU C 1 63 ? 49.079 11.591 145.452 1.00 133.77 270 GLU C CA 1
ATOM 6839 C C . GLU C 1 63 ? 48.184 12.089 144.326 1.00 128.30 270 GLU C C 1
ATOM 6840 O O . GLU C 1 63 ? 47.038 11.655 144.179 1.00 125.38 270 GLU C O 1
ATOM 6846 N N . ILE C 1 64 ? 48.719 13.003 143.526 1.00 124.63 271 ILE C N 1
ATOM 6847 C CA . ILE C 1 64 ? 48.038 13.521 142.348 1.00 120.62 271 ILE C CA 1
ATOM 6848 C C . ILE C 1 64 ? 48.839 13.089 141.130 1.00 121.37 271 ILE C C 1
ATOM 6849 O O . ILE C 1 64 ? 50.001 13.484 140.973 1.00 122.67 271 ILE C O 1
ATOM 6854 N N . THR C 1 65 ? 48.228 12.264 140.284 1.00 121.72 272 THR C N 1
ATOM 6855 C CA . THR C 1 65 ? 48.853 11.775 139.067 1.00 122.41 272 THR C CA 1
ATOM 6856 C C . THR C 1 65 ? 48.010 12.167 137.863 1.00 119.89 272 THR C C 1
ATOM 6857 O O . THR C 1 65 ? 46.787 12.307 137.961 1.00 119.51 272 THR C O 1
ATOM 6861 N N . THR C 1 66 ? 48.670 12.350 136.723 1.00 117.48 273 THR C N 1
ATOM 6862 C CA . THR C 1 66 ? 47.952 12.594 135.482 1.00 115.72 273 THR C CA 1
ATOM 6863 C C . THR C 1 66 ? 47.396 11.276 134.961 1.00 116.30 273 THR C C 1
ATOM 6864 O O . THR C 1 66 ? 48.128 10.289 134.837 1.00 117.10 273 THR C O 1
ATOM 6868 N N . LYS C 1 67 ? 46.098 11.256 134.676 1.00 114.59 274 LYS C N 1
ATOM 6869 C CA . LYS C 1 67 ? 45.437 10.063 134.167 1.00 116.24 274 LYS C CA 1
ATOM 6870 C C . LYS C 1 67 ? 45.341 10.042 132.646 1.00 116.46 274 LYS C C 1
ATOM 6871 O O . LYS C 1 67 ? 44.832 9.065 132.087 1.00 121.24 274 LYS C O 1
ATOM 6873 N N . ASP C 1 68 ? 45.819 11.081 131.966 1.00 111.58 275 ASP C N 1
ATOM 6874 C CA . ASP C 1 68 ? 45.711 11.158 130.516 1.00 110.02 275 ASP C CA 1
ATOM 6875 C C . ASP C 1 68 ? 46.753 12.148 130.006 1.00 107.54 275 ASP C C 1
ATOM 6876 O O . ASP C 1 68 ? 47.495 12.756 130.783 1.00 105.72 275 ASP C O 1
ATOM 6881 N N . ASN C 1 69 ? 46.803 12.300 128.684 1.00 107.58 276 ASN C N 1
ATOM 6882 C CA . ASN C 1 69 ? 47.764 13.199 128.057 1.00 105.38 276 ASN C CA 1
ATOM 6883 C C . ASN C 1 69 ? 47.346 14.652 128.252 1.00 100.05 276 ASN C C 1
ATOM 6884 O O . ASN C 1 69 ? 46.156 14.979 128.256 1.00 97.66 276 ASN C O 1
ATOM 6889 N N . LEU C 1 70 ? 48.335 15.528 128.409 1.00 99.17 277 LEU C N 1
ATOM 6890 C CA . LEU C 1 70 ? 48.087 16.958 128.505 1.00 96.06 277 LEU C CA 1
ATOM 6891 C C . LEU C 1 70 ? 48.160 17.603 127.122 1.00 94.74 277 LEU C C 1
ATOM 6892 O O . LEU C 1 70 ? 48.560 16.980 126.136 1.00 98.37 277 LEU C O 1
ATOM 6897 N N . ASP C 1 71 ? 47.774 18.879 127.059 1.00 91.14 278 ASP C N 1
ATOM 6898 C CA . ASP C 1 71 ? 47.793 19.618 125.797 1.00 89.77 278 ASP C CA 1
ATOM 6899 C C . ASP C 1 71 ? 47.692 21.104 126.115 1.00 85.76 278 ASP C C 1
ATOM 6900 O O . ASP C 1 71 ? 46.618 21.582 126.491 1.00 83.69 278 ASP C O 1
ATOM 6905 N N . PHE C 1 72 ? 48.806 21.826 125.965 1.00 86.56 279 PHE C N 1
ATOM 6906 C CA . PHE C 1 72 ? 48.800 23.267 126.206 1.00 86.23 279 PHE C CA 1
ATOM 6907 C C . PHE C 1 72 ? 47.799 23.976 125.300 1.00 84.82 279 PHE C C 1
ATOM 6908 O O . PHE C 1 72 ? 47.142 24.939 125.719 1.00 82.05 279 PHE C O 1
ATOM 6916 N N . GLU C 1 73 ? 47.666 23.511 124.055 1.00 85.10 280 GLU C N 1
ATOM 6917 C CA . GLU C 1 73 ? 46.771 24.151 123.098 1.00 85.17 280 GLU C CA 1
ATOM 6918 C C . GLU C 1 73 ? 45.304 23.991 123.473 1.00 86.10 280 GLU C C 1
ATOM 6919 O O . GLU C 1 73 ? 44.475 24.791 123.027 1.00 87.10 280 GLU C O 1
ATOM 6925 N N . THR C 1 74 ? 44.966 22.979 124.273 1.00 85.46 281 THR C N 1
ATOM 6926 C CA . THR C 1 74 ? 43.594 22.772 124.717 1.00 84.35 281 THR C CA 1
ATOM 6927 C C . THR C 1 74 ? 43.298 23.509 126.018 1.00 84.09 281 THR C C 1
ATOM 6928 O O . THR C 1 74 ? 42.248 24.150 126.142 1.00 83.68 281 THR C O 1
ATOM 6932 N N . ALA C 1 75 ? 44.208 23.438 126.987 1.00 84.37 282 ALA C N 1
ATOM 6933 C CA . ALA C 1 75 ? 44.016 24.084 128.278 1.00 81.90 282 ALA C CA 1
ATOM 6934 C C . ALA C 1 75 ? 45.374 24.433 128.867 1.00 80.71 282 ALA C C 1
ATOM 6935 O O . ALA C 1 75 ? 46.271 23.586 128.910 1.00 81.07 282 ALA C O 1
ATOM 6937 N N . LYS C 1 76 ? 45.516 25.676 129.327 1.00 79.54 283 LYS C N 1
ATOM 6938 C CA . LYS C 1 76 ? 46.795 26.157 129.828 1.00 81.32 283 LYS C CA 1
ATOM 6939 C C . LYS C 1 76 ? 46.940 26.031 131.337 1.00 84.01 283 LYS C C 1
ATOM 6940 O O . LYS C 1 76 ? 48.065 26.116 131.842 1.00 86.20 283 LYS C O 1
ATOM 6946 N N . SER C 1 77 ? 45.845 25.827 132.066 1.00 83.92 284 SER C N 1
ATOM 6947 C CA . SER C 1 77 ? 45.928 25.751 133.516 1.00 83.88 284 SER C CA 1
ATOM 6948 C C . SER C 1 77 ? 44.733 24.980 134.057 1.00 83.38 284 SER C C 1
ATOM 6949 O O . SER C 1 77 ? 43.672 24.924 133.431 1.00 83.07 284 SER C O 1
ATOM 6952 N N . TYR C 1 78 ? 44.924 24.389 135.235 1.00 83.38 285 TYR C N 1
ATOM 6953 C CA . TYR C 1 78 ? 43.886 23.636 135.921 1.00 82.35 285 TYR C CA 1
ATOM 6954 C C . TYR C 1 78 ? 43.808 24.087 137.371 1.00 81.45 285 TYR C C 1
ATOM 6955 O O . TYR C 1 78 ? 44.834 24.257 138.036 1.00 81.72 285 TYR C O 1
ATOM 6964 N N . THR C 1 79 ? 42.588 24.275 137.859 1.00 80.45 286 THR C N 1
ATOM 6965 C CA . THR C 1 79 ? 42.346 24.648 139.248 1.00 80.91 286 THR C CA 1
ATOM 6966 C C . THR C 1 79 ? 41.823 23.419 139.981 1.00 83.03 286 THR C C 1
ATOM 6967 O O . THR C 1 79 ? 40.734 22.921 139.675 1.00 82.38 286 THR C O 1
ATOM 6971 N N . LEU C 1 80 ? 42.607 22.926 140.935 1.00 86.53 287 LEU C N 1
ATOM 6972 C CA . LEU C 1 80 ? 42.266 21.741 141.710 1.00 91.12 287 LEU C CA 1
ATOM 6973 C C . LEU C 1 80 ? 41.896 22.173 143.122 1.00 93.35 287 LEU C C 1
ATOM 6974 O O . LEU C 1 80 ? 42.714 22.777 143.823 1.00 93.67 287 LEU C O 1
ATOM 6979 N N . ASN C 1 81 ? 40.672 21.863 143.535 1.00 95.65 288 ASN C N 1
ATOM 6980 C CA . ASN C 1 81 ? 40.199 22.145 144.886 1.00 99.05 288 ASN C CA 1
ATOM 6981 C C . ASN C 1 81 ? 40.022 20.813 145.604 1.00 103.74 288 ASN C C 1
ATOM 6982 O O . ASN C 1 81 ? 39.085 20.063 145.310 1.00 105.64 288 ASN C O 1
ATOM 6987 N N . VAL C 1 82 ? 40.928 20.520 146.534 1.00 105.65 289 VAL C N 1
ATOM 6988 C CA . VAL C 1 82 ? 40.927 19.262 147.271 1.00 107.26 289 VAL C CA 1
ATOM 6989 C C . VAL C 1 82 ? 40.160 19.441 148.573 1.00 108.79 289 VAL C C 1
ATOM 6990 O O . VAL C 1 82 ? 40.315 20.447 149.275 1.00 108.13 289 VAL C O 1
ATOM 6994 N N . GLU C 1 83 ? 39.321 18.459 148.892 1.00 110.73 290 GLU C N 1
ATOM 6995 C CA . GLU C 1 83 ? 38.561 18.431 150.131 1.00 113.32 290 GLU C CA 1
ATOM 6996 C C . GLU C 1 83 ? 39.103 17.331 151.033 1.00 118.16 290 GLU C C 1
ATOM 6997 O O . GLU C 1 83 ? 39.429 16.236 150.563 1.00 120.10 290 GLU C O 1
ATOM 7003 N N . ALA C 1 84 ? 39.203 17.628 152.325 1.00 120.07 291 ALA C N 1
ATOM 7004 C CA . ALA C 1 84 ? 39.705 16.659 153.294 1.00 123.82 291 ALA C CA 1
ATOM 7005 C C . ALA C 1 84 ? 38.729 16.474 154.454 1.00 128.78 291 ALA C C 1
ATOM 7006 O O . ALA C 1 84 ? 38.513 17.388 155.250 1.00 130.07 291 ALA C O 1
ATOM 7008 N N . ALA C 1 91 ? 35.441 19.475 157.994 1.00 143.22 298 ALA C N 1
ATOM 7009 C CA . ALA C 1 91 ? 36.121 19.304 156.715 1.00 140.88 298 ALA C CA 1
ATOM 7010 C C . ALA C 1 91 ? 37.127 20.427 156.472 1.00 140.15 298 ALA C C 1
ATOM 7011 O O . ALA C 1 91 ? 37.042 21.494 157.080 1.00 143.08 298 ALA C O 1
ATOM 7013 N N . SER C 1 92 ? 38.080 20.177 155.577 1.00 137.24 299 SER C N 1
ATOM 7014 C CA . SER C 1 92 ? 39.113 21.143 155.234 1.00 136.55 299 SER C CA 1
ATOM 7015 C C . SER C 1 92 ? 39.280 21.199 153.722 1.00 133.51 299 SER C C 1
ATOM 7016 O O . SER C 1 92 ? 39.009 20.223 153.017 1.00 133.73 299 SER C O 1
ATOM 7019 N N . HIS C 1 93 ? 39.740 22.349 153.230 1.00 127.57 300 HIS C N 1
ATOM 7020 C CA . HIS C 1 93 ? 39.879 22.570 151.798 1.00 121.99 300 HIS C CA 1
ATOM 7021 C C . HIS C 1 93 ? 41.209 23.243 151.496 1.00 115.36 300 HIS C C 1
ATOM 7022 O O . HIS C 1 93 ? 41.704 24.060 152.277 1.00 114.89 300 HIS C O 1
ATOM 7029 N N . CYS C 1 94 ? 41.779 22.887 150.346 1.00 110.01 301 CYS C N 1
ATOM 7030 C CA . CYS C 1 94 ? 42.944 23.565 149.798 1.00 104.89 301 CYS C CA 1
ATOM 7031 C C . CYS C 1 94 ? 42.788 23.640 148.287 1.00 97.29 301 CYS C C 1
ATOM 7032 O O . CYS C 1 94 ? 41.981 22.921 147.694 1.00 96.40 301 CYS C O 1
ATOM 7035 N N . SER C 1 95 ? 43.573 24.520 147.665 1.00 93.15 302 SER C N 1
ATOM 7036 C CA . SER C 1 95 ? 43.511 24.747 146.227 1.00 88.37 302 SER C CA 1
ATOM 7037 C C . SER C 1 95 ? 44.899 24.625 145.615 1.00 87.23 302 SER C C 1
ATOM 7038 O O . SER C 1 95 ? 45.889 25.066 146.206 1.00 87.39 302 SER C O 1
ATOM 7041 N N . ILE C 1 96 ? 44.967 24.025 144.428 1.00 83.00 303 ILE C N 1
ATOM 7042 C CA . ILE C 1 96 ? 46.220 23.820 143.709 1.00 82.57 303 ILE C CA 1
ATOM 7043 C C . ILE C 1 96 ? 46.037 24.338 142.289 1.00 81.73 303 ILE C C 1
ATOM 7044 O O . ILE C 1 96 ? 45.130 23.890 141.578 1.00 79.36 303 ILE C O 1
ATOM 7049 N N . GLN C 1 97 ? 46.898 25.267 141.875 1.00 80.94 304 GLN C N 1
ATOM 7050 C CA . GLN C 1 97 ? 46.814 25.887 140.552 1.00 80.92 304 GLN C CA 1
ATOM 7051 C C . GLN C 1 97 ? 47.891 25.277 139.662 1.00 79.38 304 GLN C C 1
ATOM 7052 O O . GLN C 1 97 ? 49.067 25.641 139.749 1.00 78.94 304 GLN C O 1
ATOM 7058 N N . VAL C 1 98 ? 47.482 24.348 138.805 1.00 79.97 305 VAL C N 1
ATOM 7059 C CA . VAL C 1 98 ? 48.394 23.641 137.914 1.00 82.51 305 VAL C CA 1
ATOM 7060 C C . VAL C 1 98 ? 48.565 24.456 136.639 1.00 83.67 305 VAL C C 1
ATOM 7061 O O . VAL C 1 98 ? 47.594 24.709 135.920 1.00 83.01 305 VAL C O 1
ATOM 7065 N N . LYS C 1 99 ? 49.796 24.867 136.357 1.00 85.30 306 LYS C N 1
ATOM 7066 C CA . LYS C 1 99 ? 50.114 25.561 135.120 1.00 83.93 306 LYS C CA 1
ATOM 7067 C C . LYS C 1 99 ? 50.745 24.597 134.126 1.00 84.79 306 LYS C C 1
ATOM 7068 O O . LYS C 1 99 ? 51.370 23.603 134.506 1.00 84.69 306 LYS C O 1
ATOM 7074 N N . ILE C 1 100 ? 50.571 24.906 132.842 1.00 84.42 307 ILE C N 1
ATOM 7075 C CA . ILE C 1 100 ? 51.081 24.095 131.746 1.00 86.34 307 ILE C CA 1
ATOM 7076 C C . ILE C 1 100 ? 52.055 24.939 130.937 1.00 87.04 307 ILE C C 1
ATOM 7077 O O . ILE C 1 100 ? 51.795 26.116 130.664 1.00 84.66 307 ILE C O 1
ATOM 7082 N N . LEU C 1 101 ? 53.177 24.337 130.560 1.00 89.52 308 LEU C N 1
ATOM 7083 C CA . LEU C 1 101 ? 54.184 25.001 129.745 1.00 89.83 308 LEU C CA 1
ATOM 7084 C C . LEU C 1 101 ? 54.052 24.539 128.301 1.00 89.03 308 LEU C C 1
ATOM 7085 O O . LEU C 1 101 ? 53.906 23.341 128.035 1.00 89.28 308 LEU C O 1
ATOM 7090 N N . ASP C 1 102 ? 54.090 25.492 127.376 1.00 88.06 309 ASP C N 1
ATOM 7091 C CA . ASP C 1 102 ? 54.004 25.165 125.961 1.00 89.15 309 ASP C CA 1
ATOM 7092 C C . ASP C 1 102 ? 55.277 24.461 125.511 1.00 93.42 309 ASP C C 1
ATOM 7093 O O . ASP C 1 102 ? 56.387 24.871 125.867 1.00 95.15 309 ASP C O 1
ATOM 7098 N N . GLU C 1 103 ? 55.112 23.381 124.753 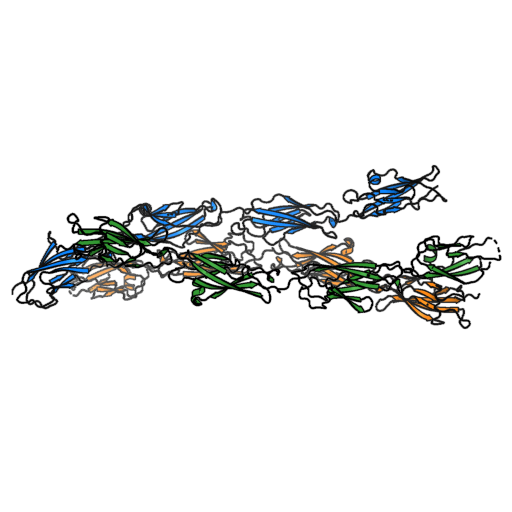1.00 95.51 310 GLU C N 1
ATOM 7099 C CA . GLU C 1 103 ? 56.201 22.714 124.061 1.00 98.56 310 GLU C CA 1
ATOM 7100 C C . GLU C 1 103 ? 55.910 22.727 122.567 1.00 98.93 310 GLU C C 1
ATOM 7101 O O . GLU C 1 103 ? 54.773 22.946 122.140 1.00 96.36 310 GLU C O 1
ATOM 7107 N N . ASN C 1 104 ? 56.950 22.490 121.770 1.00 82.12 311 ASN C N 1
ATOM 7108 C CA . ASN C 1 104 ? 56.845 22.566 120.312 1.00 80.08 311 ASN C CA 1
ATOM 7109 C C . ASN C 1 104 ? 56.392 21.211 119.782 1.00 79.35 311 ASN C C 1
ATOM 7110 O O . ASN C 1 104 ? 57.202 20.360 119.411 1.00 79.03 311 ASN C O 1
ATOM 7115 N N . ASP C 1 105 ? 55.072 21.010 119.736 1.00 78.83 312 ASP C N 1
ATOM 7116 C CA . ASP C 1 105 ? 54.506 19.736 119.312 1.00 79.20 312 ASP C CA 1
ATOM 7117 C C . ASP C 1 105 ? 53.483 19.889 118.195 1.00 77.20 312 ASP C C 1
ATOM 7118 O O . ASP C 1 105 ? 52.766 18.928 117.892 1.00 77.81 312 ASP C O 1
ATOM 7123 N N . CYS C 1 106 ? 53.398 21.064 117.573 1.00 75.53 313 CYS C N 1
ATOM 7124 C CA . CYS C 1 106 ? 52.497 21.304 116.452 1.00 74.75 313 CYS C CA 1
ATOM 7125 C C . CYS C 1 106 ? 53.319 21.742 115.248 1.00 75.16 313 CYS C C 1
ATOM 7126 O O . CYS C 1 106 ? 54.055 22.735 115.320 1.00 75.17 313 CYS C O 1
ATOM 7129 N N . VAL C 1 107 ? 53.196 20.996 114.152 1.00 74.14 314 VAL C N 1
ATOM 7130 C CA . VAL C 1 107 ? 53.938 21.247 112.919 1.00 72.37 314 VAL C CA 1
ATOM 7131 C C . VAL C 1 107 ? 53.424 22.542 112.295 1.00 69.07 314 VAL C C 1
ATOM 7132 O O . VAL C 1 107 ? 52.227 22.849 112.410 1.00 67.11 314 VAL C O 1
ATOM 7136 N N . PRO C 1 108 ? 54.281 23.345 111.664 1.00 69.27 315 PRO C N 1
ATOM 7137 C CA . PRO C 1 108 ? 53.784 24.495 110.900 1.00 68.16 315 PRO C CA 1
ATOM 7138 C C . PRO C 1 108 ? 53.010 24.048 109.670 1.00 68.76 315 PRO C C 1
ATOM 7139 O O . PRO C 1 108 ? 53.264 22.988 109.093 1.00 69.48 315 PRO C O 1
ATOM 7143 N N . GLU C 1 109 ? 52.055 24.883 109.271 1.00 68.97 316 GLU C N 1
ATOM 7144 C CA . GLU C 1 109 ? 51.136 24.589 108.180 1.00 69.66 316 GLU C CA 1
ATOM 7145 C C . GLU C 1 109 ? 51.272 25.674 107.121 1.00 66.57 316 GLU C C 1
ATOM 7146 O O . GLU C 1 109 ? 51.320 26.863 107.455 1.00 65.46 316 GLU C O 1
ATOM 7152 N N . VAL C 1 110 ? 51.343 25.269 105.852 1.00 64.88 317 VAL C N 1
ATOM 7153 C CA . VAL C 1 110 ? 51.555 26.186 104.735 1.00 61.86 317 VAL C CA 1
ATOM 7154 C C . VAL C 1 110 ? 50.306 26.196 103.864 1.00 59.09 317 VAL C C 1
ATOM 7155 O O . VAL C 1 110 ? 49.851 25.140 103.409 1.00 58.11 317 VAL C O 1
ATOM 7159 N N . ILE C 1 111 ? 49.765 27.388 103.622 1.00 58.96 318 ILE C N 1
ATOM 7160 C CA . ILE C 1 111 ? 48.525 27.576 102.874 1.00 59.86 318 ILE C CA 1
ATOM 7161 C C . ILE C 1 111 ? 48.865 28.348 101.606 1.00 58.84 318 ILE C C 1
ATOM 7162 O O . ILE C 1 111 ? 49.239 29.527 101.676 1.00 58.73 318 ILE C O 1
ATOM 7167 N N . VAL C 1 112 ? 48.725 27.694 100.451 1.00 57.32 319 VAL C N 1
ATOM 7168 C CA . VAL C 1 112 ? 49.072 28.264 99.150 1.00 52.91 319 VAL C CA 1
ATOM 7169 C C . VAL C 1 112 ? 47.792 28.553 98.378 1.00 52.16 319 VAL C C 1
ATOM 7170 O O . VAL C 1 112 ? 46.953 27.661 98.203 1.00 52.93 319 VAL C O 1
ATOM 7174 N N . THR C 1 113 ? 47.647 29.789 97.900 1.00 50.45 320 THR C N 1
ATOM 7175 C CA . THR C 1 113 ? 46.497 30.163 97.086 1.00 50.53 320 THR C CA 1
ATOM 7176 C C . THR C 1 113 ? 46.947 30.998 95.893 1.00 49.39 320 THR C C 1
ATOM 7177 O O . THR C 1 113 ? 48.104 31.422 95.796 1.00 46.95 320 THR C O 1
ATOM 7181 N N . SER C 1 114 ? 45.997 31.229 94.982 1.00 50.33 321 SER C N 1
ATOM 7182 C CA . SER C 1 114 ? 46.169 32.123 93.831 1.00 50.54 321 SER C CA 1
ATOM 7183 C C . SER C 1 114 ? 47.391 31.757 92.990 1.00 48.46 321 SER C C 1
ATOM 7184 O O . SER C 1 114 ? 48.199 32.612 92.621 1.00 48.69 321 SER C O 1
ATOM 7187 N N . VAL C 1 115 ? 47.523 30.471 92.673 1.00 48.04 322 VAL C N 1
ATOM 7188 C CA . VAL C 1 115 ? 48.638 30.037 91.839 1.00 49.91 322 VAL C CA 1
ATOM 7189 C C . VAL C 1 115 ? 48.380 30.444 90.394 1.00 49.11 322 VAL C C 1
ATOM 7190 O O . VAL C 1 115 ? 47.328 30.131 89.820 1.00 50.33 322 VAL C O 1
ATOM 7194 N N . PHE C 1 116 ? 49.336 31.159 89.804 1.00 49.05 323 PHE C N 1
ATOM 7195 C CA . PHE C 1 116 ? 49.270 31.612 88.411 1.00 50.00 323 PHE C CA 1
ATOM 7196 C C . PHE C 1 116 ? 49.346 30.393 87.497 1.00 46.12 323 PHE C C 1
ATOM 7197 O O . PHE C 1 116 ? 50.428 29.863 87.237 1.00 43.92 323 PHE C O 1
ATOM 7205 N N . THR C 1 117 ? 48.200 29.937 87.004 1.00 47.36 324 THR C N 1
ATOM 7206 C CA . THR C 1 117 ? 48.144 28.689 86.245 1.00 52.15 324 THR C CA 1
ATOM 7207 C C . THR C 1 117 ? 47.345 28.813 84.943 1.00 53.93 324 THR C C 1
ATOM 7208 O O . THR C 1 117 ? 46.124 28.970 84.973 1.00 54.79 324 THR C O 1
ATOM 7212 N N . PRO C 1 118 ? 48.029 28.721 83.788 1.00 54.46 325 PRO C N 1
ATOM 7213 C CA . PRO C 1 118 ? 49.476 28.534 83.642 1.00 52.37 325 PRO C CA 1
ATOM 7214 C C . PRO C 1 118 ? 50.242 29.841 83.800 1.00 50.55 325 PRO C C 1
ATOM 7215 O O . PRO C 1 118 ? 49.632 30.909 83.846 1.00 50.78 325 PRO C O 1
ATOM 7219 N N . LEU C 1 119 ? 51.570 29.757 83.873 1.00 50.41 326 LEU C N 1
ATOM 7220 C CA . LEU C 1 119 ? 52.402 30.942 84.017 1.00 51.38 326 LEU C CA 1
ATOM 7221 C C . LEU C 1 119 ? 53.016 31.302 82.672 1.00 54.65 326 LEU C C 1
ATOM 7222 O O . LEU C 1 119 ? 53.811 30.512 82.138 1.00 57.08 326 LEU C O 1
ATOM 7227 N N . PRO C 1 120 ? 52.679 32.454 82.085 1.00 53.70 327 PRO C N 1
ATOM 7228 C CA . PRO C 1 120 ? 53.240 32.814 80.771 1.00 52.84 327 PRO C CA 1
ATOM 7229 C C . PRO C 1 120 ? 54.753 32.958 80.829 1.00 53.27 327 PRO C C 1
ATOM 7230 O O . PRO C 1 120 ? 55.301 33.587 81.737 1.00 56.80 327 PRO C O 1
ATOM 7234 N N . GLU C 1 121 ? 55.428 32.384 79.832 1.00 51.04 328 GLU C N 1
ATOM 7235 C CA . GLU C 1 121 ? 56.886 32.374 79.826 1.00 50.95 328 GLU C CA 1
ATOM 7236 C C . GLU C 1 121 ? 57.486 33.769 79.723 1.00 48.63 328 GLU C C 1
ATOM 7237 O O . GLU C 1 121 ? 58.686 33.930 79.972 1.00 45.55 328 GLU C O 1
ATOM 7243 N N . ASP C 1 122 ? 56.697 34.776 79.356 1.00 50.74 329 ASP C N 1
ATOM 7244 C CA . ASP C 1 122 ? 57.203 36.136 79.245 1.00 53.69 329 ASP C CA 1
ATOM 7245 C C . ASP C 1 122 ? 56.874 36.986 80.466 1.00 51.93 329 ASP C C 1
ATOM 7246 O O . ASP C 1 122 ? 57.019 38.211 80.409 1.00 53.27 329 ASP C O 1
ATOM 7251 N N . SER C 1 123 ? 56.430 36.368 81.555 1.00 52.50 330 SER C N 1
ATOM 7252 C CA . SER C 1 123 ? 56.124 37.112 82.768 1.00 51.16 330 SER C CA 1
ATOM 7253 C C . SER C 1 123 ? 57.333 37.944 83.186 1.00 50.44 330 SER C C 1
ATOM 7254 O O . SER C 1 123 ? 58.446 37.409 83.276 1.00 49.48 330 SER C O 1
ATOM 7257 N N . PRO C 1 124 ? 57.167 39.244 83.413 1.00 51.92 331 PRO C N 1
ATOM 7258 C CA . PRO C 1 124 ? 58.303 40.070 83.837 1.00 54.96 331 PRO C CA 1
ATOM 7259 C C . PRO C 1 124 ? 58.835 39.643 85.200 1.00 55.54 331 PRO C C 1
ATOM 7260 O O . PRO C 1 124 ? 58.178 38.936 85.968 1.00 52.47 331 PRO C O 1
ATOM 7264 N N . LEU C 1 125 ? 60.059 40.082 85.486 1.00 58.46 332 LEU C N 1
ATOM 7265 C CA . LEU C 1 125 ? 60.687 39.779 86.764 1.00 61.14 332 LEU C CA 1
ATOM 7266 C C . LEU C 1 125 ? 59.879 40.390 87.902 1.00 62.78 332 LEU C C 1
ATOM 7267 O O . LEU C 1 125 ? 59.517 41.569 87.861 1.00 66.49 332 LEU C O 1
ATOM 7272 N N . GLY C 1 126 ? 59.594 39.584 88.918 1.00 60.66 333 GLY C N 1
ATOM 7273 C CA . GLY C 1 126 ? 58.777 40.034 90.024 1.00 62.21 333 GLY C CA 1
ATOM 7274 C C . GLY C 1 126 ? 57.299 39.752 89.889 1.00 61.45 333 GLY C C 1
ATOM 7275 O O . GLY C 1 126 ? 56.516 40.251 90.707 1.00 62.72 333 GLY C O 1
ATOM 7276 N N . THR C 1 127 ? 56.889 38.986 88.881 1.00 58.49 334 THR C N 1
ATOM 7277 C CA . THR C 1 127 ? 55.499 38.565 88.772 1.00 58.38 334 THR C CA 1
ATOM 7278 C C . THR C 1 127 ? 55.165 37.638 89.934 1.00 57.98 334 THR C C 1
ATOM 7279 O O . THR C 1 127 ? 55.892 36.674 90.192 1.00 58.52 334 THR C O 1
ATOM 7283 N N . VAL C 1 128 ? 54.077 37.925 90.647 1.00 57.73 335 VAL C N 1
ATOM 7284 C CA . VAL C 1 128 ? 53.733 37.121 91.817 1.00 56.05 335 VAL C CA 1
ATOM 7285 C C . VAL C 1 128 ? 52.964 35.884 91.358 1.00 52.94 335 VAL C C 1
ATOM 7286 O O . VAL C 1 128 ? 51.946 35.982 90.663 1.00 52.60 335 VAL C O 1
ATOM 7290 N N . ILE C 1 129 ? 53.489 34.714 91.713 1.00 52.42 336 ILE C N 1
ATOM 7291 C CA . ILE C 1 129 ? 53.004 33.436 91.205 1.00 55.01 336 ILE C CA 1
ATOM 7292 C C . ILE C 1 129 ? 51.967 32.829 92.134 1.00 57.21 336 ILE C C 1
ATOM 7293 O O . ILE C 1 129 ? 51.020 32.183 91.679 1.00 59.37 336 ILE C O 1
ATOM 7298 N N . ALA C 1 130 ? 52.144 33.014 93.440 1.00 55.19 337 ALA C N 1
ATOM 7299 C CA . ALA C 1 130 ? 51.248 32.431 94.424 1.00 55.19 337 ALA C CA 1
ATOM 7300 C C . ALA C 1 130 ? 51.310 33.249 95.703 1.00 53.70 337 ALA C C 1
ATOM 7301 O O . ALA C 1 130 ? 52.288 33.954 95.971 1.00 53.40 337 ALA C O 1
ATOM 7303 N N . LEU C 1 131 ? 50.244 33.147 96.486 1.00 52.44 338 LEU C N 1
ATOM 7304 C CA . LEU C 1 131 ? 50.172 33.739 97.811 1.00 53.57 338 LEU C CA 1
ATOM 7305 C C . LEU C 1 131 ? 50.291 32.638 98.860 1.00 53.23 338 LEU C C 1
ATOM 7306 O O . LEU C 1 131 ? 49.680 31.571 98.727 1.00 52.49 338 LEU C O 1
ATOM 7311 N N . ILE C 1 132 ? 51.092 32.891 99.893 1.00 53.19 339 ILE C N 1
ATOM 7312 C CA . ILE C 1 132 ? 51.417 31.878 100.890 1.00 55.46 339 ILE C CA 1
ATOM 7313 C C . ILE C 1 132 ? 51.164 32.440 102.283 1.00 58.10 339 ILE C C 1
ATOM 7314 O O . ILE C 1 132 ? 51.599 33.553 102.600 1.00 59.52 339 ILE C O 1
ATOM 7319 N N . LYS C 1 133 ? 50.460 31.669 103.108 1.00 58.99 340 LYS C N 1
ATOM 7320 C CA . LYS C 1 133 ? 50.210 32.005 104.502 1.00 63.08 340 LYS C CA 1
ATOM 7321 C C . LYS C 1 133 ? 50.616 30.824 105.372 1.00 65.50 340 LYS C C 1
ATOM 7322 O O . LYS C 1 133 ? 50.475 29.666 104.970 1.00 66.24 340 LYS C O 1
ATOM 7325 N N . THR C 1 134 ? 51.131 31.117 106.563 1.00 66.96 341 THR C N 1
ATOM 7326 C CA . THR C 1 134 ? 51.544 30.083 107.503 1.00 67.65 341 THR C CA 1
ATOM 7327 C C . THR C 1 134 ? 50.705 30.141 108.771 1.00 67.55 341 THR C C 1
ATOM 7328 O O . THR C 1 134 ? 50.327 31.223 109.232 1.00 68.73 341 THR C O 1
ATOM 7332 N N . ARG C 1 135 ? 50.417 28.964 109.325 1.00 67.01 342 ARG C N 1
ATOM 7333 C CA . ARG C 1 135 ? 49.784 28.824 110.627 1.00 72.00 342 ARG C CA 1
ATOM 7334 C C . ARG C 1 135 ? 50.642 27.919 111.500 1.00 71.00 342 ARG C C 1
ATOM 7335 O O . ARG C 1 135 ? 51.393 27.078 110.998 1.00 68.53 342 ARG C O 1
ATOM 7343 N N . ASP C 1 136 ? 50.532 28.108 112.812 1.00 71.42 343 ASP C N 1
ATOM 7344 C CA . ASP C 1 136 ? 51.215 27.241 113.773 1.00 71.69 343 ASP C CA 1
ATOM 7345 C C . ASP C 1 136 ? 50.458 27.308 115.088 1.00 71.62 343 ASP C C 1
ATOM 7346 O O . ASP C 1 136 ? 50.342 28.385 115.680 1.00 71.12 343 ASP C O 1
ATOM 7351 N N . ARG C 1 137 ? 49.959 26.157 115.544 1.00 74.39 344 ARG C N 1
ATOM 7352 C CA . ARG C 1 137 ? 49.113 26.125 116.732 1.00 80.50 344 ARG C CA 1
ATOM 7353 C C . ARG C 1 137 ? 49.862 26.563 117.985 1.00 87.45 344 ARG C C 1
ATOM 7354 O O . ARG C 1 137 ? 49.240 27.055 118.934 1.00 97.83 344 ARG C O 1
ATOM 7362 N N . ASP C 1 138 ? 51.184 26.395 118.014 1.00 83.40 345 ASP C N 1
ATOM 7363 C CA . ASP C 1 138 ? 51.952 26.658 119.224 1.00 84.12 345 ASP C CA 1
ATOM 7364 C C . ASP C 1 138 ? 52.040 28.160 119.496 1.00 84.61 345 ASP C C 1
ATOM 7365 O O . ASP C 1 138 ? 51.439 28.989 118.805 1.00 83.12 345 ASP C O 1
ATOM 7370 N N . SER C 1 139 ? 52.809 28.511 120.525 1.00 86.04 346 SER C N 1
ATOM 7371 C CA . SER C 1 139 ? 52.932 29.888 120.976 1.00 85.51 346 SER C CA 1
ATOM 7372 C C . SER C 1 139 ? 54.399 30.289 121.040 1.00 86.37 346 SER C C 1
ATOM 7373 O O . SER C 1 139 ? 55.299 29.444 121.064 1.00 85.52 346 SER C O 1
ATOM 7376 N N . GLY C 1 140 ? 54.623 31.602 121.073 1.00 88.01 347 GLY C N 1
ATOM 7377 C CA . GLY C 1 140 ? 55.965 32.136 121.237 1.00 89.87 347 GLY C CA 1
ATOM 7378 C C . GLY C 1 140 ? 56.876 31.760 120.086 1.00 87.22 347 GLY C C 1
ATOM 7379 O O . GLY C 1 140 ? 56.502 31.835 118.909 1.00 81.40 347 GLY C O 1
ATOM 7380 N N . GLU C 1 141 ? 58.101 31.354 120.432 1.00 89.78 348 GLU C N 1
ATOM 7381 C CA . GLU C 1 141 ? 59.049 30.907 119.417 1.00 87.95 348 GLU C CA 1
ATOM 7382 C C . GLU C 1 141 ? 58.558 29.651 118.711 1.00 84.79 348 GLU C C 1
ATOM 7383 O O . GLU C 1 141 ? 58.810 29.472 117.513 1.00 82.22 348 GLU C O 1
ATOM 7389 N N . ASN C 1 142 ? 57.846 28.777 119.427 1.00 85.31 349 ASN C N 1
ATOM 7390 C CA . ASN C 1 142 ? 57.348 27.546 118.826 1.00 82.44 349 ASN C CA 1
ATOM 7391 C C . ASN C 1 142 ? 56.301 27.808 117.746 1.00 79.22 349 ASN C C 1
ATOM 7392 O O . ASN C 1 142 ? 56.028 26.914 116.935 1.00 74.68 349 ASN C O 1
ATOM 7397 N N . GLY C 1 143 ? 55.723 29.008 117.709 1.00 79.92 350 GLY C N 1
ATOM 7398 C CA . GLY C 1 143 ? 54.737 29.356 116.705 1.00 77.81 350 GLY C CA 1
ATOM 7399 C C . GLY C 1 143 ? 55.247 30.344 115.673 1.00 76.77 350 GLY C C 1
ATOM 7400 O O . GLY C 1 143 ? 54.512 30.731 114.758 1.00 73.97 350 GLY C O 1
ATOM 7401 N N . ASP C 1 144 ? 56.507 30.759 115.808 1.00 78.21 351 ASP C N 1
ATOM 7402 C CA . ASP C 1 144 ? 57.118 31.700 114.871 1.00 76.95 351 ASP C CA 1
ATOM 7403 C C . ASP C 1 144 ? 57.644 30.924 113.667 1.00 70.05 351 ASP C C 1
ATOM 7404 O O . ASP C 1 144 ? 58.620 30.176 113.782 1.00 67.05 351 ASP C O 1
ATOM 7409 N N . VAL C 1 145 ? 57.007 31.104 112.509 1.00 69.32 352 VAL C N 1
ATOM 7410 C CA . VAL C 1 145 ? 57.287 30.320 111.308 1.00 66.90 352 VAL C CA 1
ATOM 7411 C C . VAL C 1 145 ? 57.990 31.196 110.280 1.00 66.10 352 VAL C C 1
ATOM 7412 O O . VAL C 1 145 ? 57.672 32.382 110.137 1.00 66.47 352 VAL C O 1
ATOM 7416 N N . TYR C 1 146 ? 58.940 30.606 109.557 1.00 66.08 353 TYR C N 1
ATOM 7417 C CA . TYR C 1 146 ? 59.623 31.283 108.463 1.00 67.81 353 TYR C CA 1
ATOM 7418 C C . TYR C 1 146 ? 59.769 30.325 107.288 1.00 69.83 353 TYR C C 1
ATOM 7419 O O . TYR C 1 146 ? 60.016 29.130 107.479 1.00 71.07 353 TYR C O 1
ATOM 7428 N N . CYS C 1 147 ? 59.609 30.852 106.077 1.00 70.02 354 CYS C N 1
ATOM 7429 C CA . CYS C 1 147 ? 59.569 30.041 104.869 1.00 71.61 354 CYS C CA 1
ATOM 7430 C C . CYS C 1 147 ? 60.739 30.355 103.946 1.00 72.95 354 CYS C C 1
ATOM 7431 O O . CYS C 1 147 ? 61.262 31.473 103.926 1.00 75.25 354 CYS C O 1
ATOM 7434 N N . HIS C 1 148 ? 61.129 29.348 103.169 1.00 73.12 355 HIS C N 1
ATOM 7435 C CA . HIS C 1 148 ? 62.135 29.510 102.132 1.00 75.63 355 HIS C CA 1
ATOM 7436 C C . HIS C 1 148 ? 61.805 28.563 100.988 1.00 76.27 355 HIS C C 1
ATOM 7437 O O . HIS C 1 148 ? 61.110 27.558 101.167 1.00 76.54 355 HIS C O 1
ATOM 7444 N N . VAL C 1 149 ? 62.304 28.901 99.806 1.00 76.66 356 VAL C N 1
ATOM 7445 C CA . VAL C 1 149 ? 62.149 28.060 98.628 1.00 74.70 356 VAL C CA 1
ATOM 7446 C C . VAL C 1 149 ? 63.362 27.147 98.520 1.00 76.59 356 VAL C C 1
ATOM 7447 O O . VAL C 1 149 ? 64.507 27.606 98.603 1.00 78.38 356 VAL C O 1
ATOM 7451 N N . LEU C 1 150 ? 63.114 25.854 98.346 1.00 76.95 357 LEU C N 1
ATOM 7452 C CA . LEU C 1 150 ? 64.187 24.909 98.075 1.00 79.92 357 LEU C CA 1
ATOM 7453 C C . LEU C 1 150 ? 64.587 24.987 96.609 1.00 79.67 357 LEU C C 1
ATOM 7454 O O . LEU C 1 150 ? 63.733 24.924 95.719 1.00 76.91 357 LEU C O 1
ATOM 7459 N N . GLY C 1 151 ? 65.884 25.126 96.359 1.00 83.32 358 GLY C N 1
ATOM 7460 C CA . GLY C 1 151 ? 66.409 25.183 95.011 1.00 86.09 358 GLY C CA 1
ATOM 7461 C C . GLY C 1 151 ? 66.597 26.609 94.521 1.00 87.15 358 GLY C C 1
ATOM 7462 O O . GLY C 1 151 ? 66.189 27.588 95.152 1.00 86.94 358 GLY C O 1
ATOM 7463 N N . ASN C 1 152 ? 67.234 26.712 93.354 1.00 88.94 359 ASN C N 1
ATOM 7464 C CA . ASN C 1 152 ? 67.534 27.994 92.722 1.00 89.80 359 ASN C CA 1
ATOM 7465 C C . ASN C 1 152 ? 67.099 27.950 91.255 1.00 88.19 359 ASN C C 1
ATOM 7466 O O . ASN C 1 152 ? 67.907 28.050 90.333 1.00 91.20 359 ASN C O 1
ATOM 7471 N N . GLU C 1 153 ? 65.795 27.796 91.040 1.00 83.65 360 GLU C N 1
ATOM 7472 C CA . GLU C 1 153 ? 65.231 27.700 89.701 1.00 81.64 360 GLU C CA 1
ATOM 7473 C C . GLU C 1 153 ? 64.612 29.005 89.216 1.00 78.92 360 GLU C C 1
ATOM 7474 O O . GLU C 1 153 ? 64.058 29.038 88.113 1.00 78.31 360 GLU C O 1
ATOM 7480 N N . GLY C 1 154 ? 64.684 30.074 90.005 1.00 78.30 361 GLY C N 1
ATOM 7481 C CA . GLY C 1 154 ? 64.149 31.352 89.579 1.00 77.02 361 GLY C CA 1
ATOM 7482 C C . GLY C 1 154 ? 62.888 31.785 90.301 1.00 75.09 361 GLY C C 1
ATOM 7483 O O . GLY C 1 154 ? 62.083 32.542 89.748 1.00 74.74 361 GLY C O 1
ATOM 7484 N N . PHE C 1 155 ? 62.708 31.327 91.539 1.00 71.74 362 PHE C N 1
ATOM 7485 C CA . PHE C 1 155 ? 61.549 31.693 92.343 1.00 69.23 362 PHE C CA 1
ATOM 7486 C C . PHE C 1 155 ? 61.993 31.960 93.772 1.00 68.67 362 PHE C C 1
ATOM 7487 O O . PHE C 1 155 ? 62.673 31.125 94.374 1.00 69.57 362 PHE C O 1
ATOM 7495 N N . VAL C 1 156 ? 61.620 33.126 94.306 1.00 68.21 363 VAL C N 1
ATOM 7496 C CA . VAL C 1 156 ? 61.928 33.495 95.681 1.00 68.85 363 VAL C CA 1
ATOM 7497 C C . VAL C 1 156 ? 60.659 34.008 96.349 1.00 66.50 363 VAL C C 1
ATOM 7498 O O . VAL C 1 156 ? 59.658 34.308 95.692 1.00 63.11 363 VAL C O 1
ATOM 7502 N N . LEU C 1 157 ? 60.718 34.106 97.680 1.00 66.89 364 LEU C N 1
ATOM 7503 C CA . LEU C 1 157 ? 59.609 34.569 98.505 1.00 63.41 364 LEU C CA 1
ATOM 7504 C C . LEU C 1 157 ? 59.853 35.991 98.981 1.00 63.16 364 LEU C C 1
ATOM 7505 O O . LEU C 1 157 ? 60.953 36.327 99.427 1.00 62.96 364 LEU C O 1
ATOM 7510 N N . LYS C 1 158 ? 58.814 36.817 98.907 1.00 64.10 365 LYS C N 1
ATOM 7511 C CA . LYS C 1 158 ? 58.846 38.172 99.438 1.00 68.19 365 LYS C CA 1
ATOM 7512 C C . LYS C 1 158 ? 57.800 38.298 100.539 1.00 69.58 365 LYS C C 1
ATOM 7513 O O . LYS C 1 158 ? 56.663 37.842 100.376 1.00 67.19 365 LYS C O 1
ATOM 7519 N N . SER C 1 159 ? 58.187 38.901 101.659 1.00 74.47 366 SER C N 1
ATOM 7520 C CA . SER C 1 159 ? 57.339 38.969 102.845 1.00 78.72 366 SER C CA 1
ATOM 7521 C C . SER C 1 159 ? 56.617 40.311 102.870 1.00 82.55 366 SER C C 1
ATOM 7522 O O . SER C 1 159 ? 57.238 41.356 103.095 1.00 86.64 366 SER C O 1
ATOM 7525 N N . SER C 1 160 ? 55.301 40.276 102.651 1.00 82.42 367 SER C N 1
ATOM 7526 C CA . SER C 1 160 ? 54.491 41.487 102.721 1.00 85.54 367 SER C CA 1
ATOM 7527 C C . SER C 1 160 ? 54.208 41.879 104.168 1.00 86.70 367 SER C C 1
ATOM 7528 O O . SER C 1 160 ? 54.387 43.041 104.552 1.00 91.02 367 SER C O 1
ATOM 7531 N N . SER C 1 161 ? 53.770 40.920 104.981 1.00 83.58 368 SER C N 1
ATOM 7532 C CA . SER C 1 161 ? 53.542 41.140 106.402 1.00 82.65 368 SER C CA 1
ATOM 7533 C C . SER C 1 161 ? 53.796 39.827 107.132 1.00 77.28 368 SER C C 1
ATOM 7534 O O . SER C 1 161 ? 54.164 38.818 106.523 1.00 72.55 368 SER C O 1
ATOM 7537 N N . LYS C 1 162 ? 53.579 39.848 108.448 1.00 75.72 369 LYS C N 1
ATOM 7538 C CA . LYS C 1 162 ? 53.888 38.699 109.291 1.00 75.72 369 LYS C CA 1
ATOM 7539 C C . LYS C 1 162 ? 53.058 37.491 108.883 1.00 74.27 369 LYS C C 1
ATOM 7540 O O . LYS C 1 162 ? 51.824 37.548 108.889 1.00 74.98 369 LYS C O 1
ATOM 7546 N N . ASN C 1 163 ? 53.745 36.402 108.527 1.00 73.33 370 ASN C N 1
ATOM 7547 C CA . ASN C 1 163 ? 53.184 35.113 108.115 1.00 68.95 370 ASN C CA 1
ATOM 7548 C C . ASN C 1 163 ? 52.588 35.136 106.712 1.00 64.39 370 ASN C C 1
ATOM 7549 O O . ASN C 1 163 ? 51.938 34.158 106.307 1.00 59.05 370 ASN C O 1
ATOM 7554 N N . TYR C 1 164 ? 52.794 36.207 105.949 1.00 66.08 371 TYR C N 1
ATOM 7555 C CA . TYR C 1 164 ? 52.299 36.304 104.581 1.00 66.97 371 TYR C CA 1
ATOM 7556 C C . TYR C 1 164 ? 53.466 36.473 103.620 1.00 65.84 371 TYR C C 1
ATOM 7557 O O . TYR C 1 164 ? 54.282 37.388 103.776 1.00 67.08 371 TYR C O 1
ATOM 7566 N N . TYR C 1 165 ? 53.542 35.590 102.631 1.00 63.94 372 TYR C N 1
ATOM 7567 C CA . TYR C 1 165 ? 54.581 35.633 101.615 1.00 61.55 372 TYR C CA 1
ATOM 7568 C C . TYR C 1 165 ? 53.957 35.745 100.231 1.00 56.63 372 TYR C C 1
ATOM 7569 O O . TYR C 1 165 ? 52.817 35.322 100.007 1.00 51.76 372 TYR C O 1
ATOM 7578 N N . LYS C 1 166 ? 54.725 36.317 99.306 1.00 57.81 373 LYS C N 1
ATOM 7579 C CA . LYS C 1 166 ? 54.411 36.299 97.882 1.00 56.79 373 LYS C CA 1
ATOM 7580 C C . LYS C 1 166 ? 55.520 35.548 97.162 1.00 56.96 373 LYS C C 1
ATOM 7581 O O . LYS C 1 166 ? 56.694 35.919 97.269 1.00 58.98 373 LYS C O 1
ATOM 7587 N N . LEU C 1 167 ? 55.150 34.491 96.444 1.00 56.02 374 LEU C N 1
ATOM 7588 C CA . LEU C 1 167 ? 56.092 33.753 95.610 1.00 54.94 374 LEU C CA 1
ATOM 7589 C C . LEU C 1 167 ? 56.203 34.443 94.253 1.00 54.17 374 LEU C C 1
ATOM 7590 O O . LEU C 1 167 ? 55.216 34.529 93.517 1.00 55.07 374 LEU C O 1
ATOM 7595 N N . VAL C 1 168 ? 57.394 34.948 93.923 1.00 53.09 375 VAL C N 1
ATOM 7596 C CA . VAL C 1 168 ? 57.592 35.730 92.710 1.00 51.83 375 VAL C CA 1
ATOM 7597 C C . VAL C 1 168 ? 58.757 35.164 91.904 1.00 50.92 375 VAL C C 1
ATOM 7598 O O . VAL C 1 168 ? 59.641 34.485 92.432 1.00 49.75 375 VAL C O 1
ATOM 7602 N N . THR C 1 169 ? 58.745 35.461 90.603 1.00 50.53 376 THR C N 1
ATOM 7603 C CA . THR C 1 169 ? 59.882 35.168 89.743 1.00 51.15 376 THR C CA 1
ATOM 7604 C C . THR C 1 169 ? 60.999 36.170 89.984 1.00 53.03 376 THR C C 1
ATOM 7605 O O . THR C 1 169 ? 60.757 37.354 90.228 1.00 55.92 376 THR C O 1
ATOM 7609 N N . ASP C 1 170 ? 62.235 35.685 89.907 1.00 53.52 377 ASP C N 1
ATOM 7610 C CA . ASP C 1 170 ? 63.396 36.566 89.881 1.00 58.95 377 ASP C CA 1
ATOM 7611 C C . ASP C 1 170 ? 64.319 36.186 88.725 1.00 58.25 377 ASP C C 1
ATOM 7612 O O . ASP C 1 170 ? 65.533 36.404 88.780 1.00 58.34 377 ASP C O 1
ATOM 7617 N N . ARG C 1 171 ? 63.738 35.630 87.662 1.00 58.93 378 ARG C N 1
ATOM 7618 C CA . ARG C 1 171 ? 64.478 35.131 86.513 1.00 63.40 378 ARG C CA 1
ATOM 7619 C C . ARG C 1 171 ? 63.520 35.017 85.335 1.00 63.09 378 ARG C C 1
ATOM 7620 O O . ARG C 1 171 ? 62.349 34.675 85.515 1.00 62.72 378 ARG C O 1
ATOM 7628 N N . THR C 1 172 ? 64.018 35.315 84.137 1.00 63.52 379 THR C N 1
ATOM 7629 C CA . THR C 1 172 ? 63.201 35.180 82.939 1.00 60.38 379 THR C CA 1
ATOM 7630 C C . THR C 1 172 ? 62.918 33.710 82.650 1.00 58.95 379 THR C C 1
ATOM 7631 O O . THR C 1 172 ? 63.807 32.858 82.736 1.00 59.97 379 THR C O 1
ATOM 7635 N N . LEU C 1 173 ? 61.667 33.416 82.310 1.00 56.53 380 LEU C N 1
ATOM 7636 C CA . LEU C 1 173 ? 61.247 32.056 82.016 1.00 57.32 380 LEU C CA 1
ATOM 7637 C C . LEU C 1 173 ? 61.412 31.756 80.528 1.00 61.89 380 LEU C C 1
ATOM 7638 O O . LEU C 1 173 ? 61.616 32.650 79.701 1.00 63.04 380 LEU C O 1
ATOM 7643 N N . ASP C 1 174 ? 61.318 30.468 80.188 1.00 62.35 381 ASP C N 1
ATOM 7644 C CA . ASP C 1 174 ? 61.478 30.034 78.799 1.00 60.45 381 ASP C CA 1
ATOM 7645 C C . ASP C 1 174 ? 60.860 28.641 78.678 1.00 61.48 381 ASP C C 1
ATOM 7646 O O . ASP C 1 174 ? 61.484 27.652 79.074 1.00 63.64 381 ASP C O 1
ATOM 7651 N N . ARG C 1 175 ? 59.640 28.582 78.132 1.00 59.88 382 ARG C N 1
ATOM 7652 C CA . ARG C 1 175 ? 58.947 27.305 77.985 1.00 58.74 382 ARG C CA 1
ATOM 7653 C C . ARG C 1 175 ? 59.755 26.334 77.139 1.00 61.97 382 ARG C C 1
ATOM 7654 O O . ARG C 1 175 ? 59.771 25.127 77.407 1.00 64.03 382 ARG C O 1
ATOM 7662 N N . GLU C 1 176 ? 60.434 26.844 76.108 1.00 62.05 383 GLU C N 1
ATOM 7663 C CA . GLU C 1 176 ? 61.209 25.981 75.226 1.00 63.63 383 GLU C CA 1
ATOM 7664 C C . GLU C 1 176 ? 62.355 25.295 75.959 1.00 65.06 383 GLU C C 1
ATOM 7665 O O . GLU C 1 176 ? 62.819 24.239 75.514 1.00 67.17 383 GLU C O 1
ATOM 7671 N N . ALA C 1 177 ? 62.811 25.860 77.079 1.00 63.94 384 ALA C N 1
ATOM 7672 C CA . ALA C 1 177 ? 63.866 25.248 77.878 1.00 65.02 384 ALA C CA 1
ATOM 7673 C C . ALA C 1 177 ? 63.303 24.393 79.010 1.00 63.73 384 ALA C C 1
ATOM 7674 O O . ALA C 1 177 ? 63.704 23.237 79.171 1.00 65.62 384 ALA C O 1
ATOM 7676 N N . ILE C 1 178 ? 62.382 24.943 79.797 1.00 61.49 385 ILE C N 1
ATOM 7677 C CA . ILE C 1 178 ? 61.779 24.230 80.924 1.00 60.25 385 ILE C CA 1
ATOM 7678 C C . ILE C 1 178 ? 60.277 24.492 80.935 1.00 57.94 385 ILE C C 1
ATOM 7679 O O . ILE C 1 178 ? 59.842 25.599 81.290 1.00 54.66 385 ILE C O 1
ATOM 7684 N N . PRO C 1 179 ? 59.450 23.512 80.552 1.00 58.29 386 PRO C N 1
ATOM 7685 C CA . PRO C 1 179 ? 58.001 23.748 80.472 1.00 58.74 386 PRO C CA 1
ATOM 7686 C C . PRO C 1 179 ? 57.268 23.596 81.797 1.00 63.64 386 PRO C C 1
ATOM 7687 O O . PRO C 1 179 ? 56.196 24.185 81.973 1.00 65.27 386 PRO C O 1
ATOM 7691 N N . GLU C 1 180 ? 57.816 22.803 82.722 1.00 66.48 387 GLU C N 1
ATOM 7692 C CA . GLU C 1 180 ? 57.173 22.515 83.998 1.00 66.58 387 GLU C CA 1
ATOM 7693 C C . GLU C 1 180 ? 58.136 22.766 85.151 1.00 65.26 387 GLU C C 1
ATOM 7694 O O . GLU C 1 180 ? 59.349 22.591 85.020 1.00 66.03 387 GLU C O 1
ATOM 7700 N N . TYR C 1 181 ? 57.579 23.166 86.292 1.00 64.42 388 TYR C N 1
ATOM 7701 C CA . TYR C 1 181 ? 58.346 23.364 87.514 1.00 63.70 388 TYR C CA 1
ATOM 7702 C C . TYR C 1 181 ? 57.620 22.731 88.694 1.00 63.23 388 TYR C C 1
ATOM 7703 O O . TYR C 1 181 ? 56.396 22.840 88.815 1.00 58.10 388 TYR C O 1
ATOM 7712 N N . ASN C 1 182 ? 58.382 22.077 89.565 1.00 68.08 389 ASN C N 1
ATOM 7713 C CA . ASN C 1 182 ? 57.901 21.642 90.873 1.00 70.00 389 ASN C CA 1
ATOM 7714 C C . ASN C 1 182 ? 58.653 22.450 91.924 1.00 65.81 389 ASN C C 1
ATOM 7715 O O . ASN C 1 182 ? 59.858 22.254 92.121 1.00 68.31 389 ASN C O 1
ATOM 7720 N N . VAL C 1 183 ? 57.948 23.363 92.585 1.00 59.67 390 VAL C N 1
ATOM 7721 C CA . VAL C 1 183 ? 58.554 24.305 93.518 1.00 57.24 390 VAL C CA 1
ATOM 7722 C C . VAL C 1 183 ? 58.200 23.860 94.932 1.00 59.99 390 VAL C C 1
ATOM 7723 O O . VAL C 1 183 ? 57.030 23.895 95.334 1.00 60.33 390 VAL C O 1
ATOM 7727 N N . THR C 1 184 ? 59.213 23.441 95.687 1.00 60.89 391 THR C N 1
ATOM 7728 C CA . THR C 1 184 ? 59.028 22.985 97.059 1.00 62.95 391 THR C CA 1
ATOM 7729 C C . THR C 1 184 ? 59.242 24.155 98.010 1.00 62.99 391 THR C C 1
ATOM 7730 O O . THR C 1 184 ? 60.317 24.764 98.021 1.00 63.90 391 THR C O 1
ATOM 7734 N N . ILE C 1 185 ? 58.219 24.469 98.799 1.00 62.58 392 ILE C N 1
ATOM 7735 C CA . ILE C 1 185 ? 58.284 25.524 99.804 1.00 63.37 392 ILE C CA 1
ATOM 7736 C C . ILE C 1 185 ? 58.298 24.870 101.177 1.00 65.48 392 ILE C C 1
ATOM 7737 O O . ILE C 1 185 ? 57.419 24.058 101.491 1.00 65.62 392 ILE C O 1
ATOM 7742 N N . VAL C 1 186 ? 59.295 25.223 101.989 1.00 65.94 393 VAL C N 1
ATOM 7743 C CA . VAL C 1 186 ? 59.495 24.643 103.312 1.00 66.21 393 VAL C CA 1
ATOM 7744 C C . VAL C 1 186 ? 59.217 25.712 104.359 1.00 67.54 393 VAL C C 1
ATOM 7745 O O . VAL C 1 186 ? 59.657 26.861 104.220 1.00 68.24 393 VAL C O 1
ATOM 7749 N N . ALA C 1 187 ? 58.482 25.335 105.404 1.00 66.79 394 ALA C N 1
ATOM 7750 C CA . ALA C 1 187 ? 58.181 26.215 106.526 1.00 63.15 394 ALA C CA 1
ATOM 7751 C C . ALA C 1 187 ? 58.624 25.544 107.816 1.00 66.68 394 ALA C C 1
ATOM 7752 O O . ALA C 1 187 ? 58.273 24.388 108.067 1.00 67.92 394 ALA C O 1
ATOM 7754 N N . ALA C 1 188 ? 59.386 26.269 108.629 1.00 67.35 395 ALA C N 1
ATOM 7755 C CA . ALA C 1 188 ? 59.890 25.753 109.891 1.00 70.15 395 ALA C CA 1
ATOM 7756 C C . ALA C 1 188 ? 59.594 26.745 111.007 1.00 71.16 395 ALA C C 1
ATOM 7757 O O . ALA C 1 188 ? 59.546 27.959 110.784 1.00 70.50 395 ALA C O 1
ATOM 7759 N N . ASP C 1 189 ? 59.390 26.220 112.210 1.00 72.47 396 ASP C N 1
ATOM 7760 C CA . ASP C 1 189 ? 59.164 27.082 113.358 1.00 76.80 396 ASP C CA 1
ATOM 7761 C C . ASP C 1 189 ? 60.483 27.388 114.068 1.00 81.52 396 ASP C C 1
ATOM 7762 O O . ASP C 1 189 ? 61.546 26.863 113.728 1.00 84.37 396 ASP C O 1
ATOM 7767 N N . ARG C 1 190 ? 60.400 28.264 115.069 1.00 82.68 397 ARG C N 1
ATOM 7768 C CA . ARG C 1 190 ? 61.549 28.647 115.876 1.00 84.30 397 ARG C CA 1
ATOM 7769 C C . ARG C 1 190 ? 61.587 27.914 117.212 1.00 82.53 397 ARG C C 1
ATOM 7770 O O . ARG C 1 190 ? 62.230 28.387 118.153 1.00 81.57 397 ARG C O 1
ATOM 7778 N N . GLY C 1 191 ? 60.902 26.777 117.314 1.00 82.21 398 GLY C N 1
ATOM 7779 C CA . GLY C 1 191 ? 60.952 25.983 118.520 1.00 86.23 398 GLY C CA 1
ATOM 7780 C C . GLY C 1 191 ? 62.197 25.123 118.590 1.00 87.80 398 GLY C C 1
ATOM 7781 O O . GLY C 1 191 ? 62.954 24.987 117.629 1.00 86.23 398 GLY C O 1
ATOM 7782 N N . LYS C 1 192 ? 62.410 24.538 119.763 1.00 90.41 399 LYS C N 1
ATOM 7783 C CA . LYS C 1 192 ? 63.560 23.670 119.975 1.00 92.25 399 LYS C CA 1
ATOM 7784 C C . LYS C 1 192 ? 63.139 22.346 120.610 1.00 92.70 399 LYS C C 1
ATOM 7785 O O . LYS C 1 192 ? 62.725 22.312 121.767 1.00 93.40 399 LYS C O 1
ATOM 7791 N N . PRO C 1 193 ? 63.238 21.245 119.843 1.00 92.82 400 PRO C N 1
ATOM 7792 C CA . PRO C 1 193 ? 63.717 21.205 118.454 1.00 91.52 400 PRO C CA 1
ATOM 7793 C C . PRO C 1 193 ? 62.688 21.731 117.456 1.00 88.13 400 PRO C C 1
ATOM 7794 O O . PRO C 1 193 ? 61.492 21.660 117.736 1.00 88.57 400 PRO C O 1
ATOM 7798 N N . PRO C 1 194 ? 63.147 22.256 116.320 1.00 86.85 401 PRO C N 1
ATOM 7799 C CA . PRO C 1 194 ? 62.216 22.857 115.357 1.00 82.98 401 PRO C CA 1
ATOM 7800 C C . PRO C 1 194 ? 61.415 21.813 114.599 1.00 81.04 401 PRO C C 1
ATOM 7801 O O . PRO C 1 194 ? 61.879 20.699 114.342 1.00 81.84 401 PRO C O 1
ATOM 7805 N N . LEU C 1 195 ? 60.194 22.196 114.237 1.00 79.56 402 LEU C N 1
ATOM 7806 C CA . LEU C 1 195 ? 59.320 21.391 113.399 1.00 81.63 402 LEU C CA 1
ATOM 7807 C C . LEU C 1 195 ? 59.128 22.081 112.054 1.00 84.39 402 LEU C C 1
ATOM 7808 O O . LEU C 1 195 ? 59.100 23.313 111.971 1.00 81.33 402 LEU C O 1
ATOM 7813 N N . SER C 1 196 ? 58.996 21.281 110.996 1.00 91.06 403 SER C N 1
ATOM 7814 C CA . SER C 1 196 ? 58.874 21.845 109.659 1.00 95.21 403 SER C CA 1
ATOM 7815 C C . SER C 1 196 ? 57.998 20.959 108.785 1.00 88.01 403 SER C C 1
ATOM 7816 O O . SER C 1 196 ? 57.832 19.763 109.037 1.00 88.56 403 SER C O 1
ATOM 7819 N N . SER C 1 197 ? 57.438 21.579 107.747 1.00 81.82 404 SER C N 1
ATOM 7820 C CA . SER C 1 197 ? 56.646 20.894 106.737 1.00 77.53 404 SER C CA 1
ATOM 7821 C C . SER C 1 197 ? 56.872 21.593 105.405 1.00 76.79 404 SER C C 1
ATOM 7822 O O . SER C 1 197 ? 57.422 22.696 105.346 1.00 77.12 404 SER C O 1
ATOM 7825 N N . ASN C 1 198 ? 56.432 20.948 104.327 1.00 76.93 405 ASN C N 1
ATOM 7826 C CA . ASN C 1 198 ? 56.671 21.482 102.996 1.00 76.83 405 ASN C CA 1
ATOM 7827 C C . ASN C 1 198 ? 55.439 21.315 102.118 1.00 74.17 405 ASN C C 1
ATOM 7828 O O . ASN C 1 198 ? 54.615 20.419 102.326 1.00 74.22 405 ASN C O 1
ATOM 7833 N N . VAL C 1 199 ? 55.325 22.205 101.134 1.00 71.51 406 VAL C N 1
ATOM 7834 C CA . VAL C 1 199 ? 54.281 22.160 100.121 1.00 71.02 406 VAL C CA 1
ATOM 7835 C C . VAL C 1 199 ? 54.948 22.274 98.756 1.00 71.13 406 VAL C C 1
ATOM 7836 O O . VAL C 1 199 ? 55.873 23.074 98.570 1.00 70.77 406 VAL C O 1
ATOM 7840 N N . ILE C 1 200 ? 54.490 21.464 97.806 1.00 69.65 407 ILE C N 1
ATOM 7841 C CA . ILE C 1 200 ? 55.038 21.440 96.455 1.00 66.73 407 ILE C CA 1
ATOM 7842 C C . ILE C 1 200 ? 54.022 22.083 95.520 1.00 63.48 407 ILE C C 1
ATOM 7843 O O . ILE C 1 200 ? 52.871 21.635 95.437 1.00 63.57 407 ILE C O 1
ATOM 7848 N N . ILE C 1 201 ? 54.442 23.141 94.829 1.00 60.28 408 ILE C N 1
ATOM 7849 C CA . ILE C 1 201 ? 53.616 23.816 93.834 1.00 59.78 408 ILE C CA 1
ATOM 7850 C C . ILE C 1 201 ? 54.106 23.411 92.453 1.00 60.44 408 ILE C C 1
ATOM 7851 O O . ILE C 1 201 ? 55.295 23.562 92.139 1.00 59.25 408 ILE C O 1
ATOM 7856 N N . THR C 1 202 ? 53.195 22.898 91.629 1.00 61.92 409 THR C N 1
ATOM 7857 C CA . THR C 1 202 ? 53.501 22.577 90.240 1.00 60.89 409 THR C CA 1
ATOM 7858 C C . THR C 1 202 ? 53.157 23.768 89.355 1.00 60.53 409 THR C C 1
ATOM 7859 O O . THR C 1 202 ? 52.040 24.292 89.416 1.00 59.85 409 THR C O 1
ATOM 7863 N N . LEU C 1 203 ? 54.118 24.194 88.540 1.00 61.32 410 LEU C N 1
ATOM 7864 C CA . LEU C 1 203 ? 53.945 25.323 87.639 1.00 60.13 410 LEU C CA 1
ATOM 7865 C C . LEU C 1 203 ? 53.983 24.858 86.189 1.00 64.29 410 LEU C C 1
ATOM 7866 O O . LEU C 1 203 ? 54.846 24.063 85.800 1.00 67.90 410 LEU C O 1
ATOM 7871 N N . HIS C 1 204 ? 53.044 25.366 85.395 1.00 62.03 411 HIS C N 1
ATOM 7872 C CA . HIS C 1 204 ? 52.959 25.068 83.971 1.00 61.34 411 HIS C CA 1
ATOM 7873 C C . HIS C 1 204 ? 53.276 26.344 83.205 1.00 60.72 411 HIS C C 1
ATOM 7874 O O . HIS C 1 204 ? 52.525 27.322 83.278 1.00 61.42 411 HIS C O 1
ATOM 7881 N N . ILE C 1 205 ? 54.388 26.333 82.478 1.00 58.68 412 ILE C N 1
ATOM 7882 C CA . ILE C 1 205 ? 54.786 27.482 81.675 1.00 57.87 412 ILE C CA 1
ATOM 7883 C C . ILE C 1 205 ? 54.042 27.423 80.346 1.00 59.66 412 ILE C C 1
ATOM 7884 O O . ILE C 1 205 ? 54.139 26.431 79.613 1.00 62.29 412 ILE C O 1
ATOM 7889 N N . SER C 1 206 ? 53.287 28.475 80.039 1.00 57.26 413 SER C N 1
ATOM 7890 C CA . SER C 1 206 ? 52.539 28.542 78.792 1.00 57.47 413 SER C CA 1
ATOM 7891 C C . SER C 1 206 ? 53.355 29.262 77.720 1.00 59.44 413 SER C C 1
ATOM 7892 O O . SER C 1 206 ? 54.282 30.021 78.011 1.00 59.22 413 SER C O 1
ATOM 7895 N N . ASP C 1 207 ? 52.986 29.022 76.465 1.00 60.30 414 ASP C N 1
ATOM 7896 C CA . ASP C 1 207 ? 53.804 29.438 75.335 1.00 58.34 414 ASP C CA 1
ATOM 7897 C C . ASP C 1 207 ? 53.489 30.861 74.894 1.00 54.66 414 ASP C C 1
ATOM 7898 O O . ASP C 1 207 ? 52.331 31.289 74.889 1.00 52.96 414 ASP C O 1
ATOM 7903 N N . VAL C 1 208 ? 54.540 31.583 74.516 1.00 53.72 415 VAL C N 1
ATOM 7904 C CA . VAL C 1 208 ? 54.447 32.865 73.831 1.00 52.08 415 VAL C CA 1
ATOM 7905 C C . VAL C 1 208 ? 55.162 32.721 72.491 1.00 54.89 415 VAL C C 1
ATOM 7906 O O . VAL C 1 208 ? 56.075 31.902 72.338 1.00 53.70 415 VAL C O 1
ATOM 7910 N N . ASN C 1 209 ? 54.718 33.497 71.504 1.00 60.10 416 ASN C N 1
ATOM 7911 C CA . ASN C 1 209 ? 55.356 33.505 70.190 1.00 56.44 416 ASN C CA 1
ATOM 7912 C C . ASN C 1 209 ? 56.632 34.334 70.279 1.00 55.68 416 ASN C C 1
ATOM 7913 O O . ASN C 1 209 ? 56.648 35.526 69.967 1.00 57.14 416 ASN C O 1
ATOM 7918 N N . ASP C 1 210 ? 57.728 33.697 70.704 1.00 53.70 417 ASP C N 1
ATOM 7919 C CA . ASP C 1 210 ? 58.997 34.400 70.850 1.00 56.08 417 ASP C CA 1
ATOM 7920 C C . ASP C 1 210 ? 60.126 33.738 70.067 1.00 56.95 417 ASP C C 1
ATOM 7921 O O . ASP C 1 210 ? 61.298 34.041 70.311 1.00 58.78 417 ASP C O 1
ATOM 7926 N N . ASN C 1 211 ? 59.803 32.857 69.122 1.00 56.53 418 ASN C N 1
ATOM 7927 C CA . ASN C 1 211 ? 60.799 32.210 68.278 1.00 58.51 418 ASN C CA 1
ATOM 7928 C C . ASN C 1 211 ? 60.440 32.421 66.815 1.00 57.86 418 ASN C C 1
ATOM 7929 O O . ASN C 1 211 ? 59.306 32.154 66.403 1.00 56.95 418 ASN C O 1
ATOM 7934 N N . ALA C 1 212 ? 61.395 32.902 66.040 1.00 56.82 419 ALA C N 1
ATOM 7935 C CA . ALA C 1 212 ? 61.141 33.048 64.618 1.00 56.22 419 ALA C CA 1
ATOM 7936 C C . ALA C 1 212 ? 61.397 31.723 63.903 1.00 55.94 419 ALA C C 1
ATOM 7937 O O . ALA C 1 212 ? 62.221 30.921 64.351 1.00 57.30 419 ALA C O 1
ATOM 7939 N N . PRO C 1 213 ? 60.678 31.456 62.812 1.00 56.07 420 PRO C N 1
ATOM 7940 C CA . PRO C 1 213 ? 61.027 30.309 61.964 1.00 53.53 420 PRO C CA 1
ATOM 7941 C C . PRO C 1 213 ? 62.471 30.401 61.496 1.00 51.73 420 PRO C C 1
ATOM 7942 O O . PRO C 1 213 ? 63.009 31.489 61.284 1.00 51.06 420 PRO C O 1
ATOM 7946 N N . VAL C 1 214 ? 63.109 29.242 61.358 1.00 51.83 421 VAL C N 1
ATOM 7947 C CA . VAL C 1 214 ? 64.490 29.157 60.897 1.00 54.64 421 VAL C CA 1
ATOM 7948 C C . VAL C 1 214 ? 64.563 28.090 59.818 1.00 57.06 421 VAL C C 1
ATOM 7949 O O . VAL C 1 214 ? 64.203 26.931 60.062 1.00 57.92 421 VAL C O 1
ATOM 7953 N N . PHE C 1 215 ? 65.039 28.471 58.635 1.00 57.46 422 PHE C N 1
ATOM 7954 C CA . PHE C 1 215 ? 65.141 27.525 57.536 1.00 58.03 422 PHE C CA 1
ATOM 7955 C C . PHE C 1 215 ? 66.241 26.503 57.797 1.00 61.04 422 PHE C C 1
ATOM 7956 O O . PHE C 1 215 ? 67.246 26.786 58.454 1.00 63.85 422 PHE C O 1
ATOM 7964 N N . HIS C 1 216 ? 66.034 25.297 57.265 1.00 62.11 423 HIS C N 1
ATOM 7965 C CA . HIS C 1 216 ? 66.972 24.202 57.469 1.00 67.97 423 HIS C CA 1
ATOM 7966 C C . HIS C 1 216 ? 68.270 24.390 56.689 1.00 67.25 423 HIS C C 1
ATOM 7967 O O . HIS C 1 216 ? 69.251 23.692 56.966 1.00 69.34 423 HIS C O 1
ATOM 7974 N N . GLN C 1 217 ? 68.304 25.309 55.725 1.00 62.64 424 GLN C N 1
ATOM 7975 C CA . GLN C 1 217 ? 69.532 25.649 55.020 1.00 61.57 424 GLN C CA 1
ATOM 7976 C C . GLN C 1 217 ? 69.710 27.160 55.006 1.00 60.21 424 GLN C C 1
ATOM 7977 O O . GLN C 1 217 ? 68.733 27.907 54.886 1.00 58.54 424 GLN C O 1
ATOM 7983 N N . ALA C 1 218 ? 70.968 27.602 55.118 1.00 60.43 425 ALA C N 1
ATOM 7984 C CA . ALA C 1 218 ? 71.277 29.023 54.997 1.00 60.50 425 ALA C CA 1
ATOM 7985 C C . ALA C 1 218 ? 70.838 29.582 53.649 1.00 60.36 425 ALA C C 1
ATOM 7986 O O . ALA C 1 218 ? 70.443 30.752 53.557 1.00 58.19 425 ALA C O 1
ATOM 7988 N N . SER C 1 219 ? 70.903 28.762 52.602 1.00 60.56 426 SER C N 1
ATOM 7989 C CA . SER C 1 219 ? 70.483 29.141 51.262 1.00 59.43 426 SER C CA 1
ATOM 7990 C C . SER C 1 219 ? 70.258 27.861 50.469 1.00 58.23 426 SER C C 1
ATOM 7991 O O . SER C 1 219 ? 70.671 26.773 50.880 1.00 57.48 426 SER C O 1
ATOM 7994 N N . TYR C 1 220 ? 69.592 28.002 49.326 1.00 56.23 427 TYR C N 1
ATOM 7995 C CA . TYR C 1 220 ? 69.192 26.866 48.508 1.00 56.24 427 TYR C CA 1
ATOM 7996 C C . TYR C 1 220 ? 69.746 27.018 47.100 1.00 56.86 427 TYR C C 1
ATOM 7997 O O . TYR C 1 220 ? 69.587 28.072 46.476 1.00 58.84 427 TYR C O 1
ATOM 8006 N N . LEU C 1 221 ? 70.399 25.968 46.608 1.00 55.88 428 LEU C N 1
ATOM 8007 C CA . LEU C 1 221 ? 70.805 25.863 45.211 1.00 54.25 428 LEU C CA 1
ATOM 8008 C C . LEU C 1 221 ? 70.098 24.662 44.602 1.00 53.49 428 LEU C C 1
ATOM 8009 O O . LEU C 1 221 ? 70.137 23.564 45.168 1.00 53.36 428 LEU C O 1
ATOM 8014 N N . VAL C 1 222 ? 69.442 24.868 43.462 1.00 51.83 429 VAL C N 1
ATOM 8015 C CA . VAL C 1 222 ? 68.528 23.879 42.905 1.00 49.31 429 VAL C CA 1
ATOM 8016 C C . VAL C 1 222 ? 68.818 23.708 41.421 1.00 52.88 429 VAL C C 1
ATOM 8017 O O . VAL C 1 222 ? 68.933 24.697 40.689 1.00 53.29 429 VAL C O 1
ATOM 8021 N N . HIS C 1 223 ? 68.927 22.456 40.981 1.00 54.50 430 HIS C N 1
ATOM 8022 C CA . HIS C 1 223 ? 69.111 22.123 39.574 1.00 56.05 430 HIS C CA 1
ATOM 8023 C C . HIS C 1 223 ? 67.804 21.585 39.011 1.00 56.08 430 HIS C C 1
ATOM 8024 O O . HIS C 1 223 ? 67.170 20.715 39.620 1.00 56.97 430 HIS C O 1
ATOM 8031 N N . VAL C 1 224 ? 67.391 22.127 37.869 1.00 54.32 431 VAL C N 1
ATOM 8032 C CA . VAL C 1 224 ? 66.223 21.651 37.138 1.00 55.99 431 VAL C CA 1
ATOM 8033 C C . VAL C 1 224 ? 66.632 21.470 35.683 1.00 56.38 431 VAL C C 1
ATOM 8034 O O . VAL C 1 224 ? 67.019 22.440 35.020 1.00 54.68 431 VAL C O 1
ATOM 8038 N N . ALA C 1 225 ? 66.560 20.237 35.192 1.00 57.52 432 ALA C N 1
ATOM 8039 C CA . ALA C 1 225 ? 66.798 19.996 33.779 1.00 58.56 432 ALA C CA 1
ATOM 8040 C C . ALA C 1 225 ? 65.704 20.665 32.959 1.00 60.26 432 ALA C C 1
ATOM 8041 O O . ALA C 1 225 ? 64.521 20.611 33.312 1.00 62.70 432 ALA C O 1
ATOM 8043 N N . GLU C 1 226 ? 66.105 21.311 31.867 1.00 56.07 433 GLU C N 1
ATOM 8044 C CA . GLU C 1 226 ? 65.163 22.078 31.072 1.00 54.57 433 GLU C CA 1
ATOM 8045 C C . GLU C 1 226 ? 64.128 21.155 30.433 1.00 54.20 433 GLU C C 1
ATOM 8046 O O . GLU C 1 226 ? 64.246 19.925 30.459 1.00 54.20 433 GLU C O 1
ATOM 8052 N N . ASN C 1 227 ? 63.099 21.773 29.851 1.00 54.81 434 ASN C N 1
ATOM 8053 C CA . ASN C 1 227 ? 61.995 21.054 29.214 1.00 58.43 434 ASN C CA 1
ATOM 8054 C C . ASN C 1 227 ? 61.284 20.135 30.203 1.00 62.33 434 ASN C C 1
ATOM 8055 O O . ASN C 1 227 ? 60.721 19.101 29.829 1.00 65.25 434 ASN C O 1
ATOM 8060 N N . ASN C 1 228 ? 61.328 20.513 31.474 1.00 62.08 435 ASN C N 1
ATOM 8061 C CA . ASN C 1 228 ? 60.522 19.873 32.492 1.00 63.02 435 ASN C CA 1
ATOM 8062 C C . ASN C 1 228 ? 59.044 20.139 32.224 1.00 61.10 435 ASN C C 1
ATOM 8063 O O . ASN C 1 228 ? 58.681 21.202 31.713 1.00 58.77 435 ASN C O 1
ATOM 8068 N N . PRO C 1 229 ? 58.171 19.202 32.571 1.00 63.59 436 PRO C N 1
ATOM 8069 C CA . PRO C 1 229 ? 56.736 19.473 32.502 1.00 66.08 436 PRO C CA 1
ATOM 8070 C C . PRO C 1 229 ? 56.378 20.612 33.437 1.00 65.20 436 PRO C C 1
ATOM 8071 O O . PRO C 1 229 ? 56.966 20.736 34.520 1.00 62.74 436 PRO C O 1
ATOM 8075 N N . PRO C 1 230 ? 55.445 21.478 33.051 1.00 65.65 437 PRO C N 1
ATOM 8076 C CA . PRO C 1 230 ? 54.960 22.485 33.998 1.00 65.72 437 PRO C CA 1
ATOM 8077 C C . PRO C 1 230 ? 54.314 21.806 35.196 1.00 67.00 437 PRO C C 1
ATOM 8078 O O . PRO C 1 230 ? 53.674 20.760 35.068 1.00 69.19 437 PRO C O 1
ATOM 8082 N N . GLY C 1 231 ? 54.506 22.395 36.373 1.00 65.95 438 GLY C N 1
ATOM 8083 C CA . GLY C 1 231 ? 54.002 21.788 37.589 1.00 67.95 438 GLY C CA 1
ATOM 8084 C C . GLY C 1 231 ? 54.893 20.724 38.186 1.00 67.58 438 GLY C C 1
ATOM 8085 O O . GLY C 1 231 ? 54.404 19.863 38.921 1.00 68.45 438 GLY C O 1
ATOM 8086 N N . THR C 1 232 ? 56.188 20.750 37.888 1.00 67.49 439 THR C N 1
ATOM 8087 C CA . THR C 1 232 ? 57.128 19.769 38.413 1.00 67.82 439 THR C CA 1
ATOM 8088 C C . THR C 1 232 ? 57.702 20.274 39.727 1.00 69.45 439 THR C C 1
ATOM 8089 O O . THR C 1 232 ? 58.263 21.375 39.777 1.00 67.09 439 THR C O 1
ATOM 8093 N N . SER C 1 233 ? 57.560 19.473 40.784 1.00 73.23 440 SER C N 1
ATOM 8094 C CA . SER C 1 233 ? 58.247 19.756 42.036 1.00 72.25 440 SER C CA 1
ATOM 8095 C C . SER C 1 233 ? 59.751 19.756 41.808 1.00 62.93 440 SER C C 1
ATOM 8096 O O . SER C 1 233 ? 60.324 18.742 41.394 1.00 62.75 440 SER C O 1
ATOM 8099 N N . ILE C 1 234 ? 60.392 20.894 42.067 1.00 57.12 441 ILE C N 1
ATOM 8100 C CA . ILE C 1 234 ? 61.828 21.030 41.852 1.00 55.09 441 ILE C CA 1
ATOM 8101 C C . ILE C 1 234 ? 62.618 21.165 43.145 1.00 56.34 441 ILE C C 1
ATOM 8102 O O . ILE C 1 234 ? 63.851 21.019 43.112 1.00 58.27 441 ILE C O 1
ATOM 8107 N N . ALA C 1 235 ? 61.967 21.434 44.272 1.00 54.02 442 ALA C N 1
ATOM 8108 C CA . ALA C 1 235 ? 62.665 21.618 45.539 1.00 55.16 442 ALA C CA 1
ATOM 8109 C C . ALA C 1 235 ? 61.632 21.649 46.657 1.00 57.60 442 ALA C C 1
ATOM 8110 O O . ALA C 1 235 ? 60.421 21.678 46.414 1.00 59.26 442 ALA C O 1
ATOM 8112 N N . GLN C 1 236 ? 62.127 21.643 47.890 1.00 59.04 443 GLN C N 1
ATOM 8113 C CA . GLN C 1 236 ? 61.258 21.796 49.053 1.00 61.02 443 GLN C CA 1
ATOM 8114 C C . GLN C 1 236 ? 62.044 22.497 50.148 1.00 59.96 443 GLN C C 1
ATOM 8115 O O . GLN C 1 236 ? 63.005 21.934 50.679 1.00 60.68 443 GLN C O 1
ATOM 8121 N N . VAL C 1 237 ? 61.643 23.720 50.469 1.00 59.87 444 VAL C N 1
ATOM 8122 C CA . VAL C 1 237 ? 62.210 24.430 51.607 1.00 61.88 444 VAL C CA 1
ATOM 8123 C C . VAL C 1 237 ? 61.484 23.987 52.868 1.00 64.39 444 VAL C C 1
ATOM 8124 O O . VAL C 1 237 ? 60.334 23.535 52.819 1.00 62.43 444 VAL C O 1
ATOM 8128 N N . SER C 1 238 ? 62.164 24.104 54.006 1.00 68.62 445 SER C N 1
ATOM 8129 C CA . SER C 1 238 ? 61.590 23.712 55.284 1.00 75.20 445 SER C CA 1
ATOM 8130 C C . SER C 1 238 ? 62.189 24.574 56.385 1.00 69.64 445 SER C C 1
ATOM 8131 O O . SER C 1 238 ? 63.398 24.819 56.405 1.00 68.63 445 SER C O 1
ATOM 8134 N N . ALA C 1 239 ? 61.333 25.038 57.292 1.00 66.07 446 ALA C N 1
ATOM 8135 C CA . ALA C 1 239 ? 61.763 25.780 58.466 1.00 62.67 446 ALA C CA 1
ATOM 8136 C C . ALA C 1 239 ? 61.131 25.164 59.705 1.00 65.38 446 ALA C C 1
ATOM 8137 O O . ALA C 1 239 ? 60.067 24.543 59.634 1.00 66.72 446 ALA C O 1
ATOM 8139 N N . SER C 1 240 ? 61.800 25.331 60.843 1.00 66.58 447 SER C N 1
ATOM 8140 C CA . SER C 1 240 ? 61.323 24.803 62.113 1.00 66.10 447 SER C CA 1
ATOM 8141 C C . SER C 1 240 ? 60.982 25.942 63.065 1.00 65.41 447 SER C C 1
ATOM 8142 O O . SER C 1 240 ? 61.531 27.043 62.969 1.00 65.94 447 SER C O 1
ATOM 8145 N N . ASP C 1 241 ? 60.063 25.662 63.989 1.00 65.13 448 ASP C N 1
ATOM 8146 C CA . ASP C 1 241 ? 59.588 26.653 64.946 1.00 64.03 448 ASP C CA 1
ATOM 8147 C C . ASP C 1 241 ? 59.244 25.969 66.265 1.00 64.17 448 ASP C C 1
ATOM 8148 O O . ASP C 1 241 ? 58.240 25.249 66.348 1.00 65.76 448 ASP C O 1
ATOM 8153 N N . PRO C 1 242 ? 60.045 26.169 67.317 1.00 61.72 449 PRO C N 1
ATOM 8154 C CA . PRO C 1 242 ? 59.801 25.449 68.577 1.00 63.00 449 PRO C CA 1
ATOM 8155 C C . PRO C 1 242 ? 58.555 25.901 69.323 1.00 63.08 449 PRO C C 1
ATOM 8156 O O . PRO C 1 242 ? 58.146 25.211 70.266 1.00 66.30 449 PRO C O 1
ATOM 8160 N N . ASP C 1 243 ? 57.946 27.023 68.947 1.00 60.28 450 ASP C N 1
ATOM 8161 C CA . ASP C 1 243 ? 56.746 27.478 69.632 1.00 60.31 450 ASP C CA 1
ATOM 8162 C C . ASP C 1 243 ? 55.577 26.537 69.345 1.00 62.05 450 ASP C C 1
ATOM 8163 O O . ASP C 1 243 ? 55.606 25.733 68.409 1.00 65.44 450 ASP C O 1
ATOM 8168 N N . LEU C 1 244 ? 54.533 26.654 70.161 1.00 60.96 451 LEU C N 1
ATOM 8169 C CA . LEU C 1 244 ? 53.405 25.734 70.134 1.00 61.64 451 LEU C CA 1
ATOM 8170 C C . LEU C 1 244 ? 52.238 26.297 69.333 1.00 62.61 451 LEU C C 1
ATOM 8171 O O . LEU C 1 244 ? 52.065 27.514 69.219 1.00 62.14 451 LEU C O 1
ATOM 8176 N N . GLY C 1 245 ? 51.430 25.387 68.789 1.00 64.26 452 GLY C N 1
ATOM 8177 C CA . GLY C 1 245 ? 50.179 25.770 68.154 1.00 65.03 452 GLY C CA 1
ATOM 8178 C C . GLY C 1 245 ? 50.395 26.749 67.020 1.00 63.79 452 GLY C C 1
ATOM 8179 O O . GLY C 1 245 ? 51.294 26.586 66.186 1.00 62.22 452 GLY C O 1
ATOM 8180 N N . SER C 1 246 ? 49.563 27.794 66.993 1.00 64.67 453 SER C N 1
ATOM 8181 C CA . SER C 1 246 ? 49.675 28.798 65.941 1.00 66.38 453 SER C CA 1
ATOM 8182 C C . SER C 1 246 ? 51.017 29.518 65.986 1.00 65.40 453 SER C C 1
ATOM 8183 O O . SER C 1 246 ? 51.492 30.002 64.954 1.00 66.39 453 SER C O 1
ATOM 8186 N N . ASN C 1 247 ? 51.651 29.591 67.160 1.00 65.30 454 ASN C N 1
ATOM 8187 C CA . ASN C 1 247 ? 52.954 30.242 67.251 1.00 63.97 454 ASN C CA 1
ATOM 8188 C C . ASN C 1 247 ? 54.049 29.451 66.544 1.00 63.91 454 ASN C C 1
ATOM 8189 O O . ASN C 1 247 ? 55.127 29.998 66.289 1.00 62.79 454 ASN C O 1
ATOM 8194 N N . GLY C 1 248 ? 53.800 28.183 66.222 1.00 64.23 455 GLY C N 1
ATOM 8195 C CA . GLY C 1 248 ? 54.787 27.368 65.542 1.00 63.53 455 GLY C CA 1
ATOM 8196 C C . GLY C 1 248 ? 54.299 26.791 64.229 1.00 63.25 455 GLY C C 1
ATOM 8197 O O . GLY C 1 248 ? 54.936 25.898 63.661 1.00 63.90 455 GLY C O 1
ATOM 8198 N N . LEU C 1 249 ? 53.166 27.293 63.742 1.00 63.05 456 LEU C N 1
ATOM 8199 C CA . LEU C 1 249 ? 52.605 26.881 62.461 1.00 63.05 456 LEU C CA 1
ATOM 8200 C C . LEU C 1 249 ? 53.131 27.806 61.368 1.00 61.88 456 LEU C C 1
ATOM 8201 O O . LEU C 1 249 ? 52.947 29.026 61.444 1.00 61.74 456 LEU C O 1
ATOM 8206 N N . ILE C 1 250 ? 53.767 27.230 60.346 1.00 60.39 457 ILE C N 1
ATOM 8207 C CA . ILE C 1 250 ? 54.575 27.982 59.389 1.00 58.35 457 ILE C CA 1
ATOM 8208 C C . ILE C 1 250 ? 53.902 27.996 58.022 1.00 57.15 457 ILE C C 1
ATOM 8209 O O . ILE C 1 250 ? 53.405 26.966 57.550 1.00 56.65 457 ILE C O 1
ATOM 8214 N N . SER C 1 251 ? 53.906 29.165 57.381 1.00 57.78 458 SER C N 1
ATOM 8215 C CA . SER C 1 251 ? 53.482 29.322 55.994 1.00 59.89 458 SER C CA 1
ATOM 8216 C C . SER C 1 251 ? 54.666 29.779 55.151 1.00 60.15 458 SER C C 1
ATOM 8217 O O . SER C 1 251 ? 55.415 30.675 55.552 1.00 61.19 458 SER C O 1
ATOM 8220 N N . TYR C 1 252 ? 54.829 29.164 53.987 1.00 60.07 459 TYR C N 1
ATOM 8221 C CA . TYR C 1 252 ? 55.891 29.511 53.051 1.00 58.83 459 TYR C CA 1
ATOM 8222 C C . TYR C 1 252 ? 55.332 30.347 51.907 1.00 59.24 459 TYR C C 1
ATOM 8223 O O . TYR C 1 252 ? 54.209 30.114 51.448 1.00 59.56 459 TYR C O 1
ATOM 8232 N N . SER C 1 253 ? 56.121 31.321 51.452 1.00 60.86 460 SER C N 1
ATOM 8233 C CA . SER C 1 253 ? 55.727 32.173 50.336 1.00 62.93 460 SER C CA 1
ATOM 8234 C C . SER C 1 253 ? 56.973 32.631 49.585 1.00 62.47 460 SER C C 1
ATOM 8235 O O . SER C 1 253 ? 58.105 32.451 50.046 1.00 60.51 460 SER C O 1
ATOM 8238 N N . ILE C 1 254 ? 56.749 33.228 48.412 1.00 65.66 461 ILE C N 1
ATOM 8239 C CA . ILE C 1 254 ? 57.799 33.826 47.591 1.00 67.69 461 ILE C CA 1
ATOM 8240 C C . ILE C 1 254 ? 57.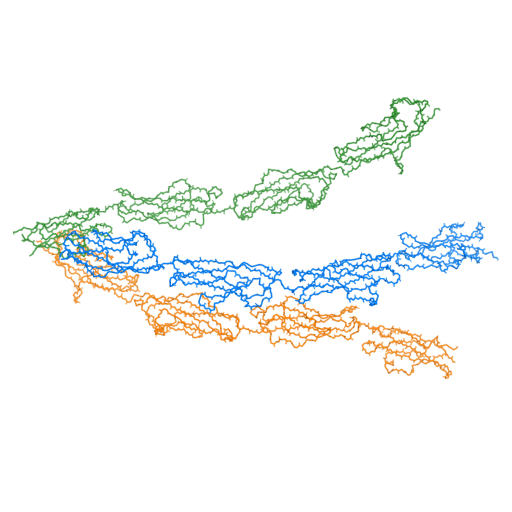615 35.335 47.621 1.00 70.67 461 ILE C C 1
ATOM 8241 O O . ILE C 1 254 ? 56.504 35.830 47.400 1.00 74.65 461 ILE C O 1
ATOM 8246 N N . ILE C 1 255 ? 58.698 36.070 47.873 1.00 68.97 462 ILE C N 1
ATOM 8247 C CA . ILE C 1 255 ? 58.575 37.513 48.072 1.00 70.21 462 ILE C CA 1
ATOM 8248 C C . ILE C 1 255 ? 59.374 38.307 47.045 1.00 72.25 462 ILE C C 1
ATOM 8249 O O . ILE C 1 255 ? 59.023 39.457 46.745 1.00 75.42 462 ILE C O 1
ATOM 8254 N N . ALA C 1 256 ? 60.429 37.723 46.479 1.00 69.70 463 ALA C N 1
ATOM 8255 C CA . ALA C 1 256 ? 61.245 38.473 45.533 1.00 70.01 463 ALA C CA 1
ATOM 8256 C C . ALA C 1 256 ? 61.936 37.527 44.564 1.00 67.76 463 ALA C C 1
ATOM 8257 O O . ALA C 1 256 ? 62.071 36.328 44.820 1.00 64.20 463 ALA C O 1
ATOM 8259 N N . SER C 1 257 ? 62.383 38.096 43.444 1.00 71.15 464 SER C N 1
ATOM 8260 C CA . SER C 1 257 ? 63.133 37.371 42.425 1.00 70.77 464 SER C CA 1
ATOM 8261 C C . SER C 1 257 ? 63.751 38.371 41.457 1.00 74.25 464 SER C C 1
ATOM 8262 O O . SER C 1 257 ? 63.222 39.470 41.257 1.00 74.15 464 SER C O 1
ATOM 8265 N N . ASP C 1 258 ? 64.872 37.972 40.847 1.00 76.89 465 ASP C N 1
ATOM 8266 C CA . ASP C 1 258 ? 65.474 38.807 39.816 1.00 81.66 465 ASP C CA 1
ATOM 8267 C C . ASP C 1 258 ? 64.692 38.770 38.510 1.00 87.40 465 ASP C C 1
ATOM 8268 O O . ASP C 1 258 ? 65.038 39.509 37.582 1.00 91.61 465 ASP C O 1
ATOM 8273 N N . LEU C 1 259 ? 63.652 37.943 38.423 1.00 88.48 466 LEU C N 1
ATOM 8274 C CA . LEU C 1 259 ? 62.778 37.921 37.261 1.00 91.55 466 LEU C CA 1
ATOM 8275 C C . LEU C 1 259 ? 61.907 39.176 37.235 1.00 101.44 466 LEU C C 1
ATOM 8276 O O . LEU C 1 259 ? 61.933 40.010 38.145 1.00 104.55 466 LEU C O 1
ATOM 8281 N N . GLU C 1 260 ? 61.121 39.302 36.174 1.00 107.07 467 GLU C N 1
ATOM 8282 C CA . GLU C 1 260 ? 60.142 40.378 36.099 1.00 114.45 467 GLU C CA 1
ATOM 8283 C C . GLU C 1 260 ? 59.022 40.105 37.096 1.00 114.21 467 GLU C C 1
ATOM 8284 O O . GLU C 1 260 ? 58.503 38.983 37.141 1.00 113.00 467 GLU C O 1
ATOM 8290 N N . PRO C 1 261 ? 58.630 41.089 37.914 1.00 117.42 468 PRO C N 1
ATOM 8291 C CA . PRO C 1 261 ? 57.619 40.814 38.954 1.00 116.25 468 PRO C CA 1
ATOM 8292 C C . PRO C 1 261 ? 56.300 40.299 38.404 1.00 115.81 468 PRO C C 1
ATOM 8293 O O . PRO C 1 261 ? 55.668 39.437 39.029 1.00 112.71 468 PRO C O 1
ATOM 8297 N N . ARG C 1 262 ? 55.868 40.797 37.242 1.00 118.48 469 ARG C N 1
ATOM 8298 C CA . ARG C 1 262 ? 54.616 40.333 36.657 1.00 117.24 469 ARG C CA 1
ATOM 8299 C C . ARG C 1 262 ? 54.715 38.910 36.125 1.00 113.14 469 ARG C C 1
ATOM 8300 O O . ARG C 1 262 ? 53.683 38.253 35.955 1.00 112.72 469 ARG C O 1
ATOM 8302 N N . ALA C 1 263 ? 55.925 38.417 35.868 1.00 109.94 470 ALA C N 1
ATOM 8303 C CA . ALA C 1 263 ? 56.127 37.086 35.314 1.00 105.40 470 ALA C CA 1
ATOM 8304 C C . ALA C 1 263 ? 56.578 36.063 36.351 1.00 103.58 470 ALA C C 1
ATOM 8305 O O . ALA C 1 263 ? 56.827 34.910 35.989 1.00 104.10 470 ALA C O 1
ATOM 8307 N N . LEU C 1 264 ? 56.683 36.450 37.625 1.00 102.09 471 LEU C N 1
ATOM 8308 C CA . LEU C 1 264 ? 57.211 35.538 38.639 1.00 96.97 471 LEU C CA 1
ATOM 8309 C C . LEU C 1 264 ? 56.310 34.320 38.809 1.00 94.80 471 LEU C C 1
ATOM 8310 O O . LEU C 1 264 ? 56.784 33.178 38.790 1.00 93.20 471 LEU C O 1
ATOM 8315 N N . SER C 1 265 ? 55.005 34.545 38.987 1.00 95.46 472 SER C N 1
ATOM 8316 C CA . SER C 1 265 ? 54.066 33.438 39.129 1.00 92.75 472 SER C CA 1
ATOM 8317 C C . SER C 1 265 ? 54.068 32.516 37.917 1.00 88.20 472 SER C C 1
ATOM 8318 O O . SER C 1 265 ? 53.698 31.342 38.041 1.00 85.43 472 SER C O 1
ATOM 8321 N N . SER C 1 266 ? 54.479 33.020 36.752 1.00 86.22 473 SER C N 1
ATOM 8322 C CA . SER C 1 266 ? 54.559 32.206 35.547 1.00 85.33 473 SER C CA 1
ATOM 8323 C C . SER C 1 266 ? 55.732 31.236 35.566 1.00 79.02 473 SER C C 1
ATOM 8324 O O . SER C 1 266 ? 55.776 30.333 34.723 1.00 78.70 473 SER C O 1
ATOM 8327 N N . PHE C 1 267 ? 56.674 31.395 36.497 1.00 74.16 474 PHE C N 1
ATOM 8328 C CA . PHE C 1 267 ? 57.862 30.553 36.567 1.00 70.98 474 PHE C CA 1
ATOM 8329 C C . PHE C 1 267 ? 57.809 29.566 37.725 1.00 70.68 474 PHE C C 1
ATOM 8330 O O . PHE C 1 267 ? 57.950 28.357 37.519 1.00 70.73 474 PHE C O 1
ATOM 8338 N N . VAL C 1 268 ? 57.617 30.056 38.950 1.00 69.14 475 VAL C N 1
ATOM 8339 C CA . VAL C 1 268 ? 57.745 29.242 40.151 1.00 64.27 475 VAL C CA 1
ATOM 8340 C C . VAL C 1 268 ? 56.685 29.648 41.163 1.00 61.92 475 VAL C C 1
ATOM 8341 O O . VAL C 1 268 ? 56.237 30.799 41.200 1.00 62.18 475 VAL C O 1
ATOM 8345 N N . SER C 1 269 ? 56.287 28.684 41.989 1.00 59.86 476 SER C N 1
ATOM 8346 C CA . SER C 1 269 ? 55.440 28.930 43.144 1.00 62.23 476 SER C CA 1
ATOM 8347 C C . SER C 1 269 ? 55.884 28.006 44.269 1.00 59.12 476 SER C C 1
ATOM 8348 O O . SER C 1 269 ? 56.636 27.051 44.053 1.00 56.45 476 SER C O 1
ATOM 8351 N N . VAL C 1 270 ? 55.420 28.304 45.483 1.00 60.07 477 VAL C N 1
ATOM 8352 C CA . VAL C 1 270 ? 55.592 27.419 46.629 1.00 56.70 477 VAL C CA 1
ATOM 8353 C C . VAL C 1 270 ? 54.225 27.103 47.205 1.00 56.01 477 VAL C C 1
ATOM 8354 O O . VAL C 1 270 ? 53.369 27.986 47.326 1.00 58.56 477 VAL C O 1
ATOM 8358 N N . ASN C 1 271 ? 54.017 25.837 47.544 1.00 55.32 478 ASN C N 1
ATOM 8359 C CA . ASN C 1 271 ? 52.858 25.472 48.340 1.00 59.46 478 ASN C CA 1
ATOM 8360 C C . ASN C 1 271 ? 53.041 26.040 49.743 1.00 59.01 478 ASN C C 1
ATOM 8361 O O . ASN C 1 271 ? 54.094 25.856 50.360 1.00 58.94 478 ASN C O 1
ATOM 8366 N N . GLN C 1 272 ? 52.027 26.753 50.239 1.00 61.60 479 GLN C N 1
ATOM 8367 C CA . GLN C 1 272 ? 52.192 27.523 51.470 1.00 64.44 479 GLN C CA 1
ATOM 8368 C C . GLN C 1 272 ? 52.275 26.648 52.717 1.00 64.55 479 GLN C C 1
ATOM 8369 O O . GLN C 1 272 ? 52.717 27.131 53.766 1.00 65.13 479 GLN C O 1
ATOM 8375 N N . ASP C 1 273 ? 51.867 25.385 52.637 1.00 65.72 480 ASP C N 1
ATOM 8376 C CA . ASP C 1 273 ? 51.893 24.504 53.797 1.00 69.03 480 ASP C CA 1
ATOM 8377 C C . ASP C 1 273 ? 53.034 23.497 53.760 1.00 66.33 480 ASP C C 1
ATOM 8378 O O . ASP C 1 273 ? 53.630 23.210 54.801 1.00 65.08 480 ASP C O 1
ATOM 8383 N N . SER C 1 274 ? 53.358 22.955 52.586 1.00 63.44 481 SER C N 1
ATOM 8384 C CA . SER C 1 274 ? 54.424 21.968 52.476 1.00 61.24 481 SER C CA 1
ATOM 8385 C C . SER C 1 274 ? 55.781 22.578 52.156 1.00 62.08 481 SER C C 1
ATOM 8386 O O . SER C 1 274 ? 56.808 21.948 52.436 1.00 64.10 481 SER C O 1
ATOM 8389 N N . GLY C 1 275 ? 55.817 23.772 51.573 1.00 59.42 482 GLY C N 1
ATOM 8390 C CA . GLY C 1 275 ? 57.079 24.352 51.170 1.00 55.76 482 GLY C CA 1
ATOM 8391 C C . GLY C 1 275 ? 57.684 23.748 49.926 1.00 54.01 482 GLY C C 1
ATOM 8392 O O . GLY C 1 275 ? 58.855 24.018 49.631 1.00 50.63 482 GLY C O 1
ATOM 8393 N N . VAL C 1 276 ? 56.929 22.926 49.195 1.00 55.49 483 VAL C N 1
ATOM 8394 C CA . VAL C 1 276 ? 57.389 22.421 47.909 1.00 53.68 483 VAL C CA 1
ATOM 8395 C C . VAL C 1 276 ? 57.406 23.560 46.901 1.00 55.10 483 VAL C C 1
ATOM 8396 O O . VAL C 1 276 ? 56.499 24.405 46.875 1.00 56.48 483 VAL C O 1
ATOM 8400 N N . VAL C 1 277 ? 58.448 23.598 46.076 1.00 54.72 484 VAL C N 1
ATOM 8401 C CA . VAL C 1 277 ? 58.624 24.624 45.054 1.00 56.81 484 VAL C CA 1
ATOM 8402 C C . VAL C 1 277 ? 58.335 23.994 43.697 1.00 58.76 484 VAL C C 1
ATOM 8403 O O . VAL C 1 277 ? 59.043 23.076 43.267 1.00 61.28 484 VAL C O 1
ATOM 8407 N N . PHE C 1 278 ? 57.300 24.485 43.024 1.00 58.72 485 PHE C N 1
ATOM 8408 C CA . PHE C 1 278 ? 56.908 23.972 41.719 1.00 59.02 485 PHE C CA 1
ATOM 8409 C C . PHE C 1 278 ? 57.427 24.875 40.607 1.00 58.30 485 PHE C C 1
ATOM 8410 O O . PHE C 1 278 ? 57.466 26.100 40.754 1.00 57.39 485 PHE C O 1
ATOM 8418 N N . ALA C 1 279 ? 57.825 24.260 39.496 1.00 57.95 486 ALA C N 1
ATOM 8419 C CA . ALA C 1 279 ? 58.107 24.981 38.261 1.00 57.00 486 ALA C CA 1
ATOM 8420 C C . ALA C 1 279 ? 56.802 25.146 37.491 1.00 61.49 486 ALA C C 1
ATOM 8421 O O . ALA C 1 279 ? 56.174 24.153 37.105 1.00 64.50 486 ALA C O 1
ATOM 8423 N N . GLN C 1 280 ? 56.393 26.395 37.272 1.00 61.94 487 GLN C N 1
ATOM 8424 C CA . GLN C 1 280 ? 55.109 26.697 36.654 1.00 62.91 487 GLN C CA 1
ATOM 8425 C C . GLN C 1 280 ? 55.161 26.680 35.132 1.00 62.38 487 GLN C C 1
ATOM 8426 O O . GLN C 1 280 ? 54.127 26.890 34.491 1.00 60.50 487 GLN C O 1
ATOM 8432 N N . ARG C 1 281 ? 56.327 26.434 34.543 1.00 62.44 488 ARG C N 1
ATOM 8433 C CA . ARG C 1 281 ? 56.469 26.429 33.094 1.00 65.05 488 ARG C CA 1
ATOM 8434 C C . ARG C 1 281 ? 57.650 25.546 32.725 1.00 65.89 488 ARG C C 1
ATOM 8435 O O . ARG C 1 281 ? 58.526 25.273 33.550 1.00 65.75 488 ARG C O 1
ATOM 8443 N N . ALA C 1 282 ? 57.660 25.104 31.470 1.00 65.75 489 ALA C N 1
ATOM 8444 C CA . ALA C 1 282 ? 58.804 24.375 30.942 1.00 62.57 489 ALA C CA 1
ATOM 8445 C C . ALA C 1 282 ? 59.981 25.330 30.789 1.00 59.24 489 ALA C C 1
ATOM 8446 O O . ALA C 1 282 ? 59.891 26.328 30.067 1.00 61.30 489 ALA C O 1
ATOM 8448 N N . PHE C 1 283 ? 61.077 25.036 31.479 1.00 55.83 490 PHE C N 1
ATOM 8449 C CA . PHE C 1 283 ? 62.270 25.859 31.369 1.00 55.31 490 PHE C CA 1
ATOM 8450 C C . PHE C 1 283 ? 63.004 25.562 30.065 1.00 55.68 490 PHE C C 1
ATOM 8451 O O . PHE C 1 283 ? 63.007 24.430 29.572 1.00 55.69 490 PHE C O 1
ATOM 8459 N N . ASP C 1 284 ? 63.617 26.601 29.501 1.00 56.77 491 ASP C N 1
ATOM 8460 C CA . ASP C 1 284 ? 64.388 26.512 28.262 1.00 59.00 491 ASP C CA 1
ATOM 8461 C C . ASP C 1 284 ? 65.777 27.064 28.556 1.00 59.20 491 ASP C C 1
ATOM 8462 O O . ASP C 1 284 ? 65.941 28.278 28.721 1.00 61.46 491 ASP C O 1
ATOM 8467 N N . HIS C 1 285 ? 66.769 26.171 28.648 1.00 56.86 492 HIS C N 1
ATOM 8468 C CA . HIS C 1 285 ? 68.125 26.596 28.990 1.00 59.39 492 HIS C CA 1
ATOM 8469 C C . HIS C 1 285 ? 68.638 27.656 28.029 1.00 59.76 492 HIS C C 1
ATOM 8470 O O . HIS C 1 285 ? 69.418 28.530 28.425 1.00 59.02 492 HIS C O 1
ATOM 8477 N N . GLU C 1 286 ? 68.203 27.601 26.770 1.00 60.60 493 GLU C N 1
ATOM 8478 C CA . GLU C 1 286 ? 68.697 28.534 25.767 1.00 62.31 493 GLU C CA 1
ATOM 8479 C C . GLU C 1 286 ? 68.177 29.949 25.998 1.00 66.93 493 GLU C C 1
ATOM 8480 O O . GLU C 1 286 ? 68.829 30.918 25.593 1.00 72.63 493 GLU C O 1
ATOM 8486 N N . GLN C 1 287 ? 67.015 30.094 26.638 1.00 66.16 494 GLN C N 1
ATOM 8487 C CA . GLN C 1 287 ? 66.483 31.420 26.932 1.00 71.08 494 GLN C CA 1
ATOM 8488 C C . GLN C 1 287 ? 67.014 31.973 28.250 1.00 71.87 494 GLN C C 1
ATOM 8489 O O . GLN C 1 287 ? 67.441 33.130 28.309 1.00 76.05 494 GLN C O 1
ATOM 8495 N N . LEU C 1 288 ? 66.990 31.168 29.311 1.00 67.29 495 LEU C N 1
ATOM 8496 C CA . LEU C 1 288 ? 67.442 31.602 30.628 1.00 67.92 495 LEU C CA 1
ATOM 8497 C C . LEU C 1 288 ? 68.221 30.475 31.285 1.00 65.92 495 LEU C C 1
ATOM 8498 O O . LEU C 1 288 ? 67.724 29.350 31.387 1.00 64.21 495 LEU C O 1
ATOM 8503 N N . ARG C 1 289 ? 69.440 30.781 31.734 1.00 67.03 496 ARG C N 1
ATOM 8504 C CA . ARG C 1 289 ? 70.278 29.764 32.360 1.00 64.86 496 ARG C CA 1
ATOM 8505 C C . ARG C 1 289 ? 69.918 29.560 33.825 1.00 63.84 496 ARG C C 1
ATOM 8506 O O . ARG C 1 289 ? 69.931 28.426 34.314 1.00 62.72 496 ARG C O 1
ATOM 8514 N N . SER C 1 290 ? 69.595 30.638 34.537 1.00 64.14 497 SER C N 1
ATOM 8515 C CA . SER C 1 290 ? 69.334 30.558 35.966 1.00 62.05 497 SER C CA 1
ATOM 8516 C C . SER C 1 290 ? 68.535 31.781 36.393 1.00 61.17 497 SER C C 1
ATOM 8517 O O . SER C 1 290 ? 68.427 32.766 35.658 1.00 61.28 497 SER C O 1
ATOM 8520 N N . PHE C 1 291 ? 67.978 31.704 37.602 1.00 58.59 498 PHE C N 1
ATOM 8521 C CA . PHE C 1 291 ? 67.287 32.836 38.202 1.00 60.53 498 PHE C CA 1
ATOM 8522 C C . PHE C 1 291 ? 67.344 32.717 39.721 1.00 61.52 498 PHE C C 1
ATOM 8523 O O . PHE C 1 291 ? 67.545 31.632 40.274 1.00 56.73 498 PHE C O 1
ATOM 8531 N N . GLN C 1 292 ? 67.168 33.855 40.389 1.00 67.31 499 GLN C N 1
ATOM 8532 C CA . GLN C 1 292 ? 67.286 33.949 41.837 1.00 69.94 499 GLN C CA 1
ATOM 8533 C C . GLN C 1 292 ? 65.918 34.173 42.469 1.00 67.07 499 GLN C C 1
ATOM 8534 O O . GLN C 1 292 ? 65.023 34.767 41.862 1.00 66.59 499 GLN C O 1
ATOM 8540 N N . LEU C 1 293 ? 65.774 33.709 43.708 1.00 67.31 500 LEU C N 1
ATOM 8541 C CA . LEU C 1 293 ? 64.475 33.623 44.358 1.00 66.19 500 LEU C CA 1
ATOM 8542 C C . LEU C 1 293 ? 64.647 33.833 45.858 1.00 67.10 500 LEU C C 1
ATOM 8543 O O . LEU C 1 293 ? 65.596 33.317 46.455 1.00 66.42 500 LEU C O 1
ATOM 8548 N N . THR C 1 294 ? 63.728 34.587 46.466 1.00 66.81 501 THR C N 1
ATOM 8549 C CA . THR C 1 294 ? 63.740 34.830 47.906 1.00 66.44 501 THR C CA 1
ATOM 8550 C C . THR C 1 294 ? 62.455 34.281 48.515 1.00 64.07 501 THR C C 1
ATOM 8551 O O . THR C 1 294 ? 61.361 34.780 48.228 1.00 65.33 501 THR C O 1
ATOM 8555 N N . LEU C 1 295 ? 62.594 33.259 49.353 1.00 59.80 502 LEU C N 1
ATOM 8556 C CA . LEU C 1 295 ? 61.488 32.629 50.059 1.00 57.86 502 LEU C CA 1
ATOM 8557 C C . LEU C 1 295 ? 61.360 33.220 51.457 1.00 55.50 502 LEU C C 1
ATOM 8558 O O . LEU C 1 295 ? 62.321 33.748 52.020 1.00 55.36 502 LEU C O 1
ATOM 8563 N N . GLN C 1 296 ? 60.157 33.118 52.020 1.00 54.92 503 GLN C N 1
ATOM 8564 C CA . GLN C 1 296 ? 59.897 33.591 53.374 1.00 59.07 503 GLN C CA 1
ATOM 8565 C C . GLN C 1 296 ? 59.079 32.562 54.141 1.00 59.05 503 GLN C C 1
ATOM 8566 O O . GLN C 1 296 ? 58.077 32.050 53.628 1.00 60.07 503 GLN C O 1
ATOM 8572 N N . ALA C 1 297 ? 59.516 32.259 55.360 1.00 56.62 504 ALA C N 1
ATOM 8573 C CA . ALA C 1 297 ? 58.742 31.467 56.305 1.00 57.23 504 ALA C CA 1
ATOM 8574 C C . ALA C 1 297 ? 58.114 32.398 57.331 1.00 55.14 504 ALA C C 1
ATOM 8575 O O . ALA C 1 297 ? 58.742 33.363 57.772 1.00 53.39 504 ALA C O 1
ATOM 8577 N N . ARG C 1 298 ? 56.871 32.110 57.703 1.00 55.85 505 ARG C N 1
ATOM 8578 C CA . ARG C 1 298 ? 56.095 33.000 58.554 1.00 59.97 505 ARG C CA 1
ATOM 8579 C C . ARG C 1 298 ? 55.241 32.173 59.505 1.00 59.35 505 ARG C C 1
ATOM 8580 O O . ARG C 1 298 ? 54.481 31.309 59.057 1.00 59.80 505 ARG C O 1
ATOM 8588 N N . ASP C 1 299 ? 55.361 32.424 60.809 1.00 58.63 506 ASP C N 1
ATOM 8589 C CA . ASP C 1 299 ? 54.510 31.700 61.742 1.00 57.75 506 ASP C CA 1
ATOM 8590 C C . ASP C 1 299 ? 53.154 32.396 61.850 1.00 60.53 506 ASP C C 1
ATOM 8591 O O . ASP C 1 299 ? 52.895 33.415 61.202 1.00 63.80 506 ASP C O 1
ATOM 8596 N N . HIS C 1 300 ? 52.266 31.833 62.669 1.00 60.23 507 HIS C N 1
ATOM 8597 C CA . HIS C 1 300 ? 50.924 32.388 62.808 1.00 61.78 507 HIS C CA 1
ATOM 8598 C C . HIS C 1 300 ? 50.652 32.848 64.237 1.00 61.63 507 HIS C C 1
ATOM 8599 O O . HIS C 1 300 ? 49.585 32.575 64.795 1.00 58.69 507 HIS C O 1
ATOM 8606 N N . GLY C 1 301 ? 51.612 33.554 64.833 1.00 62.80 508 GLY C N 1
ATOM 8607 C CA . GLY C 1 301 ? 51.427 34.161 66.130 1.00 66.37 508 GLY C CA 1
ATOM 8608 C C . GLY C 1 301 ? 51.091 35.641 66.021 1.00 71.09 508 GLY C C 1
ATOM 8609 O O . GLY C 1 301 ? 51.002 36.218 64.941 1.00 72.96 508 GLY C O 1
ATOM 8610 N N . SER C 1 302 ? 50.893 36.253 67.183 1.00 73.04 509 SER C N 1
ATOM 8611 C CA . SER C 1 302 ? 50.625 37.684 67.251 1.00 74.90 509 SER C CA 1
ATOM 8612 C C . SER C 1 302 ? 51.596 38.352 68.218 1.00 76.28 509 SER C C 1
ATOM 8613 O O . SER C 1 302 ? 51.511 38.143 69.430 1.00 77.81 509 SER C O 1
ATOM 8616 N N . PRO C 1 303 ? 52.537 39.146 67.683 1.00 76.18 510 PRO C N 1
ATOM 8617 C CA . PRO C 1 303 ? 52.712 39.366 66.244 1.00 77.45 510 PRO C CA 1
ATOM 8618 C C . PRO C 1 303 ? 53.426 38.199 65.561 1.00 75.09 510 PRO C C 1
ATOM 8619 O O . PRO C 1 303 ? 53.982 37.348 66.257 1.00 73.29 510 PRO C O 1
ATOM 8623 N N . THR C 1 304 ? 53.392 38.156 64.230 1.00 74.63 511 THR C N 1
ATOM 8624 C CA . THR C 1 304 ? 54.057 37.098 63.485 1.00 70.62 511 THR C CA 1
ATOM 8625 C C . THR C 1 304 ? 55.561 37.330 63.443 1.00 68.64 511 THR C C 1
ATOM 8626 O O . THR C 1 304 ? 56.038 38.468 63.420 1.00 68.96 511 THR C O 1
ATOM 8630 N N . LEU C 1 305 ? 56.305 36.230 63.420 1.00 67.04 512 LEU C N 1
ATOM 8631 C CA . LEU C 1 305 ? 57.742 36.249 63.202 1.00 66.59 512 LEU C CA 1
ATOM 8632 C C . LEU C 1 305 ? 58.058 35.553 61.884 1.00 67.78 512 LEU C C 1
ATOM 8633 O O . LEU C 1 305 ? 57.319 34.670 61.436 1.00 66.53 512 LEU C O 1
ATOM 8638 N N . SER C 1 306 ? 59.158 35.962 61.256 1.00 68.14 513 SER C N 1
ATOM 8639 C CA . SER C 1 306 ? 59.436 35.498 59.908 1.00 66.70 513 SER C CA 1
ATOM 8640 C C . SER C 1 306 ? 60.935 35.355 59.688 1.00 63.05 513 SER C C 1
ATOM 8641 O O . SER C 1 306 ? 61.754 35.945 60.397 1.00 61.51 513 SER C O 1
ATOM 8644 N N . ALA C 1 307 ? 61.279 34.555 58.682 1.00 63.50 514 ALA C N 1
ATOM 8645 C CA . ALA C 1 307 ? 62.641 34.464 58.181 1.00 65.44 514 ALA C CA 1
ATOM 8646 C C . ALA C 1 307 ? 62.613 34.407 56.661 1.00 68.90 514 ALA C C 1
ATOM 8647 O O . ALA C 1 307 ? 61.681 33.867 56.056 1.00 67.50 514 ALA C O 1
ATOM 8649 N N . ASN C 1 308 ? 63.647 34.978 56.056 1.00 73.78 515 ASN C N 1
ATOM 8650 C CA . ASN C 1 308 ? 63.829 34.995 54.615 1.00 75.34 515 ASN C CA 1
ATOM 8651 C C . ASN C 1 308 ? 65.012 34.114 54.240 1.00 71.83 515 ASN C C 1
ATOM 8652 O O . ASN C 1 308 ? 65.984 34.004 54.993 1.00 73.92 515 ASN C O 1
ATOM 8657 N N . VAL C 1 309 ? 64.931 33.493 53.064 1.00 67.08 516 VAL C N 1
ATOM 8658 C CA . VAL C 1 309 ? 66.005 32.641 52.571 1.00 63.79 516 VAL C CA 1
ATOM 8659 C C . VAL C 1 309 ? 66.101 32.793 51.058 1.00 64.66 516 VAL C C 1
ATOM 8660 O O . VAL C 1 309 ? 65.107 33.052 50.372 1.00 65.89 516 VAL C O 1
ATOM 8664 N N . SER C 1 310 ? 67.316 32.648 50.540 1.00 64.70 517 SER C N 1
ATOM 8665 C CA . SER C 1 310 ? 67.589 32.843 49.122 1.00 66.09 517 SER C CA 1
ATOM 8666 C C . SER C 1 310 ? 67.726 31.495 48.423 1.00 62.94 517 SER C C 1
ATOM 8667 O O . SER C 1 310 ? 68.461 30.619 48.888 1.00 62.51 517 SER C O 1
ATOM 8670 N N . MET C 1 311 ? 67.012 31.334 47.312 1.00 62.23 518 MET C N 1
ATOM 8671 C CA . MET C 1 311 ? 67.112 30.149 46.470 1.00 60.68 518 MET C CA 1
ATOM 8672 C C . MET C 1 311 ? 67.592 30.554 45.085 1.00 58.99 518 MET C C 1
ATOM 8673 O O . MET C 1 311 ? 67.069 31.506 44.497 1.00 58.59 518 MET C O 1
ATOM 8678 N N . ARG C 1 312 ? 68.591 29.840 44.575 1.00 59.51 519 ARG C N 1
ATOM 8679 C CA . ARG C 1 312 ? 69.056 30.003 43.205 1.00 62.44 519 ARG C CA 1
ATOM 8680 C C . ARG C 1 312 ? 68.749 28.730 42.429 1.00 58.31 519 ARG C C 1
ATOM 8681 O O . ARG C 1 312 ? 69.066 27.625 42.884 1.00 57.20 519 ARG C O 1
ATOM 8689 N N . VAL C 1 313 ? 68.124 28.889 41.268 1.00 54.52 520 VAL C N 1
ATOM 8690 C CA . VAL C 1 313 ? 67.689 27.775 40.436 1.00 53.39 520 VAL C CA 1
ATOM 8691 C C . VAL C 1 313 ? 68.551 27.758 39.181 1.00 51.67 520 VAL C C 1
ATOM 8692 O O . VAL C 1 313 ? 68.710 28.789 38.520 1.00 49.62 520 VAL C O 1
ATOM 8696 N N . LEU C 1 314 ? 69.125 26.598 38.871 1.00 51.40 521 LEU C N 1
ATOM 8697 C CA . LEU C 1 314 ? 69.998 26.422 37.717 1.00 52.64 521 LEU C CA 1
ATOM 8698 C C . LEU C 1 314 ? 69.281 25.547 36.697 1.00 54.36 521 LEU C C 1
ATOM 8699 O O . LEU C 1 314 ? 68.981 24.381 36.975 1.00 56.64 521 LEU C O 1
ATOM 8704 N N . VAL C 1 315 ? 68.992 26.121 35.533 1.00 52.20 522 VAL C N 1
ATOM 8705 C CA . VAL C 1 315 ? 68.305 25.414 34.456 1.00 52.70 522 VAL C CA 1
ATOM 8706 C C . VAL C 1 315 ? 69.325 24.567 33.701 1.00 53.99 522 VAL C C 1
ATOM 8707 O O . VAL C 1 315 ? 70.262 25.099 33.096 1.00 55.62 522 VAL C O 1
ATOM 8711 N N . GLY C 1 316 ? 69.139 23.249 33.726 1.00 52.54 523 GLY C N 1
ATOM 8712 C CA . GLY C 1 316 ? 70.121 22.345 33.151 1.00 52.34 523 GLY C CA 1
ATOM 8713 C C . GLY C 1 316 ? 69.970 22.223 31.644 1.00 55.91 523 GLY C C 1
ATOM 8714 O O . GLY C 1 316 ? 68.868 22.084 31.112 1.00 57.64 523 GLY C O 1
ATOM 8715 N N . ASP C 1 317 ? 71.104 22.273 30.955 1.00 55.78 524 ASP C N 1
ATOM 8716 C CA . ASP C 1 317 ? 71.117 22.143 29.506 1.00 56.85 524 ASP C CA 1
ATOM 8717 C C . ASP C 1 317 ? 70.883 20.689 29.112 1.00 55.34 524 ASP C C 1
ATOM 8718 O O . ASP C 1 317 ? 71.555 19.784 29.617 1.00 56.25 524 ASP C O 1
ATOM 8723 N N . ARG C 1 318 ? 69.903 20.466 28.245 1.00 53.36 525 ARG C N 1
ATOM 8724 C CA . ARG C 1 318 ? 69.717 19.195 27.565 1.00 55.02 525 ARG C CA 1
ATOM 8725 C C . ARG C 1 318 ? 70.108 19.345 26.100 1.00 54.93 525 ARG C C 1
ATOM 8726 O O . ARG C 1 318 ? 70.319 20.452 25.595 1.00 53.65 525 ARG C O 1
ATOM 8734 N N . ASN C 1 319 ? 70.193 18.208 25.410 1.00 62.89 526 ASN C N 1
ATOM 8735 C CA . ASN C 1 319 ? 70.565 18.196 23.995 1.00 60.74 526 ASN C CA 1
ATOM 8736 C C . ASN C 1 319 ? 69.300 18.204 23.136 1.00 60.22 526 ASN C C 1
ATOM 8737 O O . ASN C 1 319 ? 68.969 17.243 22.438 1.00 57.88 526 ASN C O 1
ATOM 8742 N N . ASP C 1 320 ? 68.583 19.328 23.201 1.00 60.66 527 ASP C N 1
ATOM 8743 C CA . ASP C 1 320 ? 67.335 19.483 22.467 1.00 61.52 527 ASP C CA 1
ATOM 8744 C C . ASP C 1 320 ? 67.487 20.355 21.220 1.00 61.44 527 ASP C C 1
ATOM 8745 O O . ASP C 1 320 ? 66.486 20.854 20.693 1.00 64.34 527 ASP C O 1
ATOM 8750 N N . ASN C 1 321 ? 68.714 20.535 20.731 1.00 58.14 528 ASN C N 1
ATOM 8751 C CA . ASN C 1 321 ? 68.972 21.290 19.509 1.00 58.06 528 ASN C CA 1
ATOM 8752 C C . ASN C 1 321 ? 70.012 20.547 18.690 1.00 57.19 528 ASN C C 1
ATOM 8753 O O . ASN C 1 321 ? 71.151 20.387 19.139 1.00 58.56 528 ASN C O 1
ATOM 8758 N N . ALA C 1 322 ? 69.626 20.104 17.488 1.00 53.75 529 ALA C N 1
ATOM 8759 C CA . ALA C 1 322 ? 70.560 19.456 16.580 1.00 51.88 529 ALA C CA 1
ATOM 8760 C C . ALA C 1 322 ? 71.458 20.490 15.904 1.00 51.05 529 ALA C C 1
ATOM 8761 O O . ALA C 1 322 ? 71.033 21.620 15.645 1.00 52.42 529 ALA C O 1
ATOM 8763 N N . PRO C 1 323 ? 72.707 20.132 15.611 1.00 48.88 530 PRO C N 1
ATOM 8764 C CA . PRO C 1 323 ? 73.564 21.046 14.850 1.00 47.90 530 PRO C CA 1
ATOM 8765 C C . PRO C 1 323 ? 72.970 21.312 13.475 1.00 47.92 530 PRO C C 1
ATOM 8766 O O . PRO C 1 323 ? 72.250 20.483 12.914 1.00 45.54 530 PRO C O 1
ATOM 8770 N N . ARG C 1 324 ? 73.256 22.498 12.943 1.00 50.26 531 ARG C N 1
ATOM 8771 C CA . ARG C 1 324 ? 72.767 22.883 11.628 1.00 54.77 531 ARG C CA 1
ATOM 8772 C C . ARG C 1 324 ? 73.904 23.470 10.804 1.00 51.75 531 ARG C C 1
ATOM 8773 O O . ARG C 1 324 ? 74.640 24.342 11.278 1.00 48.54 531 ARG C O 1
ATOM 8781 N N . VAL C 1 325 ? 74.042 22.984 9.570 1.00 51.37 532 VAL C N 1
ATOM 8782 C CA . VAL C 1 325 ? 75.089 23.465 8.678 1.00 51.19 532 VAL C CA 1
ATOM 8783 C C . VAL C 1 325 ? 74.715 24.845 8.162 1.00 54.85 532 VAL C C 1
ATOM 8784 O O . VAL C 1 325 ? 73.589 25.067 7.698 1.00 56.99 532 VAL C O 1
ATOM 8788 N N . LEU C 1 326 ? 75.655 25.787 8.257 1.00 56.11 533 LEU C N 1
ATOM 8789 C CA . LEU C 1 326 ? 75.475 27.121 7.700 1.00 59.56 533 LEU C CA 1
ATOM 8790 C C . LEU C 1 326 ? 76.251 27.338 6.409 1.00 60.31 533 LEU C C 1
ATOM 8791 O O . LEU C 1 326 ? 75.893 28.228 5.630 1.00 61.23 533 LEU C O 1
ATOM 8796 N N . TYR C 1 327 ? 77.303 26.559 6.176 1.00 59.76 534 TYR C N 1
ATOM 8797 C CA . TYR C 1 327 ? 78.106 26.642 4.963 1.00 60.77 534 TYR C CA 1
ATOM 8798 C C . TYR C 1 327 ? 78.738 25.278 4.701 1.00 60.93 534 TYR C C 1
ATOM 8799 O O . TYR C 1 327 ? 79.183 24.614 5.635 1.00 60.10 534 TYR C O 1
ATOM 8808 N N . PRO C 1 328 ? 78.780 24.851 3.428 1.00 62.57 535 PRO C N 1
ATOM 8809 C CA . PRO C 1 328 ? 78.273 25.586 2.265 1.00 63.03 535 PRO C CA 1
ATOM 8810 C C . PRO C 1 328 ? 76.756 25.514 2.139 1.00 59.83 535 PRO C C 1
ATOM 8811 O O . PRO C 1 328 ? 76.129 24.693 2.809 1.00 54.42 535 PRO C O 1
ATOM 8815 N N . THR C 1 329 ? 76.177 26.375 1.303 1.00 63.20 536 THR C N 1
ATOM 8816 C CA . THR C 1 329 ? 74.750 26.284 1.032 1.00 62.95 536 THR C CA 1
ATOM 8817 C C . THR C 1 329 ? 74.449 24.946 0.377 1.00 61.02 536 THR C C 1
ATOM 8818 O O . THR C 1 329 ? 75.196 24.478 -0.484 1.00 60.43 536 THR C O 1
ATOM 8822 N N . LEU C 1 330 ? 73.364 24.314 0.808 1.00 62.01 537 LEU C N 1
ATOM 8823 C CA . LEU C 1 330 ? 73.001 22.983 0.343 1.00 63.62 537 LEU C CA 1
ATOM 8824 C C . LEU C 1 330 ? 71.789 23.065 -0.573 1.00 69.18 537 LEU C C 1
ATOM 8825 O O . LEU C 1 330 ? 70.807 23.745 -0.256 1.00 72.41 537 LEU C O 1
ATOM 8830 N N . GLU C 1 331 ? 71.870 22.376 -1.713 1.00 71.60 538 GLU C N 1
ATOM 8831 C CA . GLU C 1 331 ? 70.718 22.205 -2.579 1.00 75.06 538 GLU C CA 1
ATOM 8832 C C . GLU C 1 331 ? 69.643 21.405 -1.845 1.00 75.59 538 GLU C C 1
ATOM 8833 O O . GLU C 1 331 ? 69.935 20.731 -0.853 1.00 72.53 538 GLU C O 1
ATOM 8839 N N . PRO C 1 332 ? 68.388 21.470 -2.308 1.00 79.68 539 PRO C N 1
ATOM 8840 C CA . PRO C 1 332 ? 67.314 20.718 -1.631 1.00 81.45 539 PRO C CA 1
ATOM 8841 C C . PRO C 1 332 ? 67.639 19.256 -1.363 1.00 80.66 539 PRO C C 1
ATOM 8842 O O . PRO C 1 332 ? 67.125 18.691 -0.389 1.00 79.28 539 PRO C O 1
ATOM 8846 N N . ASP C 1 333 ? 68.479 18.624 -2.184 1.00 82.08 540 ASP C N 1
ATOM 8847 C CA . ASP C 1 333 ? 68.898 17.251 -1.927 1.00 81.41 540 ASP C CA 1
ATOM 8848 C C . ASP C 1 333 ? 70.012 17.154 -0.890 1.00 77.60 540 ASP C C 1
ATOM 8849 O O . ASP C 1 333 ? 70.479 16.044 -0.611 1.00 76.99 540 ASP C O 1
ATOM 8854 N N . GLY C 1 334 ? 70.449 18.277 -0.324 1.00 76.04 541 GLY C N 1
ATOM 8855 C CA . GLY C 1 334 ? 71.473 18.258 0.702 1.00 74.39 541 GLY C CA 1
ATOM 8856 C C . GLY C 1 334 ? 72.893 18.167 0.191 1.00 74.00 541 GLY C C 1
ATOM 8857 O O . GLY C 1 334 ? 73.762 17.642 0.898 1.00 74.24 541 GLY C O 1
ATOM 8858 N N . SER C 1 335 ? 73.161 18.674 -1.013 1.00 69.46 542 SER C N 1
ATOM 8859 C CA . SER C 1 335 ? 74.464 18.552 -1.649 1.00 64.38 542 SER C CA 1
ATOM 8860 C C . SER C 1 335 ? 75.039 19.925 -1.976 1.00 60.82 542 SER C C 1
ATOM 8861 O O . SER C 1 335 ? 74.320 20.924 -2.042 1.00 63.54 542 SER C O 1
ATOM 8864 N N . ALA C 1 336 ? 76.357 19.963 -2.179 1.00 55.49 543 ALA C N 1
ATOM 8865 C CA . ALA C 1 336 ? 77.037 21.161 -2.654 1.00 54.77 543 ALA C CA 1
ATOM 8866 C C . ALA C 1 336 ? 78.157 20.760 -3.602 1.00 57.40 543 ALA C C 1
ATOM 8867 O O . ALA C 1 336 ? 78.853 19.766 -3.371 1.00 57.62 543 ALA C O 1
ATOM 8869 N N . LEU C 1 337 ? 78.330 21.547 -4.661 1.00 58.45 544 LEU C N 1
ATOM 8870 C CA . LEU C 1 337 ? 79.220 21.214 -5.764 1.00 59.56 544 LEU C CA 1
ATOM 8871 C C . LEU C 1 337 ? 80.441 22.124 -5.758 1.00 60.68 544 LEU C C 1
ATOM 8872 O O . LEU C 1 337 ? 80.308 23.351 -5.767 1.00 64.66 544 LEU C O 1
ATOM 8877 N N . PHE C 1 338 ? 81.625 21.520 -5.756 1.00 60.60 545 PHE C N 1
ATOM 8878 C CA . PHE C 1 338 ? 82.889 22.231 -5.924 1.00 64.84 545 PHE C CA 1
ATOM 8879 C C . PHE C 1 338 ? 83.605 21.587 -7.103 1.00 69.59 545 PHE C C 1
ATOM 8880 O O . PHE C 1 338 ? 84.038 20.433 -7.012 1.00 71.13 545 PHE C O 1
ATOM 8888 N N . ASP C 1 339 ? 83.720 22.316 -8.214 1.00 73.51 546 ASP C N 1
ATOM 8889 C CA . ASP C 1 339 ? 84.157 21.711 -9.468 1.00 77.11 546 ASP C CA 1
ATOM 8890 C C . ASP C 1 339 ? 85.443 22.303 -10.030 1.00 81.93 546 ASP C C 1
ATOM 8891 O O . ASP C 1 339 ? 85.798 21.993 -11.174 1.00 88.33 546 ASP C O 1
ATOM 8896 N N . MET C 1 340 ? 86.156 23.138 -9.277 1.00 81.47 547 MET C N 1
ATOM 8897 C CA . MET C 1 340 ? 87.359 23.777 -9.796 1.00 87.11 547 MET C CA 1
ATOM 8898 C C . MET C 1 340 ? 88.604 23.390 -9.004 1.00 83.65 547 MET C C 1
ATOM 8899 O O . MET C 1 340 ? 89.556 24.167 -8.913 1.00 85.62 547 MET C O 1
ATOM 8904 N N . VAL C 1 341 ? 88.620 22.186 -8.442 1.00 78.28 548 VAL C N 1
ATOM 8905 C CA . VAL C 1 341 ? 89.787 21.706 -7.705 1.00 74.76 548 VAL C CA 1
ATOM 8906 C C . VAL C 1 341 ? 90.865 21.310 -8.706 1.00 76.79 548 VAL C C 1
ATOM 8907 O O . VAL C 1 341 ? 90.646 20.409 -9.528 1.00 79.66 548 VAL C O 1
ATOM 8911 N N . PRO C 1 342 ? 92.034 21.947 -8.679 1.00 74.03 549 PRO C N 1
ATOM 8912 C CA . PRO C 1 342 ? 93.073 21.611 -9.659 1.00 75.46 549 PRO C CA 1
ATOM 8913 C C . PRO C 1 342 ? 93.695 20.257 -9.360 1.00 74.07 549 PRO C C 1
ATOM 8914 O O . PRO C 1 342 ? 93.942 19.907 -8.204 1.00 71.23 549 PRO C O 1
ATOM 8918 N N . ARG C 1 343 ? 93.941 19.489 -10.423 1.00 76.32 550 ARG C N 1
ATOM 8919 C CA . ARG C 1 343 ? 94.586 18.192 -10.256 1.00 76.92 550 ARG C CA 1
ATOM 8920 C C . ARG C 1 343 ? 95.981 18.333 -9.667 1.00 76.37 550 ARG C C 1
ATOM 8921 O O . ARG C 1 343 ? 96.444 17.441 -8.947 1.00 76.46 550 ARG C O 1
ATOM 8929 N N . ALA C 1 344 ? 96.656 19.443 -9.948 1.00 76.95 551 ALA C N 1
ATOM 8930 C CA . ALA C 1 344 ? 98.001 19.701 -9.454 1.00 79.05 551 ALA C CA 1
ATOM 8931 C C . ALA C 1 344 ? 98.035 20.138 -7.991 1.00 78.94 551 ALA C C 1
ATOM 8932 O O . ALA C 1 344 ? 99.095 20.564 -7.522 1.00 82.69 551 ALA C O 1
ATOM 8934 N N . ALA C 1 345 ? 96.920 20.046 -7.267 1.00 74.91 552 ALA C N 1
ATOM 8935 C CA . ALA C 1 345 ? 96.886 20.499 -5.882 1.00 72.40 552 ALA C CA 1
ATOM 8936 C C . ALA C 1 345 ? 97.816 19.659 -5.015 1.00 74.69 552 ALA C C 1
ATOM 8937 O O . ALA C 1 345 ? 97.823 18.428 -5.101 1.00 77.75 552 ALA C O 1
ATOM 8939 N N . GLU C 1 346 ? 98.615 20.337 -4.182 1.00 74.76 553 GLU C N 1
ATOM 8940 C CA . GLU C 1 346 ? 99.479 19.686 -3.211 1.00 75.44 553 GLU C CA 1
ATOM 8941 C C . GLU C 1 346 ? 98.667 19.263 -1.986 1.00 71.97 553 GLU C C 1
ATOM 8942 O O . GLU C 1 346 ? 97.624 19.856 -1.693 1.00 67.77 553 GLU C O 1
ATOM 8948 N N . PRO C 1 347 ? 99.116 18.236 -1.261 1.00 72.33 554 PRO C N 1
ATOM 8949 C CA . PRO C 1 347 ? 98.372 17.799 -0.073 1.00 69.17 554 PRO C CA 1
ATOM 8950 C C . PRO C 1 347 ? 98.216 18.931 0.930 1.00 67.54 554 PRO C C 1
ATOM 8951 O O . PRO C 1 347 ? 99.158 19.672 1.215 1.00 71.04 554 PRO C O 1
ATOM 8955 N N . GLY C 1 348 ? 97.004 19.060 1.461 1.00 64.29 555 GLY C N 1
ATOM 8956 C CA . GLY C 1 348 ? 96.650 20.158 2.331 1.00 62.67 555 GLY C CA 1
ATOM 8957 C C . GLY C 1 348 ? 95.838 21.243 1.663 1.00 62.54 555 GLY C C 1
ATOM 8958 O O . GLY C 1 348 ? 95.345 22.141 2.359 1.00 63.16 555 GLY C O 1
ATOM 8959 N N . TYR C 1 349 ? 95.697 21.193 0.340 1.00 62.70 556 TYR C N 1
ATOM 8960 C CA . TYR C 1 349 ? 94.840 22.131 -0.374 1.00 62.67 556 TYR C CA 1
ATOM 8961 C C . TYR C 1 349 ? 93.442 22.121 0.231 1.00 59.56 556 TYR C C 1
ATOM 8962 O O . TYR C 1 349 ? 92.826 21.061 0.377 1.00 57.59 556 TYR C O 1
ATOM 8971 N N . LEU C 1 350 ? 92.940 23.306 0.587 1.00 59.87 557 LEU C N 1
ATOM 8972 C CA . LEU C 1 350 ? 91.645 23.428 1.253 1.00 58.63 557 LEU C CA 1
ATOM 8973 C C . LEU C 1 350 ? 90.541 23.482 0.199 1.00 58.76 557 LEU C C 1
ATOM 8974 O O . LEU C 1 350 ? 90.352 24.507 -0.465 1.00 59.89 557 LEU C O 1
ATOM 8979 N N . VAL C 1 351 ? 89.807 22.379 0.055 1.00 58.19 558 VAL C N 1
ATOM 8980 C CA . VAL C 1 351 ? 88.706 22.323 -0.904 1.00 62.32 558 VAL C CA 1
ATOM 8981 C C . VAL C 1 351 ? 87.558 23.213 -0.444 1.00 63.75 558 VAL C C 1
ATOM 8982 O O . VAL C 1 351 ? 87.108 24.106 -1.170 1.00 65.82 558 VAL C O 1
ATOM 8986 N N . THR C 1 352 ? 87.064 22.972 0.765 1.00 64.74 559 THR C N 1
ATOM 8987 C CA . THR C 1 352 ? 86.031 23.797 1.379 1.00 65.92 559 THR C CA 1
ATOM 8988 C C . THR C 1 352 ? 86.102 23.588 2.885 1.00 66.91 559 THR C C 1
ATOM 8989 O O . THR C 1 352 ? 86.980 22.887 3.394 1.00 68.97 559 THR C O 1
ATOM 8993 N N . LYS C 1 353 ? 85.153 24.191 3.596 1.00 65.39 560 LYS C N 1
ATOM 8994 C CA . LYS C 1 353 ? 85.091 24.101 5.050 1.00 62.52 560 LYS C CA 1
ATOM 8995 C C . LYS C 1 353 ? 83.630 24.057 5.467 1.00 59.46 560 LYS C C 1
ATOM 8996 O O . LYS C 1 353 ? 82.862 24.964 5.133 1.00 57.88 560 LYS C O 1
ATOM 9002 N N . VAL C 1 354 ? 83.245 23.007 6.186 1.00 57.42 561 VAL C N 1
ATOM 9003 C CA . VAL C 1 354 ? 81.894 22.920 6.729 1.00 56.22 561 VAL C CA 1
ATOM 9004 C C . VAL C 1 354 ? 81.826 23.794 7.976 1.00 58.22 561 VAL C C 1
ATOM 9005 O O . VAL C 1 354 ? 82.629 23.634 8.900 1.00 60.37 561 VAL C O 1
ATOM 9009 N N . VAL C 1 355 ? 80.880 24.733 7.994 1.00 58.58 562 VAL C N 1
ATOM 9010 C CA . VAL C 1 355 ? 80.681 25.652 9.111 1.00 57.13 562 VAL C CA 1
ATOM 9011 C C . VAL C 1 355 ? 79.315 25.345 9.712 1.00 56.69 562 VAL C C 1
ATOM 9012 O O . VAL C 1 355 ? 78.279 25.712 9.148 1.00 57.33 562 VAL C O 1
ATOM 9016 N N . ALA C 1 356 ? 79.301 24.680 10.865 1.00 55.80 563 ALA C N 1
ATOM 9017 C CA . ALA C 1 356 ? 78.064 24.361 11.559 1.00 53.00 563 ALA C CA 1
ATOM 9018 C C . ALA C 1 356 ? 78.035 25.051 12.917 1.00 53.98 563 ALA C C 1
ATOM 9019 O O . ALA C 1 356 ? 79.069 25.472 13.444 1.00 54.85 563 ALA C O 1
ATOM 9021 N N . VAL C 1 357 ? 76.827 25.178 13.471 1.00 55.00 564 VAL C N 1
ATOM 9022 C CA . VAL C 1 357 ? 76.610 25.732 14.804 1.00 56.11 564 VAL C CA 1
ATOM 9023 C C . VAL C 1 357 ? 75.592 24.862 15.533 1.00 54.27 564 VAL C C 1
ATOM 9024 O O . VAL C 1 357 ? 74.908 24.029 14.934 1.00 52.01 564 VAL C O 1
ATOM 9028 N N . ASP C 1 358 ? 75.496 25.075 16.847 1.00 55.31 565 ASP C N 1
ATOM 9029 C CA . ASP C 1 358 ? 74.609 24.303 17.711 1.00 54.12 565 ASP C CA 1
ATOM 9030 C C . ASP C 1 358 ? 74.143 25.219 18.831 1.00 54.84 565 ASP C C 1
ATOM 9031 O O . ASP C 1 358 ? 74.965 25.897 19.450 1.00 58.45 565 ASP C O 1
ATOM 9036 N N . ALA C 1 359 ? 72.835 25.239 19.088 1.00 55.76 566 ALA C N 1
ATOM 9037 C CA . ALA C 1 359 ? 72.253 26.193 20.028 1.00 61.04 566 ALA C CA 1
ATOM 9038 C C . ALA C 1 359 ? 72.439 25.803 21.490 1.00 65.08 566 ALA C C 1
ATOM 9039 O O . ALA C 1 359 ? 72.126 26.611 22.376 1.00 68.04 566 ALA C O 1
ATOM 9041 N N . ASP C 1 360 ? 72.931 24.598 21.770 1.00 63.84 567 ASP C N 1
ATOM 9042 C CA . ASP C 1 360 ? 73.065 24.144 23.148 1.00 65.88 567 ASP C CA 1
ATOM 9043 C C . ASP C 1 360 ? 74.370 24.645 23.757 1.00 66.30 567 ASP C C 1
ATOM 9044 O O . ASP C 1 360 ? 74.994 25.566 23.219 1.00 67.81 567 ASP C O 1
ATOM 9049 N N . SER C 1 361 ? 74.791 24.054 24.873 1.00 64.31 568 SER C N 1
ATOM 9050 C CA . SER C 1 361 ? 76.000 24.477 25.566 1.00 63.17 568 SER C CA 1
ATOM 9051 C C . SER C 1 361 ? 76.839 23.261 25.939 1.00 59.34 568 SER C C 1
ATOM 9052 O O . SER C 1 361 ? 76.345 22.133 25.990 1.00 58.81 568 SER C O 1
ATOM 9055 N N . GLY C 1 362 ? 78.123 23.507 26.197 1.00 56.34 569 GLY C N 1
ATOM 9056 C CA . GLY C 1 362 ? 79.008 22.435 26.625 1.00 56.99 569 GLY C CA 1
ATOM 9057 C C . GLY C 1 362 ? 79.096 21.315 25.604 1.00 57.72 569 GLY C C 1
ATOM 9058 O O . GLY C 1 362 ? 79.160 21.543 24.388 1.00 53.14 569 GLY C O 1
ATOM 9059 N N . HIS C 1 363 ? 79.098 20.075 26.105 1.00 60.10 570 HIS C N 1
ATOM 9060 C CA . HIS C 1 363 ? 79.209 18.924 25.213 1.00 58.11 570 HIS C CA 1
ATOM 9061 C C . HIS C 1 363 ? 78.020 18.825 24.268 1.00 56.55 570 HIS C C 1
ATOM 9062 O O . HIS C 1 363 ? 78.154 18.295 23.160 1.00 55.87 570 HIS C O 1
ATOM 9069 N N . ASN C 1 364 ? 76.856 19.330 24.679 1.00 57.57 571 ASN C N 1
ATOM 9070 C CA . ASN C 1 364 ? 75.685 19.299 23.811 1.00 57.07 571 ASN C CA 1
ATOM 9071 C C . ASN C 1 364 ? 75.887 20.127 22.545 1.00 56.38 571 ASN C C 1
ATOM 9072 O O . ASN C 1 364 ? 75.163 19.928 21.562 1.00 52.43 571 ASN C O 1
ATOM 9077 N N . ALA C 1 365 ? 76.870 21.036 22.537 1.00 57.63 572 ALA C N 1
ATOM 9078 C CA . ALA C 1 365 ? 77.172 21.840 21.358 1.00 54.15 572 ALA C CA 1
ATOM 9079 C C . ALA C 1 365 ? 78.642 21.756 20.960 1.00 52.09 572 ALA C C 1
ATOM 9080 O O . ALA C 1 365 ? 79.152 22.675 20.312 1.00 52.67 572 ALA C O 1
ATOM 9082 N N . TRP C 1 366 ? 79.340 20.687 21.339 1.00 51.19 573 TRP C N 1
ATOM 9083 C CA . TRP C 1 366 ? 80.725 20.480 20.927 1.00 52.92 573 TRP C CA 1
ATOM 9084 C C . TRP C 1 366 ? 80.715 19.659 19.642 1.00 52.72 573 TRP C C 1
ATOM 9085 O O . TRP C 1 366 ? 80.426 18.457 19.665 1.00 53.37 573 TRP C O 1
ATOM 9096 N N . LEU C 1 367 ? 81.032 20.302 18.525 1.00 51.38 574 LEU C N 1
ATOM 9097 C CA . LEU C 1 367 ? 80.799 19.708 17.219 1.00 51.75 574 LEU C CA 1
ATOM 9098 C C . LEU C 1 367 ? 82.019 18.946 16.722 1.00 53.69 574 LEU C C 1
ATOM 9099 O O . LEU C 1 367 ? 83.160 19.387 16.888 1.00 55.84 574 LEU C O 1
ATOM 9104 N N . SER C 1 368 ? 81.763 17.790 16.116 1.00 52.68 575 SER C N 1
ATOM 9105 C CA . SER C 1 368 ? 82.785 17.011 15.438 1.00 53.93 575 SER C CA 1
ATOM 9106 C C . SER C 1 368 ? 82.295 16.672 14.037 1.00 52.97 575 SER C C 1
ATOM 9107 O O . SER C 1 368 ? 81.089 16.576 13.793 1.00 52.57 575 SER C O 1
ATOM 9110 N N . TYR C 1 369 ? 83.244 16.483 13.122 1.00 52.62 576 TYR C N 1
ATOM 9111 C CA . TYR C 1 369 ? 82.963 16.281 11.704 1.00 50.09 576 TYR C CA 1
ATOM 9112 C C . TYR C 1 369 ? 83.506 14.928 11.263 1.00 47.90 576 TYR C C 1
ATOM 9113 O O . TYR C 1 369 ? 84.676 14.616 11.508 1.00 49.25 576 TYR C O 1
ATOM 9122 N N . HIS C 1 370 ? 82.659 14.129 10.616 1.00 46.51 577 HIS C N 1
ATOM 9123 C CA . HIS C 1 370 ? 83.008 12.764 10.248 1.00 50.44 577 HIS C CA 1
ATOM 9124 C C . HIS C 1 370 ? 82.626 12.479 8.803 1.00 51.88 577 HIS C C 1
ATOM 9125 O O . HIS C 1 370 ? 81.600 12.964 8.312 1.00 51.93 577 HIS C O 1
ATOM 9132 N N . VAL C 1 371 ? 83.455 11.685 8.130 1.00 51.42 578 VAL C N 1
ATOM 9133 C CA . VAL C 1 371 ? 83.166 11.208 6.781 1.00 46.97 578 VAL C CA 1
ATOM 9134 C C . VAL C 1 371 ? 82.333 9.938 6.909 1.00 48.71 578 VAL C C 1
ATOM 9135 O O . VAL C 1 371 ? 82.823 8.907 7.380 1.00 52.03 578 VAL C O 1
ATOM 9139 N N . LEU C 1 372 ? 81.069 10.007 6.493 1.00 45.85 579 LEU C N 1
ATOM 9140 C CA . LEU C 1 372 ? 80.258 8.797 6.482 1.00 47.26 579 LEU C CA 1
ATOM 9141 C C . LEU C 1 372 ? 80.556 7.952 5.253 1.00 50.36 579 LEU C C 1
ATOM 9142 O O . LEU C 1 372 ? 80.614 6.720 5.340 1.00 52.63 579 LEU C O 1
ATOM 9147 N N . GLN C 1 373 ? 80.759 8.602 4.107 1.00 50.73 580 GLN C N 1
ATOM 9148 C CA . GLN C 1 373 ? 80.968 7.924 2.838 1.00 50.62 580 GLN C CA 1
ATOM 9149 C C . GLN C 1 373 ? 81.993 8.689 2.018 1.00 50.42 580 GLN C C 1
ATOM 9150 O O . GLN C 1 373 ? 81.987 9.924 1.992 1.00 51.43 580 GLN C O 1
ATOM 9156 N N . ALA C 1 374 ? 82.873 7.948 1.354 1.00 50.00 581 ALA C N 1
ATOM 9157 C CA . ALA C 1 374 ? 83.894 8.535 0.498 1.00 51.51 581 ALA C CA 1
ATOM 9158 C C . ALA C 1 374 ? 84.015 7.697 -0.764 1.00 56.48 581 ALA C C 1
ATOM 9159 O O . ALA C 1 374 ? 84.120 6.468 -0.683 1.00 57.79 581 ALA C O 1
ATOM 9161 N N . SER C 1 375 ? 83.993 8.358 -1.927 1.00 56.66 582 SER C N 1
ATOM 9162 C CA . SER C 1 375 ? 84.215 7.644 -3.180 1.00 59.58 582 SER C CA 1
ATOM 9163 C C . SER C 1 375 ? 85.644 7.133 -3.290 1.00 60.89 582 SER C C 1
ATOM 9164 O O . SER C 1 375 ? 85.892 6.160 -4.011 1.00 61.31 582 SER C O 1
ATOM 9167 N N . ASP C 1 376 ? 86.584 7.767 -2.592 1.00 62.71 583 ASP C N 1
ATOM 9168 C CA . ASP C 1 376 ? 87.948 7.255 -2.474 1.00 67.01 583 ASP C CA 1
ATOM 9169 C C . ASP C 1 376 ? 88.459 7.635 -1.098 1.00 65.03 583 ASP C C 1
ATOM 9170 O O . ASP C 1 376 ? 89.067 8.699 -0.915 1.00 61.87 583 ASP C O 1
ATOM 9175 N N . PRO C 1 377 ? 88.214 6.794 -0.091 1.00 66.26 584 PRO C N 1
ATOM 9176 C CA . PRO C 1 377 ? 88.655 7.125 1.268 1.00 66.33 584 PRO C CA 1
ATOM 9177 C C . PRO C 1 377 ? 90.161 7.325 1.327 1.00 66.79 584 PRO C C 1
ATOM 9178 O O . PRO C 1 377 ? 90.932 6.582 0.715 1.00 67.56 584 PRO C O 1
ATOM 9182 N N . GLY C 1 378 ? 90.576 8.351 2.070 1.00 67.65 585 GLY C N 1
ATOM 9183 C CA . GLY C 1 378 ? 91.969 8.710 2.175 1.00 74.19 585 GLY C CA 1
ATOM 9184 C C . GLY C 1 378 ? 92.437 9.752 1.181 1.00 79.48 585 GLY C C 1
ATOM 9185 O O . GLY C 1 378 ? 93.481 10.375 1.406 1.00 83.71 585 GLY C O 1
ATOM 9186 N N . LEU C 1 379 ? 91.705 9.949 0.081 1.00 75.32 586 LEU C N 1
ATOM 9187 C CA . LEU C 1 379 ? 92.029 11.038 -0.836 1.00 70.91 586 LEU C CA 1
ATOM 9188 C C . LEU C 1 379 ? 91.840 12.390 -0.158 1.00 64.83 586 LEU C C 1
ATOM 9189 O O . LEU C 1 379 ? 92.692 13.280 -0.268 1.00 64.08 586 LEU C O 1
ATOM 9194 N N . PHE C 1 380 ? 90.728 12.556 0.552 1.00 60.00 587 PHE C N 1
ATOM 9195 C CA . PHE C 1 380 ? 90.439 13.775 1.287 1.00 58.53 587 PHE C CA 1
ATOM 9196 C C . PHE C 1 380 ? 90.475 13.509 2.787 1.00 58.17 587 PHE C C 1
ATOM 9197 O O . PHE C 1 380 ? 90.196 12.400 3.252 1.00 57.87 587 PHE C O 1
ATOM 9205 N N . SER C 1 381 ? 90.829 14.540 3.541 1.00 58.10 588 SER C N 1
ATOM 9206 C CA . SER C 1 381 ? 90.769 14.501 4.991 1.00 55.83 588 SER C CA 1
ATOM 9207 C C . SER C 1 381 ? 89.729 15.499 5.479 1.00 53.42 588 SER C C 1
ATOM 9208 O O . SER C 1 381 ? 89.495 16.536 4.852 1.00 51.97 588 SER C O 1
ATOM 9211 N N . LEU C 1 382 ? 89.098 15.171 6.603 1.00 53.45 589 LEU C N 1
ATOM 9212 C CA . LEU C 1 382 ? 88.086 16.022 7.212 1.00 50.64 589 LEU C CA 1
ATOM 9213 C C . LEU C 1 382 ? 88.511 16.329 8.642 1.00 50.19 589 LEU C C 1
ATOM 9214 O O . LEU C 1 382 ? 88.689 15.411 9.451 1.00 49.73 589 LEU C O 1
ATOM 9219 N N . GLY C 1 383 ? 88.695 17.613 8.942 1.00 49.42 590 GLY C N 1
ATOM 9220 C CA . GLY C 1 383 ? 89.107 18.028 10.269 1.00 50.98 590 GLY C CA 1
ATOM 9221 C C . GLY C 1 383 ? 88.073 17.677 11.318 1.00 49.02 590 GLY C C 1
ATOM 9222 O O . GLY C 1 383 ? 86.931 18.142 11.246 1.00 48.26 590 GLY C O 1
ATOM 9223 N N . LEU C 1 384 ? 88.462 16.843 12.288 1.00 47.98 591 LEU C N 1
ATOM 9224 C CA . LEU C 1 384 ? 87.511 16.365 13.288 1.00 47.92 591 LEU C CA 1
ATOM 9225 C C . LEU C 1 384 ? 86.773 17.519 13.956 1.00 47.01 591 LEU C C 1
ATOM 9226 O O . LEU C 1 384 ? 85.549 17.473 14.111 1.00 46.37 591 LEU C O 1
ATOM 9231 N N . ARG C 1 385 ? 87.494 18.577 14.329 1.00 48.85 592 ARG C N 1
ATOM 9232 C CA . ARG C 1 385 ? 86.897 19.718 15.005 1.00 52.40 592 ARG C CA 1
ATOM 9233 C C . ARG C 1 385 ? 86.801 20.966 14.142 1.00 55.35 592 ARG C C 1
ATOM 9234 O O . ARG C 1 385 ? 86.017 21.861 14.473 1.00 56.47 592 ARG C O 1
ATOM 9242 N N . THR C 1 386 ? 87.579 21.056 13.059 1.00 57.16 593 THR C N 1
ATOM 9243 C CA . THR C 1 386 ? 87.601 22.252 12.223 1.00 56.64 593 THR C CA 1
ATOM 9244 C C . THR C 1 386 ? 86.606 22.204 11.070 1.00 53.32 593 THR C C 1
ATOM 9245 O O . THR C 1 386 ? 86.196 23.265 10.583 1.00 52.88 593 THR C O 1
ATOM 9249 N N . GLY C 1 387 ? 86.209 21.014 10.624 1.00 51.20 594 GLY C N 1
ATOM 9250 C CA . GLY C 1 387 ? 85.351 20.915 9.460 1.00 52.04 594 GLY C CA 1
ATOM 9251 C C . GLY C 1 387 ? 86.033 21.231 8.149 1.00 54.36 594 GLY C C 1
ATOM 9252 O O . GLY C 1 387 ? 85.351 21.431 7.138 1.00 54.67 594 GLY C O 1
ATOM 9253 N N . GLU C 1 388 ? 87.363 21.287 8.136 1.00 54.36 595 GLU C N 1
ATOM 9254 C CA . GLU C 1 388 ? 88.117 21.595 6.930 1.00 53.32 595 GLU C CA 1
ATOM 9255 C C . GLU C 1 388 ? 88.209 20.354 6.050 1.00 53.84 595 GLU C C 1
ATOM 9256 O O . GLU C 1 388 ? 88.662 19.296 6.499 1.00 55.48 595 GLU C O 1
ATOM 9262 N N . VAL C 1 389 ? 87.774 20.483 4.802 1.00 52.73 596 VAL C N 1
ATOM 9263 C CA . VAL C 1 389 ? 87.957 19.444 3.794 1.00 50.23 596 VAL C CA 1
ATOM 9264 C C . VAL C 1 389 ? 89.221 19.776 3.012 1.00 50.28 596 VAL C C 1
ATOM 9265 O O . VAL C 1 389 ? 89.288 20.811 2.339 1.00 51.37 596 VAL C O 1
ATOM 9269 N N . ARG C 1 390 ? 90.226 18.912 3.108 1.00 49.49 597 ARG C N 1
ATOM 9270 C CA . ARG C 1 390 ? 91.493 19.106 2.422 1.00 50.40 597 ARG C CA 1
ATOM 9271 C C . ARG C 1 390 ? 91.836 17.860 1.616 1.00 51.98 597 ARG C C 1
ATOM 9272 O O . ARG C 1 390 ? 91.209 16.806 1.758 1.00 51.51 597 ARG C O 1
ATOM 9280 N N . THR C 1 391 ? 92.844 17.985 0.759 1.00 51.49 598 THR C N 1
ATOM 9281 C CA . THR C 1 391 ? 93.397 16.823 0.081 1.00 53.94 598 THR C CA 1
ATOM 9282 C C . THR C 1 391 ? 94.465 16.209 0.973 1.00 54.47 598 THR C C 1
ATOM 9283 O O . THR C 1 391 ? 95.256 16.924 1.596 1.00 55.18 598 THR C O 1
ATOM 9287 N N . ALA C 1 392 ? 94.472 14.879 1.044 1.00 55.14 599 ALA C N 1
ATOM 9288 C CA . ALA C 1 392 ? 95.393 14.179 1.928 1.00 58.49 599 ALA C CA 1
ATOM 9289 C C . ALA C 1 392 ? 96.577 13.573 1.197 1.00 64.37 599 ALA C C 1
ATOM 9290 O O . ALA C 1 392 ? 97.585 13.259 1.840 1.00 67.09 599 ALA C O 1
ATOM 9292 N N . ARG C 1 393 ? 96.480 13.404 -0.119 1.00 66.18 600 ARG C N 1
ATOM 9293 C CA . ARG C 1 393 ? 97.571 12.853 -0.904 1.00 72.37 600 ARG C CA 1
ATOM 9294 C C . ARG C 1 393 ? 97.505 13.432 -2.309 1.00 73.80 600 ARG C C 1
ATOM 9295 O O . ARG C 1 393 ? 96.474 13.958 -2.739 1.00 69.21 600 ARG C O 1
ATOM 9303 N N . ALA C 1 394 ? 98.625 13.332 -3.020 1.00 78.87 601 ALA C N 1
ATOM 9304 C CA . ALA C 1 394 ? 98.671 13.800 -4.397 1.00 83.66 601 ALA C CA 1
ATOM 9305 C C . ALA C 1 394 ? 97.653 13.047 -5.245 1.00 83.30 601 ALA C C 1
ATOM 9306 O O . ALA C 1 394 ? 97.544 11.818 -5.166 1.00 83.93 601 ALA C O 1
ATOM 9308 N N . LEU C 1 395 ? 96.892 13.792 -6.041 1.00 82.92 602 LEU C N 1
ATOM 9309 C CA . LEU C 1 395 ? 95.927 13.175 -6.938 1.00 85.36 602 LEU C CA 1
ATOM 9310 C C . LEU C 1 395 ? 96.645 12.304 -7.962 1.00 91.92 602 LEU C C 1
ATOM 9311 O O . LEU C 1 395 ? 97.618 12.732 -8.591 1.00 92.58 602 LEU C O 1
ATOM 9316 N N . GLY C 1 396 ? 96.165 11.072 -8.124 1.00 97.24 603 GLY C N 1
ATOM 9317 C CA . GLY C 1 396 ? 96.811 10.105 -8.981 1.00 104.50 603 GLY C CA 1
ATOM 9318 C C . GLY C 1 396 ? 96.164 9.996 -10.354 1.00 106.35 603 GLY C C 1
ATOM 9319 O O . GLY C 1 396 ? 95.072 10.498 -10.608 1.00 104.12 603 GLY C O 1
ATOM 9320 N N . ASP C 1 397 ? 96.881 9.316 -11.250 1.00 110.62 604 ASP C N 1
ATOM 9321 C CA . ASP C 1 397 ? 96.365 9.078 -12.593 1.00 114.94 604 ASP C CA 1
ATOM 9322 C C . ASP C 1 397 ? 95.133 8.184 -12.571 1.00 114.99 604 ASP C C 1
ATOM 9323 O O . ASP C 1 397 ? 94.239 8.337 -13.411 1.00 120.47 604 ASP C O 1
ATOM 9328 N N . ARG C 1 398 ? 95.067 7.252 -11.620 1.00 107.57 605 ARG C N 1
ATOM 9329 C CA . ARG C 1 398 ? 93.970 6.301 -11.525 1.00 103.65 605 ARG C CA 1
ATOM 9330 C C . ARG C 1 398 ? 92.855 6.777 -10.597 1.00 100.40 605 ARG C C 1
ATOM 9331 O O . ARG C 1 398 ? 92.028 5.962 -10.169 1.00 101.37 605 ARG C O 1
ATOM 9335 N N . ASP C 1 399 ? 92.812 8.069 -10.280 1.00 95.72 606 ASP C N 1
ATOM 9336 C CA . ASP C 1 399 ? 91.762 8.639 -9.447 1.00 89.81 606 ASP C CA 1
ATOM 9337 C C . ASP C 1 399 ? 90.713 9.303 -10.327 1.00 85.06 606 ASP C C 1
ATOM 9338 O O . ASP C 1 399 ? 91.048 10.112 -11.198 1.00 84.91 606 ASP C O 1
ATOM 9343 N N . SER C 1 400 ? 89.448 8.967 -10.087 1.00 82.93 607 SER C N 1
ATOM 9344 C CA . SER C 1 400 ? 88.353 9.536 -10.860 1.00 83.48 607 SER C CA 1
ATOM 9345 C C . SER C 1 400 ? 88.268 11.044 -10.649 1.00 81.89 607 SER C C 1
ATOM 9346 O O . SER C 1 400 ? 88.571 11.564 -9.571 1.00 78.11 607 SER C O 1
ATOM 9349 N N . ALA C 1 401 ? 87.838 11.750 -11.698 1.00 84.00 608 ALA C N 1
ATOM 9350 C CA . ALA C 1 401 ? 87.732 13.203 -11.618 1.00 84.63 608 ALA C CA 1
ATOM 9351 C C . ALA C 1 401 ? 86.586 13.631 -10.708 1.00 82.06 608 ALA C C 1
ATOM 9352 O O . ALA C 1 401 ? 86.691 14.642 -10.002 1.00 80.85 608 ALA C O 1
ATOM 9354 N N . ARG C 1 402 ? 85.484 12.885 -10.715 1.00 79.92 609 ARG C N 1
ATOM 9355 C CA . ARG C 1 402 ? 84.346 13.176 -9.854 1.00 78.77 609 ARG C CA 1
ATOM 9356 C C . ARG C 1 402 ? 84.493 12.425 -8.537 1.00 74.69 609 ARG C C 1
ATOM 9357 O O . ARG C 1 402 ? 84.676 11.203 -8.532 1.00 75.06 609 ARG C O 1
ATOM 9365 N N . GLN C 1 403 ? 84.406 13.157 -7.427 1.00 70.39 610 GLN C N 1
ATOM 9366 C CA . GLN C 1 403 ? 84.498 12.581 -6.094 1.00 69.06 610 GLN C CA 1
ATOM 9367 C C . GLN C 1 403 ? 83.282 12.994 -5.276 1.00 66.10 610 GLN C C 1
ATOM 9368 O O . GLN C 1 403 ? 82.661 14.027 -5.540 1.00 65.91 610 GLN C O 1
ATOM 9374 N N . ARG C 1 404 ? 82.950 12.182 -4.272 1.00 63.95 611 ARG C N 1
ATOM 9375 C CA . ARG C 1 404 ? 81.773 12.425 -3.446 1.00 59.82 611 ARG C CA 1
ATOM 9376 C C . ARG C 1 404 ? 82.067 12.098 -1.991 1.00 58.06 611 ARG C C 1
ATOM 9377 O O . ARG C 1 404 ? 82.581 11.018 -1.685 1.00 58.26 611 ARG C O 1
ATOM 9385 N N . LEU C 1 405 ? 81.721 13.028 -1.101 1.00 55.34 612 LEU C N 1
ATOM 9386 C CA . LEU C 1 405 ? 81.819 12.839 0.341 1.00 53.06 612 LEU C CA 1
ATOM 9387 C C . LEU C 1 405 ? 80.455 13.069 0.975 1.00 52.75 612 LEU C C 1
ATOM 9388 O O . LEU C 1 405 ? 79.811 14.092 0.715 1.00 52.63 612 LEU C O 1
ATOM 9393 N N . LEU C 1 406 ? 80.018 12.119 1.800 1.00 52.74 613 LEU C N 1
ATOM 9394 C CA . LEU C 1 406 ? 78.864 12.301 2.674 1.00 51.98 613 LEU C CA 1
ATOM 9395 C C . LEU C 1 406 ? 79.395 12.545 4.082 1.00 51.01 613 LEU C C 1
ATOM 9396 O O . LEU C 1 406 ? 79.911 11.627 4.727 1.00 51.10 613 LEU C O 1
ATOM 9401 N N . VAL C 1 407 ? 79.282 13.784 4.548 1.00 50.71 614 VAL C N 1
ATOM 9402 C CA . VAL C 1 407 ? 79.867 14.199 5.816 1.00 49.76 614 VAL C CA 1
ATOM 9403 C C . VAL C 1 407 ? 78.766 14.419 6.847 1.00 48.40 614 VAL C C 1
ATOM 9404 O O . VAL C 1 407 ? 77.644 14.832 6.529 1.00 46.78 614 VAL C O 1
ATOM 9408 N N . ALA C 1 408 ? 79.096 14.131 8.100 1.00 47.56 615 ALA C N 1
ATOM 9409 C CA . ALA C 1 408 ? 78.185 14.340 9.212 1.00 46.73 615 ALA C CA 1
ATOM 9410 C C . ALA C 1 408 ? 78.817 15.297 10.209 1.00 47.70 615 ALA C C 1
ATOM 9411 O O . ALA C 1 408 ? 80.010 15.196 10.512 1.00 48.67 615 ALA C O 1
ATOM 9413 N N . VAL C 1 409 ? 78.022 16.247 10.690 1.00 49.26 616 VAL C N 1
ATOM 9414 C CA . VAL C 1 409 ? 78.387 17.079 11.830 1.00 52.58 616 VAL C CA 1
ATOM 9415 C C . VAL C 1 409 ? 77.641 16.542 13.041 1.00 49.01 616 VAL C C 1
ATOM 9416 O O . VAL C 1 409 ? 76.407 16.491 13.036 1.00 46.27 616 VAL C O 1
ATOM 9420 N N . ARG C 1 410 ? 78.372 16.145 14.079 1.00 51.60 617 ARG C N 1
ATOM 9421 C CA . ARG C 1 410 ? 77.776 15.566 15.278 1.00 51.69 617 ARG C CA 1
ATOM 9422 C C . ARG C 1 410 ? 78.111 16.406 16.502 1.00 53.89 617 ARG C C 1
ATOM 9423 O O . ARG C 1 410 ? 79.219 16.942 16.614 1.00 54.34 617 ARG C O 1
ATOM 9431 N N . ASP C 1 411 ? 77.156 16.519 17.423 1.00 56.33 618 ASP C N 1
ATOM 9432 C CA . ASP C 1 411 ? 77.451 17.134 18.707 1.00 55.25 618 ASP C CA 1
ATOM 9433 C C . ASP C 1 411 ? 77.884 16.063 19.706 1.00 57.69 618 ASP C C 1
ATOM 9434 O O . ASP C 1 411 ? 77.821 14.860 19.436 1.00 58.46 618 ASP C O 1
ATOM 9439 N N . GLY C 1 412 ? 78.340 16.513 20.869 1.00 58.48 619 GLY C N 1
ATOM 9440 C CA . GLY C 1 412 ? 78.837 15.619 21.891 1.00 58.56 619 GLY C CA 1
ATOM 9441 C C . GLY C 1 412 ? 77.809 15.088 22.854 1.00 60.04 619 GLY C C 1
ATOM 9442 O O . GLY C 1 412 ? 78.168 14.343 23.771 1.00 61.33 619 GLY C O 1
ATOM 9443 N N . GLY C 1 413 ? 76.537 15.437 22.677 1.00 61.25 620 GLY C N 1
ATOM 9444 C CA . GLY C 1 413 ? 75.481 14.934 23.531 1.00 63.63 620 GLY C CA 1
ATOM 9445 C C . GLY C 1 413 ? 75.311 13.433 23.416 1.00 67.05 620 GLY C C 1
ATOM 9446 O O . GLY C 1 413 ? 75.997 12.789 22.619 1.00 66.66 620 GLY C O 1
ATOM 9447 N N . GLN C 1 414 ? 74.422 12.860 24.219 1.00 72.27 621 GLN C N 1
ATOM 9448 C CA . GLN C 1 414 ? 74.092 11.445 24.086 1.00 76.08 621 GLN C CA 1
ATOM 9449 C C . GLN C 1 414 ? 72.599 11.231 24.339 1.00 80.86 621 GLN C C 1
ATOM 9450 O O . GLN C 1 414 ? 72.083 11.578 25.404 1.00 85.67 621 GLN C O 1
ATOM 9456 N N . PRO C 1 415 ? 71.886 10.698 23.332 1.00 80.68 622 PRO C N 1
ATOM 9457 C CA . PRO C 1 415 ? 72.441 10.361 22.012 1.00 77.43 622 PRO C CA 1
ATOM 9458 C C . PRO C 1 415 ? 72.809 11.597 21.194 1.00 72.84 622 PRO C C 1
ATOM 9459 O O . PRO C 1 415 ? 72.126 12.617 21.284 1.00 77.56 622 PRO C O 1
ATOM 9463 N N . PRO C 1 416 ? 73.906 11.519 20.446 1.00 65.36 623 PRO C N 1
ATOM 9464 C CA . PRO C 1 416 ? 74.338 12.679 19.659 1.00 63.82 623 PRO C CA 1
ATOM 9465 C C . PRO C 1 416 ? 73.367 12.987 18.530 1.00 63.36 623 PRO C C 1
ATOM 9466 O O . PRO C 1 416 ? 72.852 12.087 17.859 1.00 64.89 623 PRO C O 1
ATOM 9470 N N . LEU C 1 417 ? 73.109 14.276 18.336 1.00 59.89 624 LEU C N 1
ATOM 9471 C CA . LEU C 1 417 ? 72.348 14.762 17.197 1.00 56.57 624 LEU C CA 1
ATOM 9472 C C . LEU C 1 417 ? 73.304 15.224 16.103 1.00 55.48 624 LEU C C 1
ATOM 9473 O O . LEU C 1 417 ? 74.427 15.660 16.377 1.00 51.31 624 LEU C O 1
ATOM 9478 N N . SER C 1 418 ? 72.850 15.132 14.853 1.00 59.96 625 SER C N 1
ATOM 9479 C CA . SER C 1 418 ? 73.733 15.404 13.730 1.00 61.39 625 SER C CA 1
ATOM 9480 C C . SER C 1 418 ? 72.988 16.077 12.588 1.00 60.10 625 SER C C 1
ATOM 9481 O O . SER C 1 418 ? 71.759 16.032 12.493 1.00 63.00 625 SER C O 1
ATOM 9484 N N . ALA C 1 419 ? 73.769 16.716 11.725 1.00 57.60 626 ALA C N 1
ATOM 9485 C CA . ALA C 1 419 ? 73.337 17.151 10.407 1.00 57.34 626 ALA C CA 1
ATOM 9486 C C . ALA C 1 419 ? 74.271 16.539 9.373 1.00 60.19 626 ALA C C 1
ATOM 9487 O O . ALA C 1 419 ? 75.447 16.287 9.653 1.00 59.78 626 ALA C O 1
ATOM 9489 N N . THR C 1 420 ? 73.741 16.285 8.180 1.00 64.24 627 THR C N 1
ATOM 9490 C CA . THR C 1 420 ? 74.521 15.700 7.101 1.00 66.46 627 THR C CA 1
ATOM 9491 C C . THR C 1 420 ? 74.574 16.654 5.915 1.00 65.61 627 THR C C 1
ATOM 9492 O O . THR C 1 420 ? 73.780 17.593 5.807 1.00 68.04 627 THR C O 1
ATOM 9496 N N . ALA C 1 421 ? 75.536 16.399 5.028 1.00 61.29 628 ALA C N 1
ATOM 9497 C CA . ALA C 1 421 ? 75.722 17.186 3.816 1.00 57.84 628 ALA C CA 1
ATOM 9498 C C . ALA C 1 421 ? 76.529 16.356 2.831 1.00 61.79 628 ALA C C 1
ATOM 9499 O O . ALA C 1 421 ? 77.516 15.724 3.219 1.00 59.93 628 ALA C O 1
ATOM 9501 N N . THR C 1 422 ? 76.102 16.343 1.569 1.00 66.14 629 THR C N 1
ATOM 9502 C CA . THR C 1 422 ? 76.816 15.640 0.511 1.00 69.46 629 THR C CA 1
ATOM 9503 C C . THR C 1 422 ? 77.691 16.636 -0.235 1.00 65.58 629 THR C C 1
ATOM 9504 O O . THR C 1 422 ? 77.197 17.653 -0.726 1.00 66.75 629 THR C O 1
ATOM 9508 N N . LEU C 1 423 ? 78.984 16.348 -0.317 1.00 61.76 630 LEU C N 1
ATOM 9509 C CA . LEU C 1 423 ? 79.938 17.224 -0.984 1.00 58.09 630 LEU C CA 1
ATOM 9510 C C . LEU C 1 423 ? 80.370 16.578 -2.290 1.00 56.37 630 LEU C C 1
ATOM 9511 O O . LEU C 1 423 ? 80.971 15.499 -2.277 1.00 53.99 630 LEU C O 1
ATOM 9516 N N . HIS C 1 424 ? 80.056 17.239 -3.408 1.00 58.36 631 HIS C N 1
ATOM 9517 C CA . HIS C 1 424 ? 80.501 16.815 -4.734 1.00 58.09 631 HIS C CA 1
ATOM 9518 C C . HIS C 1 424 ? 81.798 17.544 -5.062 1.00 58.11 631 HIS C C 1
ATOM 9519 O O . HIS C 1 424 ? 81.802 18.763 -5.258 1.00 60.13 631 HIS C O 1
ATOM 9526 N N . LEU C 1 425 ? 82.897 16.802 -5.130 1.00 56.96 632 LEU C N 1
ATOM 9527 C CA . LEU C 1 425 ? 84.213 17.365 -5.404 1.00 59.58 632 LEU C CA 1
ATOM 9528 C C . LEU C 1 425 ? 84.657 16.896 -6.784 1.00 64.02 632 LEU C C 1
ATOM 9529 O O . LEU C 1 425 ? 84.807 15.690 -7.015 1.00 65.82 632 LEU C O 1
ATOM 9534 N N . ILE C 1 426 ? 84.847 17.840 -7.702 1.00 65.29 633 ILE C N 1
ATOM 9535 C CA . ILE C 1 426 ? 85.123 17.529 -9.099 1.00 68.75 633 ILE C CA 1
ATOM 9536 C C . ILE C 1 426 ? 86.441 18.182 -9.483 1.00 70.76 633 ILE C C 1
ATOM 9537 O O . ILE C 1 426 ? 86.546 19.415 -9.517 1.00 72.63 633 ILE C O 1
ATOM 9542 N N . PHE C 1 427 ? 87.444 17.360 -9.775 1.00 71.40 634 PHE C N 1
ATOM 9543 C CA . PHE C 1 427 ? 88.726 17.880 -10.225 1.00 75.54 634 PHE C CA 1
ATOM 9544 C C . PHE C 1 427 ? 88.605 18.392 -11.651 1.00 80.34 634 PHE C C 1
ATOM 9545 O O . PHE C 1 427 ? 88.012 17.735 -12.512 1.00 83.05 634 PHE C O 1
ATOM 9553 N N . ALA C 1 428 ? 89.156 19.574 -11.899 1.00 81.30 635 ALA C N 1
ATOM 9554 C CA . ALA C 1 428 ? 89.234 20.113 -13.246 1.00 83.12 635 ALA C CA 1
ATOM 9555 C C . ALA C 1 428 ? 90.569 19.712 -13.852 1.00 87.83 635 ALA C C 1
ATOM 9556 O O . ALA C 1 428 ? 91.616 19.852 -13.210 1.00 88.59 635 ALA C O 1
ATOM 9558 N N . ASP C 1 429 ? 90.529 19.202 -15.078 1.00 91.02 636 ASP C N 1
ATOM 9559 C CA . ASP C 1 429 ? 91.761 18.829 -15.747 1.00 93.29 636 ASP C CA 1
ATOM 9560 C C . ASP C 1 429 ? 92.538 20.077 -16.149 1.00 92.56 636 ASP C C 1
ATOM 9561 O O . ASP C 1 429 ? 91.966 21.142 -16.395 1.00 91.77 636 ASP C O 1
ATOM 9566 N N . SER C 1 430 ? 93.857 19.938 -16.194 1.00 94.05 637 SER C N 1
ATOM 9567 C CA . SER C 1 430 ? 94.736 21.026 -16.601 1.00 98.69 637 SER C CA 1
ATOM 9568 C C . SER C 1 430 ? 94.820 21.127 -18.126 1.00 102.61 637 SER C C 1
ATOM 9569 O O . SER C 1 430 ? 94.127 21.931 -18.750 1.00 102.66 637 SER C O 1
#

InterPro domains:
  IPR002126 Cadherin-like [PF00028] (141-232)
  IPR002126 Cadherin-like [PF00028] (246-336)
  IPR002126 Cadherin-like [PF00028] (355-441)
  IPR002126 Cadherin-like [PF00028] (456-551)
  IPR002126 Cadherin-like [PF00028] (581-660)
  IPR002126 Cadherin-like [PR00205] (72-91)
  IPR002126 Cadherin-like [PR00205] (241-270)
  IPR002126 Cadherin-like [PR00205] (313-325)
  IPR002126 Cadherin-like [PR00205] (430-449)
  IPR002126 Cadherin-like [PR00205] (449-462)
  IPR002126 Cadherin-like [PR00205] (509-535)
  IPR002126 Cadherin-like [PR00205] (543-560)
  IPR002126 Cadherin-like [PS50268] (31-132)
  IPR002126 Cadherin-like [PS50268] (133-241)
  IPR002126 Cadherin-like [PS50268] (242-346)
  IPR002126 Cadherin-like [PS50268] (355-451)
  IPR002126 Cadherin-like [PS50268] (452-561)
  IPR002126 Cadherin-like [PS50268] (577-674)
  IPR002126 Cadherin-like [SM00112] (24-130)
  IPR002126 Cadherin-like [SM00112] (154-239)

GO terms:
  GO:0016020 membrane (C, IDA)
  GO:0005515 protein binding (F, IPI)

Solvent-accessible surface area: 67438 Å² total; per-residue (Å²): 114,0,129,24,104,86,108,69,31,92,26,79,8,127,8,80,12,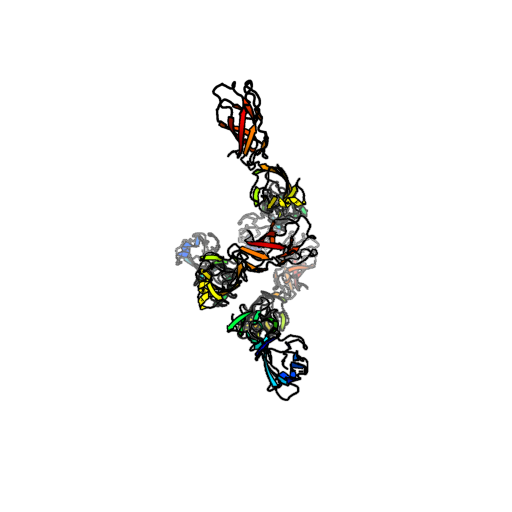84,69,51,84,83,14,47,90,2,76,15,78,52,126,99,146,18,78,15,48,28,88,128,33,92,112,81,2,83,120,19,2,75,24,56,56,81,50,0,81,1,37,2,108,69,95,15,52,24,42,111,28,128,77,21,76,0,21,0,52,0,34,36,110,41,106,56,37,23,96,5,28,0,95,1,117,4,68,36,41,20,82,20,83,1,73,14,51,43,74,84,50,81,91,66,0,40,6,94,9,99,91,43,23,62,0,0,68,2,68,7,111,26,168,12,49,65,103,23,21,34,5,97,18,97,29,98,64,123,81,1,15,50,31,112,78,79,66,126,55,102,20,85,0,9,2,75,105,59,17,60,31,54,72,75,74,94,15,96,4,28,0,24,0,36,4,142,6,170,101,88,51,70,31,88,43,112,9,62,0,86,10,33,30,45,18,79,39,41,1,95,18,157,89,104,65,19,113,12,134,10,46,3,76,12,90,94,46,43,67,24,23,110,0,57,12,78,20,74,9,98,61,72,27,20,106,22,21,16,46,35,86,51,32,92,27,126,122,108,30,33,80,48,25,1,35,23,68,110,104,48,0,26,0,63,0,68,86,53,6,49,19,64,148,65,157,28,2,72,2,39,0,28,0,99,0,83,6,110,111,55,55,47,26,97,6,50,0,88,0,59,8,28,40,132,32,65,44,50,5,149,33,88,112,9,119,55,106,142,109,21,10,8,106,39,59,147,6,52,78,90,13,130,77,32,87,83,20,8,90,3,59,14,64,22,64,12,35,61,120,27,27,127,20,15,16,63,61,76,92,31,71,37,107,46,0,14,51,26,24,96,112,66,0,40,0,81,5,50,87,68,30,28,148,161,25,71,46,150,9,94,5,34,4,1,3,82,7,40,8,162,95,73,59,50,21,71,3,17,0,43,0,28,10,28,132,153,123,0,126,15,103,85,104,72,29,92,29,78,8,121,7,82,16,88,76,52,84,85,13,45,90,1,70,4,94,110,180,35,83,14,49,32,79,134,31,92,108,64,1,90,127,15,2,73,23,48,64,117,45,0,78,2,34,1,109,64,101,14,48,24,45,114,29,128,70,24,75,0,21,0,53,0,34,23,118,46,99,51,40,23,93,5,25,0,94,1,117,4,71,35,39,22,83,16,86,2,72,11,55,38,72,86,50,79,72,73,0,41,5,94,10,101,93,42,21,62,0,0,71,3,67,4,120,23,171,11,49,64,116,25,22,34,4,85,17,90,31,94,65,126,81,1,15,42,35,120,74,81,62,120,46,98,21,82,0,9,2,79,101,58,18,64,31,55,70,76,74,96,12,94,5,25,0,24,0,33,5,146,5,136,108,89,54,64,33,86,44,105,9,58,0,88,11,32,29,42,17,79,41,43,2,97,18,154,88,106,69,17,115,13,134,11,48,2,76,12,93,93,40,46,68,25,20,104,0,58,12,77,21,76,10,97,62,69,30,17,106,22,16,15,46,38,86,47,33,90,22,126,125,104,33,31,83,49,28,1,40,23,66,112,106,47,0,24,0,62,0,75,92,54,7,62,17,62,151,73,161,31,4,69,2,38,0,26,0,102,2,84,7,110,106,63,52,45,23,96,8,48,0,83,0,56,9,29,40,130,31,62,44,49,5,148,31,90,102,8,118,54,108,143,111,19,10,9,105,21,72,95,5,20,74,61,6,76,74,28,6,25,11,9,57,1,59,14,62,21,66,10,34,61,121,25,28,130,20,14,14,63,61,76,91,31,69,38,109,46,0,14,49,27,23,96,114,70,0,38,0,49,4,50,86,65,32,29,148,131,26,73,41,156,10,92,4,33,0,0,0,84,7,39,9,161,98,67,60,50,22,70,2,17,0,51,0,28,8,24,130,123,87,128,20,102,94,56,15,36,77,25,81,10,127,7,77,20,92,70,51,84,76,16,50,86,2,84,25,101,126,232,51,82,24,45,31,51,83,32,40,121,77,2,101,156,18,6,85,25,56,72,77,54,0,78,0,35,1,56,64,101,14,49,23,43,111,29,125,35,21,11,0,10,0,62,20,110,15,67,4,5,0,17,0,114,5,83,34,36,20,83,20,80,3,83,14,56,38,72,82,50,82,87,70,0,38,6,90,8,101,112,41,26,68,0,0,70,2,29,7,135,27,166,11,48,65,109,23,21,32,4,90,17,89,28,95,60,121,83,1,8,50,33,120,80,74,63,124,53,116,25,86,0,6,2,76,107,104,16,60,28,57,69,80,77,93,18,93,4,31,0,23,0,30,4,126,4,170,105,87,47,67,32,90,43,104,10,61,0,79,10,36,31,43,17,78,40,41,1,98,20,158,92,108,67,16,110,14,131,10,44,1,74,12,92,94,48,44,67,24,21,106,0,55,12,78,20,75,8,101,61,65,29,21,106,22,21,16,45,34,83,51,31,95,26,119,113,102,31,32,77,46,28,1,34,22,67,109,108,47,0,24,0,62,0,72,88,56,7,45,19,61,151,64,163,28,2,67,1,39,0,27,0,102,0,87,7,111,110,56,55,52,26,94,9,47,0,89,0,58,8,27,40,131,33,63,51,50,5,150,31,91,107,8,121,54,112,141,109,22,8,9,102,41,64,146,6,53,68,88,14,131,74,31,86,80,19,9,88,1,61,12,64,22,60,12,35,61,124,26,28,126,21,14,15,58,61,76,88,31,70,40,104,47,1,16,51,27,21,94,108,66,0,41,0,81,7,50,91,67,31,24,139,150,22,72,41,147,10,93,5,35,1,1,0,82,6,38,8,168,112,74,60,52,21,70,2,20,0,48,0,30,9,30,123,147

Sequence (1261 aa):
PPMFSQDVFSVTLRREDVPPGFSVLQVTATDQAEITYAFHNVDEQVERIFNLDKRTGEITTKDNLDFETAKSYTLNVEAKDPGDLASHCSIQVKILDENDCVPEVIVTSVFTPLPEDSPLGTVIALIKTRDRDSGENGDVYCHVLGNEGFVLKSSSKNYYKLVTDRTLDREAIPEYNVTIVAADRGKPPLSSNVIITLHISDVNDNAPVFHQASYLVHVAENNPPGTSIAQVSASDPDLGSNGLISYSIIASDLEPRALSSFVSVNQDSGVVFAQRAFDHEQQLRSFQLTLQARDHGSPTLSANVSMRVLVGDRNDNAPRVLYPTLEPDGSALFDMVPRAAEPGYLVTKVVAVDADSGHNAWLSYHVLQASDPGLFSLGLRTGEVRTARALGDRDSARQRLLVAVRDGGQPPLSATATLHLIFADSPPMFSQDVFSVTLRREDVPPGFSVLQVTATDEITYAFHNVDEQVERIFNLDKRTGEITTKDNLDFETAKSYTLNVEAKDPGDLASHCSIQVKILDENDCVPEVIVTSVFTPLPEDSPLGTVIALIKTRDRDSGENGDVYCHVLGNEGFVLKSSSKNYYKLVTDRTLDREAIPEYNVTIVAADRGKPPLSSNVIITLHISDVNDNAPVFHQASYLVHVAENNPPGTSIAQVSASDPDLGSNGLISYSIIASDLEPRALSSFVSVNQDSGVVFAQRAFDHEQLRSFQLTLQARDHGSPTLSANVSMRVLVGDRNDNAPRVLYPTLEPDGSALFDMVPRAAEPGYLVTKVVAVDADSGHNAWLSYHVLQASDPGLFSLGLRTGEVRTARALGDRDSARQRLLVAVRDGGQPPLSATATLHLIFADSPMFSQDVFSVTLREDVPPGFSVLQVTATDEITYAFHNVDEQVERIFNLDKRTGEITTKDNLDFETAKSYTLNVEAASHCSIQVKILDENDCVPEVIVTSVFTPLPEDSPLGTVIALIKTRDRDSGENGDVYCHVLGNEGFVLKSSSKNYYKLVTDRTLDREAIPEYNVTIVAADRGKPPLSSNVIITLHISDVNDNAPVFHQASYLVHVAENNPPGTSIAQVSASDPDLGSNGLISYSIIASDLEPRALSSFVSVNQDSGVVFAQRAFDHEQLRSFQLTLQARDHGSPTLSANVSMRVLVGDRNDNAPRVLYPTLEPDGSALFDMVPRAAEPGYLVTKVVAVDADSGHNAWLSYHVLQASDPGLFSLGLRTGEVRTARALGDRDSARQRLLVAVRDGGQPPLSATATLHLIFADS

Organism: Mus musculus (NCBI:txid10090)

CATH classification: 2.60.40.60 (+3 more: 2.60.40.60, 2.60.40.60, 2.60.40.60)